Protein 5AGV (pdb70)

Nearest PDB structures (foldseek):
  5agv-assembly2_A  TM=1.003E+00  e=6.263E-77  Mycobacterium tuberculosis H37Rv
  3rb9-assembly1_A  TM=9.785E-01  e=2.902E-67  Mycobacterium tuberculosis H37Rv
  3p16-assembly2_C  TM=9.861E-01  e=4.029E-63  Mycobacterium tuberculosis H37Rv
  8dkd-assembly1_A  TM=9.731E-01  e=2.651E-61  Mycolicibacterium thermoresistibile ATCC 19527
  3p16-assembly3_E  TM=9.765E-01  e=1.300E-60  Mycobacterium tuberculosis H37Rv

Structure (mmCIF, N/CA/C/O backbone):
data_5AGV
#
_entry.id   5AGV
#
_cell.length_a   72.869
_cell.length_b   89.764
_cell.length_c   81.928
_cell.angle_alpha   90.00
_cell.angle_beta   95.14
_cell.angle_gamma   90.00
#
_symmetry.space_group_name_H-M   'P 1 21 1'
#
loop_
_entity.id
_entity.type
_entity.pdbx_description
1 polymer 'DNA POLYMERASE III SUBUNIT BETA'
2 polymer 'CYCLOHEXYL GRISELIMYCIN'
3 non-polymer 'CALCIUM ION'
4 non-polymer 'SODIUM ION'
5 non-polymer (R,R)-2,3-BUTANEDIOL
6 water water
#
loop_
_atom_site.group_PDB
_atom_site.id
_atom_site.type_symbol
_atom_site.label_atom_id
_atom_site.label_alt_id
_atom_site.label_comp_id
_atom_site.label_asym_id
_atom_site.label_entity_id
_atom_site.label_seq_id
_atom_site.pdbx_PDB_ins_code
_atom_site.Cartn_x
_atom_site.Cartn_y
_atom_site.Cartn_z
_atom_site.occupancy
_atom_site.B_iso_or_equiv
_atom_site.auth_seq_id
_atom_site.auth_comp_id
_atom_site.auth_asym_id
_atom_site.auth_atom_id
_atom_site.pdbx_PDB_model_num
ATOM 1 N N . LEU A 1 14 ? 15.456 37.253 69.144 1.00 81.61 10 LEU A N 1
ATOM 2 C CA . LEU A 1 14 ? 15.086 37.529 70.528 1.00 82.77 10 LEU A CA 1
ATOM 3 C C . LEU A 1 14 ? 14.178 36.437 71.096 1.00 81.27 10 LEU A C 1
ATOM 4 O O . LEU A 1 14 ? 14.032 36.308 72.314 1.00 80.89 10 LEU A O 1
ATOM 6 N N . THR A 1 15 ? 13.563 35.658 70.206 1.00 79.07 11 THR A N 1
ATOM 7 C CA . THR A 1 15 ? 12.679 34.566 70.611 1.00 74.55 11 THR A CA 1
ATOM 8 C C . THR A 1 15 ? 12.934 33.304 69.790 1.00 66.26 11 THR A C 1
ATOM 9 O O . THR A 1 15 ? 13.458 33.369 68.675 1.00 65.40 11 THR A O 1
ATOM 13 N N . ASP A 1 16 ? 12.553 32.157 70.348 1.00 57.40 12 ASP A N 1
ATOM 14 C CA . ASP A 1 16 ? 12.759 30.868 69.693 1.00 50.34 12 ASP A CA 1
ATOM 15 C C . ASP A 1 16 ? 11.531 30.428 68.894 1.00 39.99 12 ASP A C 1
ATOM 16 O O . ASP A 1 16 ? 10.395 30.632 69.316 1.00 40.04 12 ASP A O 1
ATOM 21 N N . LEU A 1 17 ? 11.774 29.814 67.742 1.00 32.97 13 LEU A N 1
ATOM 22 C CA . LEU A 1 17 ? 10.701 29.407 66.846 1.00 28.76 13 LEU A CA 1
ATOM 23 C C . LEU A 1 17 ? 9.910 28.219 67.375 1.00 30.51 13 LEU A C 1
ATOM 24 O O . LEU A 1 17 ? 10.476 27.208 67.789 1.00 28.64 13 LEU A O 1
ATOM 29 N N . THR A 1 18 ? 8.590 28.351 67.327 1.00 28.91 14 THR A N 1
ATOM 30 C CA . THR A 1 18 ? 7.688 27.280 67.697 1.00 25.37 14 THR A CA 1
ATOM 31 C C . THR A 1 18 ? 6.508 27.331 66.746 1.00 26.79 14 THR A C 1
ATOM 32 O O . THR A 1 18 ? 5.815 28.350 66.656 1.00 25.18 14 THR A O 1
ATOM 36 N N . PHE A 1 19 ? 6.285 26.251 66.013 1.00 25.00 15 PHE A N 1
ATOM 37 C CA . PHE A 1 19 ? 5.153 26.247 65.110 1.00 24.61 15 PHE A CA 1
ATOM 38 C C . PHE A 1 19 ? 4.509 24.882 65.025 1.00 24.63 15 PHE A C 1
ATOM 39 O O . PHE A 1 19 ? 5.041 23.883 65.522 1.00 22.56 15 PHE A O 1
ATOM 47 N N . ARG A 1 20 ? 3.343 24.860 64.397 1.00 21.19 16 ARG A N 1
ATOM 48 C CA . ARG A 1 20 ? 2.542 23.664 64.268 1.00 21.18 16 ARG A CA 1
ATOM 49 C C . ARG A 1 20 ? 1.916 23.652 62.887 1.00 23.20 16 ARG A C 1
ATOM 50 O O . ARG A 1 20 ? 1.426 24.671 62.438 1.00 24.23 16 ARG A O 1
ATOM 58 N N . LEU A 1 21 ? 1.942 22.516 62.202 1.00 26.50 17 LEU A N 1
ATOM 59 C CA . LEU A 1 21 ? 1.192 22.395 60.951 1.00 29.88 17 LEU A CA 1
ATOM 60 C C . LEU A 1 21 ? 1.029 20.931 60.557 1.00 28.82 17 LEU A C 1
ATOM 61 O O . LEU A 1 21 ? 1.724 20.058 61.072 1.00 23.97 17 LEU A O 1
ATOM 66 N N . LEU A 1 22 ? 0.112 20.674 59.632 1.00 26.75 18 LEU A N 1
ATOM 67 C CA . LEU A 1 22 ? -0.164 19.310 59.205 1.00 25.36 18 LEU A CA 1
ATOM 68 C C . LEU A 1 22 ? 1.040 18.734 58.483 1.00 22.42 18 LEU A C 1
ATOM 69 O O . LEU A 1 22 ? 1.738 19.446 57.762 1.00 23.43 18 LEU A O 1
ATOM 74 N N . ARG A 1 23 ? 1.280 17.441 58.679 1.00 22.63 19 ARG A N 1
ATOM 75 C CA . ARG A 1 23 ? 2.458 16.788 58.114 1.00 24.32 19 ARG A CA 1
ATOM 76 C C . ARG A 1 23 ? 2.566 16.957 56.597 1.00 26.35 19 ARG A C 1
ATOM 77 O O . ARG A 1 23 ? 3.640 17.265 56.086 1.00 24.65 19 ARG A O 1
ATOM 85 N N . GLU A 1 24 ? 1.456 16.759 55.886 1.00 26.16 20 GLU A N 1
ATOM 86 C CA . GLU A 1 24 ? 1.490 16.755 54.419 1.00 29.42 20 GLU A CA 1
ATOM 87 C C . GLU A 1 24 ? 1.956 18.087 53.842 1.00 28.37 20 GLU A C 1
ATOM 88 O O . GLU A 1 24 ? 2.809 18.123 52.946 1.00 28.92 20 GLU A O 1
ATOM 94 N N . SER A 1 25 ? 1.396 19.178 54.357 1.00 25.49 21 SER A N 1
ATOM 95 C CA . SER A 1 25 ? 1.813 20.515 53.955 1.00 28.34 21 SER A CA 1
ATOM 96 C C . SER A 1 25 ? 3.308 20.731 54.237 1.00 26.83 21 SER A C 1
ATOM 97 O O . SER A 1 25 ? 4.061 21.243 53.392 1.00 26.22 21 SER A O 1
ATOM 100 N N . PHE A 1 26 ? 3.734 20.323 55.426 1.00 24.30 22 PHE A N 1
ATOM 101 C CA . PHE A 1 26 ? 5.128 20.455 55.847 1.00 23.73 22 PHE A CA 1
ATOM 102 C C . PHE A 1 26 ? 6.049 19.615 54.936 1.00 28.74 22 PHE A C 1
ATOM 103 O O . PHE A 1 26 ? 7.049 20.113 54.401 1.00 26.63 22 PHE A O 1
ATOM 111 N N . ALA A 1 27 ? 5.697 18.346 54.748 1.00 23.63 23 ALA A N 1
ATOM 112 C CA . ALA A 1 27 ? 6.524 17.425 53.963 1.00 28.47 23 ALA A CA 1
ATOM 113 C C . ALA A 1 27 ? 6.707 17.892 52.519 1.00 29.64 23 ALA A C 1
ATOM 114 O O . ALA A 1 27 ? 7.813 17.852 51.998 1.00 32.30 23 ALA A O 1
ATOM 116 N N . ASP A 1 28 ? 5.630 18.349 51.888 1.00 32.23 24 ASP A N 1
ATOM 117 C CA . ASP A 1 28 ? 5.686 18.773 50.488 1.00 31.78 24 ASP A CA 1
ATOM 118 C C . ASP A 1 28 ? 6.582 19.986 50.290 1.00 29.59 24 ASP A C 1
ATOM 119 O O . ASP A 1 28 ? 7.335 20.061 49.318 1.00 30.20 24 ASP A O 1
ATOM 124 N N . ALA A 1 29 ? 6.502 20.941 51.209 1.00 26.42 25 ALA A N 1
ATOM 125 C CA . ALA A 1 29 ? 7.330 22.135 51.122 1.00 23.68 25 ALA A CA 1
ATOM 126 C C . ALA A 1 29 ? 8.793 21.782 51.370 1.00 28.58 25 ALA A C 1
ATOM 127 O O . ALA A 1 29 ? 9.679 22.189 50.614 1.00 26.82 25 ALA A O 1
ATOM 129 N N . VAL A 1 30 ? 9.037 20.999 52.419 1.00 29.67 26 VAL A N 1
ATOM 130 C CA . VAL A 1 30 ? 10.398 20.659 52.820 1.00 32.55 26 VAL A CA 1
ATOM 131 C C . VAL A 1 30 ? 11.123 19.888 51.731 1.00 36.13 26 VAL A C 1
ATOM 132 O O . VAL A 1 30 ? 12.305 20.152 51.446 1.00 34.60 26 VAL A O 1
ATOM 136 N N A SER A 1 31 ? 10.407 18.948 51.123 0.60 37.36 27 SER A N 1
ATOM 137 N N B SER A 1 31 ? 10.422 18.941 51.114 0.40 37.64 27 SER A N 1
ATOM 138 C CA A SER A 1 31 ? 10.964 18.096 50.080 0.60 39.90 27 SER A CA 1
ATOM 139 C CA B SER A 1 31 ? 11.020 18.094 50.085 0.40 39.80 27 SER A CA 1
ATOM 140 C C A SER A 1 31 ? 11.424 18.929 48.895 0.60 41.13 27 SER A C 1
ATOM 141 C C B SER A 1 31 ? 11.407 18.889 48.846 0.40 40.95 27 SER A C 1
ATOM 142 O O A SER A 1 31 ? 12.554 18.786 48.410 0.60 41.42 27 SER A O 1
ATOM 143 O O B SER A 1 31 ? 12.480 18.679 48.271 0.40 41.59 27 SER A O 1
ATOM 148 N N . TRP A 1 32 ? 10.533 19.800 48.436 1.00 39.28 28 TRP A N 1
ATOM 149 C CA . TRP A 1 32 ? 10.815 20.651 47.297 1.00 37.77 28 TRP A CA 1
ATOM 150 C C . TRP A 1 32 ? 12.035 21.552 47.550 1.00 32.03 28 TRP A C 1
ATOM 151 O O . TRP A 1 32 ? 12.855 21.742 46.668 1.00 35.46 28 TRP A O 1
ATOM 162 N N . VAL A 1 33 ? 12.174 22.055 48.770 1.00 30.92 29 VAL A N 1
ATOM 163 C CA . VAL A 1 33 ? 13.261 22.969 49.104 1.00 31.50 29 VAL A CA 1
ATOM 164 C C . VAL A 1 33 ? 14.593 22.258 49.334 1.00 36.18 29 VAL A C 1
ATOM 165 O O . VAL A 1 33 ? 15.658 22.787 48.982 1.00 37.30 29 VAL A O 1
ATOM 169 N N . ALA A 1 34 ? 14.548 21.053 49.898 1.00 32.99 30 ALA A N 1
ATOM 170 C CA . ALA A 1 34 ? 15.783 20.361 50.268 1.00 37.08 30 ALA A CA 1
ATOM 171 C C . ALA A 1 34 ? 16.479 19.676 49.087 1.00 43.04 30 ALA A C 1
ATOM 172 O O . ALA A 1 34 ? 17.670 19.351 49.174 1.00 40.86 30 ALA A O 1
ATOM 174 N N . LYS A 1 35 ? 15.748 19.456 47.994 1.00 46.55 31 LYS A N 1
ATOM 175 C CA . LYS A 1 35 ? 16.250 18.608 46.914 1.00 47.78 31 LYS A CA 1
ATOM 176 C C . LYS A 1 35 ? 17.430 19.233 46.147 1.00 49.08 31 LYS A C 1
ATOM 177 O O . LYS A 1 35 ? 18.267 18.515 45.592 1.00 51.09 31 LYS A O 1
ATOM 183 N N . ASN A 1 36 ? 17.512 20.560 46.126 1.00 43.77 32 ASN A N 1
ATOM 184 C CA . ASN A 1 36 ? 18.596 21.210 45.405 1.00 49.40 32 ASN A CA 1
ATOM 185 C C . ASN A 1 36 ? 19.775 21.607 46.293 1.00 49.66 32 ASN A C 1
ATOM 186 O O . ASN A 1 36 ? 20.606 22.433 45.901 1.00 51.46 32 ASN A O 1
ATOM 191 N N . LEU A 1 37 ? 19.847 21.017 47.482 1.00 46.00 33 LEU A N 1
ATOM 192 C CA . LEU A 1 37 ? 20.995 21.203 48.364 1.00 49.80 33 LEU A CA 1
ATOM 193 C C . LEU A 1 37 ? 22.202 20.398 47.859 1.00 56.17 33 LEU A C 1
ATOM 194 O O . LEU A 1 37 ? 22.029 19.318 47.292 1.00 56.80 33 LEU A O 1
ATOM 199 N N . PRO A 1 38 ? 23.426 20.921 48.076 1.00 64.45 34 PRO A N 1
ATOM 200 C CA . PRO A 1 38 ? 24.686 20.344 47.570 1.00 70.09 34 PRO A CA 1
ATOM 201 C C . PRO A 1 38 ? 24.930 18.884 47.965 1.00 71.64 34 PRO A C 1
ATOM 202 O O . PRO A 1 38 ? 24.558 18.465 49.060 1.00 69.20 34 PRO A O 1
ATOM 206 N N . ALA A 1 39 ? 25.569 18.130 47.074 1.00 76.19 35 ALA A N 1
ATOM 207 C CA . ALA A 1 39 ? 25.919 16.739 47.344 1.00 77.69 35 ALA A CA 1
ATOM 208 C C . ALA A 1 39 ? 27.036 16.657 48.377 1.00 79.69 35 ALA A C 1
ATOM 209 O O . ALA A 1 39 ? 26.977 15.857 49.313 1.00 79.04 35 ALA A O 1
ATOM 211 N N . ARG A 1 40 ? 28.056 17.489 48.195 1.00 82.10 36 ARG A N 1
ATOM 212 C CA . ARG A 1 40 ? 29.158 17.573 49.145 1.00 84.19 36 ARG A CA 1
ATOM 213 C C . ARG A 1 40 ? 29.287 18.999 49.678 1.00 80.60 36 ARG A C 1
ATOM 214 O O . ARG A 1 40 ? 30.101 19.783 49.182 1.00 81.89 36 ARG A O 1
ATOM 216 N N . PRO A 1 41 ? 28.474 19.339 50.695 1.00 74.26 37 PRO A N 1
ATOM 217 C CA . PRO A 1 41 ? 28.461 20.676 51.305 1.00 69.32 37 PRO A CA 1
ATOM 218 C C . PRO A 1 41 ? 29.816 21.073 51.891 1.00 63.13 37 PRO A C 1
ATOM 219 O O . PRO A 1 41 ? 30.381 20.319 52.687 1.00 60.52 37 PRO A O 1
ATOM 223 N N . ALA A 1 42 ? 30.313 22.244 51.496 1.00 57.50 38 ALA A N 1
ATOM 224 C CA . ALA A 1 42 ? 31.623 22.732 51.923 1.00 60.77 38 ALA A CA 1
ATOM 225 C C . ALA A 1 42 ? 31.757 22.779 53.447 1.00 62.38 38 ALA A C 1
ATOM 226 O O . ALA A 1 42 ? 32.820 22.479 54.005 1.00 64.77 38 ALA A O 1
ATOM 228 N N . VAL A 1 43 ? 30.668 23.163 54.105 1.00 58.80 39 VAL A N 1
ATOM 229 C CA . VAL A 1 43 ? 30.595 23.214 55.559 1.00 56.93 39 VAL A CA 1
ATOM 230 C C . VAL A 1 43 ? 29.214 22.715 55.975 1.00 51.51 39 VAL A C 1
ATOM 231 O O . VAL A 1 43 ? 28.254 22.858 55.212 1.00 46.28 39 VAL A O 1
ATOM 235 N N . PRO A 1 44 ? 29.114 22.102 57.169 1.00 52.59 40 PRO A N 1
ATOM 236 C CA . PRO A 1 44 ? 27.845 21.567 57.684 1.00 50.58 40 PRO A CA 1
ATOM 237 C C . PRO A 1 44 ? 26.651 22.503 57.462 1.00 48.60 40 PRO A C 1
ATOM 238 O O . PRO A 1 44 ? 25.555 22.030 57.165 1.00 45.68 40 PRO A O 1
ATOM 242 N N . VAL A 1 45 ? 26.874 23.809 57.584 1.00 47.94 41 VAL A N 1
ATOM 243 C CA . VAL A 1 45 ? 25.813 24.796 57.402 1.00 45.38 41 VAL A CA 1
ATOM 244 C C . VAL A 1 45 ? 25.141 24.662 56.032 1.00 42.45 41 VAL A C 1
ATOM 245 O O . VAL A 1 45 ? 23.921 24.832 55.909 1.00 38.20 41 VAL A O 1
ATOM 249 N N . LEU A 1 46 ? 25.920 24.316 55.012 1.00 40.37 42 LEU A N 1
ATOM 250 C CA . LEU A 1 46 ? 25.386 24.259 53.650 1.00 42.51 42 LEU A CA 1
ATOM 251 C C . LEU A 1 46 ? 24.493 23.037 53.367 1.00 41.74 42 LEU A C 1
ATOM 252 O O . LEU A 1 46 ? 23.866 22.948 52.312 1.00 41.59 42 LEU A O 1
ATOM 257 N N . SER A 1 47 ? 24.424 22.107 54.315 1.00 43.46 43 SER A N 1
ATOM 258 C CA . SER A 1 47 ? 23.526 20.955 54.198 1.00 40.47 43 SER A CA 1
ATOM 259 C C . SER A 1 47 ? 22.157 21.259 54.804 1.00 38.05 43 SER A C 1
ATOM 260 O O . SER A 1 47 ? 21.236 20.420 54.785 1.00 33.84 43 SER A O 1
ATOM 263 N N . GLY A 1 48 ? 22.027 22.462 55.354 1.00 31.65 44 GLY A N 1
ATOM 264 C CA . GLY A 1 48 ? 20.842 22.808 56.107 1.00 28.15 44 GLY A CA 1
ATOM 265 C C . GLY A 1 48 ? 19.741 23.453 55.305 1.00 28.05 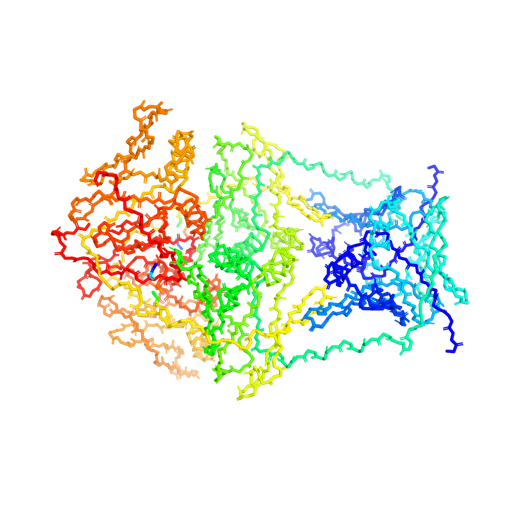44 GLY A C 1
ATOM 266 O O . GLY A 1 48 ? 19.986 24.021 54.238 1.00 29.10 44 GLY A O 1
ATOM 267 N N A VAL A 1 49 ? 18.530 23.382 55.847 0.25 25.98 45 VAL A N 1
ATOM 268 N N B VAL A 1 49 ? 18.504 23.324 55.783 0.75 24.62 45 VAL A N 1
ATOM 269 C CA A VAL A 1 49 ? 17.382 24.106 55.320 0.25 26.59 45 VAL A CA 1
ATOM 270 C CA B VAL A 1 49 ? 17.423 24.171 55.286 0.75 25.64 45 VAL A CA 1
ATOM 271 C C A VAL A 1 49 ? 16.891 25.087 56.388 0.25 26.97 45 VAL A C 1
ATOM 272 C C B VAL A 1 49 ? 17.040 25.133 56.393 0.75 27.90 45 VAL A C 1
ATOM 273 O O A VAL A 1 49 ? 16.731 24.714 57.553 0.25 27.40 45 VAL A O 1
ATOM 274 O O B VAL A 1 49 ? 17.092 24.791 57.584 0.75 28.22 45 VAL A O 1
ATOM 281 N N . LEU A 1 50 ? 16.675 26.341 55.997 1.00 24.90 46 LEU A N 1
ATOM 282 C CA . LEU A 1 50 ? 16.332 27.380 56.944 1.00 28.82 46 LEU A CA 1
ATOM 283 C C . LEU A 1 50 ? 14.821 27.491 57.074 1.00 28.13 46 LEU A C 1
ATOM 284 O O . LEU A 1 50 ? 14.123 27.708 56.087 1.00 30.54 46 LEU A O 1
ATOM 289 N N A LEU A 1 51 ? 14.336 27.316 58.300 0.69 25.56 47 LEU A N 1
ATOM 290 N N B LEU A 1 51 ? 14.317 27.336 58.296 0.31 25.77 47 LEU A N 1
ATOM 291 C CA A LEU A 1 51 ? 12.921 27.480 58.615 0.69 24.04 47 LEU A CA 1
ATOM 292 C CA B LEU A 1 51 ? 12.883 27.465 58.555 0.31 24.14 47 LEU A CA 1
ATOM 293 C C A LEU A 1 51 ? 12.753 28.838 59.253 0.69 25.21 47 LEU A C 1
ATOM 294 C C B LEU A 1 51 ? 12.602 28.736 59.341 0.31 25.53 47 LEU A C 1
ATOM 295 O O A LEU A 1 51 ? 13.476 29.173 60.187 0.69 27.67 47 LEU A O 1
ATOM 296 O O B LEU A 1 51 ? 13.082 28.898 60.463 0.31 26.69 47 LEU A O 1
ATOM 305 N N . THR A 1 52 ? 11.816 29.629 58.747 1.00 26.68 48 THR A N 1
ATOM 306 C CA . THR A 1 52 ? 11.525 30.929 59.343 1.00 26.25 48 THR A CA 1
ATOM 307 C C . THR A 1 52 ? 10.026 31.078 59.555 1.00 26.99 48 THR A C 1
ATOM 308 O O . THR A 1 52 ? 9.252 30.992 58.611 1.00 26.50 48 THR A O 1
ATOM 312 N N . GLY A 1 53 ? 9.617 31.278 60.802 1.00 25.67 49 GLY A N 1
ATOM 313 C CA . GLY A 1 53 ? 8.200 31.449 61.083 1.00 24.37 49 GLY A CA 1
ATOM 314 C C . GLY A 1 53 ? 7.903 32.874 61.492 1.00 29.17 49 GLY A C 1
ATOM 315 O O . GLY A 1 53 ? 8.592 33.450 62.338 1.00 29.03 49 GLY A O 1
ATOM 316 N N A SER A 1 54 ? 6.871 33.447 60.886 0.49 33.43 50 SER A N 1
ATOM 317 N N B SER A 1 54 ? 6.874 33.453 60.886 0.51 33.46 50 SER A N 1
ATOM 318 C CA A SER A 1 54 ? 6.453 34.798 61.224 0.49 37.34 50 SER A CA 1
ATOM 319 C CA B SER A 1 54 ? 6.457 34.805 61.237 0.51 37.31 50 SER A CA 1
ATOM 320 C C A SER A 1 54 ? 4.968 34.987 60.948 0.49 38.74 50 SER A C 1
ATOM 321 C C B SER A 1 54 ? 4.976 35.000 60.945 0.51 38.78 50 SER A C 1
ATOM 322 O O A SER A 1 54 ? 4.462 34.538 59.919 0.49 37.50 50 SER A O 1
ATOM 323 O O B SER A 1 54 ? 4.479 34.565 59.905 0.51 37.56 50 SER A O 1
ATOM 328 N N . ASP A 1 55 ? 4.287 35.655 61.878 1.00 45.44 51 ASP A N 1
ATOM 329 C CA . ASP A 1 55 ? 2.850 35.918 61.777 1.00 52.96 51 ASP A CA 1
ATOM 330 C C . ASP A 1 55 ? 2.025 34.635 61.601 1.00 51.68 51 ASP A C 1
ATOM 331 O O . ASP A 1 55 ? 1.753 33.928 62.574 1.00 52.51 51 ASP A O 1
ATOM 336 N N . ASN A 1 56 ? 1.629 34.344 60.365 1.00 41.92 52 ASN A N 1
ATOM 337 C CA . ASN A 1 56 ? 0.764 33.201 60.084 1.00 39.83 52 ASN A CA 1
ATOM 338 C C . ASN A 1 56 ? 1.391 32.270 59.045 1.00 35.70 52 ASN A C 1
ATOM 339 O O . ASN A 1 56 ? 0.697 31.485 58.390 1.00 32.27 52 ASN A O 1
ATOM 344 N N . GLY A 1 57 ? 2.710 32.357 58.902 1.00 30.92 53 GLY A N 1
ATOM 345 C CA . GLY A 1 57 ? 3.376 31.709 57.793 1.00 30.35 53 GLY A CA 1
ATOM 346 C C . GLY A 1 57 ? 4.728 31.118 58.130 1.00 26.25 53 GLY A C 1
ATOM 347 O O . GLY A 1 57 ? 5.434 31.588 59.029 1.00 23.98 53 GLY A O 1
ATOM 348 N N . LEU A 1 58 ? 5.053 30.058 57.404 1.00 25.46 54 LEU A N 1
ATOM 349 C CA . LEU A 1 58 ? 6.327 29.375 57.525 1.00 28.45 54 LEU A CA 1
ATOM 350 C C . LEU A 1 58 ? 7.077 29.463 56.205 1.00 29.25 54 LEU A C 1
ATOM 351 O O . LEU A 1 58 ? 6.543 29.088 55.166 1.00 27.02 54 LEU A O 1
ATOM 356 N N . THR A 1 59 ? 8.302 29.973 56.245 1.00 28.11 55 THR A N 1
ATOM 357 C CA . THR A 1 59 ? 9.139 29.978 55.052 1.00 29.75 55 THR A CA 1
ATOM 358 C C . THR A 1 59 ? 10.211 28.904 55.189 1.00 27.40 55 THR A C 1
ATOM 359 O O . THR A 1 59 ? 10.818 28.761 56.251 1.00 27.91 55 THR A O 1
ATOM 363 N N . ILE A 1 60 ? 10.407 28.127 54.132 1.00 25.89 56 ILE A N 1
ATOM 364 C CA . ILE A 1 60 ? 11.438 27.098 54.109 1.00 27.54 56 ILE A CA 1
ATOM 365 C C . ILE A 1 60 ? 12.418 27.431 52.977 1.00 29.49 56 ILE A C 1
ATOM 366 O O . ILE A 1 60 ? 12.004 27.499 51.827 1.00 25.84 56 ILE A O 1
ATOM 371 N N . SER A 1 61 ? 13.693 27.645 53.314 1.00 28.69 57 SER A N 1
ATOM 372 C CA . SER A 1 61 ? 14.703 28.144 52.357 1.00 30.78 57 SER A CA 1
ATOM 373 C C . SER A 1 61 ? 15.894 27.175 52.199 1.00 33.67 57 SER A C 1
ATOM 374 O O . SER A 1 61 ? 16.423 26.666 53.184 1.00 30.48 57 SER A O 1
ATOM 377 N N . GLY A 1 62 ? 16.308 26.933 50.956 1.00 32.53 58 GLY A N 1
ATOM 378 C CA . GLY A 1 62 ? 17.448 26.085 50.659 1.00 26.94 58 GLY A CA 1
ATOM 379 C C . GLY A 1 62 ? 18.402 26.823 49.741 1.00 29.71 58 GLY A C 1
ATOM 380 O O . GLY A 1 62 ? 18.039 27.163 48.616 1.00 25.40 58 GLY A O 1
ATOM 381 N N . PHE A 1 63 ? 19.611 27.100 50.224 1.00 29.62 59 PHE A N 1
ATOM 382 C CA . PHE A 1 63 ? 20.607 27.784 49.409 1.00 32.29 59 PHE A CA 1
ATOM 383 C C . PHE A 1 63 ? 21.565 26.808 48.760 1.00 31.10 59 PHE A C 1
ATOM 384 O O . PHE A 1 63 ? 22.069 25.883 49.389 1.00 29.00 59 PHE A O 1
ATOM 392 N N . ASP A 1 64 ? 21.849 27.060 47.498 1.00 32.34 60 ASP A N 1
ATOM 393 C CA . ASP A 1 64 ? 22.932 26.396 46.819 1.00 36.08 60 ASP A CA 1
ATOM 394 C C . ASP A 1 64 ? 23.436 27.393 45.784 1.00 39.46 60 ASP A C 1
ATOM 395 O O . ASP A 1 64 ? 22.656 28.187 45.257 1.00 43.68 60 ASP A O 1
ATOM 400 N N A TYR A 1 65 ? 24.743 27.372 45.539 0.53 39.71 61 TYR A N 1
ATOM 401 N N B TYR A 1 65 ? 24.723 27.366 45.474 0.47 39.78 61 TYR A N 1
ATOM 402 C CA A TYR A 1 65 ? 25.389 28.262 44.573 0.53 41.57 61 TYR A CA 1
ATOM 403 C CA B TYR A 1 65 ? 25.281 28.402 44.611 0.47 41.26 61 TYR A CA 1
ATOM 404 C C A TYR A 1 65 ? 24.623 28.302 43.260 0.53 39.31 61 TYR A C 1
ATOM 405 C C B TYR A 1 65 ? 24.810 28.274 43.151 0.47 39.66 61 TYR A C 1
ATOM 406 O O A TYR A 1 65 ? 24.359 29.367 42.704 0.53 38.98 61 TYR A O 1
ATOM 407 O O B TYR A 1 65 ? 24.932 29.219 42.374 0.47 40.71 61 TYR A O 1
ATOM 424 N N . GLU A 1 66 ? 24.248 27.123 42.789 1.00 37.35 62 GLU A N 1
ATOM 425 C CA . GLU A 1 66 ? 23.573 26.979 41.507 1.00 39.17 62 GLU A CA 1
ATOM 426 C C . GLU A 1 66 ? 22.083 27.313 41.609 1.00 33.67 62 GLU A C 1
ATOM 427 O O . GLU A 1 66 ? 21.592 28.227 40.949 1.00 33.23 62 GLU A O 1
ATOM 433 N N . VAL A 1 67 ? 21.369 26.547 42.427 1.00 28.77 63 VAL A N 1
ATOM 434 C CA . VAL A 1 67 ? 19.921 26.642 42.511 1.00 27.21 63 VAL A CA 1
ATOM 435 C C . VAL A 1 67 ? 19.461 26.879 43.939 1.00 29.61 63 VAL A C 1
ATOM 436 O O . VAL A 1 67 ? 19.718 26.066 44.823 1.00 32.97 63 VAL A O 1
ATOM 440 N N A SER A 1 68 ? 18.755 27.981 44.173 0.63 25.70 64 SER A N 1
ATOM 441 N N B SER A 1 68 ? 18.795 28.005 44.154 0.37 29.73 64 SER A N 1
ATOM 442 C CA A SER A 1 68 ? 18.223 28.270 45.510 0.63 28.83 64 SER A CA 1
ATOM 443 C CA B SER A 1 68 ? 18.160 28.270 45.432 0.37 28.47 64 SER A CA 1
ATOM 444 C C A SER A 1 68 ? 16.704 28.247 45.450 0.63 27.49 64 SER A C 1
ATOM 445 C C B SER A 1 68 ? 16.719 27.850 45.310 0.37 27.30 64 SER A C 1
ATOM 446 O O A SER A 1 68 ? 16.121 28.770 44.507 0.63 24.99 64 SER A O 1
ATOM 447 O O B SER A 1 68 ? 16.193 27.728 44.199 0.37 25.08 64 SER A O 1
ATOM 452 N N . ALA A 1 69 ? 16.074 27.626 46.446 1.00 26.81 65 ALA A N 1
ATOM 453 C CA . ALA A 1 69 ? 14.647 27.351 46.428 1.00 29.24 65 ALA A CA 1
ATOM 454 C C . ALA A 1 69 ? 14.007 27.776 47.747 1.00 31.76 65 ALA A C 1
ATOM 455 O O . ALA A 1 69 ? 14.617 27.644 48.804 1.00 29.21 65 ALA A O 1
ATOM 457 N N . GLU A 1 70 ? 12.787 28.306 47.682 1.00 32.30 66 GLU A N 1
ATOM 458 C CA . GLU A 1 70 ? 12.132 28.838 48.876 1.00 34.03 66 GLU A CA 1
ATOM 459 C C . GLU A 1 70 ? 10.614 28.631 48.828 1.00 37.28 66 GLU A C 1
ATOM 460 O O . GLU A 1 70 ? 9.941 29.163 47.949 1.00 38.29 66 GLU A O 1
ATOM 466 N N . ALA A 1 71 ? 10.088 27.841 49.764 1.00 32.03 67 ALA A N 1
ATOM 467 C CA . ALA A 1 71 ? 8.652 27.565 49.838 1.00 29.94 67 ALA A CA 1
ATOM 468 C C . ALA A 1 71 ? 8.001 28.304 51.009 1.00 33.33 67 ALA A C 1
ATOM 469 O O . ALA A 1 71 ? 8.610 28.501 52.066 1.00 34.35 67 ALA A O 1
ATOM 471 N N . GLN A 1 72 ? 6.762 28.732 50.810 1.00 29.80 68 GLN A N 1
ATOM 472 C CA . GLN A 1 72 ? 6.016 29.430 51.849 1.00 32.39 68 GLN A CA 1
ATOM 473 C C . GLN A 1 72 ? 4.696 28.707 52.075 1.00 31.56 68 GLN A C 1
ATOM 474 O O . GLN A 1 72 ? 3.959 28.462 51.122 1.00 30.52 68 GLN A O 1
ATOM 480 N N . VAL A 1 73 ? 4.405 28.350 53.321 1.00 29.86 69 VAL A N 1
ATOM 481 C CA . VAL A 1 73 ? 3.142 27.684 53.621 1.00 32.18 69 VAL A CA 1
ATOM 482 C C . VAL A 1 73 ? 2.487 28.293 54.855 1.00 28.59 69 VAL A C 1
ATOM 483 O O . VAL A 1 73 ? 3.161 28.855 55.730 1.00 25.95 69 VAL A O 1
ATOM 487 N N . GLY A 1 74 ? 1.167 28.182 54.915 1.00 25.72 70 GLY A N 1
ATOM 488 C CA . GLY A 1 74 ? 0.432 28.592 56.098 1.00 27.89 70 GLY A CA 1
ATOM 489 C C . GLY A 1 74 ? 0.866 27.728 57.262 1.00 25.11 70 GLY A C 1
ATOM 490 O O . GLY A 1 74 ? 1.134 26.533 57.093 1.00 28.30 70 GLY A O 1
ATOM 491 N N . ALA A 1 75 ? 0.953 28.322 58.445 1.00 25.93 71 ALA A N 1
ATOM 492 C CA . ALA A 1 75 ? 1.284 27.561 59.639 1.00 22.01 71 ALA A CA 1
ATOM 493 C C . ALA A 1 75 ? 0.823 28.270 60.893 1.00 22.98 71 ALA A C 1
ATOM 494 O O . ALA A 1 75 ? 0.703 29.502 60.933 1.00 23.62 71 ALA A O 1
ATOM 496 N N . GLU A 1 76 ? 0.580 27.489 61.936 1.00 22.97 72 GLU A N 1
ATOM 497 C CA . GLU A 1 76 ? 0.333 28.066 63.249 1.00 27.17 72 GLU A CA 1
ATOM 498 C C . GLU A 1 76 ? 1.680 28.441 63.860 1.00 29.10 72 GLU A C 1
ATOM 499 O O . GLU A 1 76 ? 2.472 27.564 64.210 1.00 22.65 72 GLU A O 1
ATOM 505 N N . ILE A 1 77 ? 1.943 29.741 63.964 1.00 27.23 73 ILE A N 1
ATOM 506 C CA . ILE A 1 77 ? 3.173 30.231 64.576 1.00 29.13 73 ILE A CA 1
ATOM 507 C C . ILE A 1 77 ? 2.922 30.569 66.043 1.00 29.15 73 ILE A C 1
ATOM 508 O O . ILE A 1 77 ? 2.304 31.578 66.349 1.00 30.68 73 ILE A O 1
ATOM 513 N N . VAL A 1 78 ? 3.388 29.710 66.942 1.00 27.71 74 VAL A N 1
ATOM 514 C CA . VAL A 1 78 ? 3.237 29.922 68.378 1.00 31.39 74 VAL A CA 1
ATOM 515 C C . VAL A 1 78 ? 4.213 30.999 68.850 1.00 36.61 74 VAL A C 1
ATOM 516 O O . VAL A 1 78 ? 3.891 31.846 69.688 1.00 38.53 74 VAL A O 1
ATOM 520 N N . SER A 1 79 ? 5.411 30.964 68.280 1.00 33.81 75 SER A N 1
ATOM 521 C CA . SER A 1 79 ? 6.471 31.908 68.601 1.00 33.95 75 SER A CA 1
ATOM 522 C C . SER A 1 79 ? 7.350 32.059 67.365 1.00 31.29 75 SER A C 1
ATOM 523 O O . SER A 1 79 ? 7.750 31.064 66.763 1.00 27.83 75 SER A O 1
ATOM 526 N N . PRO A 1 80 ? 7.626 33.305 66.957 1.00 32.02 76 PRO A N 1
ATOM 527 C CA . PRO A 1 80 ? 8.386 33.524 65.725 1.00 30.70 76 PRO A CA 1
ATOM 528 C C . PRO A 1 80 ? 9.883 33.300 65.923 1.00 30.80 76 PRO A C 1
ATOM 529 O O . PRO A 1 80 ? 10.364 33.321 67.059 1.00 33.12 76 PRO A O 1
ATOM 533 N N . GLY A 1 81 ? 10.604 33.103 64.825 1.00 27.97 77 GLY A N 1
ATOM 534 C CA . GLY A 1 81 ? 12.031 32.863 64.879 1.00 32.87 77 GLY A CA 1
ATOM 535 C C . GLY A 1 81 ? 12.522 32.093 63.666 1.00 33.21 77 GLY A C 1
ATOM 536 O O . GLY A 1 81 ? 11.784 31.891 62.705 1.00 27.30 77 GLY A O 1
ATOM 537 N N . SER A 1 82 ? 13.779 31.664 63.704 1.00 34.95 78 SER A N 1
ATOM 538 C CA . SER A 1 82 ? 14.313 30.870 62.609 1.00 32.95 78 SER A CA 1
ATOM 539 C C . SER A 1 82 ? 15.281 29.816 63.120 1.00 28.80 78 SER A C 1
ATOM 540 O O . SER A 1 82 ? 15.850 29.936 64.205 1.00 32.80 78 SER A O 1
ATOM 543 N N . VAL A 1 83 ? 15.458 28.772 62.327 1.00 28.41 79 VAL A N 1
ATOM 544 C CA . VAL A 1 83 ? 16.302 27.662 62.725 1.00 26.45 79 VAL A CA 1
ATOM 545 C C . VAL A 1 83 ? 16.844 26.986 61.475 1.00 25.71 79 VAL A C 1
ATOM 546 O O . VAL A 1 83 ? 16.185 26.950 60.433 1.00 26.99 79 VAL A O 1
ATOM 550 N N . LEU A 1 84 ? 18.064 26.477 61.584 1.00 24.77 80 LEU A N 1
ATOM 551 C CA . LEU A 1 84 ? 18.738 25.809 60.485 1.00 24.22 80 LEU A CA 1
ATOM 552 C C . LEU A 1 84 ? 18.930 24.338 60.851 1.00 25.36 80 LEU A C 1
ATOM 553 O O . LEU A 1 84 ? 19.641 24.024 61.802 1.00 26.06 80 LEU A O 1
ATOM 558 N N A VAL A 1 85 ? 18.294 23.443 60.107 0.69 25.56 81 VAL A N 1
ATOM 559 N N B VAL A 1 85 ? 18.276 23.458 60.092 0.31 25.83 81 VAL A N 1
ATOM 560 C CA A VAL A 1 85 ? 18.422 22.017 60.383 0.69 26.37 81 VAL A CA 1
ATOM 561 C CA B VAL A 1 85 ? 18.276 22.013 60.339 0.31 26.26 81 VAL A CA 1
ATOM 562 C C A VAL A 1 85 ? 18.757 21.249 59.117 0.69 25.26 81 VAL A C 1
ATOM 563 C C B VAL A 1 85 ? 18.769 21.258 59.102 0.31 25.55 81 VAL A C 1
ATOM 564 O O A VAL A 1 85 ? 18.518 21.727 58.012 0.69 24.83 81 VAL A O 1
ATOM 565 O O B VAL A 1 85 ? 18.638 21.758 57.988 0.31 25.01 81 VAL A O 1
ATOM 572 N N . SER A 1 86 ? 19.326 20.063 59.296 1.00 23.62 82 SER A N 1
ATOM 573 C CA . SER A 1 86 ? 19.696 19.194 58.187 1.00 33.15 82 SER A CA 1
ATOM 574 C C . SER A 1 86 ? 18.541 18.980 57.205 1.00 30.23 82 SER A C 1
ATOM 575 O O . SER A 1 86 ? 17.471 18.511 57.583 1.00 27.19 82 SER A O 1
ATOM 578 N N . GLY A 1 87 ? 18.767 19.322 55.939 1.00 29.41 83 GLY A N 1
ATOM 579 C CA . GLY A 1 87 ? 17.703 19.275 54.952 1.00 31.04 83 GLY A CA 1
ATOM 580 C C . GLY A 1 87 ? 17.237 17.867 54.640 1.00 29.72 83 GLY A C 1
ATOM 581 O O . GLY A 1 87 ? 16.035 17.584 54.624 1.00 28.54 83 GLY A O 1
ATOM 582 N N . ARG A 1 88 ? 18.194 16.981 54.402 1.00 31.51 84 ARG A N 1
ATOM 583 C CA . ARG A 1 88 ? 17.900 15.607 54.009 1.00 35.15 84 ARG A CA 1
ATOM 584 C C . ARG A 1 88 ? 17.188 14.850 55.135 1.00 36.06 84 ARG A C 1
ATOM 585 O O . ARG A 1 88 ? 16.234 14.113 54.899 1.00 32.00 84 ARG A O 1
ATOM 593 N N . LEU A 1 89 ? 17.634 15.058 56.363 1.00 33.67 85 LEU A N 1
ATOM 594 C CA . LEU A 1 89 ? 17.028 14.392 57.498 1.00 30.75 85 LEU A CA 1
ATOM 595 C C . LEU A 1 89 ? 15.609 14.902 57.750 1.00 27.29 85 LEU A C 1
ATOM 596 O O . LEU A 1 89 ? 14.688 14.121 58.001 1.00 27.19 85 LEU A O 1
ATOM 601 N N . LEU A 1 90 ? 15.417 16.214 57.662 1.00 25.71 86 LEU A N 1
ATOM 602 C CA . LEU A 1 90 ? 14.090 16.778 57.834 1.00 26.95 86 LEU A CA 1
ATOM 603 C C . LEU A 1 90 ? 13.135 16.241 56.778 1.00 26.41 86 LEU A C 1
ATOM 604 O O . LEU A 1 90 ? 11.982 15.933 57.067 1.00 26.87 86 LEU A O 1
ATOM 609 N N . SER A 1 91 ? 13.622 16.154 55.549 1.00 22.92 87 SER A N 1
ATOM 610 C CA . SER A 1 91 ? 12.837 15.630 54.447 1.00 28.60 87 SER A CA 1
ATOM 611 C C . SER A 1 91 ? 12.432 14.181 54.689 1.00 28.21 87 SER A C 1
ATOM 612 O O . SER A 1 91 ? 11.267 13.820 54.527 1.00 30.84 87 SER A O 1
ATOM 615 N N . ASP A 1 92 ? 13.392 13.353 55.084 1.00 22.15 88 ASP A N 1
ATOM 616 C CA . ASP A 1 92 ? 13.117 11.943 55.327 1.00 22.88 88 ASP A CA 1
ATOM 617 C C . ASP A 1 92 ? 12.104 11.760 56.448 1.00 22.41 88 ASP A C 1
ATOM 618 O O . ASP A 1 92 ? 11.176 10.956 56.340 1.00 29.90 88 ASP A O 1
ATOM 623 N N . ILE A 1 93 ? 12.308 12.485 57.539 1.00 21.80 89 ILE A N 1
ATOM 624 C CA . ILE A 1 93 ? 11.427 12.376 58.690 1.00 22.97 89 ILE A CA 1
ATOM 625 C C . ILE A 1 93 ? 10.002 12.800 58.312 1.00 24.68 89 ILE A C 1
ATOM 626 O O . ILE A 1 93 ? 9.059 12.038 58.532 1.00 24.62 89 ILE A O 1
ATOM 631 N N . THR A 1 94 ? 9.843 13.982 57.711 1.00 24.81 90 THR A N 1
ATOM 632 C CA . THR A 1 94 ? 8.496 14.489 57.417 1.00 27.92 90 THR A CA 1
ATOM 633 C C . THR A 1 94 ? 7.776 13.633 56.387 1.00 32.62 90 THR A C 1
ATOM 634 O O . THR A 1 94 ? 6.546 13.524 56.407 1.00 33.45 90 THR A O 1
ATOM 638 N N . ARG A 1 95 ? 8.537 13.021 55.489 1.00 33.31 91 ARG A N 1
ATOM 639 C CA . ARG A 1 95 ? 7.960 12.088 54.531 1.00 39.13 91 ARG A CA 1
ATOM 640 C C . ARG A 1 95 ? 7.380 10.847 55.224 1.00 40.17 91 ARG A C 1
ATOM 641 O O . ARG A 1 95 ? 6.382 10.287 54.765 1.00 41.54 91 ARG A O 1
ATOM 649 N N . ALA A 1 96 ? 7.985 10.436 56.338 1.00 33.75 92 ALA A N 1
ATOM 650 C CA . ALA A 1 96 ? 7.648 9.149 56.961 1.00 32.86 92 ALA A CA 1
ATOM 651 C C . ALA A 1 96 ? 6.644 9.257 58.105 1.00 37.11 92 ALA A C 1
ATOM 652 O O . ALA A 1 96 ? 6.162 8.241 58.595 1.00 40.33 92 ALA A O 1
ATOM 654 N N . LEU A 1 97 ? 6.352 10.472 58.554 1.00 31.80 93 LEU A N 1
ATOM 655 C CA . LEU A 1 97 ? 5.469 10.644 59.710 1.00 35.76 93 LEU A CA 1
ATOM 656 C C . LEU A 1 97 ? 4.019 10.268 59.390 1.00 38.31 93 LEU A C 1
ATOM 657 O O . LEU A 1 97 ? 3.641 10.182 58.225 1.00 41.84 93 LEU A O 1
ATOM 662 N N . PRO A 1 98 ? 3.202 10.032 60.430 1.00 42.07 94 PRO A N 1
ATOM 663 C CA . PRO A 1 98 ? 1.760 9.891 60.195 1.00 45.92 94 PRO A CA 1
ATOM 664 C C . PRO A 1 98 ? 1.124 11.222 59.765 1.00 44.90 94 PRO A C 1
ATOM 665 O O . PRO A 1 98 ? 1.734 12.274 59.955 1.00 34.06 94 PRO A O 1
ATOM 669 N N . ASN A 1 99 ? -0.082 11.174 59.200 1.00 50.60 95 ASN A N 1
ATOM 670 C CA . ASN A 1 99 ? -0.759 12.387 58.735 1.00 53.18 95 ASN A CA 1
ATOM 671 C C . ASN A 1 99 ? -1.382 13.207 59.873 1.00 49.61 95 ASN A C 1
ATOM 672 O O . ASN A 1 99 ? -2.552 13.587 59.808 1.00 55.01 95 ASN A O 1
ATOM 677 N N . LYS A 1 100 ? -0.583 13.492 60.897 1.00 36.34 96 LYS A N 1
ATOM 678 C CA . LYS A 1 100 ? -1.031 14.217 62.082 1.00 33.18 96 LYS A CA 1
ATOM 679 C C . LYS A 1 100 ? -0.355 15.592 62.171 1.00 32.61 96 LYS A C 1
ATOM 680 O O . LYS A 1 100 ? 0.567 15.877 61.404 1.00 30.74 96 LYS A O 1
ATOM 686 N N . PRO A 1 101 ? -0.818 16.462 63.086 1.00 27.89 97 PRO A N 1
ATOM 687 C CA . PRO A 1 101 ? -0.078 17.721 63.189 1.00 23.70 97 PRO A CA 1
ATOM 688 C C . PRO A 1 101 ? 1.361 17.479 63.620 1.00 21.52 97 PRO A C 1
ATOM 689 O O . PRO A 1 101 ? 1.616 16.550 64.397 1.00 29.46 97 PRO A O 1
ATOM 693 N N . VAL A 1 102 ? 2.279 18.287 63.105 1.00 21.56 98 VAL A N 1
ATOM 694 C CA . VAL A 1 102 ? 3.679 18.229 63.495 1.00 20.18 98 VAL A CA 1
ATOM 695 C C . VAL A 1 102 ? 4.008 19.461 64.332 1.00 24.54 98 VAL A C 1
ATOM 696 O O . VAL A 1 102 ? 3.806 20.599 63.889 1.00 24.09 98 VAL A O 1
ATOM 700 N N . ASP A 1 103 ? 4.479 19.228 65.556 1.00 25.32 99 ASP A N 1
ATOM 701 C CA . ASP A 1 103 ? 4.963 20.301 66.428 1.00 26.56 99 ASP A CA 1
ATOM 702 C C . ASP A 1 103 ? 6.465 20.456 66.306 1.00 25.27 99 ASP A C 1
ATOM 703 O O . ASP A 1 103 ? 7.200 19.481 66.448 1.00 24.96 99 ASP A O 1
ATOM 708 N N . VAL A 1 104 ? 6.917 21.685 66.064 1.00 23.50 100 VAL A N 1
ATOM 709 C CA . VAL A 1 104 ? 8.338 21.987 65.974 1.00 22.20 100 VAL A CA 1
ATOM 710 C C . VAL A 1 104 ? 8.686 23.056 67.008 1.00 26.20 100 VAL A C 1
ATOM 711 O O . VAL A 1 104 ? 8.070 24.129 67.040 1.00 25.37 100 VAL A O 1
ATOM 715 N N . HIS A 1 105 ? 9.665 22.763 67.858 1.00 24.94 101 HIS A N 1
ATOM 716 C CA . HIS A 1 105 ? 10.026 23.682 68.931 1.00 27.43 101 HIS A CA 1
ATOM 717 C C . HIS A 1 105 ? 11.533 23.741 69.101 1.00 27.14 101 HIS A C 1
ATOM 718 O O . HIS A 1 105 ? 12.178 22.730 69.392 1.00 24.84 101 HIS A O 1
ATOM 725 N N . VAL A 1 106 ? 12.087 24.932 68.898 1.00 25.79 102 VAL A N 1
ATOM 726 C CA . VAL A 1 106 ? 13.516 25.154 69.056 1.00 30.44 102 VAL A CA 1
ATOM 727 C C . VAL A 1 106 ? 13.847 25.514 70.501 1.00 36.95 102 VAL A C 1
ATOM 728 O O . VAL A 1 106 ? 13.298 26.470 71.054 1.00 39.79 102 VAL A O 1
ATOM 732 N N . GLU A 1 107 ? 14.728 24.726 71.108 1.00 39.41 103 GLU A N 1
ATOM 733 C CA . GLU A 1 107 ? 15.287 25.031 72.420 1.00 46.08 103 GLU A CA 1
ATOM 734 C C . GLU A 1 107 ? 16.801 25.005 72.341 1.00 46.19 103 GLU A C 1
ATOM 735 O O . GLU A 1 107 ? 17.396 23.946 72.166 1.00 45.88 103 GLU A O 1
ATOM 741 N N . GLY A 1 108 ? 17.412 26.176 72.467 1.00 47.12 104 GLY A N 1
ATOM 742 C CA . GLY A 1 108 ? 18.856 26.297 72.445 1.00 47.05 104 GLY A CA 1
ATOM 743 C C . GLY A 1 108 ? 19.480 25.801 71.158 1.00 42.53 104 GLY A C 1
ATOM 744 O O . GLY A 1 108 ? 19.290 26.381 70.091 1.00 38.72 104 GLY A O 1
ATOM 745 N N . ASN A 1 109 ? 20.234 24.716 71.262 1.00 43.83 105 ASN A N 1
ATOM 746 C CA . ASN A 1 109 ? 20.986 24.206 70.126 1.00 41.62 105 ASN A CA 1
ATOM 747 C C . ASN A 1 109 ? 20.306 23.010 69.476 1.00 36.44 105 ASN A C 1
ATOM 748 O O . ASN A 1 109 ? 20.918 22.324 68.659 1.00 37.02 105 ASN A O 1
ATOM 750 N N . ARG A 1 110 ? 19.050 22.758 69.852 1.00 34.33 106 ARG A N 1
ATOM 751 C CA . ARG A 1 110 ? 18.296 21.629 69.311 1.00 30.97 106 ARG A CA 1
ATOM 752 C C . ARG A 1 110 ? 16.883 22.026 68.907 1.00 33.19 106 ARG A C 1
ATOM 753 O O . ARG A 1 110 ? 16.367 23.065 69.321 1.00 29.67 106 ARG A O 1
ATOM 761 N N . VAL A 1 111 ? 16.274 21.198 68.072 1.00 23.08 107 VAL A N 1
ATOM 762 C CA . VAL A 1 111 ? 14.901 21.410 67.668 1.00 27.31 107 VAL A CA 1
ATOM 763 C C . VAL A 1 111 ? 14.151 20.103 67.902 1.00 25.84 107 VAL A C 1
ATOM 764 O O . VAL A 1 111 ? 14.608 19.016 67.504 1.00 26.37 107 VAL A O 1
ATOM 768 N N . ALA A 1 112 ? 13.040 20.204 68.622 1.00 24.10 108 ALA A N 1
ATOM 769 C CA . ALA A 1 112 ? 12.216 19.043 68.898 1.00 23.98 108 ALA A CA 1
ATOM 770 C C . ALA A 1 112 ? 11.122 19.004 67.854 1.00 24.58 108 ALA A C 1
ATOM 771 O O . ALA A 1 112 ? 10.479 20.010 67.584 1.00 25.04 108 ALA A O 1
ATOM 773 N N . LEU A 1 113 ? 10.938 17.850 67.237 1.00 22.74 109 LEU A N 1
ATOM 774 C CA . LEU A 1 113 ? 9.857 17.680 66.287 1.00 21.32 109 LEU A CA 1
ATOM 775 C C . LEU A 1 113 ? 8.984 16.565 66.837 1.00 23.01 109 LEU A C 1
ATOM 776 O O . LEU A 1 113 ? 9.456 15.455 67.042 1.00 21.62 109 LEU A O 1
ATOM 781 N N . THR A 1 114 ? 7.720 16.874 67.109 1.00 21.37 110 THR A N 1
ATOM 782 C CA . THR A 1 114 ? 6.807 15.898 67.708 1.00 25.55 110 THR A CA 1
ATOM 783 C C . THR A 1 114 ? 5.624 15.664 66.792 1.00 26.85 110 THR A C 1
ATOM 784 O O . THR A 1 114 ? 5.083 16.600 66.214 1.00 27.39 110 THR A O 1
ATOM 788 N N . CYS A 1 115 ? 5.244 14.403 66.646 1.00 29.71 111 CYS A N 1
ATOM 789 C CA . CYS A 1 115 ? 4.115 14.036 65.819 1.00 26.72 111 CYS A CA 1
ATOM 790 C C . CYS A 1 115 ? 3.479 12.791 66.421 1.00 27.91 111 CYS A C 1
ATOM 791 O O . CYS A 1 115 ? 4.093 11.728 66.438 1.00 24.24 111 CYS A O 1
ATOM 794 N N . GLY A 1 116 ? 2.269 12.935 66.951 1.00 27.82 112 GLY A N 1
ATOM 795 C CA . GLY A 1 116 ? 1.638 11.855 67.694 1.00 30.93 112 GLY A CA 1
ATOM 796 C C . GLY A 1 116 ? 2.540 11.350 68.807 1.00 31.17 112 GLY A C 1
ATOM 797 O O . GLY A 1 116 ? 3.024 12.128 69.634 1.00 27.82 112 GLY A O 1
ATOM 798 N N . ASN A 1 117 ? 2.797 10.046 68.793 1.00 29.53 113 ASN A N 1
ATOM 799 C CA . ASN A 1 117 ? 3.628 9.391 69.802 1.00 29.97 113 ASN A CA 1
ATOM 800 C C . ASN A 1 117 ? 5.116 9.362 69.458 1.00 23.80 113 ASN A C 1
ATOM 801 O O . ASN A 1 117 ? 5.908 8.762 70.179 1.00 28.94 113 ASN A O 1
ATOM 806 N N . ALA A 1 118 ? 5.484 9.984 68.347 1.00 23.15 114 ALA A N 1
ATOM 807 C CA . ALA A 1 118 ? 6.876 10.011 67.903 1.00 25.38 114 ALA A CA 1
ATOM 808 C C . ALA A 1 118 ? 7.541 11.339 68.262 1.00 23.92 114 ALA A C 1
ATOM 809 O O . ALA A 1 118 ? 6.947 12.417 68.093 1.00 21.57 114 ALA A O 1
ATOM 811 N N . ARG A 1 119 ? 8.768 11.264 68.766 1.00 23.07 115 ARG A N 1
ATOM 812 C CA . ARG A 1 119 ? 9.510 12.462 69.155 1.00 23.06 115 ARG A CA 1
ATOM 813 C C . ARG A 1 119 ? 10.922 12.431 68.593 1.00 25.69 115 ARG A C 1
ATOM 814 O O . ARG A 1 119 ? 11.643 11.455 68.762 1.00 22.30 115 ARG A O 1
ATOM 822 N N . PHE A 1 120 ? 11.308 13.518 67.939 1.00 23.20 116 PHE A N 1
ATOM 823 C CA . PHE A 1 120 ? 12.652 13.662 67.387 1.00 26.46 116 PHE A CA 1
ATOM 824 C C . PHE A 1 120 ? 13.332 14.826 68.070 1.00 28.10 116 PHE A C 1
ATOM 825 O O . PHE A 1 120 ? 12.672 15.803 68.440 1.00 21.21 116 PHE A O 1
ATOM 833 N N . SER A 1 121 ? 14.640 14.720 68.235 1.00 28.36 117 SER A N 1
ATOM 834 C CA . SER A 1 121 ? 15.445 15.818 68.746 1.00 27.62 117 SER A CA 1
ATOM 835 C C . SER A 1 121 ? 16.669 15.940 67.864 1.00 27.96 117 SER A C 1
ATOM 836 O O . SER A 1 121 ? 17.551 15.065 67.885 1.00 26.97 117 SER A O 1
ATOM 839 N N . LEU A 1 122 ? 16.707 17.009 67.072 1.00 29.60 118 LEU A N 1
ATOM 840 C CA . LEU A 1 122 ? 17.765 17.216 66.080 1.00 28.67 118 LEU A CA 1
ATOM 841 C C . LEU A 1 122 ? 18.673 18.380 66.436 1.00 30.51 118 LEU A C 1
ATOM 842 O O . LEU A 1 122 ? 18.208 19.387 66.977 1.00 28.56 118 LEU A O 1
ATOM 847 N N . PRO A 1 123 ? 19.971 18.257 66.115 1.00 32.90 119 PRO A N 1
ATOM 848 C CA . PRO A 1 123 ? 20.896 19.375 66.327 1.00 34.58 119 PRO A CA 1
ATOM 849 C C . PRO A 1 123 ? 20.634 20.496 65.331 1.00 33.26 119 PRO A C 1
ATOM 850 O O . PRO A 1 123 ? 20.291 20.227 64.178 1.00 27.46 119 PRO A O 1
ATOM 854 N N . THR A 1 124 ? 20.778 21.740 65.776 1.00 29.55 120 THR A N 1
ATOM 855 C CA . THR A 1 124 ? 20.617 22.879 64.884 1.00 28.76 120 THR A CA 1
ATOM 856 C C . THR A 1 124 ? 21.975 23.472 64.539 1.00 33.64 120 THR A C 1
ATOM 857 O O . THR A 1 124 ? 22.992 23.155 65.163 1.00 32.45 120 THR A O 1
ATOM 861 N N . MET A 1 125 ? 21.986 24.345 63.543 1.00 36.25 121 MET A N 1
ATOM 862 C CA . MET A 1 125 ? 23.208 25.000 63.120 1.00 37.28 121 MET A CA 1
ATOM 863 C C . MET A 1 125 ? 23.029 26.511 63.191 1.00 37.68 121 MET A C 1
ATOM 864 O O . MET A 1 125 ? 21.895 26.989 63.185 1.00 36.56 121 MET A O 1
ATOM 869 N N . PRO A 1 126 ? 24.143 27.267 63.294 1.00 40.24 122 PRO A N 1
ATOM 870 C CA . PRO A 1 126 ? 24.033 28.726 63.461 1.00 41.27 122 PRO A CA 1
ATOM 871 C C . PRO A 1 126 ? 23.414 29.397 62.239 1.00 40.05 122 PRO A C 1
ATOM 872 O O . PRO A 1 126 ? 24.016 29.365 61.162 1.00 40.99 122 PRO A O 1
ATOM 876 N N . VAL A 1 127 ? 22.237 29.998 62.403 1.00 37.72 123 VAL A N 1
ATOM 877 C CA . VAL A 1 127 ? 21.549 30.620 61.276 1.00 37.43 123 VAL A CA 1
ATOM 878 C C . VAL A 1 127 ? 22.349 31.798 60.705 1.00 41.56 123 VAL A C 1
ATOM 879 O O . VAL A 1 127 ? 22.217 32.121 59.529 1.00 40.13 123 VAL A O 1
ATOM 883 N N . GLU A 1 128 ? 23.200 32.414 61.525 1.00 45.08 124 GLU A N 1
ATOM 884 C CA . GLU A 1 128 ? 23.996 33.562 61.085 1.00 51.20 124 GLU A CA 1
ATOM 885 C C . GLU A 1 128 ? 24.997 33.193 59.986 1.00 54.00 124 GLU A C 1
ATOM 886 O O . GLU A 1 128 ? 25.484 34.068 59.263 1.00 55.20 124 GLU A O 1
ATOM 888 N N . ASP A 1 129 ? 25.296 31.900 59.859 1.00 51.97 125 ASP A N 1
ATOM 889 C CA . ASP A 1 129 ? 26.303 31.427 58.904 1.00 50.43 125 ASP A CA 1
ATOM 890 C C . ASP A 1 129 ? 25.695 30.984 57.568 1.00 43.60 125 ASP A C 1
ATOM 891 O O . ASP A 1 129 ? 26.407 30.629 56.630 1.00 42.70 125 ASP A O 1
ATOM 896 N N . TYR A 1 130 ? 24.375 31.002 57.487 1.00 37.92 126 TYR A N 1
ATOM 897 C CA . TYR A 1 130 ? 23.708 30.566 56.269 1.00 39.30 126 TYR A CA 1
ATOM 898 C C . TYR A 1 130 ? 23.703 31.677 55.222 1.00 39.50 126 TYR A C 1
ATOM 899 O O . TYR A 1 130 ? 23.273 32.788 55.507 1.00 41.71 126 TYR A O 1
ATOM 908 N N . PRO A 1 131 ? 24.173 31.370 54.004 1.00 37.62 127 PRO A N 1
ATOM 909 C CA . PRO A 1 131 ? 24.194 32.353 52.916 1.00 38.45 127 PRO A CA 1
ATOM 910 C C . PRO A 1 131 ? 22.811 32.902 52.592 1.00 35.69 127 PRO A C 1
ATOM 911 O O . PRO A 1 131 ? 21.804 32.198 52.697 1.00 34.81 127 PRO A O 1
ATOM 915 N N . THR A 1 132 ? 22.767 34.164 52.193 1.00 36.82 128 THR A N 1
ATOM 916 C CA . THR A 1 132 ? 21.516 34.784 51.776 1.00 37.40 128 THR A CA 1
ATOM 917 C C . THR A 1 132 ? 21.093 34.236 50.417 1.00 30.16 128 THR A C 1
ATOM 918 O O . THR A 1 132 ? 21.917 34.100 49.508 1.00 32.76 128 THR A O 1
ATOM 922 N N . LEU A 1 133 ? 19.820 33.905 50.279 1.00 29.63 129 LEU A N 1
ATOM 923 C CA . LEU A 1 133 ? 19.306 33.465 48.990 1.00 31.80 129 LEU A CA 1
ATOM 924 C C . LEU A 1 133 ? 19.239 34.640 48.042 1.00 35.42 129 LEU A C 1
ATOM 925 O O . LEU A 1 133 ? 18.840 35.732 48.444 1.00 31.36 129 LEU A O 1
ATOM 930 N N . PRO A 1 134 ? 19.617 34.420 46.775 1.00 38.25 130 PRO A N 1
ATOM 931 C CA . PRO A 1 134 ? 19.590 35.509 45.796 1.00 35.41 130 PRO A CA 1
ATOM 932 C C . PRO A 1 134 ? 18.175 36.046 45.617 1.00 32.82 130 PRO A C 1
ATOM 933 O O . PRO A 1 134 ? 17.203 35.297 45.728 1.00 31.00 130 PRO A O 1
ATOM 937 N N . THR A 1 135 ? 18.067 37.345 45.370 1.00 33.79 131 THR A N 1
ATOM 938 C CA . THR A 1 135 ? 16.784 37.968 45.079 1.00 32.85 131 THR A CA 1
ATOM 939 C C . THR A 1 135 ? 16.333 37.598 43.669 1.00 29.48 131 THR A C 1
ATOM 940 O O . THR A 1 135 ? 17.133 37.594 42.739 1.00 31.24 131 THR A O 1
ATOM 944 N N . LEU A 1 136 ? 15.055 37.298 43.498 1.00 29.54 132 LEU A N 1
ATOM 945 C CA . LEU A 1 136 ? 14.559 37.024 42.159 1.00 30.46 132 LEU A CA 1
ATOM 946 C C . LEU A 1 136 ? 14.617 38.266 41.269 1.00 32.89 132 LEU A C 1
ATOM 947 O O . LEU A 1 136 ? 14.342 39.381 41.717 1.00 33.63 132 LEU A O 1
ATOM 952 N N . PRO A 1 137 ? 14.999 38.080 40.002 1.00 29.35 133 PRO A N 1
ATOM 953 C CA . PRO A 1 137 ? 14.937 39.192 39.055 1.00 32.91 133 PRO A CA 1
ATOM 954 C C . PRO A 1 137 ? 13.500 39.676 38.867 1.00 35.28 133 PRO A C 1
ATOM 955 O O . PRO A 1 137 ? 12.566 39.018 39.320 1.00 30.85 133 PRO A O 1
ATOM 959 N N . GLU A 1 138 ? 13.330 40.827 38.231 1.00 33.66 134 GLU A N 1
ATOM 960 C CA . GLU A 1 138 ? 11.998 41.323 37.906 1.00 38.35 134 GLU A CA 1
ATOM 961 C C . GLU A 1 138 ? 11.302 40.339 36.972 1.00 33.27 134 GLU A C 1
ATOM 962 O O . GLU A 1 138 ? 11.960 39.708 36.137 1.00 32.25 134 GLU A O 1
ATOM 968 N N . GLU A 1 139 ? 9.985 40.217 37.119 1.00 34.07 135 GLU A N 1
ATOM 969 C CA . GLU A 1 139 ? 9.190 39.327 36.281 1.00 36.44 135 GLU A CA 1
ATOM 970 C C . GLU A 1 139 ? 9.301 39.693 34.801 1.00 36.77 135 GLU A C 1
ATOM 971 O O . GLU A 1 139 ? 9.199 40.858 34.430 1.00 36.38 135 GLU A O 1
ATOM 977 N N . THR A 1 140 ? 9.504 38.684 33.963 1.00 29.22 136 THR A N 1
ATOM 978 C CA . THR A 1 140 ? 9.646 38.881 32.526 1.00 30.03 136 THR A CA 1
ATOM 979 C C . THR A 1 140 ? 8.357 38.511 31.788 1.00 34.58 136 THR A C 1
ATOM 980 O O . THR A 1 140 ? 7.972 39.168 30.813 1.00 32.13 136 THR A O 1
ATOM 984 N N . GLY A 1 141 ? 7.687 37.466 32.266 1.00 32.78 137 GLY A N 1
ATOM 985 C CA . GLY A 1 141 ? 6.434 37.024 31.678 1.00 29.34 137 GLY A CA 1
ATOM 986 C C . GLY A 1 141 ? 5.862 35.832 32.424 1.00 28.46 137 GLY A C 1
ATOM 987 O O . GLY A 1 141 ? 6.477 35.331 33.367 1.00 27.76 137 GLY A O 1
ATOM 988 N N . LEU A 1 142 ? 4.687 35.366 32.011 1.00 28.77 138 LEU A N 1
ATOM 989 C CA . LEU A 1 142 ? 4.126 34.159 32.617 1.00 34.69 138 LEU A CA 1
ATOM 990 C C . LEU A 1 142 ? 3.343 33.334 31.597 1.00 28.84 138 LEU A C 1
ATOM 991 O O . LEU A 1 142 ? 3.007 33.812 30.510 1.00 29.80 138 LEU A O 1
ATOM 996 N N . LEU A 1 143 ? 3.065 32.089 31.960 1.00 28.48 139 LEU A N 1
ATOM 997 C CA . LEU A 1 143 ? 2.385 31.170 31.060 1.00 31.74 139 LEU A CA 1
ATOM 998 C C . LEU A 1 143 ? 1.712 30.082 31.891 1.00 29.01 139 LEU A C 1
ATOM 999 O O . LEU A 1 143 ? 2.092 29.862 33.040 1.00 28.03 139 LEU A O 1
ATOM 1004 N N . PRO A 1 144 ? 0.692 29.415 31.323 1.00 30.03 140 PRO A N 1
ATOM 1005 C CA . PRO A 1 144 ? -0.029 28.375 32.064 1.00 30.05 140 PRO A CA 1
ATOM 1006 C C . PRO A 1 144 ? 0.895 27.231 32.450 1.00 33.25 140 PRO A C 1
ATOM 1007 O O . PRO A 1 144 ? 1.780 26.895 31.676 1.00 29.40 140 PRO A O 1
ATOM 1011 N N . ALA A 1 145 ? 0.673 26.641 33.618 1.00 26.18 141 ALA A N 1
ATOM 1012 C CA . ALA A 1 145 ? 1.510 25.550 34.108 1.00 25.33 141 ALA A CA 1
ATOM 1013 C C . ALA A 1 145 ? 1.543 24.379 33.132 1.00 26.90 141 ALA A C 1
ATOM 1014 O O . ALA A 1 145 ? 2.579 23.748 32.960 1.00 21.36 141 ALA A O 1
ATOM 1016 N N . GLU A 1 146 ? 0.417 24.087 32.487 1.00 23.67 142 GLU A N 1
ATOM 1017 C CA . GLU A 1 146 ? 0.370 22.934 31.596 1.00 26.46 142 GLU A CA 1
ATOM 1018 C C . GLU A 1 146 ? 1.205 23.190 30.339 1.00 24.92 142 GLU A C 1
ATOM 1019 O O . GLU A 1 146 ? 1.799 22.262 29.793 1.00 25.28 142 GLU A O 1
ATOM 1025 N N . LEU A 1 147 ? 1.274 24.447 29.901 1.00 25.00 143 LEU A N 1
ATOM 1026 C CA . LEU A 1 147 ? 2.068 24.793 28.715 1.00 20.94 143 LEU A CA 1
ATOM 1027 C C . LEU A 1 147 ? 3.555 24.733 29.042 1.00 25.11 143 LEU A C 1
ATOM 1028 O O . LEU A 1 147 ? 4.357 24.170 28.287 1.00 25.98 143 LEU A O 1
ATOM 1033 N N . PHE A 1 148 ? 3.922 25.323 30.174 1.00 22.70 144 PHE A N 1
ATOM 1034 C CA . PHE A 1 148 ? 5.282 25.222 30.689 1.00 20.25 144 PHE A CA 1
ATOM 1035 C C . PHE A 1 148 ? 5.724 23.748 30.808 1.00 19.32 144 PHE A C 1
ATOM 1036 O O . PHE A 1 148 ? 6.806 23.398 30.361 1.00 18.73 144 PHE A O 1
ATOM 1044 N N . ALA A 1 149 ? 4.884 22.891 31.384 1.00 19.37 145 ALA A N 1
ATOM 1045 C CA . ALA A 1 149 ? 5.231 21.473 31.551 1.00 18.95 145 ALA A CA 1
ATOM 1046 C C . ALA A 1 149 ? 5.439 20.772 30.211 1.00 19.98 145 ALA A C 1
ATOM 1047 O O . ALA A 1 149 ? 6.389 20.024 30.045 1.00 21.31 145 ALA A O 1
ATOM 1049 N N . GLU A 1 150 ? 4.547 21.011 29.260 1.00 19.32 146 GLU A N 1
ATOM 1050 C CA . GLU A 1 150 ? 4.645 20.363 27.957 1.00 22.32 146 GLU A CA 1
ATOM 1051 C C . GLU A 1 150 ? 5.870 20.832 27.201 1.00 22.50 146 GLU A C 1
ATOM 1052 O O . GLU A 1 150 ? 6.664 20.023 26.747 1.00 19.82 146 GLU A O 1
ATOM 1058 N N . ALA A 1 151 ? 6.017 22.147 27.057 1.00 18.56 147 ALA A N 1
ATOM 1059 C CA . ALA A 1 151 ? 7.109 22.705 26.272 1.00 19.68 147 ALA A CA 1
ATOM 1060 C C . ALA A 1 151 ? 8.473 22.292 26.811 1.00 21.80 147 ALA A C 1
ATOM 1061 O O . ALA A 1 151 ? 9.372 21.925 26.037 1.00 20.88 147 ALA A O 1
ATOM 1063 N N . ILE A 1 152 ? 8.640 22.340 28.129 1.00 17.07 148 ILE A N 1
ATOM 1064 C CA . ILE A 1 152 ? 9.936 21.985 28.695 1.00 16.63 148 ILE A CA 1
ATOM 1065 C C . ILE A 1 152 ? 10.175 20.488 28.534 1.00 20.79 148 ILE A C 1
ATOM 1066 O O . ILE A 1 152 ? 11.280 20.078 28.182 1.00 19.84 148 ILE A O 1
ATOM 1071 N N . SER A 1 153 ? 9.148 19.670 28.761 1.00 18.85 149 SER A N 1
ATOM 1072 C CA A SER A 1 153 ? 9.287 18.218 28.615 0.51 22.34 149 SER A CA 1
ATOM 1073 C CA B SER A 1 153 ? 9.341 18.225 28.637 0.49 22.27 149 SER A CA 1
ATOM 1074 C C . SER A 1 153 ? 9.668 17.832 27.188 1.00 26.33 149 SER A C 1
ATOM 1075 O O . SER A 1 153 ? 10.452 16.895 26.960 1.00 21.75 149 SER A O 1
ATOM 1080 N N . GLN A 1 154 ? 9.094 18.545 26.218 1.00 20.73 150 GLN A N 1
ATOM 1081 C CA . GLN A 1 154 ? 9.353 18.263 24.797 1.00 23.42 150 GLN A CA 1
ATOM 1082 C C . GLN A 1 154 ? 10.770 18.594 24.363 1.00 25.46 150 GLN A C 1
ATOM 1083 O O . GLN A 1 154 ? 11.312 17.965 23.449 1.00 31.15 150 GLN A O 1
ATOM 1089 N N A VAL A 1 155 ? 11.373 19.603 24.982 0.31 22.32 151 VAL A N 1
ATOM 1090 N N B VAL A 1 155 ? 11.354 19.603 24.994 0.69 22.07 151 VAL A N 1
ATOM 1091 C CA A VAL A 1 155 ? 12.699 20.033 24.545 0.31 21.78 151 VAL A CA 1
ATOM 1092 C CA B VAL A 1 155 ? 12.666 20.086 24.580 0.69 22.04 151 VAL A CA 1
ATOM 1093 C C A VAL A 1 155 ? 13.823 19.481 25.424 0.31 21.03 151 VAL A C 1
ATOM 1094 C C B VAL A 1 155 ? 13.792 19.453 25.414 0.69 21.37 151 VAL A C 1
ATOM 1095 O O A VAL A 1 155 ? 14.931 19.251 24.940 0.31 20.37 151 VAL A O 1
ATOM 1096 O O B VAL A 1 155 ? 14.852 19.110 24.887 0.69 20.02 151 VAL A O 1
ATOM 1103 N N . ALA A 1 156 ? 13.544 19.253 26.703 1.00 20.18 152 ALA A N 1
ATOM 1104 C CA . ALA A 1 156 ? 14.590 18.778 27.614 1.00 21.17 152 ALA A CA 1
ATOM 1105 C C . ALA A 1 156 ? 15.120 17.404 27.236 1.00 21.26 152 ALA A C 1
ATOM 1106 O O . ALA A 1 156 ? 16.273 17.101 27.506 1.00 20.28 152 ALA A O 1
ATOM 1108 N N . ILE A 1 157 ? 14.277 16.583 26.620 1.00 18.30 153 ILE A N 1
ATOM 1109 C CA . ILE A 1 157 ? 14.666 15.227 26.232 1.00 18.68 153 ILE A CA 1
ATOM 1110 C C . ILE A 1 157 ? 15.858 15.220 25.257 1.00 18.92 153 ILE A C 1
ATOM 1111 O O . ILE A 1 157 ? 16.574 14.236 25.153 1.00 19.94 153 ILE A O 1
ATOM 1116 N N . ALA A 1 158 ? 16.075 16.332 24.566 1.00 18.04 154 ALA A N 1
ATOM 1117 C CA . ALA A 1 158 ? 17.152 16.437 23.586 1.00 23.67 154 ALA A CA 1
ATOM 1118 C C . ALA A 1 158 ? 18.448 17.038 24.160 1.00 24.32 154 ALA A C 1
ATOM 1119 O O . ALA A 1 158 ? 19.482 17.039 23.492 1.00 23.64 154 ALA A O 1
ATOM 1121 N N . ALA A 1 159 ? 18.396 17.549 25.387 1.00 20.61 155 ALA A N 1
ATOM 1122 C CA . ALA A 1 159 ? 19.566 18.212 25.967 1.00 20.98 155 ALA A CA 1
ATOM 1123 C C . ALA A 1 159 ? 20.692 17.222 26.276 1.00 18.85 155 ALA A C 1
ATOM 1124 O O . ALA A 1 159 ? 20.446 16.079 26.647 1.00 19.77 155 ALA A O 1
ATOM 1126 N N . GLY A 1 160 ? 21.931 17.666 26.091 1.00 17.65 156 GLY A N 1
ATOM 1127 C CA . GLY A 1 160 ? 23.078 16.873 26.482 1.00 18.09 156 GLY A CA 1
ATOM 1128 C C . GLY A 1 160 ? 23.128 16.664 27.986 1.00 21.57 156 GLY A C 1
ATOM 1129 O O . GLY A 1 160 ? 22.605 17.486 28.755 1.00 20.58 156 GLY A O 1
ATOM 1130 N N . ARG A 1 161 ? 23.763 15.571 28.397 1.00 23.54 157 ARG A N 1
ATOM 1131 C CA . ARG A 1 161 ? 23.931 15.242 29.812 1.00 33.76 157 ARG A CA 1
ATOM 1132 C C . ARG A 1 161 ? 25.411 15.107 30.173 1.00 35.31 157 ARG A C 1
ATOM 1133 O O . ARG A 1 161 ? 25.764 14.522 31.193 1.00 35.87 157 ARG A O 1
ATOM 1141 N N . ASP A 1 162 ? 26.270 15.671 29.333 1.00 32.00 158 ASP A N 1
ATOM 1142 C CA . ASP A 1 162 ? 27.713 15.539 29.502 1.00 33.74 158 ASP A CA 1
ATOM 1143 C C . ASP A 1 162 ? 28.307 16.889 29.890 1.00 34.82 158 ASP A C 1
ATOM 1144 O O . ASP A 1 162 ? 28.373 17.795 29.056 1.00 33.03 158 ASP A O 1
ATOM 1149 N N . ASP A 1 163 ? 28.770 17.014 31.135 1.00 34.70 159 ASP A N 1
ATOM 1150 C CA A ASP A 1 163 ? 29.268 18.298 31.624 0.53 36.57 159 ASP A CA 1
ATOM 1151 C CA B ASP A 1 163 ? 29.286 18.280 31.648 0.47 37.10 159 ASP A CA 1
ATOM 1152 C C . ASP A 1 163 ? 30.610 18.713 31.010 1.00 34.88 159 ASP A C 1
ATOM 1153 O O . ASP A 1 163 ? 31.102 19.799 31.286 1.00 36.63 159 ASP A O 1
ATOM 1162 N N . THR A 1 164 ? 31.196 17.865 30.169 1.00 32.55 160 THR A N 1
ATOM 1163 C CA . THR A 1 164 ? 32.408 18.270 29.450 1.00 35.14 160 THR A CA 1
ATOM 1164 C C . THR A 1 164 ? 32.042 19.177 28.287 1.00 32.46 160 THR A C 1
ATOM 1165 O O . THR A 1 164 ? 32.906 19.786 27.680 1.00 30.23 160 THR A O 1
ATOM 1169 N N . LEU A 1 165 ? 30.752 19.239 27.967 1.00 27.75 161 LEU A N 1
ATOM 1170 C CA . LEU A 1 165 ? 30.248 20.163 26.959 1.00 27.29 161 LEU A CA 1
ATOM 1171 C C . LEU A 1 165 ? 29.094 20.959 27.564 1.00 25.32 161 LEU A C 1
ATOM 1172 O O . LEU A 1 165 ? 27.921 20.699 27.259 1.00 24.81 161 LEU A O 1
ATOM 1177 N N . PRO A 1 166 ? 29.429 21.922 28.439 1.00 24.37 162 PRO A N 1
ATOM 1178 C CA . PRO A 1 166 ? 28.424 22.618 29.246 1.00 25.78 162 PRO A CA 1
ATOM 1179 C C . PRO A 1 166 ? 27.343 23.260 28.393 1.00 25.44 162 PRO A C 1
ATOM 1180 O O . PRO A 1 166 ? 26.202 23.206 28.814 1.00 24.27 162 PRO A O 1
ATOM 1184 N N . MET A 1 167 ? 27.676 23.783 27.212 1.00 24.23 163 MET A N 1
ATOM 1185 C CA . MET A 1 167 ? 26.676 24.486 26.409 1.00 26.96 163 MET A CA 1
ATOM 1186 C C . MET A 1 167 ? 25.507 23.561 26.066 1.00 26.53 163 MET A C 1
ATOM 1187 O O . MET A 1 167 ? 24.349 23.985 26.093 1.00 29.97 163 MET A O 1
ATOM 1192 N N . LEU A 1 168 ? 25.788 22.289 25.799 1.00 22.56 164 LEU A N 1
ATOM 1193 C CA . LEU A 1 168 ? 24.727 21.352 25.429 1.00 20.09 164 LEU A CA 1
ATOM 1194 C C . LEU A 1 168 ? 23.826 20.938 26.598 1.00 20.66 164 LEU A C 1
ATOM 1195 O O . LEU A 1 168 ? 22.771 20.345 26.371 1.00 21.25 164 LEU A O 1
ATOM 1200 N N . THR A 1 169 ? 24.237 21.217 27.835 1.00 20.66 165 THR A N 1
ATOM 1201 C CA . THR A 1 169 ? 23.428 20.823 29.000 1.00 19.10 165 THR A CA 1
ATOM 1202 C C . THR A 1 169 ? 22.339 21.849 29.284 1.00 22.15 165 THR A C 1
ATOM 1203 O O . THR A 1 169 ? 21.568 21.714 30.242 1.00 18.93 165 THR A O 1
ATOM 1207 N N . GLY A 1 170 ? 22.267 22.874 28.443 1.00 21.39 166 GLY A N 1
ATOM 1208 C CA . GLY A 1 170 ? 21.322 23.944 28.656 1.00 24.01 166 GLY A CA 1
ATOM 1209 C C . GLY A 1 170 ? 20.104 23.837 27.767 1.00 25.86 166 GLY A C 1
ATOM 1210 O O . GLY A 1 170 ? 20.116 23.138 26.750 1.00 26.33 166 GLY A O 1
ATOM 1211 N N . ILE A 1 171 ? 19.034 24.514 28.169 1.00 18.20 167 ILE A N 1
ATOM 1212 C CA . ILE A 1 171 ? 17.953 24.803 27.251 1.00 18.58 167 ILE A CA 1
ATOM 1213 C C . ILE A 1 171 ? 18.071 26.262 26.852 1.00 21.83 167 ILE A C 1
ATOM 1214 O O . ILE A 1 171 ? 18.109 27.153 27.708 1.00 21.66 167 ILE A O 1
ATOM 1219 N N . ARG A 1 172 ? 18.196 26.509 25.551 1.00 23.61 168 ARG A N 1
ATOM 1220 C CA . ARG A 1 172 ? 18.267 27.882 25.052 1.00 22.21 168 ARG A CA 1
ATOM 1221 C C . ARG A 1 172 ? 16.881 28.495 25.096 1.00 22.43 168 ARG A C 1
ATOM 1222 O O . ARG A 1 172 ? 15.927 27.875 24.639 1.00 26.29 168 ARG A O 1
ATOM 1230 N N . VAL A 1 173 ? 16.777 29.703 25.652 1.00 25.82 169 VAL A N 1
ATOM 1231 C CA . VAL A 1 173 ? 15.495 30.386 25.806 1.00 22.89 169 VAL A CA 1
ATOM 1232 C C . VAL A 1 173 ? 15.576 31.727 25.100 1.00 29.36 169 VAL A C 1
ATOM 1233 O O . VAL A 1 173 ? 16.334 32.596 25.519 1.00 27.68 169 VAL A O 1
ATOM 1237 N N . GLU A 1 174 ? 14.828 31.877 24.006 1.00 29.54 170 GLU A N 1
ATOM 1238 C CA . GLU A 1 174 ? 14.818 33.112 23.251 1.00 29.92 170 GLU A CA 1
ATOM 1239 C C . GLU A 1 174 ? 13.471 33.786 23.412 1.00 33.39 170 GLU A C 1
ATOM 1240 O O . GLU A 1 174 ? 12.431 33.202 23.101 1.00 34.69 170 GLU A O 1
ATOM 1246 N N . ILE A 1 175 ? 13.494 35.024 23.887 1.00 29.89 171 ILE A N 1
ATOM 1247 C CA . ILE A 1 175 ? 12.270 35.770 24.120 1.00 28.95 171 ILE A CA 1
ATOM 1248 C C . ILE A 1 175 ? 12.206 36.962 23.186 1.00 31.74 171 ILE A C 1
ATOM 1249 O O . ILE A 1 175 ? 13.180 37.688 23.047 1.00 31.93 171 ILE A O 1
ATOM 1254 N N . LEU A 1 176 ? 11.065 37.143 22.531 1.00 32.41 172 LEU A N 1
ATOM 1255 C CA . LEU A 1 176 ? 10.808 38.347 21.752 1.00 38.00 172 LEU A CA 1
ATOM 1256 C C . LEU A 1 176 ? 9.331 38.695 21.896 1.00 35.82 172 LEU A C 1
ATOM 1257 O O . LEU A 1 176 ? 8.477 38.117 21.222 1.00 34.86 172 LEU A O 1
ATOM 1262 N N . GLY A 1 177 ? 9.041 39.620 22.802 1.00 33.92 173 GLY A N 1
ATOM 1263 C CA . GLY A 1 177 ? 7.677 39.983 23.120 1.00 34.81 173 GLY A CA 1
ATOM 1264 C C . GLY A 1 177 ? 6.870 38.798 23.607 1.00 37.22 173 GLY A C 1
ATOM 1265 O O . GLY A 1 177 ? 7.252 38.112 24.559 1.00 39.08 173 GLY A O 1
ATOM 1266 N N . GLU A 1 178 ? 5.772 38.544 22.906 1.00 36.67 174 GLU A N 1
ATOM 1267 C CA A GLU A 1 178 ? 4.793 37.513 23.231 0.50 37.73 174 GLU A CA 1
ATOM 1268 C CA B GLU A 1 178 ? 4.838 37.501 23.316 0.50 36.81 174 GLU A CA 1
ATOM 1269 C C . GLU A 1 178 ? 5.281 36.108 22.878 1.00 34.31 174 GLU A C 1
ATOM 1270 O O . GLU A 1 178 ? 4.635 35.117 23.204 1.00 36.85 174 GLU A O 1
ATOM 1281 N N . THR A 1 179 ? 6.407 36.029 22.177 1.00 28.94 175 THR A N 1
ATOM 1282 C CA . THR A 1 179 ? 6.888 34.757 21.646 1.00 32.45 175 THR A CA 1
ATOM 1283 C C . THR A 1 179 ? 8.118 34.244 22.376 1.00 30.23 175 THR A C 1
ATOM 1284 O O . THR A 1 179 ? 9.054 35.000 22.630 1.00 31.16 175 THR A O 1
ATOM 1288 N N . VAL A 1 180 ? 8.106 32.952 22.695 1.00 23.36 176 VAL A N 1
ATOM 1289 C CA . VAL A 1 180 ? 9.219 32.289 23.349 1.00 23.18 176 VAL A CA 1
ATOM 1290 C C . VAL A 1 180 ? 9.662 31.095 22.498 1.00 26.37 176 VAL A C 1
ATOM 1291 O O . VAL A 1 180 ? 8.835 30.309 22.038 1.00 26.15 176 VAL A O 1
ATOM 1295 N N . VAL A 1 181 ? 10.962 30.979 22.257 1.00 25.30 177 VAL A N 1
ATOM 1296 C CA . VAL A 1 181 ? 11.471 29.828 21.535 1.00 23.84 177 VAL A CA 1
ATOM 1297 C C . VAL A 1 181 ? 12.410 29.071 22.456 1.00 25.97 177 VAL A C 1
ATOM 1298 O O . VAL A 1 181 ? 13.318 29.656 23.063 1.00 24.09 177 VAL A O 1
ATOM 1302 N N A LEU A 1 182 ? 12.196 27.761 22.544 0.74 22.29 178 LEU A N 1
ATOM 1303 N N B LEU A 1 182 ? 12.147 27.777 22.589 0.26 22.93 178 LEU A N 1
ATOM 1304 C CA A LEU A 1 182 ? 12.975 26.887 23.412 0.74 21.36 178 LEU A CA 1
ATOM 1305 C CA B LEU A 1 182 ? 12.985 26.874 23.359 0.26 21.72 178 LEU A CA 1
ATOM 1306 C C A LEU A 1 182 ? 13.715 25.842 22.576 0.74 22.09 178 LEU A C 1
ATOM 1307 C C B LEU A 1 182 ? 13.831 26.071 22.393 0.26 21.88 178 LEU A C 1
ATOM 1308 O O A LEU A 1 182 ? 13.106 25.201 21.720 0.74 20.92 178 LEU A O 1
ATOM 1309 O O B LEU A 1 182 ? 13.424 25.831 21.257 0.26 21.50 178 LEU A O 1
ATOM 1318 N N . ALA A 1 183 ? 15.008 25.652 22.837 1.00 22.99 179 ALA A N 1
ATOM 1319 C CA . ALA A 1 183 ? 15.829 24.756 22.024 1.00 19.90 179 ALA A CA 1
ATOM 1320 C C . ALA A 1 183 ? 16.824 23.975 22.864 1.00 20.17 179 ALA A C 1
ATOM 1321 O O . ALA A 1 183 ? 17.400 24.497 23.818 1.00 21.60 179 ALA A O 1
ATOM 1323 N N . ALA A 1 184 ? 17.044 22.723 22.484 1.00 18.54 180 ALA A N 1
ATOM 1324 C CA . ALA A 1 184 ? 18.087 21.935 23.095 1.00 19.30 180 ALA A CA 1
ATOM 1325 C C . ALA A 1 184 ? 18.641 20.894 22.115 1.00 18.05 180 ALA A C 1
ATOM 1326 O O . ALA A 1 184 ? 17.930 20.403 21.237 1.00 17.07 180 ALA A O 1
ATOM 1328 N N . THR A 1 185 ? 19.902 20.528 22.293 1.00 19.96 181 THR A N 1
ATOM 1329 C CA . THR A 1 185 ? 20.493 19.506 21.445 1.00 19.45 181 THR A CA 1
ATOM 1330 C C . THR A 1 185 ? 21.610 18.787 22.180 1.00 22.40 181 THR A C 1
ATOM 1331 O O . THR A 1 185 ? 22.201 19.347 23.102 1.00 19.99 181 THR A O 1
ATOM 1335 N N . ASP A 1 186 ? 21.878 17.536 21.797 1.00 18.95 182 ASP A N 1
ATOM 1336 C CA . ASP A 1 186 ? 23.013 16.796 22.347 1.00 20.99 182 ASP A CA 1
ATOM 1337 C C . ASP A 1 186 ? 23.962 16.370 21.222 1.00 22.59 182 ASP A C 1
ATOM 1338 O O . ASP A 1 186 ? 24.768 15.459 21.414 1.00 25.46 182 ASP A O 1
ATOM 1343 N N . ARG A 1 187 ? 23.809 17.031 20.066 1.00 22.08 183 ARG A N 1
ATOM 1344 C CA . ARG A 1 187 ? 24.545 16.806 18.801 1.00 22.81 183 ARG A CA 1
ATOM 1345 C C . ARG A 1 187 ? 23.901 15.743 17.916 1.00 25.87 183 ARG A C 1
ATOM 1346 O O . ARG A 1 187 ? 24.269 15.614 16.747 1.00 26.33 183 ARG A O 1
ATOM 1354 N N . PHE A 1 188 ? 22.946 14.982 18.454 1.00 22.25 184 PHE A N 1
ATOM 1355 C CA . PHE A 1 188 ? 22.336 13.918 17.669 1.00 21.13 184 PHE A CA 1
ATOM 1356 C C . PHE A 1 188 ? 20.864 14.208 17.398 1.00 22.15 184 PHE A C 1
ATOM 1357 O O . PHE A 1 188 ? 20.343 13.831 16.344 1.00 20.74 184 PHE A O 1
ATOM 1365 N N . ARG A 1 189 ? 20.198 14.899 18.332 1.00 20.64 185 ARG A N 1
ATOM 1366 C CA . ARG A 1 189 ? 18.858 15.424 18.078 1.00 18.93 185 ARG A CA 1
ATOM 1367 C C . ARG A 1 189 ? 18.793 16.883 18.513 1.00 20.71 185 ARG A C 1
ATOM 1368 O O . ARG A 1 189 ? 19.546 17.315 19.396 1.00 18.62 185 ARG A O 1
ATOM 1376 N N . LEU A 1 190 ? 17.904 17.632 17.864 1.00 15.26 186 LEU A N 1
ATOM 1377 C CA . LEU A 1 190 ? 17.646 19.031 18.185 1.00 18.34 186 LEU A CA 1
ATOM 1378 C C . LEU A 1 190 ? 16.139 19.196 18.324 1.00 19.93 186 LEU A C 1
ATOM 1379 O O . LEU A 1 190 ? 15.393 18.874 17.398 1.00 18.11 186 LEU A O 1
ATOM 1384 N N . ALA A 1 191 ? 15.697 19.675 19.482 1.00 17.97 187 ALA A N 1
ATOM 1385 C CA . ALA A 1 191 ? 14.276 19.907 19.721 1.00 18.40 187 ALA A CA 1
ATOM 1386 C C . ALA A 1 191 ? 14.052 21.395 19.825 1.00 20.30 187 ALA A C 1
ATOM 1387 O O . ALA A 1 191 ? 14.805 22.080 20.501 1.00 20.29 187 ALA A O 1
ATOM 1389 N N . VAL A 1 192 ? 13.031 21.894 19.141 1.00 17.93 188 VAL A N 1
ATOM 1390 C CA . VAL A 1 192 ? 12.725 23.304 19.165 1.00 20.34 188 VAL A CA 1
ATOM 1391 C C . VAL A 1 192 ? 11.219 23.481 19.347 1.00 20.99 188 VAL A C 1
ATOM 1392 O O . VAL A 1 192 ? 10.429 22.960 18.561 1.00 21.62 188 VAL A O 1
ATOM 1396 N N . ARG A 1 193 ? 10.837 24.225 20.380 1.00 22.12 189 ARG A N 1
ATOM 1397 C CA . ARG A 1 193 ? 9.432 24.549 20.642 1.00 20.57 189 ARG A CA 1
ATOM 1398 C C . ARG A 1 193 ? 9.224 26.064 20.653 1.00 22.43 189 ARG A C 1
ATOM 1399 O O . ARG A 1 193 ? 9.929 26.786 21.354 1.00 19.96 189 ARG A O 1
ATOM 1407 N N . GLU A 1 194 ? 8.256 26.543 19.881 1.00 21.11 190 GLU A N 1
ATOM 1408 C CA . GLU A 1 194 ? 7.875 27.945 19.940 1.00 21.83 190 GLU A CA 1
ATOM 1409 C C . GLU A 1 194 ? 6.508 28.053 20.610 1.00 26.30 190 GLU A C 1
ATOM 1410 O O . GLU A 1 194 ? 5.621 27.242 20.352 1.00 23.01 190 GLU A O 1
ATOM 1416 N N . LEU A 1 195 ? 6.331 29.048 21.469 1.00 27.23 191 LEU A N 1
ATOM 1417 C CA . LEU A 1 195 ? 5.058 29.205 22.159 1.00 26.91 191 LEU A CA 1
ATOM 1418 C C . LEU A 1 195 ? 4.749 30.675 22.400 1.00 27.86 191 LEU A C 1
ATOM 1419 O O . LEU A 1 195 ? 5.623 31.537 22.236 1.00 31.03 191 LEU A O 1
ATOM 1424 N N . LYS A 1 196 ? 3.501 30.955 22.765 1.00 25.77 192 LYS A N 1
ATOM 1425 C CA . LYS A 1 196 ? 3.092 32.302 23.158 1.00 27.60 192 LYS A CA 1
ATOM 1426 C C . LYS A 1 196 ? 2.929 32.394 24.676 1.00 30.53 192 LYS A C 1
ATOM 1427 O O . LYS A 1 196 ? 2.482 31.441 25.321 1.00 30.43 192 LYS A O 1
ATOM 1433 N N . TRP A 1 197 ? 3.274 33.541 25.250 1.00 27.81 193 TRP A N 1
ATOM 1434 C CA . TRP A 1 197 ? 3.088 33.720 26.682 1.00 29.23 193 TRP A CA 1
ATOM 1435 C C . TRP A 1 197 ? 2.647 35.153 26.967 1.00 33.44 193 TRP A C 1
ATOM 1436 O O . TRP A 1 197 ? 2.521 35.966 26.050 1.00 34.23 193 TRP A O 1
ATOM 1447 N N . SER A 1 198 ? 2.393 35.451 28.235 1.00 33.36 194 SER A N 1
ATOM 1448 C CA . SER A 1 198 ? 1.998 36.793 28.628 1.00 36.28 194 SER A CA 1
ATOM 1449 C C . SER A 1 198 ? 3.224 37.556 29.093 1.00 38.01 194 SER A C 1
ATOM 1450 O O . SER A 1 198 ? 3.717 37.336 30.202 1.00 33.95 194 SER A O 1
ATOM 1453 N N . ALA A 1 199 ? 3.717 38.439 28.228 1.00 37.18 195 ALA A N 1
ATOM 1454 C CA . ALA A 1 199 ? 4.968 39.142 28.470 1.00 39.64 195 ALA A CA 1
ATOM 1455 C C . ALA A 1 199 ? 4.741 40.351 29.355 1.00 40.13 195 ALA A C 1
ATOM 1456 O O . ALA A 1 199 ? 3.708 41.000 29.256 1.00 39.22 195 ALA A O 1
ATOM 1458 N N . SER A 1 200 ? 5.701 40.653 30.224 1.00 41.50 196 SER A N 1
ATOM 1459 C CA . SER A 1 200 ? 5.601 41.841 31.069 1.00 50.33 196 SER A CA 1
ATOM 1460 C C . SER A 1 200 ? 5.629 43.111 30.221 1.00 54.32 196 SER A C 1
ATOM 1461 O O . SER A 1 200 ? 4.821 44.013 30.417 1.00 57.09 196 SER A O 1
ATOM 1464 N N . SER A 1 201 ? 6.559 43.165 29.274 1.00 57.89 197 SER A N 1
ATOM 1465 C CA . SER A 1 201 ? 6.656 44.282 28.339 1.00 64.21 197 SER A CA 1
ATOM 1466 C C . SER A 1 201 ? 6.621 43.783 26.897 1.00 63.06 197 SER A C 1
ATOM 1467 O O . SER A 1 201 ? 7.222 42.758 26.577 1.00 60.11 197 SER A O 1
ATOM 1470 N N . PRO A 1 202 ? 5.915 44.511 26.018 1.00 65.51 198 PRO A N 1
ATOM 1471 C CA . PRO A 1 202 ? 5.759 44.108 24.614 1.00 62.76 198 PRO A CA 1
ATOM 1472 C C . PRO A 1 202 ? 7.074 44.089 23.835 1.00 57.83 198 PRO A C 1
ATOM 1473 O O . PRO A 1 202 ? 7.195 43.351 22.853 1.00 53.91 198 PRO A O 1
ATOM 1477 N N . ASP A 1 203 ? 8.044 44.885 24.268 1.00 58.31 199 ASP A N 1
ATOM 1478 C CA . ASP A 1 203 ? 9.276 45.043 23.505 1.00 63.69 199 ASP A CA 1
ATOM 1479 C C . ASP A 1 203 ? 10.455 44.340 24.170 1.00 63.85 199 ASP A C 1
ATOM 1480 O O . ASP A 1 203 ? 11.614 44.654 23.901 1.00 66.93 199 ASP A O 1
ATOM 1485 N N . ILE A 1 204 ? 10.150 43.373 25.026 1.00 57.92 200 ILE A N 1
ATOM 1486 C CA . ILE A 1 204 ? 11.185 42.625 25.722 1.00 57.47 200 ILE A CA 1
ATOM 1487 C C . ILE A 1 204 ? 11.881 41.694 24.721 1.00 55.88 200 ILE A C 1
ATOM 1488 O O . ILE A 1 204 ? 11.255 41.188 23.790 1.00 54.62 200 ILE A O 1
ATOM 1493 N N . GLU A 1 205 ? 13.187 41.516 24.878 1.00 62.46 201 GLU A N 1
ATOM 1494 C CA . GLU A 1 205 ? 13.961 40.729 23.922 1.00 64.74 201 GLU A CA 1
ATOM 1495 C C . GLU A 1 205 ? 15.287 40.263 24.496 1.00 64.51 201 GLU A C 1
ATOM 1496 O O . GLU A 1 205 ? 16.181 41.073 24.750 1.00 69.58 201 GLU A O 1
ATOM 1502 N N . ALA A 1 206 ? 15.422 38.955 24.679 1.00 55.27 202 ALA A N 1
ATOM 1503 C CA . ALA A 1 206 ? 16.657 38.402 25.216 1.00 50.74 202 ALA A CA 1
ATOM 1504 C C . ALA A 1 206 ? 16.822 36.933 24.879 1.00 41.95 202 ALA A C 1
ATOM 1505 O O . ALA A 1 206 ? 15.877 36.273 24.451 1.00 36.76 202 ALA A O 1
ATOM 1507 N N . ALA A 1 207 ? 18.038 36.436 25.086 1.00 34.91 203 ALA A N 1
ATOM 1508 C CA . ALA A 1 207 ? 18.360 35.042 24.848 1.00 35.26 203 ALA A CA 1
ATOM 1509 C C . ALA A 1 207 ? 19.291 34.567 25.947 1.00 33.13 203 ALA A C 1
ATOM 1510 O O . ALA A 1 207 ? 20.345 35.158 26.172 1.00 33.75 203 ALA A O 1
ATOM 1512 N N . VAL A 1 208 ? 18.897 33.515 26.647 1.00 29.74 204 VAL A N 1
ATOM 1513 C CA . VAL A 1 208 ? 19.728 32.992 27.713 1.00 28.10 204 VAL A CA 1
ATOM 1514 C C . VAL A 1 208 ? 19.843 31.479 27.594 1.00 25.91 204 VAL A C 1
ATOM 1515 O O . VAL A 1 208 ? 19.219 30.860 26.737 1.00 26.36 204 VAL A O 1
ATOM 1519 N N . LEU A 1 209 ? 20.651 30.887 28.461 1.00 23.78 205 LEU A N 1
ATOM 1520 C CA . LEU A 1 209 ? 20.870 29.454 28.421 1.00 26.13 205 LEU A CA 1
ATOM 1521 C C . LEU A 1 209 ? 20.717 28.926 29.837 1.00 24.35 205 LEU A C 1
ATOM 1522 O O . LEU A 1 209 ? 21.468 29.313 30.731 1.00 22.90 205 LEU A O 1
ATOM 1527 N N . VAL A 1 210 ? 19.728 28.057 30.030 1.00 20.96 206 VAL A N 1
ATOM 1528 C CA . VAL A 1 210 ? 19.329 27.581 31.358 1.00 22.35 206 VAL A CA 1
ATOM 1529 C C . VAL A 1 210 ? 19.620 26.102 31.517 1.00 20.27 206 VAL A C 1
ATOM 1530 O O . VAL A 1 210 ? 19.196 25.324 30.675 1.00 23.53 206 VAL A O 1
ATOM 1534 N N . PRO A 1 211 ? 20.315 25.712 32.600 1.00 19.49 207 PRO A N 1
ATOM 1535 C CA . PRO A 1 211 ? 20.592 24.297 32.864 1.00 23.82 207 PRO A CA 1
ATOM 1536 C C . PRO A 1 211 ? 19.309 23.475 32.727 1.00 26.34 207 PRO A C 1
ATOM 1537 O O . PRO A 1 211 ? 18.288 23.795 33.347 1.00 25.36 207 PRO A O 1
ATOM 1541 N N . ALA A 1 212 ? 19.348 22.473 31.860 1.00 20.66 208 ALA A N 1
ATOM 1542 C CA . ALA A 1 212 ? 18.144 21.738 31.473 1.00 22.60 208 ALA A CA 1
ATOM 1543 C C . ALA A 1 212 ? 17.578 20.898 32.611 1.00 26.63 208 ALA A C 1
ATOM 1544 O O . ALA A 1 212 ? 16.368 20.875 32.836 1.00 26.48 208 ALA A O 1
ATOM 1546 N N . LYS A 1 213 ? 18.460 20.192 33.309 1.00 28.73 209 LYS A N 1
ATOM 1547 C CA . LYS A 1 213 ? 18.030 19.223 34.310 1.00 34.28 209 LYS A CA 1
ATOM 1548 C C . LYS A 1 213 ? 17.139 19.907 35.347 1.00 33.39 209 LYS A C 1
ATOM 1549 O O . LYS A 1 213 ? 16.036 19.437 35.647 1.00 30.41 209 LYS A O 1
ATOM 1555 N N . THR A 1 214 ? 17.599 21.054 35.834 1.00 34.24 210 THR A N 1
ATOM 1556 C CA A THR A 1 214 ? 16.892 21.857 36.831 0.50 37.97 210 THR A CA 1
ATOM 1557 C CA B THR A 1 214 ? 16.851 21.774 36.861 0.50 37.84 210 THR A CA 1
ATOM 1558 C C . THR A 1 214 ? 15.557 22.392 36.323 1.00 36.66 210 THR A C 1
ATOM 1559 O O . THR A 1 214 ? 14.541 22.369 37.019 1.00 36.84 210 THR A O 1
ATOM 1566 N N . LEU A 1 215 ? 15.578 22.908 35.097 1.00 31.34 211 LEU A N 1
ATOM 1567 C CA . LEU A 1 215 ? 14.396 23.499 34.486 1.00 24.45 211 LEU A CA 1
ATOM 1568 C C . LEU A 1 215 ? 13.287 22.458 34.295 1.00 21.62 211 LEU A C 1
ATOM 1569 O O . LEU A 1 215 ? 12.090 22.727 34.506 1.00 22.21 211 LEU A O 1
ATOM 1574 N N . ALA A 1 216 ? 13.712 21.273 33.873 1.00 22.07 212 ALA A N 1
ATOM 1575 C CA . ALA A 1 216 ? 12.821 20.139 33.676 1.00 23.66 212 ALA A CA 1
ATOM 1576 C C . ALA A 1 216 ? 12.128 19.750 34.969 1.00 23.33 212 ALA A C 1
ATOM 1577 O O . ALA A 1 216 ? 10.931 19.462 34.979 1.00 21.88 212 ALA A O 1
ATOM 1579 N N . GLU A 1 217 ? 12.891 19.716 36.060 1.00 26.23 213 GLU A N 1
ATOM 1580 C CA . GLU A 1 217 ? 12.332 19.424 37.377 1.00 28.58 213 GLU A CA 1
ATOM 1581 C C . GLU A 1 217 ? 11.283 20.440 37.796 1.00 27.19 213 GLU A C 1
ATOM 1582 O O . GLU A 1 217 ? 10.248 20.084 38.381 1.00 22.47 213 GLU A O 1
ATOM 1588 N N . ALA A 1 218 ? 11.556 21.712 37.514 1.00 26.09 214 ALA A N 1
ATOM 1589 C CA . ALA A 1 218 ? 10.621 22.776 37.858 1.00 27.73 214 ALA A CA 1
ATOM 1590 C C . ALA A 1 218 ? 9.333 22.675 37.046 1.00 25.03 214 ALA A C 1
ATOM 1591 O O . ALA A 1 218 ? 8.241 22.898 37.560 1.00 25.82 214 ALA A O 1
ATOM 1593 N N . ALA A 1 219 ? 9.466 22.347 35.768 1.00 24.05 215 ALA A N 1
ATOM 1594 C CA . ALA A 1 219 ? 8.305 22.236 34.888 1.00 22.58 215 ALA A CA 1
ATOM 1595 C C . ALA A 1 219 ? 7.397 21.089 35.312 1.00 25.13 215 ALA A C 1
ATOM 1596 O O . ALA A 1 219 ? 6.162 21.212 35.309 1.00 25.80 215 ALA A O 1
ATOM 1598 N N . LYS A 1 220 ? 8.011 19.972 35.690 1.00 23.00 216 LYS A N 1
ATOM 1599 C CA . LYS A 1 220 ? 7.249 18.837 36.201 1.00 25.85 216 LYS A CA 1
ATOM 1600 C C . LYS A 1 220 ? 6.539 19.161 37.501 1.00 28.20 216 LYS A C 1
ATOM 1601 O O . LYS A 1 220 ? 5.418 18.714 37.723 1.00 30.73 216 LYS A O 1
ATOM 1607 N N . ALA A 1 221 ? 7.192 19.932 38.362 1.00 29.50 217 ALA A N 1
ATOM 1608 C CA . ALA A 1 221 ? 6.649 20.232 39.684 1.00 30.57 217 ALA A CA 1
ATOM 1609 C C . ALA A 1 221 ? 5.509 21.244 39.608 1.00 34.62 217 ALA A C 1
ATOM 1610 O O . ALA A 1 221 ? 4.713 21.374 40.540 1.00 32.13 217 ALA A O 1
ATOM 1612 N N . GLY A 1 222 ? 5.435 21.971 38.498 1.00 35.52 218 GLY A N 1
ATOM 1613 C CA . GLY A 1 222 ? 4.356 22.919 38.302 1.00 36.86 218 GLY A CA 1
ATOM 1614 C C . GLY A 1 222 ? 3.050 22.249 37.919 1.00 39.59 218 GLY A C 1
ATOM 1615 O O . GLY A 1 222 ? 1.986 22.852 38.064 1.00 43.77 218 GLY A O 1
ATOM 1616 N N . ILE A 1 223 ? 3.130 21.007 37.440 1.00 41.62 219 ILE A N 1
ATOM 1617 C CA . ILE A 1 223 ? 1.957 20.290 36.916 1.00 43.70 219 ILE A CA 1
ATOM 1618 C C . ILE A 1 223 ? 0.773 20.353 37.878 1.00 47.26 219 ILE A C 1
ATOM 1619 O O . ILE A 1 223 ? 0.902 20.036 39.064 1.00 46.37 219 ILE A O 1
ATOM 1624 N N . GLY A 1 224 ? -0.371 20.791 37.354 1.00 45.44 220 GLY A N 1
ATOM 1625 C CA . GLY A 1 224 ? -1.577 20.944 38.145 1.00 45.91 220 GLY A CA 1
ATOM 1626 C C . GLY A 1 224 ? -1.667 22.310 38.800 1.00 44.74 220 GLY A C 1
ATOM 1627 O O . GLY A 1 224 ? -2.715 22.687 39.330 1.00 44.05 220 GLY A O 1
ATOM 1628 N N . GLY A 1 225 ? -0.573 23.064 38.756 1.00 41.89 221 GLY A N 1
ATOM 1629 C CA . GLY A 1 225 ? -0.480 24.283 39.540 1.00 49.01 221 GLY A CA 1
ATOM 1630 C C . GLY A 1 225 ? -0.998 25.565 38.912 1.00 49.05 221 GLY A C 1
ATOM 1631 O O . GLY A 1 225 ? -1.721 25.556 37.910 1.00 49.49 221 GLY A O 1
ATOM 1632 N N . SER A 1 226 ? -0.623 26.676 39.536 1.00 47.20 222 SER A N 1
ATOM 1633 C CA . SER A 1 226 ? -0.975 28.013 39.078 1.00 50.48 222 SER A CA 1
ATOM 1634 C C . SER A 1 226 ? -0.134 28.382 37.870 1.00 47.38 222 SER A C 1
ATOM 1635 O O . SER A 1 226 ? 0.789 27.637 37.519 1.00 45.62 222 SER A O 1
ATOM 1638 N N . ASP A 1 227 ? -0.445 29.516 37.236 1.00 41.18 223 ASP A N 1
ATOM 1639 C CA . ASP A 1 227 ? 0.422 30.076 36.192 1.00 35.39 223 ASP A CA 1
ATOM 1640 C C . ASP A 1 227 ? 1.849 30.154 36.704 1.00 27.61 223 ASP A C 1
ATOM 1641 O O . ASP A 1 227 ? 2.075 30.356 37.898 1.00 26.83 223 ASP A O 1
ATOM 1646 N N . VAL A 1 228 ? 2.807 30.000 35.799 1.00 26.91 224 VAL A N 1
ATOM 1647 C CA . VAL A 1 228 ? 4.213 30.008 36.176 1.00 24.88 224 VAL A CA 1
ATOM 1648 C C . VAL A 1 228 ? 4.845 31.327 35.740 1.00 28.41 224 VAL A C 1
ATOM 1649 O O . VAL A 1 228 ? 4.697 31.735 34.587 1.00 28.36 224 VAL A O 1
ATOM 1653 N N . ARG A 1 229 ? 5.533 31.994 36.663 1.00 26.83 225 ARG A N 1
ATOM 1654 C CA . ARG A 1 229 ? 6.185 33.264 36.357 1.00 24.95 225 ARG A CA 1
ATOM 1655 C C . ARG A 1 229 ? 7.678 33.057 36.147 1.00 30.15 225 ARG A C 1
ATOM 1656 O O . ARG A 1 229 ? 8.343 32.437 36.973 1.00 23.37 225 ARG A O 1
ATOM 1664 N N . LEU A 1 230 ? 8.187 33.553 35.021 1.00 23.61 226 LEU A N 1
ATOM 1665 C CA . LEU A 1 230 ? 9.613 33.497 34.721 1.00 22.86 226 LEU A CA 1
ATOM 1666 C C . LEU A 1 230 ? 10.212 34.891 34.884 1.00 27.37 226 LEU A C 1
ATOM 1667 O O . LEU A 1 230 ? 9.686 35.878 34.352 1.00 26.86 226 LEU A O 1
ATOM 1672 N N . SER A 1 231 ? 11.299 34.965 35.643 1.00 26.20 227 SER A N 1
ATOM 1673 C CA . SER A 1 231 ? 11.887 36.243 36.021 1.00 27.11 227 SER A CA 1
ATOM 1674 C C . SER A 1 231 ? 13.333 36.306 35.575 1.00 29.74 227 SER A C 1
ATOM 1675 O O . SER A 1 231 ? 14.194 35.630 36.139 1.00 27.56 227 SER A O 1
ATOM 1678 N N . LEU A 1 232 ? 13.579 37.112 34.548 1.00 30.56 228 LEU A N 1
ATOM 1679 C CA . LEU A 1 232 ? 14.912 37.330 34.009 1.00 31.83 228 LEU A CA 1
ATOM 1680 C C . LEU A 1 232 ? 15.244 38.819 34.017 1.00 36.94 228 LEU A C 1
ATOM 1681 O O . LEU A 1 232 ? 16.375 39.214 33.734 1.00 40.30 228 LEU A O 1
ATOM 1686 N N . GLY A 1 233 ? 14.250 39.636 34.356 1.00 34.76 229 GLY A N 1
ATOM 1687 C CA . GLY A 1 233 ? 14.388 41.083 34.304 1.00 39.14 229 GLY A CA 1
ATOM 1688 C C . GLY A 1 233 ? 13.438 41.686 33.282 1.00 39.97 229 GLY A C 1
ATOM 1689 O O . GLY A 1 233 ? 12.686 40.966 32.613 1.00 32.43 229 GLY A O 1
ATOM 1690 N N . THR A 1 234 ? 13.470 43.011 33.153 1.00 46.82 230 THR A N 1
ATOM 1691 C CA . THR A 1 234 ? 12.617 43.696 32.184 1.00 52.62 230 THR A CA 1
ATOM 1692 C C . THR A 1 234 ? 13.414 44.645 31.299 1.00 56.41 230 THR A C 1
ATOM 1693 O O . THR A 1 234 ? 14.486 45.116 31.683 1.00 53.86 230 THR A O 1
ATOM 1697 N N . GLY A 1 235 ? 12.873 44.934 30.120 1.00 62.93 231 GLY A N 1
ATOM 1698 C CA . GLY A 1 235 ? 13.501 45.866 29.205 1.00 71.38 231 GLY A CA 1
ATOM 1699 C C . GLY A 1 235 ? 14.824 45.349 28.677 1.00 76.24 231 GLY A C 1
ATOM 1700 O O . GLY A 1 235 ? 14.907 44.204 28.231 1.00 76.72 231 GLY A O 1
ATOM 1701 N N . PRO A 1 236 ? 15.864 46.196 28.721 1.00 79.41 232 PRO A N 1
ATOM 1702 C CA . PRO A 1 236 ? 17.207 45.873 28.227 1.00 80.64 232 PRO A CA 1
ATOM 1703 C C . PRO A 1 236 ? 18.030 45.043 29.214 1.00 79.13 232 PRO A C 1
ATOM 1704 O O . PRO A 1 236 ? 18.991 44.385 28.811 1.00 79.06 232 PRO A O 1
ATOM 1708 N N . GLY A 1 237 ? 17.654 45.075 30.488 1.00 77.85 233 GLY A N 1
ATOM 1709 C CA . GLY A 1 237 ? 18.421 44.408 31.526 1.00 75.70 233 GLY A CA 1
ATOM 1710 C C . GLY A 1 237 ? 18.020 42.966 31.780 1.00 71.31 233 GLY A C 1
ATOM 1711 O O . GLY A 1 237 ? 18.369 42.385 32.810 1.00 71.88 233 GLY A O 1
ATOM 1712 N N . VAL A 1 238 ? 17.285 42.381 30.845 1.00 66.60 234 VAL A N 1
ATOM 1713 C CA . VAL A 1 238 ? 16.855 40.997 30.997 1.00 62.83 234 VAL A CA 1
ATOM 1714 C C . VAL A 1 238 ? 18.019 40.044 30.718 1.00 57.83 234 VAL A C 1
ATOM 1715 O O . VAL A 1 238 ? 18.554 40.009 29.610 1.00 54.44 234 VAL A O 1
ATOM 1719 N N . GLY A 1 239 ? 18.414 39.288 31.744 1.00 58.12 235 GLY A N 1
ATOM 1720 C CA . GLY A 1 239 ? 19.520 38.347 31.650 1.00 55.49 235 GLY A CA 1
ATOM 1721 C C . GLY A 1 239 ? 20.781 38.826 32.352 1.00 57.34 235 GLY A C 1
ATOM 1722 O O . GLY A 1 239 ? 21.690 38.037 32.625 1.00 54.85 235 GLY A O 1
ATOM 1723 N N . LYS A 1 240 ? 20.825 40.123 32.657 1.00 60.78 236 LYS A N 1
ATOM 1724 C CA . LYS A 1 240 ? 22.021 40.775 33.192 1.00 60.27 236 LYS A CA 1
ATOM 1725 C C . LYS A 1 240 ? 22.412 40.291 34.588 1.00 59.81 236 LYS A C 1
ATOM 1726 O O . LYS A 1 240 ? 23.572 40.397 34.987 1.00 60.11 236 LYS A O 1
ATOM 1728 N N . ASP A 1 241 ? 21.444 39.766 35.329 1.00 59.49 237 ASP A N 1
ATOM 1729 C CA . ASP A 1 241 ? 21.701 39.274 36.680 1.00 58.31 237 ASP A CA 1
ATOM 1730 C C . ASP A 1 241 ? 22.295 37.868 36.677 1.00 45.66 237 ASP A C 1
ATOM 1731 O O . ASP A 1 241 ? 22.780 37.391 37.703 1.00 40.45 237 ASP A O 1
ATOM 1736 N N . GLY A 1 242 ? 22.249 37.206 35.523 1.00 38.85 238 GLY A N 1
ATOM 1737 C CA . GLY A 1 242 ? 22.778 35.861 35.407 1.00 34.08 238 GLY A CA 1
ATOM 1738 C C . GLY A 1 242 ? 21.912 34.835 36.113 1.00 30.02 238 GLY A C 1
ATOM 1739 O O . GLY A 1 242 ? 22.382 33.739 36.418 1.00 27.21 238 GLY A O 1
ATOM 1740 N N . LEU A 1 243 ? 20.647 35.192 36.352 1.00 27.11 239 LEU A N 1
ATOM 1741 C CA . LEU A 1 243 ? 19.710 34.345 37.089 1.00 30.66 239 LEU A CA 1
ATOM 1742 C C . LEU A 1 243 ? 18.369 34.177 36.385 1.00 30.92 239 LEU A C 1
ATOM 1743 O O . LEU A 1 243 ? 17.846 35.113 35.777 1.00 29.62 239 LEU A O 1
ATOM 1748 N N . LEU A 1 244 ? 17.809 32.978 36.494 1.00 26.64 240 LEU A N 1
ATOM 1749 C CA . LEU A 1 244 ? 16.413 32.756 36.134 1.00 21.87 240 LEU A CA 1
ATOM 1750 C C . LEU A 1 244 ? 15.589 32.477 37.375 1.00 25.64 240 LEU A C 1
ATOM 1751 O O . LEU A 1 244 ? 15.853 31.509 38.083 1.00 22.57 240 LEU A O 1
ATOM 1756 N N . GLY A 1 245 ? 14.575 33.302 37.614 1.00 22.84 241 GLY A N 1
ATOM 1757 C CA . GLY A 1 245 ? 13.612 33.054 38.669 1.00 23.21 241 GLY A CA 1
ATOM 1758 C C . GLY A 1 245 ? 12.410 32.306 38.118 1.00 27.59 241 GLY A C 1
ATOM 1759 O O . GLY A 1 245 ? 11.957 32.576 37.009 1.00 22.28 241 GLY A O 1
ATOM 1760 N N . ILE A 1 246 ? 11.913 31.340 38.886 1.00 22.37 242 ILE A N 1
ATOM 1761 C CA . ILE A 1 246 ? 10.699 30.604 38.546 1.00 22.03 242 ILE A CA 1
ATOM 1762 C C . ILE A 1 246 ? 9.815 30.634 39.783 1.00 27.28 242 ILE A C 1
ATOM 1763 O O . ILE A 1 246 ? 10.277 30.299 40.874 1.00 23.49 242 ILE A O 1
ATOM 1768 N N A SER A 1 247 ? 8.559 31.044 39.641 0.64 26.96 243 SER A N 1
ATOM 1769 N N B SER A 1 247 ? 8.556 31.030 39.613 0.36 27.11 243 SER A N 1
ATOM 1770 C CA A SER A 1 247 ? 7.692 31.125 40.812 0.64 28.05 243 SER A CA 1
ATOM 1771 C CA B SER A 1 247 ? 7.659 31.210 40.747 0.36 28.46 243 SER A CA 1
ATOM 1772 C C A SER A 1 247 ? 6.237 30.816 40.498 0.64 29.73 243 SER A C 1
ATOM 1773 C C B SER A 1 247 ? 6.259 30.678 40.459 0.36 29.50 243 SER A C 1
ATOM 1774 O O A SER A 1 247 ? 5.767 31.000 39.374 0.64 27.69 243 SER A O 1
ATOM 1775 O O B SER A 1 247 ? 5.847 30.566 39.302 0.36 27.76 243 SER A O 1
ATOM 1780 N N . GLY A 1 248 ? 5.537 30.350 41.526 1.00 32.51 244 GLY A N 1
ATOM 1781 C CA . GLY A 1 248 ? 4.148 29.944 41.428 1.00 34.19 244 GLY A CA 1
ATOM 1782 C C . GLY A 1 248 ? 3.839 29.099 42.652 1.00 37.47 244 GLY A C 1
ATOM 1783 O O . GLY A 1 248 ? 4.761 28.569 43.281 1.00 33.61 244 GLY A O 1
ATOM 1784 N N . ASN A 1 249 ? 2.562 28.993 43.012 1.00 40.75 245 ASN A N 1
ATOM 1785 C CA . ASN A 1 249 ? 2.141 28.070 44.070 1.00 45.04 245 ASN A CA 1
ATOM 1786 C C . ASN A 1 249 ? 2.760 28.313 45.447 1.00 45.37 245 ASN A C 1
ATOM 1787 O O . ASN A 1 249 ? 2.843 27.384 46.243 1.00 46.01 245 ASN A O 1
ATOM 1792 N N . GLY A 1 250 ? 3.212 29.528 45.733 1.00 31.57 246 GLY A N 1
ATOM 1793 C CA . GLY A 1 250 ? 3.914 29.774 46.986 1.00 38.40 246 GLY A CA 1
ATOM 1794 C C . GLY A 1 250 ? 5.330 29.190 47.023 1.00 36.31 246 GLY A C 1
ATOM 1795 O O . GLY A 1 250 ? 5.897 28.973 48.093 1.00 38.05 246 GLY A O 1
ATOM 1796 N N . LYS A 1 251 ? 5.899 28.941 45.850 1.00 36.58 247 LYS A N 1
ATOM 1797 C CA . LYS A 1 251 ? 7.260 28.428 45.736 1.00 36.69 247 LYS A CA 1
ATOM 1798 C C . LYS A 1 251 ? 8.059 29.296 44.769 1.00 41.01 247 LYS A C 1
ATOM 1799 O O . LYS A 1 251 ? 7.573 29.590 43.680 1.00 42.43 247 LYS A O 1
ATOM 1805 N N . ARG A 1 252 ? 9.267 29.714 45.156 1.00 37.09 248 ARG A N 1
ATOM 1806 C CA . ARG A 1 252 ? 10.117 30.502 44.251 1.00 33.82 248 ARG A CA 1
ATOM 1807 C C . ARG A 1 252 ? 11.572 30.028 44.275 1.00 35.65 248 ARG A C 1
ATOM 1808 O O . ARG A 1 252 ? 12.143 29.767 45.338 1.00 34.48 248 ARG A O 1
ATOM 1816 N N . SER A 1 253 ? 12.161 29.906 43.088 1.00 30.60 249 SER A N 1
ATOM 1817 C CA . SER A 1 253 ? 13.528 29.417 42.964 1.00 30.73 249 SER A CA 1
ATOM 1818 C C . SER A 1 253 ? 14.342 30.268 42.000 1.00 30.88 249 SER A C 1
ATOM 1819 O O . SER A 1 253 ? 13.784 30.933 41.133 1.00 29.95 249 SER A O 1
ATOM 1822 N N . THR A 1 254 ? 15.662 30.263 42.170 1.00 29.02 250 THR A N 1
ATOM 1823 C CA . THR A 1 254 ? 16.541 30.877 41.185 1.00 30.20 250 THR A CA 1
ATOM 1824 C C . THR A 1 254 ? 17.535 29.850 40.677 1.00 33.31 250 THR A C 1
ATOM 1825 O O . THR A 1 254 ? 18.005 28.982 41.422 1.00 29.82 250 THR A O 1
ATOM 1829 N N . THR A 1 255 ? 17.834 29.958 39.392 1.00 21.88 251 THR A N 1
ATOM 1830 C CA . THR A 1 255 ? 18.787 29.088 38.745 1.00 24.04 251 THR A CA 1
ATOM 1831 C C . THR A 1 255 ? 19.847 29.949 38.060 1.00 26.33 251 THR A C 1
ATOM 1832 O O . THR A 1 255 ? 19.508 30.828 37.278 1.00 23.59 251 THR A O 1
ATOM 1836 N N . ARG A 1 256 ? 21.116 29.707 38.374 1.00 28.08 252 ARG A N 1
ATOM 1837 C CA . ARG A 1 256 ? 22.219 30.421 37.744 1.00 29.11 252 ARG A CA 1
ATOM 1838 C C . ARG A 1 256 ? 22.263 30.041 36.268 1.00 25.64 252 ARG A C 1
ATOM 1839 O O . ARG A 1 256 ? 22.241 28.853 35.938 1.00 23.88 252 ARG A O 1
ATOM 1847 N N . LEU A 1 257 ? 22.299 31.040 35.387 1.00 26.84 253 LEU A N 1
ATOM 1848 C CA . LEU A 1 257 ? 22.307 30.797 33.941 1.00 26.68 253 LEU A CA 1
ATOM 1849 C C . LEU A 1 257 ? 23.667 30.262 33.493 1.00 28.12 253 LEU A C 1
ATOM 1850 O O . LEU A 1 257 ? 24.678 30.534 34.127 1.00 25.81 253 LEU A O 1
ATOM 1855 N N . LEU A 1 258 ? 23.696 29.497 32.409 1.00 27.43 254 LEU A N 1
ATOM 1856 C CA . LEU A 1 258 ? 24.974 29.088 31.829 1.00 26.99 254 LEU A CA 1
ATOM 1857 C C . LEU A 1 258 ? 25.550 30.238 31.023 1.00 31.56 254 LEU A C 1
ATOM 1858 O O . LEU A 1 258 ? 24.871 30.802 30.180 1.00 29.99 254 LEU A O 1
ATOM 1863 N N A ASP A 1 259 ? 26.796 30.605 31.294 0.40 36.59 255 ASP A N 1
ATOM 1864 N N B ASP A 1 259 ? 26.808 30.566 31.273 0.60 36.23 255 ASP A N 1
ATOM 1865 C CA A ASP A 1 259 ? 27.427 31.675 30.530 0.40 40.56 255 ASP A CA 1
ATOM 1866 C CA B ASP A 1 259 ? 27.456 31.649 30.548 0.60 40.71 255 ASP A CA 1
ATOM 1867 C C A ASP A 1 259 ? 28.253 31.066 29.408 0.40 40.91 255 ASP A C 1
ATOM 1868 C C B ASP A 1 259 ? 28.261 31.054 29.407 0.60 40.86 255 ASP A C 1
ATOM 1869 O O A ASP A 1 259 ? 29.477 31.166 29.391 0.40 42.90 255 ASP A O 1
ATOM 1870 O O B ASP A 1 259 ? 29.486 31.143 29.383 0.60 43.11 255 ASP A O 1
ATOM 1879 N N . ALA A 1 260 ? 27.559 30.429 28.472 1.00 39.73 256 ALA A N 1
ATOM 1880 C CA . ALA A 1 260 ? 28.203 29.723 27.380 1.00 42.22 256 ALA A CA 1
ATOM 1881 C C . ALA A 1 260 ? 27.466 29.956 26.067 1.00 42.72 256 ALA A C 1
ATOM 1882 O O . ALA A 1 260 ? 26.239 30.049 26.031 1.00 38.84 256 ALA A O 1
ATOM 1884 N N . GLU A 1 261 ? 28.238 30.052 24.991 1.00 44.92 257 GLU A N 1
ATOM 1885 C CA . GLU A 1 261 ? 27.705 30.256 23.654 1.00 43.70 257 GLU A CA 1
ATOM 1886 C C . GLU A 1 261 ? 26.975 28.994 23.155 1.00 42.87 257 GLU A C 1
ATOM 1887 O O . GLU A 1 261 ? 27.468 27.872 23.302 1.00 42.89 257 GLU A O 1
ATOM 1893 N N . PHE A 1 262 ? 25.800 29.183 22.567 1.00 35.35 258 PHE A N 1
ATOM 1894 C CA . PHE A 1 262 ? 25.017 28.068 22.053 1.00 30.93 258 PHE A CA 1
ATOM 1895 C C . PHE A 1 262 ? 25.206 27.996 20.534 1.00 30.22 258 PHE A C 1
ATOM 1896 O O . PHE A 1 262 ? 25.436 29.023 19.895 1.00 33.31 258 PHE A O 1
ATOM 1904 N N . PRO A 1 263 ? 25.146 26.783 19.952 1.00 29.57 259 PRO A N 1
ATOM 1905 C CA . PRO A 1 263 ? 25.296 26.685 18.494 1.00 32.53 259 PRO A CA 1
ATOM 1906 C C . PRO A 1 263 ? 24.145 27.361 17.766 1.00 33.40 259 PRO A C 1
ATOM 1907 O O . PRO A 1 263 ? 23.021 27.410 18.289 1.00 31.62 259 PRO A O 1
ATOM 1911 N N . LYS A 1 264 ? 24.426 27.871 16.573 1.00 33.25 260 LYS A N 1
ATOM 1912 C CA . LYS A 1 264 ? 23.403 28.458 15.715 1.00 35.94 260 LYS A CA 1
ATOM 1913 C C . LYS A 1 264 ? 22.577 27.355 15.058 1.00 35.22 260 LYS A C 1
ATOM 1914 O O . LYS A 1 264 ? 22.956 26.820 14.015 1.00 40.99 260 LYS A O 1
ATOM 1920 N N . PHE A 1 265 ? 21.440 27.031 15.662 1.00 33.70 261 PHE A N 1
ATOM 1921 C CA . PHE A 1 265 ? 20.679 25.841 15.281 1.00 33.06 261 PHE A CA 1
ATOM 1922 C C . PHE A 1 265 ? 19.693 26.067 14.132 1.00 35.08 261 PHE A C 1
ATOM 1923 O O . PHE A 1 265 ? 19.324 25.118 13.438 1.00 31.97 261 PHE A O 1
ATOM 1931 N N . ARG A 1 266 ? 19.249 27.306 13.935 1.00 31.61 262 ARG A N 1
ATOM 1932 C CA . ARG A 1 266 ? 18.175 27.557 12.975 1.00 36.93 262 ARG A CA 1
ATOM 1933 C C . ARG A 1 266 ? 18.545 27.191 11.538 1.00 39.73 262 ARG A C 1
ATOM 1934 O O . ARG A 1 266 ? 17.696 26.727 10.771 1.00 40.44 262 ARG A O 1
ATOM 1942 N N . GLN A 1 267 ? 19.810 27.377 11.179 1.00 37.85 263 GLN A N 1
ATOM 1943 C CA . GLN A 1 267 ? 20.262 27.071 9.822 1.00 44.46 263 GLN A CA 1
ATOM 1944 C C . GLN A 1 267 ? 20.178 25.572 9.500 1.00 41.59 263 GLN A C 1
ATOM 1945 O O . GLN A 1 267 ? 20.337 25.176 8.351 1.00 43.49 263 GLN A O 1
ATOM 1951 N N . LEU A 1 268 ? 19.924 24.749 10.514 1.00 39.06 264 LEU A N 1
ATOM 1952 C CA . LEU A 1 268 ? 19.827 23.306 10.329 1.00 36.98 264 LEU A CA 1
ATOM 1953 C C . LEU A 1 268 ? 18.437 22.850 9.910 1.00 35.86 264 LEU A C 1
ATOM 1954 O O . LEU A 1 268 ? 18.265 21.702 9.487 1.00 32.86 264 LEU A O 1
ATOM 1959 N N . LEU A 1 269 ? 17.446 23.725 10.059 1.00 34.15 265 LEU A N 1
ATOM 1960 C CA . LEU A 1 269 ? 16.062 23.335 9.812 1.00 35.93 265 LEU A CA 1
ATOM 1961 C C . LEU A 1 269 ? 15.783 23.388 8.323 1.00 33.63 265 LEU A C 1
ATOM 1962 O O . LEU A 1 269 ? 15.760 24.463 7.738 1.00 34.70 265 LEU A O 1
ATOM 1967 N N . PRO A 1 270 ? 15.609 22.218 7.690 1.00 32.58 266 PRO A N 1
ATOM 1968 C CA . PRO A 1 270 ? 15.431 22.249 6.233 1.00 32.45 266 PRO A CA 1
ATOM 1969 C C . PRO A 1 270 ? 14.103 22.890 5.858 1.00 36.67 266 PRO A C 1
ATOM 1970 O O . PRO A 1 270 ? 13.138 22.808 6.619 1.00 39.29 266 PRO A O 1
ATOM 1974 N N . THR A 1 271 ? 14.073 23.539 4.703 1.00 35.41 267 THR A N 1
ATOM 1975 C CA . THR A 1 271 ? 12.884 24.235 4.233 1.00 38.67 267 THR A CA 1
ATOM 1976 C C . THR A 1 271 ? 12.183 23.437 3.141 1.00 36.82 267 THR A C 1
ATOM 1977 O O . THR A 1 271 ? 11.066 23.769 2.732 1.00 38.75 267 THR A O 1
ATOM 1981 N N . GLU A 1 272 ? 12.849 22.401 2.645 1.00 36.24 268 GLU A N 1
ATOM 1982 C CA . GLU A 1 272 ? 12.212 21.509 1.685 1.00 37.82 268 GLU A CA 1
ATOM 1983 C C . GLU A 1 272 ? 12.772 20.092 1.803 1.00 35.85 268 GLU A C 1
ATOM 1984 O O . GLU A 1 272 ? 13.853 19.882 2.345 1.00 37.92 268 GLU A O 1
ATOM 1990 N N . HIS A 1 273 ? 12.012 19.125 1.305 1.00 32.44 269 HIS A N 1
ATOM 1991 C CA . HIS A 1 273 ? 12.335 17.716 1.480 1.00 31.09 269 HIS A CA 1
ATOM 1992 C C . HIS A 1 273 ? 12.234 16.973 0.161 1.00 34.53 269 HIS A C 1
ATO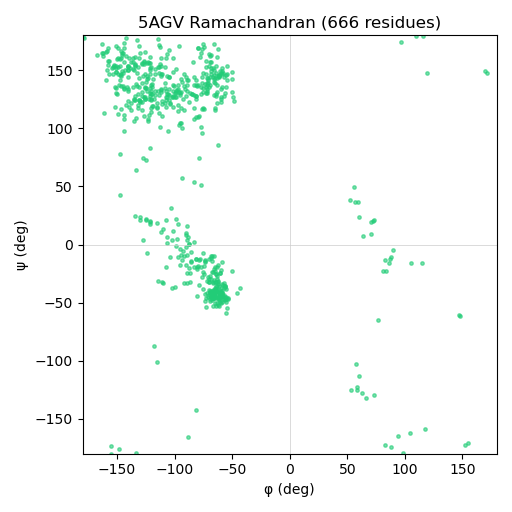M 1993 O O . HIS A 1 273 ? 11.398 17.321 -0.670 1.00 30.57 269 HIS A O 1
ATOM 2000 N N . THR A 1 274 ? 13.060 15.947 -0.027 1.00 28.93 270 THR A N 1
ATOM 2001 C CA . THR A 1 274 ? 12.924 15.077 -1.191 1.00 30.21 270 THR A CA 1
ATOM 2002 C C . THR A 1 274 ? 11.870 13.993 -0.961 1.00 29.76 270 THR A C 1
ATOM 2003 O O . THR A 1 274 ? 11.368 13.394 -1.908 1.00 31.01 270 THR A O 1
ATOM 2007 N N . ALA A 1 275 ? 11.544 13.728 0.303 1.00 26.52 271 ALA A N 1
ATOM 2008 C CA . ALA A 1 275 ? 10.468 12.796 0.621 1.00 25.20 271 ALA A CA 1
ATOM 2009 C C . ALA A 1 275 ? 9.794 13.209 1.915 1.00 24.75 271 ALA A C 1
ATOM 2010 O O . ALA A 1 275 ? 10.450 13.715 2.819 1.00 22.24 271 ALA A O 1
ATOM 2012 N N . VAL A 1 276 ? 8.492 12.962 2.003 1.00 25.53 272 VAL A N 1
ATOM 2013 C CA . VAL A 1 276 ? 7.728 13.258 3.212 1.00 23.33 272 VAL A CA 1
ATOM 2014 C C . VAL A 1 276 ? 6.866 12.043 3.533 1.00 27.23 272 VAL A C 1
ATOM 2015 O O . VAL A 1 276 ? 6.278 11.420 2.639 1.00 24.70 272 VAL A O 1
ATOM 2019 N N . ALA A 1 277 ? 6.797 11.704 4.809 1.00 26.40 273 ALA A N 1
ATOM 2020 C CA . ALA A 1 277 ? 6.080 10.514 5.248 1.00 28.02 273 ALA A CA 1
ATOM 2021 C C . ALA A 1 277 ? 5.259 10.825 6.485 1.00 25.44 273 ALA A C 1
ATOM 2022 O O . ALA A 1 277 ? 5.767 11.435 7.423 1.00 26.28 273 ALA A O 1
ATOM 2024 N N A THR A 1 278 ? 3.996 10.408 6.491 0.52 24.58 274 THR A N 1
ATOM 2025 N N B THR A 1 278 ? 3.987 10.433 6.486 0.48 24.56 274 THR A N 1
ATOM 2026 C CA A THR A 1 278 ? 3.171 10.557 7.684 0.52 23.11 274 THR A CA 1
ATOM 2027 C CA B THR A 1 278 ? 3.184 10.555 7.699 0.48 23.19 274 THR A CA 1
ATOM 2028 C C A THR A 1 278 ? 2.695 9.196 8.192 0.52 22.44 274 THR A C 1
ATOM 2029 C C B THR A 1 278 ? 2.747 9.181 8.189 0.48 22.48 274 THR A C 1
ATOM 2030 O O A THR A 1 278 ? 2.255 8.351 7.412 0.52 23.33 274 THR A O 1
ATOM 2031 O O B THR A 1 278 ? 2.381 8.312 7.394 0.48 22.77 274 THR A O 1
ATOM 2038 N N . MET A 1 279 ? 2.814 8.984 9.501 1.00 22.76 275 MET A N 1
ATOM 2039 C CA . MET A 1 279 ? 2.533 7.681 10.107 1.00 23.14 275 MET A CA 1
ATOM 2040 C C . MET A 1 279 ? 1.797 7.842 11.418 1.00 25.66 275 MET A C 1
ATOM 2041 O O . MET A 1 279 ? 1.743 8.945 11.965 1.00 20.70 275 MET A O 1
ATOM 2046 N N . ASP A 1 280 ? 1.257 6.736 11.935 1.00 21.74 276 ASP A N 1
ATOM 2047 C CA . ASP A 1 280 ? 0.628 6.743 13.253 1.00 20.12 276 ASP A CA 1
ATOM 2048 C C . ASP A 1 280 ? 1.701 6.631 14.330 1.00 21.48 276 ASP A C 1
ATOM 2049 O O . ASP A 1 280 ? 2.524 5.716 14.297 1.00 22.12 276 ASP A O 1
ATOM 2054 N N . VAL A 1 281 ? 1.715 7.576 15.271 1.00 21.85 277 VAL A N 1
ATOM 2055 C CA . VAL A 1 281 ? 2.772 7.623 16.287 1.00 19.37 277 VAL A CA 1
ATOM 2056 C C . VAL A 1 281 ? 2.754 6.409 17.221 1.00 20.12 277 VAL A C 1
ATOM 2057 O O . VAL A 1 281 ? 3.794 5.781 17.439 1.00 19.75 277 VAL A O 1
ATOM 2061 N N . ALA A 1 282 ? 1.588 6.084 17.777 1.00 22.51 278 ALA A N 1
ATOM 2062 C CA . ALA A 1 282 ? 1.512 5.008 18.763 1.00 23.00 278 ALA A CA 1
ATOM 2063 C C . ALA A 1 282 ? 1.946 3.675 18.149 1.00 24.98 278 ALA A C 1
ATOM 2064 O O . ALA A 1 282 ? 2.659 2.896 18.783 1.00 23.69 278 ALA A O 1
ATOM 2066 N N . GLU A 1 283 ? 1.526 3.430 16.908 1.00 22.86 279 GLU A N 1
ATOM 2067 C CA . GLU A 1 283 ? 1.844 2.180 16.231 1.00 23.98 279 GLU A CA 1
ATOM 2068 C C . GLU A 1 283 ? 3.325 2.102 15.898 1.00 22.58 279 GLU A C 1
ATOM 2069 O O . GLU A 1 283 ? 3.945 1.051 16.059 1.00 19.15 279 GLU A O 1
ATOM 2075 N N . LEU A 1 284 ? 3.904 3.213 15.458 1.00 20.57 280 LEU A N 1
ATOM 2076 C CA . LEU A 1 284 ? 5.331 3.223 15.159 1.00 22.25 280 LEU A CA 1
ATOM 2077 C C . LEU A 1 284 ? 6.172 3.025 16.430 1.00 19.74 280 LEU A C 1
ATOM 2078 O O . LEU A 1 284 ? 7.159 2.279 16.432 1.00 19.71 280 LEU A O 1
ATOM 2083 N N . ILE A 1 285 ? 5.799 3.701 17.508 1.00 18.06 281 ILE A N 1
ATOM 2084 C CA . ILE A 1 285 ? 6.518 3.526 18.777 1.00 20.16 281 ILE A CA 1
ATOM 2085 C C . ILE A 1 285 ? 6.471 2.066 19.225 1.00 20.87 281 ILE A C 1
ATOM 2086 O O . ILE A 1 285 ? 7.480 1.520 19.659 1.00 18.48 281 ILE A O 1
ATOM 2091 N N . GLU A 1 286 ? 5.314 1.428 19.087 1.00 21.09 282 GLU A N 1
ATOM 2092 C CA . GLU A 1 286 ? 5.172 0.029 19.490 1.00 23.90 282 GLU A CA 1
ATOM 2093 C C . GLU A 1 286 ? 6.043 -0.868 18.621 1.00 21.28 282 GLU A C 1
ATOM 2094 O O . GLU A 1 286 ? 6.704 -1.778 19.117 1.00 22.07 282 GLU A O 1
ATOM 2100 N N . ALA A 1 287 ? 6.047 -0.605 17.322 1.00 18.08 283 ALA A N 1
ATOM 2101 C CA . ALA A 1 287 ? 6.811 -1.446 16.408 1.00 18.70 283 ALA A CA 1
ATOM 2102 C C . ALA A 1 287 ? 8.320 -1.304 16.641 1.00 19.10 283 ALA A C 1
ATOM 2103 O O . ALA A 1 287 ? 9.065 -2.291 16.565 1.00 19.22 283 ALA A O 1
ATOM 2105 N N . ILE A 1 288 ? 8.772 -0.080 16.902 1.00 16.68 284 ILE A N 1
ATOM 2106 C CA . ILE A 1 288 ? 10.182 0.157 17.209 1.00 18.00 284 ILE A CA 1
ATOM 2107 C C . ILE A 1 288 ? 10.621 -0.615 18.459 1.00 20.61 284 ILE A C 1
ATOM 2108 O O . ILE A 1 288 ? 11.683 -1.237 18.472 1.00 19.29 284 ILE A O 1
ATOM 2113 N N . LYS A 1 289 ? 9.799 -0.558 19.506 1.00 19.67 285 LYS A N 1
ATOM 2114 C CA A LYS A 1 289 ? 10.067 -1.296 20.742 0.57 25.23 285 LYS A CA 1
ATOM 2115 C CA C LYS A 1 289 ? 10.055 -1.295 20.738 0.43 25.31 285 LYS A CA 1
ATOM 2116 C C . LYS A 1 289 ? 10.284 -2.784 20.487 1.00 22.33 285 LYS A C 1
ATOM 2117 O O . LYS A 1 289 ? 11.110 -3.411 21.145 1.00 22.86 285 LYS A O 1
ATOM 2128 N N A LEU A 1 290 ? 9.531 -3.326 19.543 0.52 21.86 286 LEU A N 1
ATOM 2129 N N B LEU A 1 290 ? 9.395 -3.400 19.717 0.48 21.68 286 LEU A N 1
ATOM 2130 C CA A LEU A 1 290 ? 9.578 -4.746 19.233 0.52 22.30 286 LEU A CA 1
ATOM 2131 C CA B LEU A 1 290 ? 9.532 -4.825 19.418 0.48 22.58 286 LEU A CA 1
ATOM 2132 C C A LEU A 1 290 ? 10.804 -5.120 18.398 0.52 20.40 286 LEU A C 1
ATOM 2133 C C B LEU A 1 290 ? 10.767 -5.113 18.570 0.48 20.74 286 LEU A C 1
ATOM 2134 O O A LEU A 1 290 ? 11.564 -6.018 18.761 0.52 20.10 286 LEU A O 1
ATOM 2135 O O B LEU A 1 290 ? 11.585 -5.972 18.902 0.48 21.11 286 LEU A O 1
ATOM 2144 N N A VAL A 1 291 ? 10.998 -4.452 17.267 0.52 19.17 287 VAL A N 1
ATOM 2145 N N B VAL A 1 291 ? 10.881 -4.407 17.454 0.48 18.88 287 VAL A N 1
ATOM 2146 C CA A VAL A 1 291 ? 12.136 -4.813 16.435 0.52 18.83 287 VAL A CA 1
ATOM 2147 C CA B VAL A 1 291 ? 11.953 -4.667 16.503 0.48 19.04 287 VAL A CA 1
ATOM 2148 C C A VAL A 1 291 ? 13.446 -4.454 17.142 0.52 18.64 287 VAL A C 1
ATOM 2149 C C B VAL A 1 291 ? 13.337 -4.447 17.143 0.48 18.73 287 VAL A C 1
ATOM 2150 O O A VAL A 1 291 ? 14.452 -5.121 16.936 0.52 19.99 287 VAL A O 1
ATOM 2151 O O B VAL A 1 291 ? 14.267 -5.209 16.900 0.48 19.93 287 VAL A O 1
ATOM 2158 N N . ALA A 1 292 ? 13.446 -3.442 18.009 1.00 19.08 288 ALA A N 1
ATOM 2159 C CA . ALA A 1 292 ? 14.713 -3.094 18.679 1.00 20.20 288 ALA A CA 1
ATOM 2160 C C . ALA A 1 292 ? 15.183 -4.148 19.681 1.00 20.29 288 ALA A C 1
ATOM 2161 O O . ALA A 1 292 ? 16.299 -4.070 20.168 1.00 21.12 288 ALA A O 1
ATOM 2163 N N . LEU A 1 293 ? 14.343 -5.135 19.991 1.00 19.02 289 LEU A N 1
ATOM 2164 C CA . LEU A 1 293 ? 14.741 -6.195 20.912 1.00 21.63 289 LEU A CA 1
ATOM 2165 C C . LEU A 1 293 ? 15.956 -6.975 20.408 1.00 23.70 289 LEU A C 1
ATOM 2166 O O . LEU A 1 293 ? 16.680 -7.570 21.204 1.00 24.06 289 LEU A O 1
ATOM 2171 N N . VAL A 1 294 ? 16.183 -6.978 19.095 1.00 21.86 290 VAL A N 1
ATOM 2172 C CA . VAL A 1 294 ? 17.340 -7.688 18.549 1.00 23.28 290 VAL A CA 1
ATOM 2173 C C . VAL A 1 294 ? 18.482 -6.729 18.177 1.00 24.25 290 VAL A C 1
ATOM 2174 O O . VAL A 1 294 ? 19.506 -7.158 17.661 1.00 30.10 290 VAL A O 1
ATOM 2178 N N . ALA A 1 295 ? 18.314 -5.447 18.465 1.00 22.60 291 ALA A N 1
ATOM 2179 C CA . ALA A 1 295 ? 19.313 -4.432 18.104 1.00 30.54 291 ALA A CA 1
ATOM 2180 C C . ALA A 1 295 ? 20.208 -3.923 19.249 1.00 39.17 291 ALA A C 1
ATOM 2181 O O . ALA A 1 295 ? 20.624 -2.758 19.218 1.00 46.35 291 ALA A O 1
ATOM 2183 N N . ASP A 1 296 ? 20.510 -4.748 20.245 1.00 37.34 292 ASP A N 1
ATOM 2184 C CA . ASP A 1 296 ? 21.326 -4.261 21.371 1.00 47.79 292 ASP A CA 1
ATOM 2185 C C . ASP A 1 296 ? 22.747 -3.881 20.945 1.00 48.90 292 ASP A C 1
ATOM 2186 O O . ASP A 1 296 ? 23.313 -2.900 21.430 1.00 47.54 292 ASP A O 1
ATOM 2191 N N . ARG A 1 297 ? 23.311 -4.662 20.031 1.00 50.15 293 ARG A N 1
ATOM 2192 C CA . ARG A 1 297 ? 24.675 -4.434 19.575 1.00 55.71 293 ARG A CA 1
ATOM 2193 C C . ARG A 1 297 ? 24.740 -3.328 18.523 1.00 60.01 293 ARG A C 1
ATOM 2194 O O . ARG A 1 297 ? 25.612 -2.452 18.575 1.00 62.54 293 ARG A O 1
ATOM 2202 N N . GLY A 1 298 ? 23.812 -3.378 17.572 1.00 57.14 294 GLY A N 1
ATOM 2203 C CA . GLY A 1 298 ? 23.787 -2.433 16.469 1.00 54.83 294 GLY A CA 1
ATOM 2204 C C . GLY A 1 298 ? 23.368 -1.030 16.864 1.00 49.39 294 GLY A C 1
ATOM 2205 O O . GLY A 1 298 ? 23.833 -0.049 16.265 1.00 45.06 294 GLY A O 1
ATOM 2206 N N . ALA A 1 299 ? 22.498 -0.943 17.871 1.00 45.99 295 ALA A N 1
ATOM 2207 C CA . ALA A 1 299 ? 21.933 0.328 18.334 1.00 39.13 295 ALA A CA 1
ATOM 2208 C C . ALA A 1 299 ? 21.342 1.108 17.173 1.00 29.14 295 ALA A C 1
ATOM 2209 O O . ALA A 1 299 ? 21.458 2.342 17.098 1.00 25.00 295 ALA A O 1
ATOM 2211 N N . GLN A 1 300 ? 20.718 0.385 16.250 1.00 23.66 296 GLN A N 1
ATOM 2212 C CA . GLN A 1 300 ? 19.990 1.047 15.177 1.00 23.94 296 GLN A CA 1
ATOM 2213 C C . GLN A 1 300 ? 18.783 0.227 14.747 1.00 22.99 296 GLN A C 1
ATOM 2214 O O . GLN A 1 300 ? 18.751 -1.010 14.899 1.00 21.62 296 GLN A O 1
ATOM 2220 N N . VAL A 1 301 ? 17.785 0.925 14.217 1.00 19.54 297 VAL A N 1
ATOM 2221 C CA . VAL A 1 301 ? 16.712 0.282 13.473 1.00 15.85 297 VAL A CA 1
ATOM 2222 C C . VAL A 1 301 ? 16.734 0.899 12.092 1.00 20.97 297 VAL A C 1
ATOM 2223 O O . VAL A 1 301 ? 17.178 2.041 11.938 1.00 19.01 297 VAL A O 1
ATOM 2227 N N . ARG A 1 302 ? 16.287 0.152 11.085 1.00 19.05 298 ARG A N 1
ATOM 2228 C CA . ARG A 1 302 ? 16.357 0.627 9.698 1.00 18.41 298 ARG A CA 1
ATOM 2229 C C . ARG A 1 302 ? 14.952 0.769 9.139 1.00 18.64 298 ARG A C 1
ATOM 2230 O O . ARG A 1 302 ? 14.036 0.073 9.578 1.00 19.03 298 ARG A O 1
ATOM 2238 N N . MET A 1 303 ? 14.778 1.690 8.199 1.00 14.78 299 MET A N 1
ATOM 2239 C CA . MET A 1 303 ? 13.463 1.953 7.606 1.00 17.84 299 MET A CA 1
ATOM 2240 C C . MET A 1 303 ? 13.604 2.048 6.096 1.00 20.33 299 MET A C 1
ATOM 2241 O O . MET A 1 303 ? 14.395 2.846 5.602 1.00 19.92 299 MET A O 1
ATOM 2246 N N . GLU A 1 304 ? 12.847 1.231 5.372 1.00 19.49 300 GLU A N 1
ATOM 2247 C CA . GLU A 1 304 ? 12.867 1.253 3.917 1.00 20.20 300 GLU A CA 1
ATOM 2248 C C . GLU A 1 304 ? 11.517 1.752 3.462 1.00 21.00 300 GLU A C 1
ATOM 2249 O O . GLU A 1 304 ? 10.534 1.008 3.479 1.00 21.46 300 GLU A O 1
ATOM 2255 N N . PHE A 1 305 ? 11.486 3.033 3.092 1.00 21.05 301 PHE A N 1
ATOM 2256 C CA . PHE A 1 305 ? 10.280 3.727 2.656 1.00 22.03 301 PHE A CA 1
ATOM 2257 C C . PHE A 1 305 ? 10.056 3.612 1.159 1.00 23.62 301 PHE A C 1
ATOM 2258 O O . PHE A 1 305 ? 10.989 3.775 0.370 1.00 22.96 301 PHE A O 1
ATOM 2266 N N . ALA A 1 306 ? 8.810 3.368 0.771 1.00 21.57 302 ALA A N 1
ATOM 2267 C CA . ALA A 1 306 ? 8.367 3.551 -0.605 1.00 25.73 302 ALA A CA 1
ATOM 2268 C C . ALA A 1 306 ? 6.865 3.794 -0.534 1.00 29.76 302 ALA A C 1
ATOM 2269 O O . ALA A 1 306 ? 6.322 3.930 0.563 1.00 35.60 302 ALA A O 1
ATOM 2271 N N . ASP A 1 307 ? 6.199 3.863 -1.679 1.00 30.03 303 ASP A N 1
ATOM 2272 C CA . ASP A 1 307 ? 4.780 4.217 -1.695 1.00 33.51 303 ASP A CA 1
ATOM 2273 C C . ASP A 1 307 ? 3.966 3.261 -0.824 1.00 33.49 303 ASP A C 1
ATOM 2274 O O . ASP A 1 307 ? 4.085 2.046 -0.952 1.00 36.43 303 ASP A O 1
ATOM 2279 N N . GLY A 1 308 ? 3.177 3.821 0.090 1.00 30.16 304 GLY A N 1
ATOM 2280 C CA . GLY A 1 308 ? 2.217 3.044 0.864 1.00 30.40 304 GLY A CA 1
ATOM 2281 C C . GLY A 1 308 ? 2.719 2.321 2.109 1.00 29.34 304 GLY A C 1
ATOM 2282 O O . GLY A 1 308 ? 1.945 2.009 3.016 1.00 26.58 304 GLY A O 1
ATOM 2283 N N . SER A 1 309 ? 4.014 2.047 2.181 1.00 29.19 305 SER A N 1
ATOM 2284 C CA . SER A 1 309 ? 4.486 1.140 3.221 1.00 29.76 305 SER A CA 1
ATOM 2285 C C . SER A 1 309 ? 5.928 1.413 3.593 1.00 28.99 305 SER A C 1
ATOM 2286 O O . SER A 1 309 ? 6.695 1.930 2.778 1.00 31.02 305 SER A O 1
ATOM 2289 N N . VAL A 1 310 ? 6.289 1.080 4.832 1.00 21.37 306 VAL A N 1
ATOM 2290 C CA . VAL A 1 310 ? 7.682 1.110 5.243 1.00 17.28 306 VAL A CA 1
ATOM 2291 C C . VAL A 1 310 ? 8.064 -0.199 5.935 1.00 18.84 306 VAL A C 1
ATOM 2292 O O . VAL A 1 310 ? 7.312 -0.728 6.758 1.00 21.66 306 VAL A O 1
ATOM 2296 N N . ARG A 1 311 ? 9.229 -0.736 5.580 1.00 16.86 307 ARG A N 1
ATOM 2297 C CA . ARG A 1 311 ? 9.760 -1.898 6.284 1.00 16.52 307 ARG A CA 1
ATOM 2298 C C . ARG A 1 311 ? 10.647 -1.406 7.401 1.00 18.55 307 ARG A C 1
ATOM 2299 O O . ARG A 1 311 ? 11.689 -0.792 7.148 1.00 20.88 307 ARG A O 1
ATOM 2307 N N . LEU A 1 312 ? 10.236 -1.691 8.630 1.00 16.78 308 LEU A N 1
ATOM 2308 C CA . LEU A 1 312 ? 11.034 -1.378 9.812 1.00 16.61 308 LEU A CA 1
ATOM 2309 C C . LEU A 1 312 ? 11.756 -2.634 10.248 1.00 15.16 308 LEU A C 1
ATOM 2310 O O . LEU A 1 312 ? 11.123 -3.677 10.429 1.00 18.02 308 LEU A O 1
ATOM 2315 N N . SER A 1 313 ? 13.074 -2.568 10.408 1.00 16.59 309 SER A N 1
ATOM 2316 C CA . SER A 1 313 ? 13.797 -3.782 10.748 1.00 14.40 309 SER A CA 1
ATOM 2317 C C . SER A 1 313 ? 15.032 -3.507 11.604 1.00 16.97 309 SER A C 1
ATOM 2318 O O . SER A 1 313 ? 15.444 -2.352 11.785 1.00 20.56 309 SER A O 1
ATOM 2321 N N . ALA A 1 314 ? 15.612 -4.575 12.140 1.00 18.97 310 ALA A N 1
ATOM 2322 C CA . ALA A 1 314 ? 16.813 -4.480 12.963 1.00 18.88 310 ALA A CA 1
ATOM 2323 C C . ALA A 1 314 ? 17.484 -5.835 13.092 1.00 20.66 310 ALA A C 1
ATOM 2324 O O . ALA A 1 314 ? 16.946 -6.853 12.638 1.00 21.34 310 ALA A O 1
ATOM 2326 N N . GLY A 1 315 ? 18.671 -5.833 13.701 1.00 17.87 311 GLY A N 1
ATOM 2327 C CA . GLY A 1 315 ? 19.391 -7.047 14.012 1.00 17.23 311 GLY A CA 1
ATOM 2328 C C . GLY A 1 315 ? 20.391 -7.430 12.941 1.00 23.67 311 GLY A C 1
ATOM 2329 O O . GLY A 1 315 ? 20.727 -6.624 12.076 1.00 24.27 311 GLY A O 1
ATOM 2330 N N . ALA A 1 316 ? 20.852 -8.673 13.014 1.00 24.44 312 ALA A N 1
ATOM 2331 C CA . ALA A 1 316 ? 21.864 -9.210 12.107 1.00 27.07 312 ALA A CA 1
ATOM 2332 C C . ALA A 1 316 ? 21.765 -10.729 12.146 1.00 29.90 312 ALA A C 1
ATOM 2333 O O . ALA A 1 316 ? 21.125 -11.279 13.051 1.00 27.87 312 ALA A O 1
ATOM 2335 N N . ASP A 1 317 ? 22.383 -11.418 11.186 1.00 30.89 313 ASP A N 1
ATOM 2336 C CA . ASP A 1 317 ? 22.264 -12.875 11.120 1.00 32.06 313 ASP A CA 1
ATOM 2337 C C . ASP A 1 317 ? 22.702 -13.535 12.427 1.00 38.55 313 ASP A C 1
ATOM 2338 O O . ASP A 1 317 ? 22.005 -14.408 12.954 1.00 37.09 313 ASP A O 1
ATOM 2343 N N . ASP A 1 318 ? 23.830 -13.094 12.973 1.00 36.44 314 ASP A N 1
ATOM 2344 C CA . ASP A 1 318 ? 24.404 -13.791 14.118 1.00 39.17 314 ASP A CA 1
ATOM 2345 C C . ASP A 1 318 ? 23.648 -13.552 15.437 1.00 35.24 314 ASP A C 1
ATOM 2346 O O . ASP A 1 318 ? 23.699 -14.404 16.323 1.00 40.20 314 ASP A O 1
ATOM 2351 N N . VAL A 1 319 ? 22.940 -12.429 15.567 1.00 29.53 315 VAL A N 1
ATOM 2352 C CA . VAL A 1 319 ? 22.268 -12.113 16.829 1.00 34.03 315 VAL A CA 1
ATOM 2353 C C . VAL A 1 319 ? 20.744 -12.272 16.747 1.00 38.34 315 VAL A C 1
ATOM 2354 O O . VAL A 1 319 ? 20.073 -12.401 17.771 1.00 44.74 315 VAL A O 1
ATOM 2358 N N . GLY A 1 320 ? 20.198 -12.274 15.538 1.00 28.82 316 GLY A N 1
ATOM 2359 C CA . GLY A 1 320 ? 18.754 -12.362 15.380 1.00 26.54 316 GLY A CA 1
ATOM 2360 C C . GLY A 1 320 ? 18.204 -11.142 14.674 1.00 24.40 316 GLY A C 1
ATOM 2361 O O . GLY A 1 320 ? 18.745 -10.038 14.801 1.00 21.50 316 GLY A O 1
ATOM 2362 N N . ARG A 1 321 ? 17.133 -11.346 13.908 1.00 20.56 317 ARG A N 1
ATOM 2363 C CA . ARG A 1 321 ? 16.560 -10.285 13.106 1.00 17.71 317 ARG A CA 1
ATOM 2364 C C . ARG A 1 321 ? 15.095 -10.085 13.438 1.00 18.30 317 ARG A C 1
ATOM 2365 O O . ARG A 1 321 ? 14.431 -11.003 13.924 1.00 21.14 317 ARG A O 1
ATOM 2373 N N . ALA A 1 322 ? 14.601 -8.886 13.160 1.00 17.68 318 ALA A N 1
ATOM 2374 C CA . ALA A 1 322 ? 13.197 -8.567 13.366 1.00 19.52 318 ALA A CA 1
ATOM 2375 C C . ALA A 1 322 ? 12.755 -7.566 12.313 1.00 20.82 318 ALA A C 1
ATOM 2376 O O . ALA A 1 322 ? 13.547 -6.708 11.902 1.00 20.56 318 ALA A O 1
ATOM 2378 N N . GLU A 1 323 ? 11.498 -7.671 11.887 1.00 18.02 319 GLU A N 1
ATOM 2379 C CA . GLU A 1 323 ? 10.948 -6.758 10.891 1.00 20.06 319 GLU A CA 1
ATOM 2380 C C . GLU A 1 323 ? 9.446 -6.591 11.089 1.00 22.87 319 GLU A C 1
ATOM 2381 O O . GLU A 1 323 ? 8.762 -7.509 11.560 1.00 21.07 319 GLU A O 1
ATOM 2387 N N . GLU A 1 324 ? 8.947 -5.403 10.753 1.00 22.99 320 GLU A N 1
ATOM 2388 C CA . GLU A 1 324 ? 7.514 -5.162 10.661 1.00 21.41 320 GLU A CA 1
ATOM 2389 C C . GLU A 1 324 ? 7.251 -4.180 9.527 1.00 22.53 320 GLU A C 1
ATOM 2390 O O . GLU A 1 324 ? 7.967 -3.194 9.388 1.00 21.45 320 GLU A O 1
ATOM 2396 N N . ASP A 1 325 ? 6.241 -4.450 8.707 1.00 23.95 321 ASP A N 1
ATOM 2397 C CA . ASP A 1 325 ? 5.804 -3.478 7.703 1.00 21.92 321 ASP A CA 1
ATOM 2398 C C . ASP A 1 325 ? 4.715 -2.595 8.293 1.00 25.65 321 ASP A C 1
ATOM 2399 O O . ASP A 1 325 ? 3.795 -3.091 8.945 1.00 22.83 321 ASP A O 1
ATOM 2404 N N . LEU A 1 326 ? 4.828 -1.289 8.090 1.00 23.30 322 LEU A N 1
ATOM 2405 C CA . LEU A 1 326 ? 3.817 -0.356 8.595 1.00 23.26 322 LEU A CA 1
ATOM 2406 C C . LEU A 1 326 ? 3.264 0.506 7.465 1.00 24.45 322 LEU A C 1
ATOM 2407 O O . LEU A 1 326 ? 3.987 0.831 6.511 1.00 21.81 322 LEU A O 1
ATOM 2412 N N A VAL A 1 327 ? 1.987 0.873 7.576 0.66 20.44 323 VAL A N 1
ATOM 2413 N N B VAL A 1 327 ? 1.984 0.858 7.552 0.34 21.45 323 VAL A N 1
ATOM 2414 C CA A VAL A 1 327 ? 1.355 1.782 6.630 0.66 22.44 323 VAL A CA 1
ATOM 2415 C CA B VAL A 1 327 ? 1.370 1.707 6.540 0.34 22.61 323 VAL A CA 1
ATOM 2416 C C A VAL A 1 327 ? 2.006 3.165 6.733 0.66 25.13 323 VAL A C 1
ATOM 2417 C C B VAL A 1 327 ? 1.867 3.142 6.682 0.34 24.45 323 VAL A C 1
ATOM 2418 O O A VAL A 1 327 ? 2.320 3.642 7.832 0.66 24.29 323 VAL A O 1
ATOM 2419 O O B VAL A 1 327 ? 1.988 3.668 7.793 0.34 24.93 323 VAL A O 1
ATOM 2426 N N A VAL A 1 328 ? 2.237 3.781 5.575 0.66 23.67 324 VAL A N 1
ATOM 2427 N N B VAL A 1 328 ? 2.181 3.762 5.550 0.34 24.32 324 VAL A N 1
ATOM 2428 C CA A VAL A 1 328 ? 2.754 5.146 5.478 0.66 25.03 324 VAL A CA 1
ATOM 2429 C CA B VAL A 1 328 ? 2.619 5.152 5.527 0.34 24.37 324 VAL A CA 1
ATOM 2430 C C A VAL A 1 328 ? 2.044 5.896 4.372 0.66 25.61 324 VAL A C 1
ATOM 2431 C C B VAL A 1 328 ? 1.923 5.909 4.410 0.34 26.06 324 VAL A C 1
ATOM 2432 O O A VAL A 1 328 ? 1.808 5.346 3.292 0.66 26.68 324 VAL A O 1
ATOM 2433 O O B VAL A 1 328 ? 1.524 5.327 3.397 0.34 27.35 324 VAL A O 1
ATOM 2440 N N A ASP A 1 329 ? 1.707 7.148 4.643 0.66 26.64 325 ASP A N 1
ATOM 2441 N N B ASP A 1 329 ? 1.763 7.209 4.612 0.34 26.78 325 ASP A N 1
ATOM 2442 C CA A ASP A 1 329 ? 1.346 8.089 3.598 0.66 29.11 325 ASP A CA 1
ATOM 2443 C CA B ASP A 1 329 ? 1.339 8.098 3.547 0.34 29.17 325 ASP A CA 1
ATOM 2444 C C A ASP A 1 329 ? 2.658 8.713 3.120 0.66 28.63 325 ASP A C 1
ATOM 2445 C C B ASP A 1 329 ? 2.581 8.814 3.041 0.34 28.42 325 ASP A C 1
ATOM 2446 O O A ASP A 1 329 ? 3.259 9.537 3.821 0.66 25.22 325 ASP A O 1
ATOM 2447 O O B ASP A 1 329 ? 3.055 9.786 3.638 0.34 26.15 325 ASP A O 1
ATOM 2456 N N . TYR A 1 330 ? 3.111 8.302 1.939 1.00 27.76 326 TYR A N 1
ATOM 2457 C CA . TYR A 1 330 ? 4.427 8.684 1.456 1.00 28.69 326 TYR A CA 1
ATOM 2458 C C . TYR A 1 330 ? 4.359 9.504 0.182 1.00 29.47 326 TYR A C 1
ATOM 2459 O O . TYR A 1 330 ? 3.466 9.316 -0.636 1.00 32.80 326 TYR A O 1
ATOM 2468 N N . ALA A 1 331 ? 5.312 10.413 0.020 1.00 26.56 327 ALA A N 1
ATOM 2469 C CA . ALA A 1 331 ? 5.460 11.148 -1.228 1.00 27.10 327 ALA A CA 1
ATOM 2470 C C . ALA A 1 331 ? 6.937 11.449 -1.464 1.00 27.00 327 ALA A C 1
ATOM 2471 O O . ALA A 1 331 ? 7.660 11.754 -0.523 1.00 26.27 327 ALA A O 1
ATOM 2473 N N . GLY A 1 332 ? 7.386 11.365 -2.711 1.00 30.16 328 GLY A N 1
ATOM 2474 C CA . GLY A 1 332 ? 8.771 11.671 -3.025 1.00 32.93 328 GLY A CA 1
ATOM 2475 C C . GLY A 1 332 ? 9.605 10.430 -3.291 1.00 32.26 328 GLY A C 1
ATOM 2476 O O . GLY A 1 332 ? 9.069 9.355 -3.544 1.00 30.59 328 GLY A O 1
ATOM 2477 N N . GLU A 1 333 ? 10.922 10.581 -3.230 1.00 30.51 329 GLU A N 1
ATOM 2478 C CA . GLU A 1 333 ? 11.840 9.483 -3.520 1.00 30.32 329 GLU A CA 1
ATOM 2479 C C . GLU A 1 333 ? 11.865 8.422 -2.430 1.00 28.26 329 GLU A C 1
ATOM 2480 O O . GLU A 1 333 ? 11.985 8.754 -1.247 1.00 28.63 329 GLU A O 1
ATOM 2486 N N . PRO A 1 334 ? 11.793 7.137 -2.821 1.00 27.29 330 PRO A N 1
ATOM 2487 C CA . PRO A 1 334 ? 12.003 6.086 -1.819 1.00 21.68 330 PRO A CA 1
ATOM 2488 C C . PRO A 1 334 ? 13.332 6.287 -1.114 1.00 22.33 330 PRO A C 1
ATOM 2489 O O . PRO A 1 334 ? 14.268 6.860 -1.684 1.00 23.08 330 PRO A O 1
ATOM 2493 N N . LEU A 1 335 ? 13.417 5.799 0.108 1.00 22.43 331 LEU A N 1
ATOM 2494 C CA . LEU A 1 335 ? 14.565 6.069 0.942 1.00 26.30 331 LEU A CA 1
ATOM 2495 C C . LEU A 1 335 ? 14.808 4.933 1.920 1.00 22.34 331 LEU A C 1
ATOM 2496 O O . LEU A 1 335 ? 13.877 4.451 2.556 1.00 23.21 331 LEU A O 1
ATOM 2501 N N . THR A 1 336 ? 16.061 4.516 2.038 1.00 20.86 332 THR A N 1
ATOM 2502 C CA . THR A 1 336 ? 16.472 3.623 3.124 1.00 20.90 332 THR A CA 1
ATOM 2503 C C . THR A 1 336 ? 17.292 4.441 4.112 1.00 21.88 332 THR A C 1
ATOM 2504 O O . THR A 1 336 ? 18.284 5.053 3.723 1.00 22.49 332 THR A O 1
ATOM 2508 N N . ILE A 1 337 ? 16.886 4.456 5.380 1.00 17.93 333 ILE A N 1
ATOM 2509 C CA . ILE A 1 337 ? 17.547 5.294 6.369 1.00 21.55 333 ILE A CA 1
ATOM 2510 C C . ILE A 1 337 ? 17.536 4.581 7.728 1.00 22.19 333 ILE A C 1
ATOM 2511 O O . ILE A 1 337 ? 16.648 3.772 8.004 1.00 21.41 333 ILE A O 1
ATOM 2516 N N . ALA A 1 338 ? 18.549 4.830 8.555 1.00 21.39 334 ALA A N 1
ATOM 2517 C CA . ALA A 1 338 ? 18.652 4.149 9.853 1.00 19.66 334 ALA A CA 1
ATOM 2518 C C . ALA A 1 338 ? 18.684 5.154 10.995 1.00 20.84 334 ALA A C 1
ATOM 2519 O O . ALA A 1 338 ? 19.191 6.268 10.832 1.00 19.26 334 ALA A O 1
ATOM 2521 N N . PHE A 1 339 ? 18.168 4.746 12.153 1.00 16.09 335 PHE A N 1
ATOM 2522 C CA . PHE A 1 339 ? 18.147 5.622 13.331 1.00 20.37 335 PHE A CA 1
ATOM 2523 C C . PHE A 1 339 ? 18.497 4.858 14.591 1.00 20.15 335 PHE A C 1
ATOM 2524 O O . PHE A 1 339 ? 18.238 3.659 14.694 1.00 18.85 335 PHE A O 1
ATOM 2532 N N . ASN A 1 340 ? 19.056 5.574 15.557 1.00 18.77 336 ASN A N 1
ATOM 2533 C CA . ASN A 1 340 ? 19.098 5.104 16.935 1.00 18.86 336 ASN A CA 1
ATOM 2534 C C . ASN A 1 340 ? 17.652 4.986 17.436 1.00 16.57 336 ASN A C 1
ATOM 2535 O O . ASN A 1 340 ? 16.929 5.978 17.437 1.00 15.25 336 ASN A O 1
ATOM 2540 N N . PRO A 1 341 ? 17.223 3.776 17.876 1.00 16.74 337 PRO A N 1
ATOM 2541 C CA . PRO A 1 341 ? 15.805 3.588 18.214 1.00 13.56 337 PRO A CA 1
ATOM 2542 C C . PRO A 1 341 ? 15.351 4.387 19.436 1.00 16.22 337 PRO A C 1
ATOM 2543 O O . PRO A 1 341 ? 14.202 4.810 19.474 1.00 19.05 337 PRO A O 1
ATOM 2547 N N . THR A 1 342 ? 16.230 4.580 20.411 1.00 18.03 338 THR A N 1
ATOM 2548 C CA . THR A 1 342 ? 15.907 5.400 21.576 1.00 17.94 338 THR A CA 1
ATOM 2549 C C . THR A 1 342 ? 15.728 6.870 21.160 1.00 18.04 338 THR A C 1
ATOM 2550 O O . THR A 1 342 ? 14.771 7.509 21.573 1.00 18.30 338 THR A O 1
ATOM 2554 N N . TYR A 1 343 ? 16.641 7.404 20.345 1.00 19.22 339 TYR A N 1
ATOM 2555 C CA . TYR A 1 343 ? 16.500 8.796 19.900 1.00 19.12 339 TYR A CA 1
ATOM 2556 C C . TYR A 1 343 ? 15.221 8.954 19.069 1.00 17.60 339 TYR A C 1
ATOM 2557 O O . TYR A 1 343 ? 14.542 9.983 19.142 1.00 16.02 339 TYR A O 1
ATOM 2566 N N . LEU A 1 344 ? 14.884 7.931 18.285 1.00 16.32 340 LEU A N 1
ATOM 2567 C CA . LEU A 1 344 ? 13.677 7.994 17.473 1.00 15.97 340 LEU A CA 1
ATOM 2568 C C . LEU A 1 344 ? 12.405 7.958 18.337 1.00 18.59 340 LEU A C 1
ATOM 2569 O O . LEU A 1 344 ? 11.491 8.749 18.128 1.00 16.69 340 LEU A O 1
ATOM 2574 N N A THR A 1 345 ? 12.320 7.052 19.305 0.56 19.41 341 THR A N 1
ATOM 2575 N N B THR A 1 345 ? 12.363 7.030 19.285 0.44 19.20 341 THR A N 1
ATOM 2576 C CA A THR A 1 345 ? 11.102 7.017 20.125 0.56 19.84 341 THR A CA 1
ATOM 2577 C CA B THR A 1 345 ? 11.226 6.924 20.189 0.44 19.87 341 THR A CA 1
ATOM 2578 C C A THR A 1 345 ? 11.046 8.187 21.117 0.56 20.26 341 THR A C 1
ATOM 2579 C C B THR A 1 345 ? 11.073 8.215 21.000 0.44 19.94 341 THR A C 1
ATOM 2580 O O A THR A 1 345 ? 9.962 8.562 21.573 0.56 20.66 341 THR A O 1
ATOM 2581 O O B THR A 1 345 ? 9.960 8.709 21.195 0.44 20.41 341 THR A O 1
ATOM 2588 N N . ASP A 1 346 ? 12.198 8.763 21.458 1.00 17.94 342 ASP A N 1
ATOM 2589 C CA . ASP A 1 346 ? 12.201 10.010 22.234 1.00 16.18 342 ASP A CA 1
ATOM 2590 C C . ASP A 1 346 ? 11.508 11.131 21.450 1.00 18.43 342 ASP A C 1
ATOM 2591 O O . ASP A 1 346 ? 10.700 11.882 21.998 1.00 19.39 342 ASP A O 1
ATOM 2596 N N . GLY A 1 347 ? 11.844 11.251 20.167 1.00 18.23 343 GLY A N 1
ATOM 2597 C CA . GLY A 1 347 ? 11.247 12.272 19.330 1.00 16.15 343 GLY A CA 1
ATOM 2598 C C . GLY A 1 347 ? 9.767 12.023 19.107 1.00 17.90 343 GLY A C 1
ATOM 2599 O O . GLY A 1 347 ? 8.951 12.936 19.241 1.00 18.15 343 GLY A O 1
ATOM 2600 N N . LEU A 1 348 ? 9.411 10.783 18.783 1.00 16.66 344 LEU A N 1
ATOM 2601 C CA . LEU A 1 348 ? 7.995 10.434 18.597 1.00 17.93 344 LEU A CA 1
ATOM 2602 C C . LEU A 1 348 ? 7.170 10.706 19.854 1.00 20.70 344 LEU A C 1
ATOM 2603 O O . LEU A 1 348 ? 6.025 11.171 19.782 1.00 19.28 344 LEU A O 1
ATOM 2608 N N . SER A 1 349 ? 7.748 10.407 21.012 1.00 16.28 345 SER A N 1
ATOM 2609 C CA . SER A 1 349 ? 7.086 10.657 22.295 1.00 18.81 345 SER A CA 1
ATOM 2610 C C . SER A 1 349 ? 6.957 12.140 22.632 1.00 22.82 345 SER A C 1
ATOM 2611 O O . SER A 1 349 ? 6.185 12.510 23.505 1.00 23.11 345 SER A O 1
ATOM 2614 N N A SER A 1 350 ? 7.727 12.973 21.944 0.61 19.49 346 SER A N 1
ATOM 2615 N N B SER A 1 350 ? 7.718 12.981 21.943 0.39 19.84 346 SER A N 1
ATOM 2616 C CA A SER A 1 350 ? 7.743 14.403 22.224 0.61 21.30 346 SER A CA 1
ATOM 2617 C CA B SER A 1 350 ? 7.728 14.410 22.238 0.39 21.05 346 SER A CA 1
ATOM 2618 C C A SER A 1 350 ? 6.700 15.170 21.424 0.61 22.09 346 SER A C 1
ATOM 2619 C C B SER A 1 350 ? 6.723 15.187 21.400 0.39 21.83 346 SER A C 1
ATOM 2620 O O A SER A 1 350 ? 6.403 16.327 21.738 0.61 22.58 346 SER A O 1
ATOM 2621 O O B SER A 1 350 ? 6.472 16.366 21.661 0.39 22.51 346 SER A O 1
ATOM 2626 N N . LEU A 1 351 ? 6.156 14.529 20.394 1.00 17.62 347 LEU A N 1
ATOM 2627 C CA . LEU A 1 351 ? 5.251 15.204 19.459 1.00 20.57 347 LEU A CA 1
ATOM 2628 C C . LEU A 1 351 ? 3.913 15.550 20.083 1.00 23.19 347 LEU A C 1
ATOM 2629 O O . LEU A 1 351 ? 3.338 16.589 19.759 1.00 22.15 347 LEU A O 1
ATOM 2634 N N . ARG A 1 352 ? 3.417 14.667 20.953 1.00 22.50 348 ARG A N 1
ATOM 2635 C CA . ARG A 1 352 ? 2.136 14.857 21.630 1.00 25.83 348 ARG A CA 1
ATOM 2636 C C . ARG A 1 352 ? 1.000 14.985 20.613 1.00 27.74 348 ARG A C 1
ATOM 2637 O O . ARG A 1 352 ? 0.065 15.750 20.819 1.00 28.96 348 ARG A O 1
ATOM 2645 N N . SER A 1 353 ? 1.093 14.229 19.522 1.00 28.16 349 SER A N 1
ATOM 2646 C CA . SER A 1 353 ? 0.069 14.223 18.472 1.00 26.67 349 SER A CA 1
ATOM 2647 C C . SER A 1 353 ? -0.224 12.782 18.044 1.00 25.74 349 SER A C 1
ATOM 2648 O O . SER A 1 353 ? 0.600 11.892 18.271 1.00 25.24 349 SER A O 1
ATOM 2651 N N . GLU A 1 354 ? -1.378 12.554 17.414 1.00 26.07 350 GLU A N 1
ATOM 2652 C CA . GLU A 1 354 ? -1.738 11.212 16.945 1.00 27.22 350 GLU A CA 1
ATOM 2653 C C . GLU A 1 354 ? -0.780 10.730 15.855 1.00 23.16 350 GLU A C 1
ATOM 2654 O O . GLU A 1 354 ? -0.424 9.553 15.796 1.00 23.39 350 GLU A O 1
ATOM 2660 N N . ARG A 1 355 ? -0.361 11.650 14.994 1.00 23.10 351 ARG A N 1
ATOM 2661 C CA . ARG A 1 355 ? 0.445 11.287 13.828 1.00 20.78 351 ARG A CA 1
ATOM 2662 C C . ARG A 1 355 ? 1.746 12.084 13.785 1.00 22.98 351 ARG A C 1
ATOM 2663 O O . ARG A 1 355 ? 1.909 13.079 14.495 1.00 24.43 351 ARG A O 1
ATOM 2671 N N . VAL A 1 356 ? 2.666 11.630 12.949 1.00 21.99 352 VAL A N 1
ATOM 2672 C CA . VAL A 1 356 ? 3.976 12.252 12.795 1.00 21.27 352 VAL A CA 1
ATOM 2673 C C . VAL A 1 356 ? 4.225 12.513 11.318 1.00 24.23 352 VAL A C 1
ATOM 2674 O O . VAL A 1 356 ? 3.884 11.690 10.485 1.00 23.72 352 VAL A O 1
ATOM 2678 N N . SER A 1 357 ? 4.792 13.666 10.986 1.00 23.73 353 SER A N 1
ATOM 2679 C CA . SER A 1 357 ? 5.348 13.858 9.649 1.00 20.25 353 SER A CA 1
ATOM 2680 C C . SER A 1 357 ? 6.872 13.801 9.725 1.00 22.97 353 SER A C 1
ATOM 2681 O O . SER A 1 357 ? 7.486 14.464 10.572 1.00 19.77 353 SER A O 1
ATOM 2684 N N . PHE A 1 358 ? 7.464 12.967 8.867 1.00 21.69 354 PHE A N 1
ATOM 2685 C CA . PHE A 1 358 ? 8.908 12.898 8.653 1.00 20.98 354 PHE A CA 1
ATOM 2686 C C . PHE A 1 358 ? 9.260 13.685 7.385 1.00 23.62 354 PHE A C 1
ATOM 2687 O O . PHE A 1 358 ? 8.646 13.471 6.343 1.00 27.31 354 PHE A O 1
ATOM 2695 N N . GLY A 1 359 ? 10.250 14.566 7.463 1.00 21.80 355 GLY A N 1
ATOM 2696 C CA . GLY A 1 359 ? 10.740 15.248 6.278 1.00 22.80 355 GLY A CA 1
ATOM 2697 C C . GLY A 1 359 ? 12.181 14.841 6.011 1.00 22.78 355 GLY A C 1
ATOM 2698 O O . GLY A 1 359 ? 13.061 15.105 6.829 1.00 24.07 355 GLY A O 1
ATOM 2699 N N . PHE A 1 360 ? 12.421 14.205 4.867 1.00 20.51 356 PHE A N 1
ATOM 2700 C CA . PHE A 1 360 ? 13.727 13.627 4.554 1.00 22.08 356 PHE A CA 1
ATOM 2701 C C . PHE A 1 360 ? 14.435 14.351 3.411 1.00 22.08 356 PHE A C 1
ATOM 2702 O O . PHE A 1 360 ? 13.783 14.949 2.552 1.00 23.44 356 PHE A O 1
ATOM 2710 N N . THR A 1 361 ? 15.769 14.287 3.400 1.00 21.17 357 THR A N 1
ATOM 2711 C CA . THR A 1 361 ? 16.520 14.487 2.161 1.00 23.80 357 THR A CA 1
ATOM 2712 C C . THR A 1 361 ? 17.287 13.198 1.848 1.00 30.31 357 THR A C 1
ATOM 2713 O O . THR A 1 361 ? 16.770 12.343 1.140 1.00 36.09 357 THR A O 1
ATOM 2717 N N . THR A 1 362 ? 18.492 13.032 2.386 1.00 28.09 358 THR A N 1
ATOM 2718 C CA . THR A 1 362 ? 19.251 11.808 2.109 1.00 28.96 358 THR A CA 1
ATOM 2719 C C . THR A 1 362 ? 19.412 10.960 3.364 1.00 26.86 358 THR A C 1
ATOM 2720 O O . THR A 1 362 ? 19.083 11.400 4.466 1.00 27.25 358 THR A O 1
ATOM 2724 N N . ALA A 1 363 ? 19.930 9.746 3.194 1.00 25.10 359 ALA A N 1
ATOM 2725 C CA . ALA A 1 363 ? 20.108 8.808 4.306 1.00 25.10 359 ALA A CA 1
ATOM 2726 C C . ALA A 1 363 ? 21.204 9.256 5.270 1.00 24.28 359 ALA A C 1
ATOM 2727 O O . ALA A 1 363 ? 21.351 8.699 6.349 1.00 23.15 359 ALA A O 1
ATOM 2729 N N . GLY A 1 364 ? 21.990 10.245 4.868 1.00 23.65 360 GLY A N 1
ATOM 2730 C CA . GLY A 1 364 ? 23.045 10.755 5.725 1.00 23.56 360 GLY A CA 1
ATOM 2731 C C . GLY A 1 364 ? 22.799 12.152 6.263 1.00 26.53 360 GLY A C 1
ATOM 2732 O O . GLY A 1 364 ? 23.709 12.784 6.807 1.00 27.55 360 GLY A O 1
ATOM 2733 N N . LYS A 1 365 ? 21.567 12.635 6.124 1.00 25.45 361 LYS A N 1
ATOM 2734 C CA . LYS A 1 365 ? 21.225 13.982 6.554 1.00 22.81 361 LYS A CA 1
ATOM 2735 C C . LYS A 1 365 ? 20.016 13.934 7.494 1.00 24.64 361 LYS A C 1
ATOM 2736 O O . LYS A 1 365 ? 19.255 12.959 7.481 1.00 23.30 361 LYS A O 1
ATOM 2742 N N . PRO A 1 366 ? 19.856 14.968 8.343 1.00 23.27 362 PRO A N 1
ATOM 2743 C CA . PRO A 1 366 ? 18.821 14.950 9.388 1.00 20.40 362 PRO A CA 1
ATOM 2744 C C . PRO A 1 366 ? 17.397 14.693 8.875 1.00 22.83 362 PRO A C 1
ATOM 2745 O O . PRO A 1 366 ? 17.047 15.107 7.762 1.00 21.43 362 PRO A O 1
ATOM 2749 N N . ALA A 1 367 ? 16.593 14.014 9.693 1.00 20.49 363 ALA A N 1
ATOM 2750 C CA . ALA A 1 367 ? 15.162 13.870 9.449 1.00 18.71 363 ALA A CA 1
ATOM 2751 C C . ALA A 1 367 ? 14.366 14.838 10.336 1.00 18.95 363 ALA A C 1
ATOM 2752 O O . ALA A 1 367 ? 14.610 14.924 11.539 1.00 20.76 363 ALA A O 1
ATOM 2754 N N . LEU A 1 368 ? 13.418 15.557 9.747 1.00 19.57 364 LEU A N 1
ATOM 2755 C CA . LEU A 1 368 ? 12.613 16.518 10.497 1.00 18.89 364 LEU A CA 1
ATOM 2756 C C . LEU A 1 368 ? 11.297 15.844 10.880 1.00 22.81 364 LEU A C 1
ATOM 2757 O O . LEU A 1 368 ? 10.506 15.480 10.007 1.00 26.18 364 LEU A O 1
ATOM 2762 N N . LEU A 1 369 ? 11.095 15.658 12.185 1.00 21.71 365 LEU A N 1
ATOM 2763 C CA . LEU A 1 369 ? 9.857 15.126 12.740 1.00 19.54 365 LEU A CA 1
ATOM 2764 C C . LEU A 1 369 ? 9.017 16.287 13.239 1.00 17.30 365 LEU A C 1
ATOM 2765 O O . LEU A 1 369 ? 9.521 17.157 13.943 1.00 20.94 365 LEU A O 1
ATOM 2770 N N . ARG A 1 370 ? 7.750 16.328 12.848 1.00 18.80 366 ARG A N 1
ATOM 2771 C CA . ARG A 1 370 ? 6.846 17.323 13.392 1.00 19.68 366 ARG A CA 1
ATOM 2772 C C . ARG A 1 370 ? 5.496 16.681 13.695 1.00 21.08 366 ARG A C 1
ATOM 2773 O O . ARG A 1 370 ? 5.148 15.636 13.110 1.00 22.23 366 ARG A O 1
ATOM 2781 N N . PRO A 1 371 ? 4.725 17.296 14.605 1.00 20.69 367 PRO A N 1
ATOM 2782 C CA . PRO A 1 371 ? 3.405 16.750 14.957 1.00 21.19 367 PRO A CA 1
ATOM 2783 C C . PRO A 1 371 ? 2.352 16.964 13.867 1.00 25.31 367 PRO A C 1
ATOM 2784 O O . PRO A 1 371 ? 2.320 18.017 13.246 1.00 23.37 367 PRO A O 1
ATOM 2788 N N A VAL A 1 372 ? 1.507 15.969 13.630 0.12 25.67 368 VAL A N 1
ATOM 2789 N N B VAL A 1 372 ? 1.510 15.950 13.668 0.88 25.60 368 VAL A N 1
ATOM 2790 C CA A VAL A 1 372 ? 0.351 16.168 12.766 0.12 27.28 368 VAL A CA 1
ATOM 2791 C CA B VAL A 1 372 ? 0.375 15.990 12.757 0.88 26.87 368 VAL A CA 1
ATOM 2792 C C A VAL A 1 372 ? -0.866 15.496 13.390 0.12 29.99 368 VAL A C 1
ATOM 2793 C C B VAL A 1 372 ? -0.870 15.499 13.507 0.88 30.45 368 VAL A C 1
ATOM 2794 O O A VAL A 1 372 ? -0.792 14.367 13.874 0.12 29.35 368 VAL A O 1
ATOM 2795 O O B VAL A 1 372 ? -0.829 14.468 14.180 0.88 28.86 368 VAL A O 1
ATOM 2802 N N . SER A 1 373 ? -1.981 16.215 13.396 1.00 35.16 369 SER A N 1
ATOM 2803 C CA A SER A 1 373 ? -3.212 15.725 14.007 0.37 40.70 369 SER A CA 1
ATOM 2804 C CA B SER A 1 373 ? -3.216 15.737 14.010 0.63 40.71 369 SER A CA 1
ATOM 2805 C C . SER A 1 373 ? -3.835 14.593 13.198 1.00 44.60 369 SER A C 1
ATOM 2806 O O . SER A 1 373 ? -3.475 14.368 12.039 1.00 44.71 369 SER A O 1
ATOM 2811 N N . GLY A 1 374 ? -4.769 13.877 13.811 1.00 48.83 370 GLY A N 1
ATOM 2812 C CA . GLY A 1 374 ? -5.465 12.807 13.123 1.00 57.58 370 GLY A CA 1
ATOM 2813 C C . GLY A 1 374 ? -6.477 13.321 12.109 1.00 69.71 370 GLY A C 1
ATOM 2814 O O . GLY A 1 374 ? -6.970 12.554 11.279 1.00 72.69 370 GLY A O 1
ATOM 2815 N N . ASP A 1 375 ? -6.789 14.615 12.170 1.00 76.07 371 ASP A N 1
ATOM 2816 C CA . ASP A 1 375 ? -7.757 15.218 11.251 1.00 86.35 371 ASP A CA 1
ATOM 2817 C C . ASP A 1 375 ? -7.077 15.917 10.072 1.00 94.16 371 ASP A C 1
ATOM 2818 O O . ASP A 1 375 ? -7.744 16.559 9.258 1.00 97.13 371 ASP A O 1
ATOM 2823 N N . ASP A 1 376 ? -5.752 15.797 9.989 1.00 98.36 372 ASP A N 1
ATOM 2824 C CA . ASP A 1 376 ? -4.981 16.425 8.915 1.00 103.42 372 ASP A CA 1
ATOM 2825 C C . ASP A 1 376 ? -4.371 15.390 7.975 1.00 104.40 372 ASP A C 1
ATOM 2826 O O . ASP A 1 376 ? -4.146 14.243 8.362 1.00 103.98 372 ASP A O 1
ATOM 2831 N N . ARG A 1 377 ? -4.102 15.804 6.740 1.00 105.39 373 ARG A N 1
ATOM 2832 C CA . ARG A 1 377 ? -3.506 14.917 5.743 1.00 104.95 373 ARG A CA 1
ATOM 2833 C C . ARG A 1 377 ? -2.592 15.677 4.780 1.00 105.24 373 ARG A C 1
ATOM 2834 O O . ARG A 1 377 ? -2.984 15.964 3.648 1.00 105.14 373 ARG A O 1
ATOM 2836 N N . PRO A 1 378 ? -1.365 16.000 5.230 1.00 105.91 374 PRO A N 1
ATOM 2837 C CA . PRO A 1 378 ? -0.392 16.747 4.422 1.00 106.37 374 PRO A CA 1
ATOM 2838 C C . PRO A 1 378 ? 0.017 15.993 3.159 1.00 107.23 374 PRO A C 1
ATOM 2839 O O . PRO A 1 378 ? -0.643 16.149 2.132 1.00 109.57 374 PRO A O 1
ATOM 2843 N N . LEU A 1 382 ? -0.638 14.688 -1.587 1.00 77.14 378 LEU A N 1
ATOM 2844 C CA . LEU A 1 382 ? 0.373 15.520 -2.235 1.00 75.18 378 LEU A CA 1
ATOM 2845 C C . LEU A 1 382 ? 0.572 15.132 -3.697 1.00 77.26 378 LEU A C 1
ATOM 2846 O O . LEU A 1 382 ? 0.402 13.971 -4.070 1.00 76.36 378 LEU A O 1
ATOM 2851 N N . ASN A 1 383 ? 0.935 16.115 -4.517 1.00 80.40 379 ASN A N 1
ATOM 2852 C CA . ASN A 1 383 ? 1.102 15.909 -5.954 1.00 83.62 379 ASN A CA 1
ATOM 2853 C C . ASN A 1 383 ? 2.555 15.992 -6.414 1.00 81.42 379 ASN A C 1
ATOM 2854 O O . ASN A 1 383 ? 3.349 16.754 -5.866 1.00 83.53 379 ASN A O 1
ATOM 2859 N N . GLY A 1 384 ? 2.893 15.204 -7.429 1.00 78.05 380 GLY A N 1
ATOM 2860 C CA . GLY A 1 384 ? 4.192 15.304 -8.066 1.00 74.65 380 GLY A CA 1
ATOM 2861 C C . GLY A 1 384 ? 5.285 14.458 -7.444 1.00 67.20 380 GLY A C 1
ATOM 2862 O O . GLY A 1 384 ? 5.041 13.660 -6.536 1.00 61.06 380 GLY A O 1
ATOM 2863 N N . ASN A 1 385 ? 6.502 14.645 -7.948 1.00 66.40 381 ASN A N 1
ATOM 2864 C CA . ASN A 1 385 ? 7.660 13.872 -7.511 1.00 63.07 381 ASN A CA 1
ATOM 2865 C C . ASN A 1 385 ? 8.453 14.564 -6.395 1.00 61.07 381 ASN A C 1
ATOM 2866 O O . ASN A 1 385 ? 9.288 13.935 -5.741 1.00 57.35 381 ASN A O 1
ATOM 2871 N N . GLY A 1 386 ? 8.179 15.849 -6.171 1.00 60.70 382 GLY A N 1
ATOM 2872 C CA . GLY A 1 386 ? 8.909 16.631 -5.186 1.00 55.98 382 GLY A CA 1
ATOM 2873 C C . GLY A 1 386 ? 9.810 17.650 -5.856 1.00 56.96 382 GLY A C 1
ATOM 2874 O O . GLY A 1 386 ? 9.860 17.711 -7.087 1.00 61.31 382 GLY A O 1
ATOM 2875 N N . PRO A 1 387 ? 10.536 18.457 -5.063 1.00 52.51 383 PRO A N 1
ATOM 2876 C CA . PRO A 1 387 ? 10.610 18.448 -3.598 1.00 47.81 383 PRO A CA 1
ATOM 2877 C C . PRO A 1 387 ? 9.390 19.092 -2.949 1.00 44.01 383 PRO A C 1
ATOM 2878 O O . PRO A 1 387 ? 8.626 19.790 -3.608 1.00 42.52 383 PRO A O 1
ATOM 2882 N N . PHE A 1 388 ? 9.219 18.863 -1.658 1.00 37.72 384 PHE A N 1
ATOM 2883 C CA . PHE A 1 388 ? 8.061 19.373 -0.948 1.00 38.21 384 PHE A CA 1
ATOM 2884 C C . PHE A 1 388 ? 8.484 20.350 0.123 1.00 36.61 384 PHE A C 1
ATOM 2885 O O . PHE A 1 388 ? 9.393 20.066 0.896 1.00 38.09 384 PHE A O 1
ATOM 2893 N N . PRO A 1 389 ? 7.822 21.510 0.175 1.00 34.68 385 PRO A N 1
ATOM 2894 C CA . PRO A 1 389 ? 8.193 22.517 1.171 1.00 33.93 385 PRO A CA 1
ATOM 2895 C C . PRO A 1 389 ? 7.898 22.036 2.581 1.00 34.74 385 PRO A C 1
ATOM 2896 O O . PRO A 1 389 ? 7.007 21.205 2.774 1.00 37.97 385 PRO A O 1
ATOM 2900 N N . ALA A 1 390 ? 8.661 22.530 3.547 1.00 34.88 386 ALA A N 1
ATOM 2901 C CA . ALA A 1 390 ? 8.433 22.179 4.943 1.00 35.36 386 ALA A CA 1
ATOM 2902 C C . ALA A 1 390 ? 7.204 22.929 5.447 1.00 35.53 386 ALA A C 1
ATOM 2903 O O . ALA A 1 390 ? 7.042 24.115 5.183 1.00 37.85 386 ALA A O 1
ATOM 2905 N N . VAL A 1 391 ? 6.330 22.223 6.153 1.00 36.71 387 VAL A N 1
ATOM 2906 C CA . VAL A 1 391 ? 5.104 22.815 6.669 1.00 37.36 387 VAL A CA 1
ATOM 2907 C C . VAL A 1 391 ? 5.386 23.490 8.003 1.00 36.41 387 VAL A C 1
ATOM 2908 O O . VAL A 1 391 ? 5.974 22.880 8.897 1.00 33.12 387 VAL A O 1
ATOM 2912 N N . SER A 1 392 ? 4.964 24.745 8.132 1.00 33.87 388 SER A N 1
ATOM 2913 C CA . SER A 1 392 ? 5.173 25.496 9.366 1.00 36.59 388 SER A CA 1
ATOM 2914 C C . SER A 1 392 ? 4.619 24.737 10.576 1.00 34.95 388 SER A C 1
ATOM 2915 O O . SER A 1 392 ? 3.565 24.104 10.503 1.00 35.17 388 SER A O 1
ATOM 2918 N N . THR A 1 393 ? 5.338 24.813 11.686 1.00 34.24 389 THR A N 1
ATOM 2919 C CA . THR A 1 393 ? 5.037 24.014 12.868 1.00 31.17 389 THR A CA 1
ATOM 2920 C C . THR A 1 393 ? 5.559 24.738 14.114 1.00 32.47 389 THR A C 1
ATOM 2921 O O . THR A 1 393 ? 6.508 25.521 14.020 1.00 31.85 389 THR A O 1
ATOM 2925 N N . ASP A 1 394 ? 4.935 24.515 15.268 1.00 26.90 390 ASP A N 1
ATOM 2926 C CA . ASP A 1 394 ? 5.423 25.116 16.512 1.00 26.74 390 ASP A CA 1
ATOM 2927 C C . ASP A 1 394 ? 6.378 24.180 17.254 1.00 25.67 390 ASP A C 1
ATOM 2928 O O . ASP A 1 394 ? 6.941 24.539 18.281 1.00 27.78 390 ASP A O 1
ATOM 2933 N N . TYR A 1 395 ? 6.534 22.972 16.748 1.00 22.01 391 TYR A N 1
ATOM 2934 C CA . TYR A 1 395 ? 7.493 22.058 17.343 1.00 20.32 391 TYR A CA 1
ATOM 2935 C C . TYR A 1 395 ? 8.186 21.236 16.269 1.00 21.24 391 TYR A C 1
ATOM 2936 O O . TYR A 1 395 ? 7.548 20.764 15.325 1.00 22.09 391 TYR A O 1
ATOM 2945 N N A VAL A 1 396 ? 9.501 21.094 16.393 0.56 21.44 392 VAL A N 1
ATOM 2946 N N B VAL A 1 396 ? 9.501 21.075 16.433 0.44 21.46 392 VAL A N 1
ATOM 2947 C CA A VAL A 1 396 ? 10.247 20.162 15.559 0.56 20.56 392 VAL A CA 1
ATOM 2948 C CA B VAL A 1 396 ? 10.348 20.271 15.547 0.44 20.95 392 VAL A CA 1
ATOM 2949 C C A VAL A 1 396 ? 11.194 19.352 16.415 0.56 19.85 392 VAL A C 1
ATOM 2950 C C B VAL A 1 396 ? 11.315 19.401 16.346 0.44 19.97 392 VAL A C 1
ATOM 2951 O O A VAL A 1 396 ? 11.668 19.816 17.451 0.56 18.85 392 VAL A O 1
ATOM 2952 O O B VAL A 1 396 ? 11.943 19.884 17.285 0.44 19.43 392 VAL A O 1
ATOM 2959 N N . TYR A 1 397 ? 11.459 18.134 15.962 1.00 18.45 393 TYR A N 1
ATOM 2960 C CA . TYR A 1 397 ? 12.494 17.286 16.531 1.00 17.10 393 TYR A CA 1
ATOM 2961 C C . TYR A 1 397 ? 13.307 16.834 15.325 1.00 21.63 393 TYR A C 1
ATOM 2962 O O . TYR A 1 397 ? 12.815 16.101 14.476 1.00 20.76 393 TYR A O 1
ATOM 2971 N N . LEU A 1 398 ? 14.532 17.339 15.237 1.00 18.21 394 LEU A N 1
ATOM 2972 C CA . LEU A 1 398 ? 15.414 17.101 14.104 1.00 15.77 394 LEU A CA 1
ATOM 2973 C C . LEU A 1 398 ? 16.405 16.026 14.534 1.00 19.18 394 LEU A C 1
ATOM 2974 O O . LEU A 1 398 ? 17.135 16.212 15.505 1.00 18.80 394 LEU A O 1
ATOM 2979 N N . LEU A 1 399 ? 16.388 14.892 13.843 1.00 18.91 395 LEU A N 1
ATOM 2980 C CA . LEU A 1 399 ? 17.150 13.722 14.267 1.00 18.66 395 LEU A CA 1
ATOM 2981 C C . LEU A 1 399 ? 18.160 13.285 13.208 1.00 15.54 395 LEU A C 1
ATOM 2982 O O . LEU A 1 399 ? 17.776 13.017 12.062 1.00 17.70 395 LEU A O 1
ATOM 2987 N N . MET A 1 400 ? 19.438 13.192 13.588 1.00 15.35 396 MET A N 1
ATOM 2988 C CA . MET A 1 400 ? 20.459 12.674 12.668 1.00 16.57 396 MET A CA 1
ATOM 2989 C C . MET A 1 400 ? 20.279 11.175 12.503 1.00 19.71 396 MET A C 1
ATOM 2990 O O . MET A 1 400 ? 20.036 10.471 13.490 1.00 15.72 396 MET A O 1
ATOM 2995 N N . PRO A 1 401 ? 20.387 10.679 11.254 1.00 15.47 397 PRO A N 1
ATOM 2996 C CA . PRO A 1 401 ? 20.410 9.233 11.017 1.00 19.73 397 PRO A CA 1
ATOM 2997 C C . PRO A 1 401 ? 21.757 8.622 11.413 1.00 22.12 397 PRO A C 1
ATOM 2998 O O . PRO A 1 401 ? 22.706 9.360 11.676 1.00 21.65 397 PRO A O 1
ATOM 3002 N N . VAL A 1 402 ? 21.849 7.294 11.448 1.00 20.72 398 VAL A N 1
ATOM 3003 C CA . VAL A 1 402 ? 23.158 6.649 11.568 1.00 18.48 398 VAL A CA 1
ATOM 3004 C C . VAL A 1 402 ? 23.481 5.926 10.261 1.00 25.46 398 VAL A C 1
ATOM 3005 O O . VAL A 1 402 ? 22.576 5.636 9.467 1.00 24.20 398 VAL A O 1
ATOM 3009 N N . ARG A 1 403 ? 24.759 5.631 10.042 1.00 26.75 399 ARG A N 1
ATOM 3010 C CA . ARG A 1 403 ? 25.179 4.906 8.841 1.00 33.89 399 ARG A CA 1
ATOM 3011 C C . ARG A 1 403 ? 24.592 3.505 8.781 1.00 34.62 399 ARG A C 1
ATOM 3012 O O . ARG A 1 403 ? 24.581 2.782 9.778 1.00 31.21 399 ARG A O 1
ATOM 3020 N N . LEU A 1 404 ? 24.132 3.120 7.596 1.00 37.64 400 LEU A N 1
ATOM 3021 C CA . LEU A 1 404 ? 23.642 1.765 7.363 1.00 39.64 400 LEU A CA 1
ATOM 3022 C C . LEU A 1 404 ? 24.801 0.765 7.314 1.00 42.55 400 LEU A C 1
ATOM 3023 O O . LEU A 1 404 ? 25.948 1.155 7.080 1.00 40.85 400 LEU A O 1
ATOM 3028 N N . PRO A 1 405 ? 24.515 -0.527 7.560 1.00 48.12 401 PRO A N 1
ATOM 3029 C CA . PRO A 1 405 ? 25.603 -1.514 7.499 1.00 53.77 401 PRO A CA 1
ATOM 3030 C C . PRO A 1 405 ? 26.111 -1.750 6.077 1.00 59.22 401 PRO A C 1
ATOM 3031 O O . PRO A 1 405 ? 25.440 -1.389 5.108 1.00 56.88 401 PRO A O 1
ATOM 3035 N N . GLY A 1 406 ? 27.291 -2.353 5.962 1.00 71.14 402 GLY A N 1
ATOM 3036 C CA . GLY A 1 406 ? 27.886 -2.629 4.669 1.00 75.37 402 GLY A CA 1
ATOM 3037 C C . GLY A 1 406 ? 28.603 -1.413 4.122 1.00 81.74 402 GLY A C 1
ATOM 3038 O O . GLY A 1 406 ? 28.391 -0.297 4.599 1.00 84.21 402 GLY A O 1
ATOM 3039 N N . LEU B 1 14 ? -22.243 9.441 68.981 1.00 81.46 10 LEU B N 1
ATOM 3040 C CA . LEU B 1 14 ? -21.529 8.862 70.117 1.00 82.33 10 LEU B CA 1
ATOM 3041 C C . LEU B 1 14 ? -20.599 9.888 70.764 1.00 78.89 10 LEU B C 1
ATOM 3042 O O . LEU B 1 14 ? -20.639 10.100 71.979 1.00 79.98 10 LEU B O 1
ATOM 3044 N N . THR B 1 15 ? -19.759 10.519 69.948 1.00 71.92 11 THR B N 1
ATOM 3045 C CA . THR B 1 15 ? -18.877 11.574 70.430 1.00 63.57 11 THR B CA 1
ATOM 3046 C C . THR B 1 15 ? -19.124 12.872 69.664 1.00 57.14 11 THR B C 1
ATOM 3047 O O . THR B 1 15 ? -19.623 12.851 68.538 1.00 57.49 11 THR B O 1
ATOM 3051 N N . ASP B 1 16 ? -18.772 13.994 70.283 1.00 49.16 12 ASP B N 1
ATOM 3052 C CA . ASP B 1 16 ? -18.944 15.305 69.665 1.00 43.89 12 ASP B CA 1
ATOM 3053 C C . ASP B 1 16 ? -17.722 15.713 68.850 1.00 35.83 12 ASP B C 1
ATOM 3054 O O . ASP B 1 16 ? -16.586 15.457 69.250 1.00 38.75 12 ASP B O 1
ATOM 3059 N N . LEU B 1 17 ? -17.960 16.346 67.709 1.00 30.86 13 LEU B N 1
ATOM 3060 C CA . LEU B 1 17 ? -16.877 16.758 66.828 1.00 27.28 13 LEU B CA 1
ATOM 3061 C C . LEU B 1 17 ? -16.094 17.932 67.416 1.00 25.36 13 LEU B C 1
ATOM 3062 O O . LEU B 1 17 ? -16.675 18.922 67.866 1.00 27.11 13 LEU B O 1
ATOM 3067 N N . THR B 1 18 ? -14.774 17.794 67.433 1.00 25.42 14 THR B N 1
ATOM 3068 C CA . THR B 1 18 ? -13.867 18.884 67.768 1.00 25.50 14 THR B CA 1
ATOM 3069 C C . THR B 1 18 ? -12.702 18.832 66.805 1.00 22.23 14 THR B C 1
ATOM 3070 O O . THR B 1 18 ? -12.028 17.806 66.694 1.00 26.07 14 THR B O 1
ATOM 3074 N N . PHE B 1 19 ? -12.478 19.916 66.073 1.00 19.15 15 PHE B N 1
ATOM 3075 C CA . PHE B 1 19 ? -11.348 19.928 65.159 1.00 20.65 15 PHE B CA 1
ATOM 3076 C C . PHE B 1 19 ? -10.699 21.297 65.071 1.00 20.25 15 PHE B C 1
ATOM 3077 O O . PHE B 1 19 ? -11.194 22.285 65.605 1.00 21.31 15 PHE B O 1
ATOM 3085 N N . ARG B 1 20 ? -9.582 21.332 64.367 1.00 22.87 16 ARG B N 1
ATOM 3086 C CA . ARG B 1 20 ? -8.746 22.503 64.330 1.00 25.39 16 ARG B CA 1
ATOM 3087 C C . ARG B 1 20 ? -8.046 22.550 62.983 1.00 22.81 16 ARG B C 1
ATOM 3088 O O . ARG B 1 20 ? -7.468 21.554 62.563 1.00 23.60 16 ARG B O 1
ATOM 3096 N N . LEU B 1 21 ? -8.108 23.676 62.283 1.00 21.79 17 LEU B N 1
ATOM 3097 C CA . LEU B 1 21 ? -7.342 23.797 61.036 1.00 23.00 17 LEU B CA 1
ATOM 3098 C C . LEU B 1 21 ? -7.197 25.255 60.640 1.00 25.44 17 LEU B C 1
ATOM 3099 O O . LEU B 1 21 ? -7.916 26.116 61.142 1.00 24.72 17 LEU B O 1
ATOM 3104 N N . LEU B 1 22 ? -6.270 25.518 59.727 1.00 21.33 18 LEU B N 1
ATOM 3105 C CA . LEU B 1 22 ? -6.013 26.875 59.268 1.00 22.44 18 LEU B CA 1
ATOM 3106 C C . LEU B 1 22 ? -7.207 27.431 58.511 1.00 22.97 18 LEU B C 1
ATOM 3107 O O . LEU B 1 22 ? -7.910 26.699 57.804 1.00 20.95 18 LEU B O 1
ATOM 3112 N N . ARG B 1 23 ? -7.428 28.734 58.641 1.00 23.51 19 ARG B N 1
ATOM 3113 C CA . ARG B 1 23 ? -8.613 29.341 58.043 1.00 21.80 19 ARG B CA 1
ATOM 3114 C C . ARG B 1 23 ? -8.679 29.179 56.520 1.00 21.24 19 ARG B C 1
ATOM 3115 O O . ARG B 1 23 ? -9.744 28.889 55.992 1.00 21.88 19 ARG B O 1
ATOM 3123 N N . GLU B 1 24 ? -7.561 29.369 55.817 1.00 22.16 20 GLU B N 1
ATOM 3124 C CA . GLU B 1 24 ? -7.616 29.375 54.347 1.00 26.33 20 GLU B CA 1
ATOM 3125 C C . GLU B 1 24 ? -8.157 28.052 53.804 1.00 25.70 20 GLU B C 1
ATOM 3126 O O . GLU B 1 24 ? -8.998 28.032 52.906 1.00 23.65 20 GLU B O 1
ATOM 3132 N N . SER B 1 25 ? -7.676 26.952 54.375 1.00 20.54 21 SER B N 1
ATOM 3133 C CA . SER B 1 25 ? -8.125 25.625 53.980 1.00 23.19 21 SER B CA 1
ATOM 3134 C C . SER B 1 25 ? -9.617 25.417 54.267 1.00 20.35 21 SER B C 1
ATOM 3135 O O . SER B 1 25 ? -10.367 24.917 53.421 1.00 20.92 21 SER B O 1
ATOM 3138 N N . PHE B 1 26 ? -10.033 25.810 55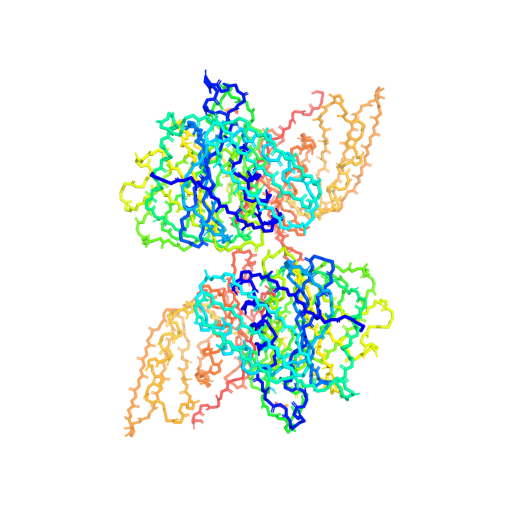.469 1.00 19.70 22 PHE B N 1
ATOM 3139 C CA . PHE B 1 26 ? -11.416 25.722 55.914 1.00 18.24 22 PHE B CA 1
ATOM 3140 C C . PHE B 1 26 ? -12.305 26.534 54.964 1.00 21.13 22 PHE B C 1
ATOM 3141 O O . PHE B 1 26 ? -13.327 26.050 54.458 1.00 20.92 22 PHE B O 1
ATOM 3149 N N . ALA B 1 27 ? -11.885 27.766 54.706 1.00 20.57 23 ALA B N 1
ATOM 3150 C CA . ALA B 1 27 ? -12.630 28.677 53.847 1.00 19.81 23 ALA B CA 1
ATOM 3151 C C . ALA B 1 27 ? -12.746 28.174 52.404 1.00 19.28 23 ALA B C 1
ATOM 3152 O O . ALA B 1 27 ? -13.796 28.312 51.774 1.00 24.06 23 ALA B O 1
ATOM 3154 N N A ASP B 1 28 ? -11.669 27.597 51.886 0.53 22.15 24 ASP B N 1
ATOM 3155 N N B ASP B 1 28 ? -11.665 27.606 51.877 0.47 22.20 24 ASP B N 1
ATOM 3156 C CA A ASP B 1 28 ? -11.671 27.100 50.512 0.53 24.39 24 ASP B CA 1
ATOM 3157 C CA B ASP B 1 28 ? -11.693 27.081 50.514 0.47 24.05 24 ASP B CA 1
ATOM 3158 C C A ASP B 1 28 ? -12.613 25.895 50.352 0.53 22.60 24 ASP B C 1
ATOM 3159 C C B ASP B 1 28 ? -12.703 25.948 50.400 0.47 22.28 24 ASP B C 1
ATOM 3160 O O A ASP B 1 28 ? -13.297 25.760 49.336 0.53 21.18 24 ASP B O 1
ATOM 3161 O O B ASP B 1 28 ? -13.505 25.906 49.462 0.47 20.96 24 ASP B O 1
ATOM 3170 N N . ALA B 1 29 ? -12.665 25.037 51.365 1.00 22.54 25 ALA B N 1
ATOM 3171 C CA . ALA B 1 29 ? -13.566 23.889 51.358 1.00 23.22 25 ALA B CA 1
ATOM 3172 C C . ALA B 1 29 ? -15.029 24.335 51.414 1.00 24.79 25 ALA B C 1
ATOM 3173 O O . ALA B 1 29 ? -15.876 23.835 50.672 1.00 20.29 25 ALA B O 1
ATOM 3175 N N . VAL B 1 30 ? -15.329 25.281 52.297 1.00 24.70 26 VAL B N 1
ATOM 3176 C CA . VAL B 1 30 ? -16.681 25.815 52.375 1.00 22.83 26 VAL B CA 1
ATOM 3177 C C . VAL B 1 30 ? -17.044 26.536 51.068 1.00 23.56 26 VAL B C 1
ATOM 3178 O O . VAL B 1 30 ? -18.159 26.421 50.566 1.00 22.91 26 VAL B O 1
ATOM 3182 N N . SER B 1 31 ? -16.080 27.249 50.500 1.00 25.89 27 SER B N 1
ATOM 3183 C CA . SER B 1 31 ? -16.306 27.957 49.243 1.00 25.38 27 SER B CA 1
ATOM 3184 C C . SER B 1 31 ? -16.687 26.991 48.108 1.00 27.02 27 SER B C 1
ATOM 3185 O O . SER B 1 31 ? -17.535 27.316 47.274 1.00 25.09 27 SER B O 1
ATOM 3188 N N . TRP B 1 32 ? -16.050 25.817 48.068 1.00 22.95 28 TRP B N 1
ATOM 3189 C CA . TRP B 1 32 ? -16.367 24.825 47.028 1.00 24.67 28 TRP B CA 1
ATOM 3190 C C . TRP B 1 32 ? -17.848 24.487 47.074 1.00 27.81 28 TRP B C 1
ATOM 3191 O O . TRP B 1 32 ? -18.526 24.471 46.044 1.00 26.94 28 TRP B O 1
ATOM 3202 N N . VAL B 1 33 ? -18.362 24.233 48.275 1.00 22.85 29 VAL B N 1
ATOM 3203 C CA . VAL B 1 33 ? -19.769 23.914 48.413 1.00 19.30 29 VAL B CA 1
ATOM 3204 C C . VAL B 1 33 ? -20.657 25.116 48.043 1.00 25.14 29 VAL B C 1
ATOM 3205 O O . VAL B 1 33 ? -21.637 24.969 47.312 1.00 22.63 29 VAL B O 1
ATOM 3209 N N . ALA B 1 34 ? -20.320 26.303 48.542 1.00 28.36 30 ALA B N 1
ATOM 3210 C CA . ALA B 1 34 ? -21.144 27.491 48.288 1.00 27.96 30 ALA B CA 1
ATOM 3211 C C . ALA B 1 34 ? -21.253 27.824 46.790 1.00 27.43 30 ALA B C 1
ATOM 3212 O O . ALA B 1 34 ? -22.331 28.167 46.307 1.00 32.73 30 ALA B O 1
ATOM 3214 N N . LYS B 1 35 ? -20.138 27.723 46.066 1.00 26.87 31 LYS B N 1
ATOM 3215 C CA . LYS B 1 35 ? -20.114 28.030 44.630 1.00 25.89 31 LYS B CA 1
ATOM 3216 C C . LYS B 1 35 ? -20.930 27.036 43.809 1.00 24.26 31 LYS B C 1
ATOM 3217 O O . LYS B 1 35 ? -21.500 27.400 42.779 1.00 25.13 31 LYS B O 1
ATOM 3223 N N . ASN B 1 36 ? -20.973 25.783 44.260 1.00 22.36 32 ASN B N 1
ATOM 3224 C CA . ASN B 1 36 ? -21.740 24.749 43.564 1.00 23.94 32 ASN B CA 1
ATOM 3225 C C . ASN B 1 36 ? -23.208 24.702 43.966 1.00 25.69 32 ASN B C 1
ATOM 3226 O O . ASN B 1 36 ? -24.029 24.068 43.289 1.00 27.09 32 ASN B O 1
ATOM 3231 N N . LEU B 1 37 ? -23.537 25.378 45.063 1.00 26.69 33 LEU B N 1
ATOM 3232 C CA . LEU B 1 37 ? -24.925 25.479 45.512 1.00 27.52 33 LEU B CA 1
ATOM 3233 C C . LEU B 1 37 ? -25.241 26.933 45.876 1.00 29.16 33 LEU B C 1
ATOM 3234 O O . LEU B 1 37 ? -25.524 27.249 47.026 1.00 25.82 33 LEU B O 1
ATOM 3239 N N . PRO B 1 38 ? -25.186 27.833 44.884 1.00 30.02 34 PRO B N 1
ATOM 3240 C CA . PRO B 1 38 ? -25.305 29.253 45.227 1.00 30.79 34 PRO B CA 1
ATOM 3241 C C . PRO B 1 38 ? -26.704 29.667 45.698 1.00 35.70 34 PRO B C 1
ATOM 3242 O O . PRO B 1 38 ? -26.799 30.597 46.499 1.00 37.09 34 PRO B O 1
ATOM 3246 N N . ALA B 1 39 ? -27.754 28.997 45.226 1.00 35.44 35 ALA B N 1
ATOM 3247 C CA . ALA B 1 39 ? -29.125 29.406 45.547 1.00 40.04 35 ALA B CA 1
ATOM 3248 C C . ALA B 1 39 ? -29.549 28.930 46.936 1.00 43.00 35 ALA B C 1
ATOM 3249 O O . ALA B 1 39 ? -28.877 28.108 47.548 1.00 39.39 35 ALA B O 1
ATOM 3251 N N . ARG B 1 40 ? -30.677 29.433 47.428 1.00 45.14 36 ARG B N 1
ATOM 3252 C CA . ARG B 1 40 ? -31.199 28.978 48.713 1.00 46.32 36 ARG B CA 1
ATOM 3253 C C . ARG B 1 40 ? -32.517 28.224 48.542 1.00 44.87 36 ARG B C 1
ATOM 3254 O O . ARG B 1 40 ? -33.526 28.816 48.160 1.00 44.03 36 ARG B O 1
ATOM 3262 N N . PRO B 1 41 ? -32.507 26.908 48.824 1.00 43.11 37 PRO B N 1
ATOM 3263 C CA . PRO B 1 41 ? -33.689 26.043 48.685 1.00 44.05 37 PRO B CA 1
ATOM 3264 C C . PRO B 1 41 ? -34.832 26.443 49.619 1.00 45.17 37 PRO B C 1
ATOM 3265 O O . PRO B 1 41 ? -34.609 27.151 50.601 1.00 47.15 37 PRO B O 1
ATOM 3269 N N . ALA B 1 42 ? -36.042 25.989 49.316 1.00 50.13 38 ALA B N 1
ATOM 3270 C CA . ALA B 1 42 ? -37.201 26.284 50.156 1.00 51.91 38 ALA B CA 1
ATOM 3271 C C . ALA B 1 42 ? -37.115 25.540 51.488 1.00 54.24 38 ALA B C 1
ATOM 3272 O O . ALA B 1 42 ? -37.473 26.081 52.539 1.00 57.01 38 ALA B O 1
ATOM 3274 N N . VAL B 1 43 ? -36.638 24.299 51.437 1.00 49.61 39 VAL B N 1
ATOM 3275 C CA . VAL B 1 43 ? -36.486 23.485 52.636 1.00 50.13 39 VAL B CA 1
ATOM 3276 C C . VAL B 1 43 ? -35.280 23.962 53.444 1.00 47.43 39 VAL B C 1
ATOM 3277 O O . VAL B 1 43 ? -34.145 23.896 52.965 1.00 43.20 39 VAL B O 1
ATOM 3281 N N . PRO B 1 44 ? -35.530 24.454 54.672 1.00 47.80 40 PRO B N 1
ATOM 3282 C CA . PRO B 1 44 ? -34.522 25.033 55.572 1.00 45.59 40 PRO B CA 1
ATOM 3283 C C . PRO B 1 44 ? -33.304 24.143 55.842 1.00 42.85 40 PRO B C 1
ATOM 3284 O O . PRO B 1 44 ? -32.175 24.639 55.777 1.00 43.15 40 PRO B O 1
ATOM 3288 N N . VAL B 1 45 ? -33.524 22.861 56.136 1.00 42.57 41 VAL B N 1
ATOM 3289 C CA . VAL B 1 45 ? -32.424 21.976 56.526 1.00 40.17 41 VAL B CA 1
ATOM 3290 C C . VAL B 1 45 ? -31.414 21.809 55.384 1.00 38.01 41 VAL B C 1
ATOM 3291 O O . VAL B 1 45 ? -30.226 21.577 55.623 1.00 33.06 41 VAL B O 1
ATOM 3295 N N . LEU B 1 46 ? -31.898 21.966 54.152 1.00 36.90 42 LEU B N 1
ATOM 3296 C CA . LEU B 1 46 ? -31.081 21.860 52.947 1.00 37.81 42 LEU B CA 1
ATOM 3297 C C . LEU B 1 46 ? -30.077 23.005 52.804 1.00 36.12 42 LEU B C 1
ATOM 3298 O O . LEU B 1 46 ? -29.202 22.965 51.938 1.00 36.15 42 LEU B O 1
ATOM 3303 N N . SER B 1 47 ? -30.210 24.027 53.643 1.00 35.80 43 SER B N 1
ATOM 3304 C CA A SER B 1 47 ? -29.236 25.115 53.623 0.49 36.91 43 SER B CA 1
ATOM 3305 C CA B SER B 1 47 ? -29.278 25.149 53.684 0.51 37.13 43 SER B CA 1
ATOM 3306 C C . SER B 1 47 ? -28.105 24.845 54.611 1.00 37.44 43 SER B C 1
ATOM 3307 O O . SER B 1 47 ? -27.146 25.620 54.703 1.00 38.57 43 SER B O 1
ATOM 3312 N N . GLY B 1 48 ? -28.199 23.726 55.321 1.00 33.57 44 GLY B N 1
ATOM 3313 C CA . GLY B 1 48 ? -27.135 23.326 56.219 1.00 30.20 44 GLY B CA 1
ATOM 3314 C C . GLY B 1 48 ? -25.916 22.829 55.463 1.00 28.34 44 GLY B C 1
ATOM 3315 O O . GLY B 1 48 ? -26.016 22.395 54.309 1.00 27.38 44 GLY B O 1
ATOM 3316 N N A VAL B 1 49 ? -24.761 22.882 56.119 0.43 24.26 45 VAL B N 1
ATOM 3317 N N B VAL B 1 49 ? -24.745 22.948 56.081 0.57 23.92 45 VAL B N 1
ATOM 3318 C CA A 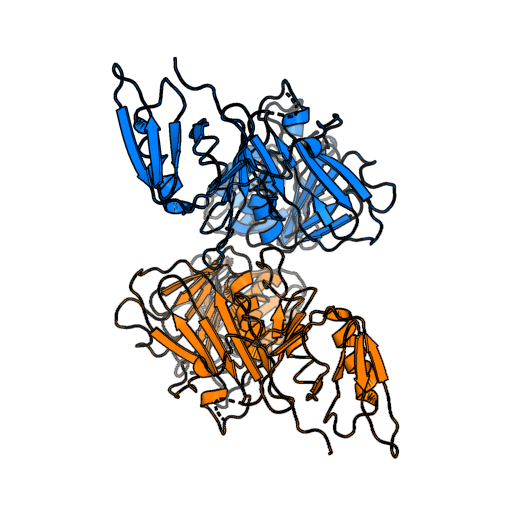VAL B 1 49 ? -23.550 22.283 55.577 0.43 22.71 45 VAL B CA 1
ATOM 3319 C CA B VAL B 1 49 ? -23.570 22.243 55.586 0.57 21.85 45 VAL B CA 1
ATOM 3320 C C A VAL B 1 49 ? -23.019 21.269 56.583 0.43 22.24 45 VAL B C 1
ATOM 3321 C C B VAL B 1 49 ? -23.227 21.194 56.606 0.57 22.60 45 VAL B C 1
ATOM 3322 O O A VAL B 1 49 ? -22.828 21.586 57.762 0.43 20.30 45 VAL B O 1
ATOM 3323 O O B VAL B 1 49 ? -23.362 21.409 57.814 0.57 20.77 45 VAL B O 1
ATOM 3330 N N . LEU B 1 50 ? -22.804 20.039 56.123 1.00 23.80 46 LEU B N 1
ATOM 3331 C CA . LEU B 1 50 ? -22.464 18.955 57.012 1.00 21.93 46 LEU B CA 1
ATOM 3332 C C . LEU B 1 50 ? -20.951 18.862 57.202 1.00 24.44 46 LEU B C 1
ATOM 3333 O O . LEU B 1 50 ? -20.210 18.725 56.233 1.00 29.19 46 LEU B O 1
ATOM 3338 N N . LEU B 1 51 ? -20.505 18.954 58.450 1.00 24.11 47 LEU B N 1
ATOM 3339 C CA . LEU B 1 51 ? -19.090 18.811 58.786 1.00 23.24 47 LEU B CA 1
ATOM 3340 C C . LEU B 1 51 ? -18.839 17.453 59.423 1.00 23.58 47 LEU B C 1
ATOM 3341 O O . LEU B 1 51 ? -19.465 17.120 60.426 1.00 24.74 47 LEU B O 1
ATOM 3346 N N . THR B 1 52 ? -17.921 16.669 58.862 1.00 23.48 48 THR B N 1
ATOM 3347 C CA . THR B 1 52 ? -17.618 15.356 59.421 1.00 27.28 48 THR B CA 1
ATOM 3348 C C . THR B 1 52 ? -16.126 15.177 59.607 1.00 24.98 48 THR B C 1
ATOM 3349 O O . THR B 1 52 ? -15.362 15.302 58.642 1.00 25.67 48 THR B O 1
ATOM 3353 N N . GLY B 1 53 ? -15.723 14.878 60.843 1.00 22.69 49 GLY B N 1
ATOM 3354 C CA . GLY B 1 53 ? -14.318 14.762 61.187 1.00 22.18 49 GLY B CA 1
ATOM 3355 C C . GLY B 1 53 ? -13.967 13.356 61.638 1.00 24.50 49 GLY B C 1
ATOM 3356 O O . GLY B 1 53 ? -14.640 12.784 62.486 1.00 26.64 49 GLY B O 1
ATOM 3357 N N . SER B 1 54 ? -12.938 12.778 61.037 1.00 29.42 50 SER B N 1
ATOM 3358 C CA . SER B 1 54 ? -12.471 11.469 61.479 1.00 40.39 50 SER B CA 1
ATOM 3359 C C . SER B 1 54 ? -11.025 11.276 61.081 1.00 43.28 50 SER B C 1
ATOM 3360 O O . SER B 1 54 ? -10.588 11.768 60.032 1.00 37.47 50 SER B O 1
ATOM 3363 N N . ASP B 1 55 ? -10.297 10.558 61.934 1.00 50.10 51 ASP B N 1
ATOM 3364 C CA . ASP B 1 55 ? -8.882 10.296 61.731 1.00 55.42 51 ASP B CA 1
ATOM 3365 C C . ASP B 1 55 ? -8.120 11.608 61.607 1.00 52.82 51 ASP B C 1
ATOM 3366 O O . ASP B 1 55 ? -7.866 12.289 62.607 1.00 55.23 51 ASP B O 1
ATOM 3371 N N . ASN B 1 56 ? -7.774 11.962 60.375 1.00 48.17 52 ASN B N 1
ATOM 3372 C CA . ASN B 1 56 ? -6.970 13.144 60.110 1.00 45.83 52 ASN B CA 1
ATOM 3373 C C . ASN B 1 56 ? -7.595 14.019 59.031 1.00 36.34 52 ASN B C 1
ATOM 3374 O O . ASN B 1 56 ? -6.900 14.787 58.357 1.00 31.11 52 ASN B O 1
ATOM 3379 N N . GLY B 1 57 ? -8.907 13.892 58.858 1.00 29.31 53 GLY B N 1
ATOM 3380 C CA . GLY B 1 57 ? -9.573 14.556 57.757 1.00 29.21 53 GLY B CA 1
ATOM 3381 C C . GLY B 1 57 ? -10.923 15.127 58.116 1.00 26.80 53 GLY B C 1
ATOM 3382 O O . GLY B 1 57 ? -11.617 14.618 58.999 1.00 27.27 53 GLY B O 1
ATOM 3383 N N . LEU B 1 58 ? -11.270 16.211 57.425 1.00 22.18 54 LEU B N 1
ATOM 3384 C CA . LEU B 1 58 ? -12.543 16.887 57.573 1.00 20.67 54 LEU B CA 1
ATOM 3385 C C . LEU B 1 58 ? -13.245 16.867 56.222 1.00 25.06 54 LEU B C 1
ATOM 3386 O O . LEU B 1 58 ? -12.637 17.214 55.196 1.00 26.79 54 LEU B O 1
ATOM 3391 N N A THR B 1 59 ? -14.517 16.481 56.231 0.48 25.41 55 THR B N 1
ATOM 3392 N N B THR B 1 59 ? -14.500 16.424 56.187 0.52 25.39 55 THR B N 1
ATOM 3393 C CA A THR B 1 59 ? -15.341 16.519 55.036 0.48 25.33 55 THR B CA 1
ATOM 3394 C CA B THR B 1 59 ? -15.282 16.566 54.964 0.52 25.09 55 THR B CA 1
ATOM 3395 C C A THR B 1 59 ? -16.397 17.620 55.172 0.48 25.47 55 THR B C 1
ATOM 3396 C C B THR B 1 59 ? -16.347 17.633 55.168 0.52 25.46 55 THR B C 1
ATOM 3397 O O A THR B 1 59 ? -17.052 17.734 56.211 0.48 26.77 55 THR B O 1
ATOM 3398 O O B THR B 1 59 ? -16.959 17.733 56.236 0.52 26.73 55 THR B O 1
ATOM 3405 N N . ILE B 1 60 ? -16.537 18.449 54.139 1.00 22.44 56 ILE B N 1
ATOM 3406 C CA . ILE B 1 60 ? -17.514 19.521 54.165 1.00 26.14 56 ILE B CA 1
ATOM 3407 C C . ILE B 1 60 ? -18.460 19.348 52.986 1.00 26.28 56 ILE B C 1
ATOM 3408 O O . ILE B 1 60 ? -18.019 19.365 51.842 1.00 26.54 56 ILE B O 1
ATOM 3413 N N . SER B 1 61 ? -19.752 19.168 53.253 1.00 25.44 57 SER B N 1
ATOM 3414 C CA . SER B 1 61 ? -20.678 18.911 52.155 1.00 29.25 57 SER B CA 1
ATOM 3415 C C . SER B 1 61 ? -22.043 19.604 52.247 1.00 29.02 57 SER B C 1
ATOM 3416 O O . SER B 1 61 ? -22.490 20.038 53.317 1.00 28.21 57 SER B O 1
ATOM 3419 N N . GLY B 1 62 ? -22.693 19.691 51.092 1.00 22.51 58 GLY B N 1
ATOM 3420 C CA . GLY B 1 62 ? -24.044 20.216 50.980 1.00 24.48 58 GLY B CA 1
ATOM 3421 C C . GLY B 1 62 ? -24.775 19.478 49.872 1.00 24.71 58 GLY B C 1
ATOM 3422 O O . GLY B 1 62 ? -24.154 18.868 48.998 1.00 23.50 58 GLY B O 1
ATOM 3423 N N . PHE B 1 63 ? -26.096 19.544 49.895 1.00 28.87 59 PHE B N 1
ATOM 3424 C CA . PHE B 1 63 ? -26.917 18.761 48.977 1.00 31.59 59 PHE B CA 1
ATOM 3425 C C . PHE B 1 63 ? -28.275 19.427 48.911 1.00 32.67 59 PHE B C 1
ATOM 3426 O O . PHE B 1 63 ? -28.747 19.933 49.924 1.00 34.21 59 PHE B O 1
ATOM 3434 N N . ASP B 1 64 ? -28.888 19.468 47.732 1.00 27.98 60 ASP B N 1
ATOM 3435 C CA . ASP B 1 64 ? -30.235 20.026 47.621 1.00 34.61 60 ASP B CA 1
ATOM 3436 C C . ASP B 1 64 ? -31.159 19.160 46.772 1.00 37.94 60 ASP B C 1
ATOM 3437 O O . ASP B 1 64 ? -32.118 19.672 46.199 1.00 38.29 60 ASP B O 1
ATOM 3442 N N . TYR B 1 65 ? -30.838 17.869 46.687 1.00 36.11 61 TYR B N 1
ATOM 3443 C CA . TYR B 1 65 ? -31.588 16.872 45.904 1.00 38.59 61 TYR B CA 1
ATOM 3444 C C . TYR B 1 65 ? -31.225 16.895 44.422 1.00 34.14 61 TYR B C 1
ATOM 3445 O O . TYR B 1 65 ? -31.412 15.899 43.726 1.00 31.98 61 TYR B O 1
ATOM 3454 N N . GLU B 1 66 ? -30.695 18.015 43.938 1.00 29.25 62 GLU B N 1
ATOM 3455 C CA A GLU B 1 66 ? -30.295 18.121 42.536 0.53 32.23 62 GLU B CA 1
ATOM 3456 C CA B GLU B 1 66 ? -30.299 18.115 42.541 0.47 32.25 62 GLU B CA 1
ATOM 3457 C C . GLU B 1 66 ? -28.773 18.102 42.394 1.00 30.04 62 GLU B C 1
ATOM 3458 O O . GLU B 1 66 ? -28.219 17.322 41.616 1.00 27.77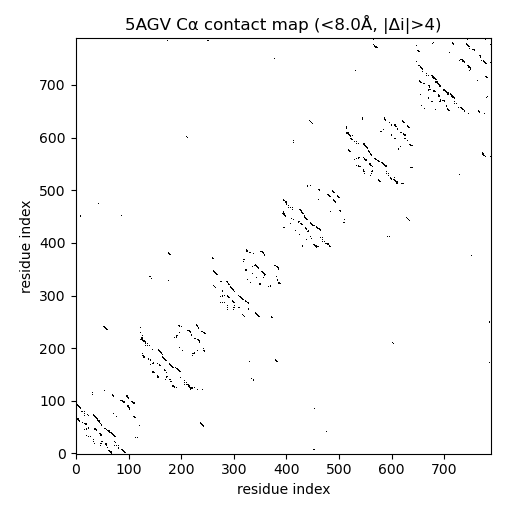 62 GLU B O 1
ATOM 3469 N N . VAL B 1 67 ? -28.099 18.943 43.170 1.00 23.69 63 VAL B N 1
ATOM 3470 C CA . VAL B 1 67 ? -26.634 18.974 43.191 1.00 23.54 63 VAL B CA 1
ATOM 3471 C C . VAL B 1 67 ? -26.136 18.664 44.610 1.00 24.32 63 VAL B C 1
ATOM 3472 O O . VAL B 1 67 ? -26.693 19.153 45.591 1.00 27.24 63 VAL B O 1
ATOM 3476 N N . SER B 1 68 ? -25.122 17.812 44.710 1.00 22.27 64 SER B N 1
ATOM 3477 C CA . SER B 1 68 ? -24.374 17.635 45.945 1.00 23.03 64 SER B CA 1
ATOM 3478 C C . SER B 1 68 ? -22.964 18.126 45.689 1.00 24.83 64 SER B C 1
ATOM 3479 O O . SER B 1 68 ? -22.490 18.103 44.561 1.00 22.97 64 SER B O 1
ATOM 3482 N N . ALA B 1 69 ? -22.294 18.583 46.733 1.00 26.43 65 ALA B N 1
ATOM 3483 C CA . ALA B 1 69 ? -20.922 19.041 46.586 1.00 22.41 65 ALA B CA 1
ATOM 3484 C C . ALA B 1 69 ? -20.211 18.754 47.889 1.00 29.04 65 ALA B C 1
ATOM 3485 O O . ALA B 1 69 ? -20.761 18.953 48.970 1.00 25.45 65 ALA B O 1
ATOM 3487 N N . GLU B 1 70 ? -18.987 18.259 47.782 1.00 25.66 66 GLU B N 1
ATOM 3488 C CA . GLU B 1 70 ? -18.265 17.843 48.962 1.00 27.04 66 GLU B CA 1
ATOM 3489 C C . GLU B 1 70 ? -16.786 18.166 48.781 1.00 28.22 66 GLU B C 1
ATOM 3490 O O . GLU B 1 70 ? -16.223 17.954 47.698 1.00 24.20 66 GLU B O 1
ATOM 3496 N N . ALA B 1 71 ? -16.171 18.731 49.817 1.00 24.40 67 ALA B N 1
ATOM 3497 C CA . ALA B 1 71 ? -14.721 18.891 49.810 1.00 24.37 67 ALA B CA 1
ATOM 3498 C C . ALA B 1 71 ? -14.103 18.173 51.007 1.00 24.45 67 ALA B C 1
ATOM 3499 O O . ALA B 1 71 ? -14.704 18.098 52.075 1.00 27.71 67 ALA B O 1
ATOM 3501 N N . GLN B 1 72 ? -12.903 17.636 50.817 1.00 24.24 68 GLN B N 1
ATOM 3502 C CA . GLN B 1 72 ? -12.196 16.941 51.881 1.00 22.72 68 GLN B CA 1
ATOM 3503 C C . GLN B 1 72 ? -10.861 17.643 52.105 1.00 26.17 68 GLN B C 1
ATOM 3504 O O . GLN B 1 72 ? -10.142 17.913 51.141 1.00 25.22 68 GLN B O 1
ATOM 3510 N N . VAL B 1 73 ? -10.542 17.957 53.360 1.00 23.73 69 VAL B N 1
ATOM 3511 C CA . VAL B 1 73 ? -9.266 18.607 53.682 1.00 26.83 69 VAL B CA 1
ATOM 3512 C C . VAL B 1 73 ? -8.640 17.966 54.908 1.00 25.70 69 VAL B C 1
ATOM 3513 O O . VAL B 1 73 ? -9.347 17.433 55.763 1.00 27.77 69 VAL B O 1
ATOM 3517 N N . GLY B 1 74 ? -7.313 17.997 54.992 1.00 26.11 70 GLY B N 1
ATOM 3518 C CA . GLY B 1 74 ? -6.646 17.519 56.191 1.00 27.50 70 GLY B CA 1
ATOM 3519 C C . GLY B 1 74 ? -7.048 18.414 57.349 1.00 26.67 70 GLY B C 1
ATOM 3520 O O . GLY B 1 74 ? -7.289 19.610 57.177 1.00 24.97 70 GLY B O 1
ATOM 3521 N N . ALA B 1 75 ? -7.134 17.847 58.541 1.00 26.08 71 ALA B N 1
ATOM 3522 C CA . ALA B 1 75 ? -7.468 18.651 59.705 1.00 25.37 71 ALA B CA 1
ATOM 3523 C C . ALA B 1 75 ? -6.991 17.954 60.955 1.00 25.33 71 ALA B C 1
ATOM 3524 O O . ALA B 1 75 ? -6.800 16.743 60.959 1.00 23.47 71 ALA B O 1
ATOM 3526 N N . GLU B 1 76 ? -6.798 18.724 62.018 1.00 24.59 72 GLU B N 1
ATOM 3527 C CA . GLU B 1 76 ? -6.493 18.130 63.301 1.00 23.29 72 GLU B CA 1
ATOM 3528 C C . GLU B 1 76 ? -7.811 17.715 63.943 1.00 24.75 72 GLU B C 1
ATOM 3529 O O . GLU B 1 76 ? -8.606 18.560 64.354 1.00 24.60 72 GLU B O 1
ATOM 3535 N N . ILE B 1 77 ? -8.061 16.413 63.995 1.00 26.57 73 ILE B N 1
ATOM 3536 C CA . ILE B 1 77 ? -9.298 15.917 64.585 1.00 26.27 73 ILE B CA 1
ATOM 3537 C C . ILE B 1 77 ? -9.042 15.563 66.046 1.00 32.01 73 ILE B C 1
ATOM 3538 O O . ILE B 1 77 ? -8.399 14.567 66.348 1.00 31.19 73 ILE B O 1
ATOM 3543 N N . VAL B 1 78 ? -9.518 16.421 66.939 1.00 29.90 74 VAL B N 1
ATOM 3544 C CA . VAL B 1 78 ? -9.358 16.245 68.376 1.00 29.31 74 VAL B CA 1
ATOM 3545 C C . VAL B 1 78 ? -10.339 15.197 68.878 1.00 30.76 74 VAL B C 1
ATOM 3546 O O . VAL B 1 78 ? -10.021 14.381 69.747 1.00 32.47 74 VAL B O 1
ATOM 3550 N N A SER B 1 79 ? -11.537 15.229 68.306 0.72 26.97 75 SER B N 1
ATOM 3551 N N B SER B 1 79 ? -11.547 15.225 68.330 0.28 28.17 75 SER B N 1
ATOM 3552 C CA A SER B 1 79 ? -12.577 14.269 68.608 0.72 29.81 75 SER B CA 1
ATOM 3553 C CA B SER B 1 79 ? -12.542 14.205 68.621 0.28 29.59 75 SER B CA 1
ATOM 3554 C C A SER B 1 79 ? -13.455 14.087 67.372 0.72 29.77 75 SER B C 1
ATOM 3555 C C B SER B 1 79 ? -13.480 14.068 67.429 0.28 29.97 75 SER B C 1
ATOM 3556 O O A SER B 1 79 ? -13.925 15.064 66.802 0.72 30.07 75 SER B O 1
ATOM 3557 O O B SER B 1 79 ? -14.027 15.059 66.951 0.28 29.85 75 SER B O 1
ATOM 3562 N N . PRO B 1 80 ? -13.664 12.831 66.942 1.00 30.44 76 PRO B N 1
ATOM 3563 C CA . PRO B 1 80 ? -14.422 12.572 65.716 1.00 30.62 76 PRO B CA 1
ATOM 3564 C C . PRO B 1 80 ? -15.906 12.835 65.888 1.00 33.39 76 PRO B C 1
ATOM 3565 O O . PRO B 1 80 ? -16.397 12.871 67.013 1.00 33.80 76 PRO B O 1
ATOM 3569 N N . GLY B 1 81 ? -16.607 13.014 64.774 1.00 33.97 77 GLY B N 1
ATOM 3570 C CA . GLY B 1 81 ? -18.042 13.208 64.800 1.00 30.80 77 GLY B CA 1
ATOM 3571 C C . GLY B 1 81 ? -18.542 14.018 63.617 1.00 29.13 77 GLY B C 1
ATOM 3572 O O . GLY B 1 81 ? -17.791 14.324 62.686 1.00 28.72 77 GLY B O 1
ATOM 3573 N N . SER B 1 82 ? -19.824 14.368 63.657 1.00 25.89 78 SER B N 1
ATOM 3574 C CA . SER B 1 82 ? -20.423 15.167 62.603 1.00 28.38 78 SER B CA 1
ATOM 3575 C C . SER B 1 82 ? -21.386 16.196 63.186 1.00 31.09 78 SER B C 1
ATOM 3576 O O . SER B 1 82 ? -21.926 16.012 64.273 1.00 31.49 78 SER B O 1
ATOM 3579 N N . VAL B 1 83 ? -21.578 17.288 62.459 1.00 26.25 79 VAL B N 1
ATOM 3580 C CA . VAL B 1 83 ? -22.511 18.320 62.877 1.00 26.40 79 VAL B CA 1
ATOM 3581 C C . VAL B 1 83 ? -23.067 19.025 61.633 1.00 25.94 79 VAL B C 1
ATOM 3582 O O . VAL B 1 83 ? -22.393 19.118 60.606 1.00 24.12 79 VAL B O 1
ATOM 3586 N N . LEU B 1 84 ? -24.313 19.480 61.718 1.00 26.31 80 LEU B N 1
ATOM 3587 C CA . LEU B 1 84 ? -24.951 20.222 60.641 1.00 25.03 80 LEU B CA 1
ATOM 3588 C C . LEU B 1 84 ? -25.116 21.690 61.071 1.00 24.84 80 LEU B C 1
ATOM 3589 O O . LEU B 1 84 ? -25.708 21.965 62.114 1.00 22.63 80 LEU B O 1
ATOM 3594 N N A VAL B 1 85 ? -24.595 22.629 60.282 0.82 22.37 81 VAL B N 1
ATOM 3595 N N B VAL B 1 85 ? -24.574 22.617 60.283 0.18 22.90 81 VAL B N 1
ATOM 3596 C CA A VAL B 1 85 ? -24.702 24.043 60.648 0.82 22.19 81 VAL B CA 1
ATOM 3597 C CA B VAL B 1 85 ? -24.620 24.039 60.625 0.18 23.18 81 VAL B CA 1
ATOM 3598 C C A VAL B 1 85 ? -25.068 24.895 59.451 0.82 21.80 81 VAL B C 1
ATOM 3599 C C B VAL B 1 85 ? -25.118 24.871 59.447 0.18 23.30 81 VAL B C 1
ATOM 3600 O O A VAL B 1 85 ? -24.871 24.488 58.311 0.82 27.06 81 VAL B O 1
ATOM 3601 O O B VAL B 1 85 ? -25.081 24.414 58.308 0.18 25.09 81 VAL B O 1
ATOM 3608 N N . SER B 1 86 ? -25.578 26.089 59.722 1.00 22.25 82 SER B N 1
ATOM 3609 C CA . SER B 1 86 ? -25.990 27.016 58.666 1.00 23.71 82 SER B CA 1
ATOM 3610 C C . SER B 1 86 ? -24.892 27.215 57.624 1.00 21.52 82 SER B C 1
ATOM 3611 O O . SER B 1 86 ? -23.766 27.585 57.962 1.00 21.19 82 SER B O 1
ATOM 3614 N N . GLY B 1 87 ? -25.204 26.926 56.367 1.00 23.74 83 GLY B N 1
ATOM 3615 C CA . GLY B 1 87 ? -24.227 27.083 55.301 1.00 23.43 83 GLY B CA 1
ATOM 3616 C C . GLY B 1 87 ? -23.923 28.549 55.045 1.00 24.99 83 GLY B C 1
ATOM 3617 O O . GLY B 1 87 ? -22.778 28.923 54.806 1.00 24.54 83 GLY B O 1
ATOM 3618 N N . ARG B 1 88 ? -24.963 29.371 55.093 1.00 26.77 84 ARG B N 1
ATOM 3619 C CA . ARG B 1 88 ? -24.834 30.809 54.875 1.00 31.82 84 ARG B CA 1
ATOM 3620 C C . ARG B 1 88 ? -23.896 31.448 55.893 1.00 28.83 84 ARG B C 1
ATOM 3621 O O . ARG B 1 88 ? -22.982 32.186 55.531 1.00 23.90 84 ARG B O 1
ATOM 3629 N N . LEU B 1 89 ? -24.136 31.169 57.170 1.00 28.30 85 LEU B N 1
ATOM 3630 C CA . LEU B 1 89 ? -23.313 31.740 58.233 1.00 26.37 85 LEU B CA 1
ATOM 3631 C C . LEU B 1 89 ? -21.885 31.219 58.182 1.00 24.93 85 LEU B C 1
ATOM 3632 O O . LEU B 1 89 ? -20.933 31.981 58.346 1.00 23.75 85 LEU B O 1
ATOM 3637 N N . LEU B 1 90 ? -21.722 29.916 57.973 1.00 22.09 86 LEU B N 1
ATOM 3638 C CA . LEU B 1 90 ? -20.378 29.352 57.949 1.00 20.41 86 LEU B CA 1
ATOM 3639 C C . LEU B 1 90 ? -19.568 29.933 56.782 1.00 19.71 86 LEU B C 1
ATOM 3640 O O . LEU B 1 90 ? -18.376 30.202 56.928 1.00 22.43 86 LEU B O 1
ATOM 3645 N N . SER B 1 91 ? -20.224 30.132 55.637 1.00 19.20 87 SER B N 1
ATOM 3646 C CA . SER B 1 91 ? -19.593 30.794 54.484 1.00 22.29 87 SER B CA 1
ATOM 3647 C C . SER B 1 91 ? -19.165 32.251 54.790 1.00 19.41 87 SER B C 1
ATOM 3648 O O . SER B 1 91 ? -18.002 32.625 54.588 1.00 24.71 87 SER B O 1
ATOM 3651 N N . ASP B 1 92 ? -20.099 33.052 55.287 1.00 23.84 88 ASP B N 1
ATOM 3652 C CA . ASP B 1 92 ? -19.804 34.436 55.672 1.00 25.65 88 ASP B CA 1
ATOM 3653 C C . ASP B 1 92 ? -18.658 34.505 56.666 1.00 23.73 88 ASP B C 1
ATOM 3654 O O . ASP B 1 92 ? -17.727 35.282 56.500 1.00 23.59 88 ASP B O 1
ATOM 3659 N N . ILE B 1 93 ? -18.737 33.696 57.716 1.00 21.37 89 ILE B N 1
ATOM 3660 C CA . ILE B 1 93 ? -17.716 33.723 58.753 1.00 22.81 89 ILE B CA 1
ATOM 3661 C C . ILE B 1 93 ? -16.330 33.294 58.228 1.00 24.15 89 ILE B C 1
ATOM 3662 O O . ILE B 1 93 ? -15.356 34.037 58.395 1.00 22.02 89 ILE B O 1
ATOM 3667 N N . THR B 1 94 ? -16.229 32.126 57.580 1.00 21.35 90 THR B N 1
ATOM 3668 C CA . THR B 1 94 ? -14.919 31.674 57.093 1.00 20.90 90 THR B CA 1
ATOM 3669 C C . THR B 1 94 ? -14.327 32.629 56.051 1.00 22.33 90 THR B C 1
ATOM 3670 O O . THR B 1 94 ? -13.105 32.792 55.992 1.00 26.52 90 THR B O 1
ATOM 3674 N N . ARG B 1 95 ? -15.163 33.285 55.251 1.00 24.13 91 ARG B N 1
ATOM 3675 C CA A ARG B 1 95 ? -14.671 34.279 54.298 0.48 29.55 91 ARG B CA 1
ATOM 3676 C CA B ARG B 1 95 ? -14.647 34.266 54.302 0.52 28.85 91 ARG B CA 1
ATOM 3677 C C . ARG B 1 95 ? -14.060 35.495 55.003 1.00 32.13 91 ARG B C 1
ATOM 3678 O O . ARG B 1 95 ? -13.078 36.066 54.534 1.00 31.91 91 ARG B O 1
ATOM 3693 N N . ALA B 1 96 ? -14.645 35.887 56.134 1.00 29.59 92 ALA B N 1
ATOM 3694 C CA . ALA B 1 96 ? -14.256 37.117 56.821 1.00 24.86 92 ALA B CA 1
ATOM 3695 C C . ALA B 1 96 ? -13.102 36.965 57.802 1.00 25.79 92 ALA B C 1
ATOM 3696 O O . ALA B 1 96 ? -12.463 37.959 58.149 1.00 22.98 92 ALA B O 1
ATOM 3698 N N . LEU B 1 97 ? -12.836 35.745 58.260 1.00 18.79 93 LEU B N 1
ATOM 3699 C CA . LEU B 1 97 ? -11.874 35.544 59.332 1.00 25.34 93 LEU B CA 1
ATOM 3700 C C . LEU B 1 97 ? -10.447 35.845 58.874 1.00 28.78 93 LEU B C 1
ATOM 3701 O O . LEU B 1 97 ? -10.151 35.802 57.677 1.00 28.24 93 LEU B O 1
ATOM 3706 N N . PRO B 1 98 ? -9.561 36.166 59.824 1.00 26.83 94 PRO B N 1
ATOM 3707 C CA . PRO B 1 98 ? -8.156 36.360 59.457 1.00 31.31 94 PRO B CA 1
ATOM 3708 C C . PRO B 1 98 ? -7.441 35.018 59.300 1.00 30.02 94 PRO B C 1
ATOM 3709 O O . PRO B 1 98 ? -8.001 33.990 59.678 1.00 27.55 94 PRO B O 1
ATOM 3713 N N . ASN B 1 99 ? -6.229 35.028 58.753 1.00 32.83 95 ASN B N 1
ATOM 3714 C CA . ASN B 1 99 ? -5.516 33.784 58.499 1.00 35.50 95 ASN B CA 1
ATOM 3715 C C . ASN B 1 99 ? -4.883 33.217 59.760 1.00 37.86 95 ASN B C 1
ATOM 3716 O O . ASN B 1 99 ? -3.674 33.281 59.954 1.00 41.41 95 ASN B O 1
ATOM 3721 N N . LYS B 1 100 ? -5.727 32.657 60.616 1.00 29.79 96 LYS B N 1
ATOM 3722 C CA . LYS B 1 100 ? -5.317 32.087 61.891 1.00 30.05 96 LYS B CA 1
ATOM 3723 C C . LYS B 1 100 ? -5.920 30.701 61.986 1.00 30.08 96 LYS B C 1
ATOM 3724 O O . LYS B 1 100 ? -6.837 30.390 61.230 1.00 30.45 96 LYS B O 1
ATOM 3730 N N . PRO B 1 101 ? -5.424 29.870 62.919 1.00 29.39 97 PRO B N 1
ATOM 3731 C CA . PRO B 1 101 ? -6.097 28.595 63.179 1.00 24.49 97 PRO B CA 1
ATOM 3732 C C . PRO B 1 101 ? -7.565 28.794 63.567 1.00 27.57 97 PRO B C 1
ATOM 3733 O O . PRO B 1 101 ? -7.891 29.764 64.260 1.00 24.44 97 PRO B O 1
ATOM 3737 N N . VAL B 1 102 ? -8.430 27.882 63.137 1.00 22.36 98 VAL B N 1
ATOM 3738 C CA . VAL B 1 102 ? -9.840 27.943 63.499 1.00 22.98 98 VAL B CA 1
ATOM 3739 C C . VAL B 1 102 ? -10.167 26.733 64.347 1.00 26.99 98 VAL B C 1
ATOM 3740 O O . VAL B 1 102 ? -9.962 25.590 63.916 1.00 23.73 98 VAL B O 1
ATOM 3744 N N . ASP B 1 103 ? -10.652 26.985 65.558 1.00 24.77 99 ASP B N 1
ATOM 3745 C CA . ASP B 1 103 ? -11.105 25.914 66.444 1.00 26.35 99 ASP B CA 1
ATOM 3746 C C . ASP B 1 103 ? -12.608 25.725 66.337 1.00 25.54 99 ASP B C 1
ATOM 3747 O O . ASP B 1 103 ? -13.373 26.688 66.436 1.00 22.30 99 ASP B O 1
ATOM 3752 N N . VAL B 1 104 ? -13.034 24.482 66.160 1.00 20.24 100 VAL B N 1
ATOM 3753 C CA . VAL B 1 104 ? -14.452 24.170 66.121 1.00 19.81 100 VAL B CA 1
ATOM 3754 C C . VAL B 1 104 ? -14.760 23.066 67.135 1.00 23.98 100 VAL B C 1
ATOM 3755 O O . VAL B 1 104 ? -14.129 22.003 67.126 1.00 24.92 100 VAL B O 1
ATOM 3759 N N . HIS B 1 105 ? -15.731 23.329 68.003 1.00 22.78 101 HIS B N 1
ATOM 3760 C CA . HIS B 1 105 ? -16.076 22.410 69.087 1.00 21.24 101 HIS B CA 1
ATOM 3761 C C . HIS B 1 105 ? -17.586 22.295 69.239 1.00 21.65 101 HIS B C 1
ATOM 3762 O O . HIS B 1 105 ? -18.270 23.262 69.568 1.00 21.34 101 HIS B O 1
ATOM 3769 N N . VAL B 1 106 ? -18.115 21.107 68.995 1.00 22.35 102 VAL B N 1
ATOM 3770 C CA . VAL B 1 106 ? -19.540 20.903 69.147 1.00 22.76 102 VAL B CA 1
ATOM 3771 C C . VAL B 1 106 ? -19.831 20.535 70.593 1.00 29.58 102 VAL B C 1
ATOM 3772 O O . VAL B 1 106 ? -19.176 19.657 71.157 1.00 26.26 102 VAL B O 1
ATOM 3776 N N . GLU B 1 107 ? -20.804 21.223 71.186 1.00 30.83 103 GLU B N 1
ATOM 3777 C CA . GLU B 1 107 ? -21.207 20.986 72.562 1.00 38.07 103 GLU B CA 1
ATOM 3778 C C . GLU B 1 107 ? -22.723 21.161 72.672 1.00 35.28 103 GLU B C 1
ATOM 3779 O O . GLU B 1 107 ? -23.242 22.267 72.575 1.00 33.11 103 GLU B O 1
ATOM 3785 N N . GLY B 1 108 ? -23.426 20.053 72.844 1.00 38.44 104 GLY B N 1
ATOM 3786 C CA . GLY B 1 108 ? -24.866 20.097 72.977 1.00 39.60 104 GLY B CA 1
ATOM 3787 C C . GLY B 1 108 ? -25.482 20.396 71.631 1.00 39.24 104 GLY B C 1
ATOM 3788 O O . GLY B 1 108 ? -25.160 19.752 70.633 1.00 43.05 104 GLY B O 1
ATOM 3789 N N . ASN B 1 109 ? -26.372 21.376 71.587 1.00 36.30 105 ASN B N 1
ATOM 3790 C CA . ASN B 1 109 ? -26.936 21.761 70.308 1.00 37.42 105 ASN B CA 1
ATOM 3791 C C . ASN B 1 109 ? -26.339 23.082 69.837 1.00 28.32 105 ASN B C 1
ATOM 3792 O O . ASN B 1 109 ? -27.004 23.847 69.140 1.00 27.47 105 ASN B O 1
ATOM 3797 N N A ARG B 1 110 ? -25.083 23.306 70.220 0.18 25.41 106 ARG B N 1
ATOM 3798 N N B ARG B 1 110 ? -25.104 23.373 70.242 0.82 24.58 106 ARG B N 1
ATOM 3799 C CA A ARG B 1 110 ? -24.310 24.480 69.828 0.18 24.87 106 ARG B CA 1
ATOM 3800 C CA B ARG B 1 110 ? -24.376 24.515 69.668 0.82 25.60 106 ARG B CA 1
ATOM 3801 C C A ARG B 1 110 ? -23.016 24.086 69.121 0.18 24.08 106 ARG B C 1
ATOM 3802 C C B ARG B 1 110 ? -22.946 24.154 69.289 0.82 23.79 106 ARG B C 1
ATOM 3803 O O A ARG B 1 110 ? -22.553 22.950 69.232 0.18 25.20 106 ARG B O 1
ATOM 3804 O O B ARG B 1 110 ? -22.321 23.264 69.882 0.82 26.75 106 ARG B O 1
ATOM 3819 N N A VAL B 1 111 ? -22.438 25.037 68.397 0.18 22.02 107 VAL B N 1
ATOM 3820 N N B VAL B 1 111 ? -22.426 24.863 68.296 0.82 20.89 107 VAL B N 1
ATOM 3821 C CA A VAL B 1 111 ? -21.115 24.867 67.809 0.18 21.88 107 VAL B CA 1
ATOM 3822 C CA B VAL B 1 111 ? -21.037 24.676 67.909 0.82 20.76 107 VAL B CA 1
ATOM 3823 C C A VAL B 1 111 ? -20.255 26.073 68.142 0.18 22.33 107 VAL B C 1
ATOM 3824 C C B VAL B 1 111 ? -20.263 25.971 68.129 0.82 21.59 107 VAL B C 1
ATOM 3825 O O A VAL B 1 111 ? -20.584 27.194 67.757 0.18 22.78 107 VAL B O 1
ATOM 3826 O O B VAL B 1 111 ? -20.662 27.038 67.670 0.82 23.37 107 VAL B O 1
ATOM 3833 N N . ALA B 1 112 ? -19.158 25.860 68.862 1.00 22.73 108 ALA B N 1
ATOM 3834 C CA . ALA B 1 112 ? -18.269 26.979 69.149 1.00 23.25 108 ALA B CA 1
ATOM 3835 C C . ALA B 1 112 ? -17.239 27.076 68.037 1.00 23.52 108 ALA B C 1
ATOM 3836 O O . ALA B 1 112 ? -16.546 26.104 67.765 1.00 23.89 108 ALA B O 1
ATOM 3838 N N . LEU B 1 113 ? -17.148 28.233 67.383 1.00 21.04 109 LEU B N 1
ATOM 3839 C CA . LEU B 1 113 ? -16.112 28.435 66.371 1.00 19.55 109 LEU B CA 1
ATOM 3840 C C . LEU B 1 113 ? -15.269 29.620 66.814 1.00 21.27 109 LEU B C 1
ATOM 3841 O O . LEU B 1 113 ? -15.770 30.756 66.925 1.00 19.72 109 LEU B O 1
ATOM 3846 N N . THR B 1 114 ? -13.989 29.350 67.060 1.00 20.52 110 THR B N 1
ATOM 3847 C CA . THR B 1 114 ? -13.081 30.337 67.618 1.00 23.27 110 THR B CA 1
ATOM 3848 C C . THR B 1 114 ? -11.921 30.575 66.660 1.00 25.49 110 THR B C 1
ATOM 3849 O O . THR B 1 114 ? -11.319 29.628 66.137 1.00 23.82 110 THR B O 1
ATOM 3853 N N . CYS B 1 115 ? -11.627 31.842 66.415 1.00 23.24 111 CYS B N 1
ATOM 3854 C CA . CYS B 1 115 ? -10.500 32.206 65.578 1.00 21.21 111 CYS B CA 1
ATOM 3855 C C . CYS B 1 115 ? -9.857 33.461 66.133 1.00 25.20 111 CYS B C 1
ATOM 3856 O O . CYS B 1 115 ? -10.457 34.541 66.109 1.00 24.72 111 CYS B O 1
ATOM 3859 N N . GLY B 1 116 ? -8.642 33.315 66.652 1.00 27.16 112 GLY B N 1
ATOM 3860 C CA . GLY B 1 116 ? -7.974 34.413 67.323 1.00 27.77 112 GLY B CA 1
ATOM 3861 C C . GLY B 1 116 ? -8.815 34.911 68.489 1.00 25.19 112 GLY B C 1
ATOM 3862 O O . GLY B 1 116 ? -9.216 34.138 69.349 1.00 27.28 112 GLY B O 1
ATOM 3863 N N . ASN B 1 117 ? -9.108 36.206 68.496 1.00 24.03 113 ASN B N 1
ATOM 3864 C CA . ASN B 1 117 ? -9.850 36.808 69.594 1.00 23.83 113 ASN B CA 1
ATOM 3865 C C . ASN B 1 117 ? -11.373 36.746 69.417 1.00 24.27 113 ASN B C 1
ATOM 3866 O O . ASN B 1 117 ? -12.119 37.230 70.273 1.00 22.49 113 ASN B O 1
ATOM 3871 N N . ALA B 1 118 ? -11.830 36.161 68.315 1.00 19.01 114 ALA B N 1
ATOM 3872 C CA . ALA B 1 118 ? -13.257 36.140 68.027 1.00 22.52 114 ALA B CA 1
ATOM 3873 C C . ALA B 1 118 ? -13.861 34.791 68.370 1.00 23.49 114 ALA B C 1
ATOM 3874 O O . ALA B 1 118 ? -13.264 33.749 68.099 1.00 21.11 114 ALA B O 1
ATOM 3876 N N . ARG B 1 119 ? -15.040 34.818 68.993 1.00 20.10 115 ARG B N 1
ATOM 3877 C CA . ARG B 1 119 ? -15.749 33.595 69.367 1.00 21.54 115 ARG B CA 1
ATOM 3878 C C . ARG B 1 119 ? -17.161 33.604 68.799 1.00 19.81 115 ARG B C 1
ATOM 3879 O O . ARG B 1 119 ? -17.905 34.555 69.008 1.00 18.37 115 ARG B O 1
ATOM 3887 N N . PHE B 1 120 ? -17.511 32.563 68.054 1.00 17.57 116 PHE B N 1
ATOM 3888 C CA . PHE B 1 120 ? -18.858 32.406 67.514 1.00 19.93 116 PHE B CA 1
ATOM 3889 C C . PHE B 1 120 ? -19.505 31.205 68.176 1.00 21.44 116 PHE B C 1
ATOM 3890 O O . PHE B 1 120 ? -18.824 30.255 68.535 1.00 22.55 116 PHE B O 1
ATOM 3898 N N . SER B 1 121 ? -20.818 31.261 68.351 1.00 21.93 117 SER B N 1
ATOM 3899 C CA . SER B 1 121 ? -21.566 30.126 68.896 1.00 23.96 117 SER B CA 1
ATOM 3900 C C . SER B 1 121 ? -22.808 29.975 68.044 1.00 24.01 117 SER B C 1
ATOM 3901 O O . SER B 1 121 ? -23.727 30.801 68.123 1.00 24.64 117 SER B O 1
ATOM 3904 N N . LEU B 1 122 ? -22.809 28.943 67.207 1.00 18.17 118 LEU B N 1
ATOM 3905 C CA . LEU B 1 122 ? -23.886 28.710 66.256 1.00 20.45 118 LEU B CA 1
ATOM 3906 C C . LEU B 1 122 ? -24.795 27.563 66.696 1.00 22.34 118 LEU B C 1
ATOM 3907 O O . LEU B 1 122 ? -24.322 26.581 67.259 1.00 22.79 118 LEU B O 1
ATOM 3912 N N . PRO B 1 123 ? -26.100 27.685 66.430 1.00 23.40 119 PRO B N 1
ATOM 3913 C CA . PRO B 1 123 ? -27.012 26.570 66.687 1.00 24.96 119 PRO B CA 1
ATOM 3914 C C . PRO B 1 123 ? -26.788 25.430 65.696 1.00 24.71 119 PRO B C 1
ATOM 3915 O O . PRO B 1 123 ? -26.489 25.662 64.520 1.00 27.91 119 PRO B O 1
ATOM 3919 N N . THR B 1 124 ? -26.884 24.197 66.180 1.00 23.01 120 THR B N 1
ATOM 3920 C CA . THR B 1 124 ? -26.775 23.058 65.283 1.00 27.12 120 THR B CA 1
ATOM 3921 C C . THR B 1 124 ? -28.144 22.805 64.663 1.00 30.96 120 THR B C 1
ATOM 3922 O O . THR B 1 124 ? -29.165 23.218 65.216 1.00 28.42 120 THR B O 1
ATOM 3926 N N . MET B 1 125 ? -28.161 22.154 63.502 1.00 32.29 121 MET B N 1
ATOM 3927 C CA . MET B 1 125 ? -29.405 21.816 62.822 1.00 34.76 121 MET B CA 1
ATOM 3928 C C . MET B 1 125 ? -29.607 20.299 62.952 1.00 38.42 121 MET B C 1
ATOM 3929 O O . MET B 1 125 ? -28.638 19.551 63.101 1.00 37.17 121 MET B O 1
ATOM 3934 N N . PRO B 1 126 ? -30.864 19.830 62.930 1.00 43.48 122 PRO B N 1
ATOM 3935 C CA . PRO B 1 126 ? -31.056 18.387 63.136 1.00 44.06 122 PRO B CA 1
ATOM 3936 C C . PRO B 1 126 ? -30.783 17.561 61.870 1.00 44.72 122 PRO B C 1
ATOM 3937 O O . PRO B 1 126 ? -31.198 17.961 60.773 1.00 42.23 122 PRO B O 1
ATOM 3941 N N . VAL B 1 127 ? -30.098 16.429 62.021 1.00 48.13 123 VAL B N 1
ATOM 3942 C CA . VAL B 1 127 ? -29.806 15.549 60.884 1.00 59.31 123 VAL B CA 1
ATOM 3943 C C . VAL B 1 127 ? -30.911 14.515 60.621 1.00 67.69 123 VAL B C 1
ATOM 3944 O O . VAL B 1 127 ? -30.756 13.631 59.776 1.00 70.76 123 VAL B O 1
ATOM 3948 N N . GLU B 1 128 ? -32.023 14.633 61.339 1.00 70.77 124 GLU B N 1
ATOM 3949 C CA . GLU B 1 128 ? -33.094 13.646 61.252 1.00 75.83 124 GLU B CA 1
ATOM 3950 C C . GLU B 1 128 ? -33.657 13.545 59.838 1.00 72.75 124 GLU B C 1
ATOM 3951 O O . GLU B 1 128 ? -33.882 12.445 59.327 1.00 73.87 124 GLU B O 1
ATOM 3957 N N . ASP B 1 129 ? -33.869 14.691 59.201 1.00 67.35 125 ASP B N 1
ATOM 3958 C CA . ASP B 1 129 ? -34.432 14.708 57.857 1.00 66.21 125 ASP B CA 1
ATOM 3959 C C . ASP B 1 129 ? -33.439 15.271 56.846 1.00 58.02 125 ASP B C 1
ATOM 3960 O O . ASP B 1 129 ? -33.831 15.681 55.751 1.00 58.28 125 ASP B O 1
ATOM 3965 N N . TYR B 1 130 ? -32.158 15.290 57.217 1.00 50.22 126 TYR B N 1
ATOM 3966 C CA . TYR B 1 130 ? -31.103 15.726 56.294 1.00 41.91 126 TYR B CA 1
ATOM 3967 C C . TYR B 1 130 ? -30.682 14.580 55.379 1.00 40.02 126 TYR B C 1
ATOM 3968 O O . TYR B 1 130 ? -30.165 13.565 55.846 1.00 37.89 126 TYR B O 1
ATOM 3977 N N . PRO B 1 131 ? -30.880 14.755 54.067 1.00 41.63 127 PRO B N 1
ATOM 3978 C CA . PRO B 1 131 ? -30.710 13.672 53.087 1.00 41.63 127 PRO B CA 1
ATOM 3979 C C . PRO B 1 131 ? -29.284 13.122 53.040 1.00 38.42 127 PRO B C 1
ATOM 3980 O O . PRO B 1 131 ? -28.321 13.869 53.201 1.00 35.53 127 PRO B O 1
ATOM 3984 N N . THR B 1 132 ? -29.151 11.821 52.822 1.00 39.28 128 THR B N 1
ATOM 3985 C CA . THR B 1 132 ? -27.837 11.233 52.611 1.00 38.70 128 THR B CA 1
ATOM 3986 C C . THR B 1 132 ? -27.297 11.693 51.262 1.00 35.56 128 THR B C 1
ATOM 3987 O O . THR B 1 132 ? -28.030 11.737 50.274 1.00 33.46 128 THR B O 1
ATOM 3991 N N . LEU B 1 133 ? -26.018 12.041 51.221 1.00 34.24 129 LEU B N 1
ATOM 3992 C CA . LEU B 1 133 ? -25.401 12.427 49.962 1.00 36.83 129 LEU B CA 1
ATOM 3993 C C . LEU B 1 133 ? -25.346 11.275 48.961 1.00 35.38 129 LEU B C 1
ATOM 3994 O O . LEU B 1 133 ? -25.065 10.134 49.329 1.00 33.21 129 LEU B O 1
ATOM 3999 N N . PRO B 1 134 ? -25.621 11.581 47.685 1.00 37.35 130 PRO B N 1
ATOM 4000 C CA . PRO B 1 134 ? -25.550 10.566 46.630 1.00 39.31 130 PRO B CA 1
ATOM 4001 C C . PRO B 1 134 ? -24.163 9.948 46.543 1.00 34.71 130 PRO B C 1
ATOM 4002 O O . PRO B 1 134 ? -23.159 10.597 46.842 1.00 31.62 130 PRO B O 1
ATOM 4006 N N . THR B 1 135 ? -24.127 8.687 46.147 1.00 36.25 131 THR B N 1
ATOM 4007 C CA . THR B 1 135 ? -22.887 7.990 45.854 1.00 37.47 131 THR B CA 1
ATOM 4008 C C . THR B 1 135 ? -22.401 8.357 44.458 1.00 34.17 131 THR B C 1
ATOM 4009 O O . THR B 1 135 ? -23.193 8.424 43.527 1.00 34.14 131 THR B O 1
ATOM 4013 N N . LEU B 1 136 ? -21.104 8.606 44.325 1.00 33.89 132 LEU B N 1
ATOM 4014 C CA . LEU B 1 136 ? -20.494 8.844 43.019 1.00 38.62 132 LEU B CA 1
ATOM 4015 C C . LEU B 1 136 ? -20.635 7.585 42.166 1.00 40.42 132 LEU B C 1
ATOM 4016 O O . LEU B 1 136 ? -20.331 6.488 42.631 1.00 40.93 132 LEU B O 1
ATOM 4021 N N . PRO B 1 137 ? -21.112 7.724 40.918 1.00 38.37 133 PRO B N 1
ATOM 4022 C CA . PRO B 1 137 ? -21.117 6.535 40.061 1.00 37.84 133 PRO B CA 1
ATOM 4023 C C . PRO B 1 137 ? -19.688 6.102 39.763 1.00 37.44 133 PRO B C 1
ATOM 4024 O O . PRO B 1 137 ? -18.752 6.835 40.115 1.00 34.05 133 PRO B O 1
ATOM 4028 N N . GLU B 1 138 ? -19.525 4.945 39.123 1.00 35.95 134 GLU B N 1
ATOM 4029 C CA . GLU B 1 138 ? -18.206 4.455 38.729 1.00 39.00 134 GLU B CA 1
ATOM 4030 C C . GLU B 1 138 ? -17.528 5.425 37.761 1.00 36.08 134 GLU B C 1
ATOM 4031 O O . GLU B 1 138 ? -18.195 6.037 36.939 1.00 29.62 134 GLU B O 1
ATOM 4033 N N . GLU B 1 139 ? -16.207 5.549 37.863 1.00 37.59 135 GLU B N 1
ATOM 4034 C CA . GLU B 1 139 ? -15.438 6.410 36.969 1.00 37.85 135 GLU B CA 1
ATOM 4035 C C . GLU B 1 139 ? -15.665 6.042 35.503 1.00 34.37 135 GLU B C 1
ATOM 4036 O O . GLU B 1 139 ? -15.585 4.872 35.115 1.00 32.86 135 GLU B O 1
ATOM 4042 N N . THR B 1 140 ? -15.958 7.044 34.685 1.00 28.66 136 THR B N 1
ATOM 4043 C CA . THR B 1 140 ? -16.190 6.800 33.272 1.00 26.56 136 THR B CA 1
ATOM 4044 C C . THR B 1 140 ? -14.928 7.137 32.478 1.00 31.78 136 THR B C 1
ATOM 4045 O O . THR B 1 140 ? -14.583 6.449 31.506 1.00 30.70 136 THR B O 1
ATOM 4049 N N . GLY B 1 141 ? -14.225 8.184 32.906 1.00 29.27 137 GLY B N 1
ATOM 4050 C CA . GLY B 1 141 ? -12.954 8.543 32.299 1.00 30.51 137 GLY B CA 1
ATOM 4051 C C . GLY B 1 141 ? -12.324 9.765 32.940 1.00 31.35 137 GLY B C 1
ATOM 4052 O O . GLY B 1 141 ? -12.901 10.357 33.853 1.00 28.38 137 GLY B O 1
ATOM 4053 N N . LEU B 1 142 ? -11.138 10.133 32.456 1.00 31.49 138 LEU B N 1
ATOM 4054 C CA . LEU B 1 142 ? -10.367 11.258 32.993 1.00 30.59 138 LEU B CA 1
ATOM 4055 C C . LEU B 1 142 ? -10.049 12.266 31.897 1.00 28.81 138 LEU B C 1
ATOM 4056 O O . LEU B 1 142 ? -9.761 11.866 30.773 1.00 27.49 138 LEU B O 1
ATOM 4061 N N . LEU B 1 143 ? -10.089 13.557 32.234 1.00 26.88 139 LEU B N 1
ATOM 4062 C CA . LEU B 1 143 ? -9.680 14.656 31.342 1.00 30.98 139 LEU B CA 1
ATOM 4063 C C . LEU B 1 143 ? -8.660 15.514 32.066 1.00 29.61 139 LEU B C 1
ATOM 4064 O O . LEU B 1 143 ? -8.695 15.595 33.292 1.00 26.39 139 LEU B O 1
ATOM 4069 N N . PRO B 1 144 ? -7.809 16.227 31.315 1.00 32.32 140 PRO B N 1
ATOM 4070 C CA . PRO B 1 144 ? -6.982 17.243 31.973 1.00 30.80 140 PRO B CA 1
ATOM 4071 C C . PRO B 1 144 ? -7.869 18.274 32.662 1.00 25.17 140 PRO B C 1
ATOM 4072 O O . PRO B 1 144 ? -8.869 18.728 32.090 1.00 26.78 140 PRO B O 1
ATOM 4076 N N . ALA B 1 145 ? -7.507 18.624 33.887 1.00 27.13 141 ALA B N 1
ATOM 4077 C CA . ALA B 1 145 ? -8.308 19.514 34.724 1.00 29.23 141 ALA B CA 1
ATOM 4078 C C . ALA B 1 145 ? -8.647 20.868 34.086 1.00 27.11 141 ALA B C 1
ATOM 4079 O O . ALA B 1 145 ? -9.821 21.236 34.016 1.00 23.88 141 ALA B O 1
ATOM 4081 N N . GLU B 1 146 ? -7.636 21.608 33.631 1.00 26.52 142 GLU B N 1
ATOM 4082 C CA . GLU B 1 146 ? -7.866 22.953 33.086 1.00 30.11 142 GLU B CA 1
ATOM 4083 C C . GLU B 1 146 ? -8.660 22.909 31.793 1.00 27.44 142 GLU B C 1
ATOM 4084 O O . GLU B 1 146 ? -9.547 23.733 31.578 1.00 22.01 142 GLU B O 1
ATOM 4090 N N . LEU B 1 147 ? -8.325 21.949 30.936 1.00 22.72 143 LEU B N 1
ATOM 4091 C CA . LEU B 1 147 ? -8.982 21.795 29.645 1.00 24.12 143 LEU B CA 1
ATOM 4092 C C . LEU B 1 147 ? -10.485 21.592 29.809 1.00 21.26 143 LEU B C 1
ATOM 4093 O O . LEU B 1 147 ? -11.312 22.228 29.127 1.00 22.25 143 LEU B O 1
ATOM 4098 N N . PHE B 1 148 ? -10.849 20.709 30.727 1.00 22.98 144 PHE B N 1
ATOM 4099 C CA . PHE B 1 148 ? -12.266 20.445 30.940 1.00 22.24 144 PHE B CA 1
ATOM 4100 C C . PHE B 1 148 ? -12.991 21.663 31.528 1.00 24.18 144 PHE B C 1
ATOM 4101 O O . PHE B 1 148 ? -14.088 22.018 31.072 1.00 19.36 144 PHE B O 1
ATOM 4109 N N . ALA B 1 149 ? -12.394 22.310 32.527 1.00 25.23 145 ALA B N 1
ATOM 4110 C CA . ALA B 1 149 ? -13.032 23.495 33.112 1.00 23.65 145 ALA B CA 1
ATOM 4111 C C . ALA B 1 149 ? -13.237 24.570 32.045 1.00 22.92 145 ALA B C 1
ATOM 4112 O O . ALA B 1 149 ? -14.296 25.210 31.980 1.00 28.82 145 ALA B O 1
ATOM 4114 N N . GLU B 1 150 ? -12.242 24.740 31.182 1.00 25.63 146 GLU B N 1
ATOM 4115 C CA . GLU B 1 150 ? -12.353 25.701 30.089 1.00 27.37 146 GLU B CA 1
ATOM 4116 C C . GLU B 1 150 ? -13.425 25.311 29.064 1.00 27.38 146 GLU B C 1
ATOM 4117 O O . GLU B 1 150 ? -14.206 26.162 28.614 1.00 26.24 146 GLU B O 1
ATOM 4123 N N . ALA B 1 151 ? -13.459 24.029 28.701 1.00 23.26 147 ALA B N 1
ATOM 4124 C CA . ALA B 1 151 ? -14.405 23.531 27.707 1.00 24.69 147 ALA B CA 1
ATOM 4125 C C . ALA B 1 151 ? -15.855 23.751 28.155 1.00 24.13 147 ALA B C 1
ATOM 4126 O O . ALA B 1 151 ? -16.707 24.157 27.359 1.00 22.16 147 ALA B O 1
ATOM 4128 N N . ILE B 1 152 ? -16.132 23.507 29.433 1.00 22.42 148 ILE B N 1
ATOM 4129 C CA . ILE B 1 152 ? -17.471 23.728 29.957 1.00 20.76 148 ILE B CA 1
ATOM 4130 C C . ILE B 1 152 ? -17.819 25.218 29.924 1.00 20.96 148 ILE B C 1
ATOM 4131 O O . ILE B 1 152 ? -18.907 25.598 29.489 1.00 19.72 148 ILE B O 1
ATOM 4136 N N . SER B 1 153 ? -16.884 26.058 30.355 1.00 22.75 149 SER B N 1
ATOM 4137 C CA . SER B 1 153 ? -17.087 27.512 30.346 1.00 25.35 149 SER B CA 1
ATOM 4138 C C . SER B 1 153 ? -17.415 28.027 28.946 1.00 26.40 149 SER B C 1
ATOM 4139 O O . SER B 1 153 ? -18.309 28.858 28.775 1.00 27.65 149 SER B O 1
ATOM 4142 N N . GLN B 1 154 ? -16.679 27.531 27.951 1.00 22.93 150 GLN B N 1
ATOM 4143 C CA . GLN B 1 154 ? -16.917 27.877 26.552 1.00 26.44 150 GLN B CA 1
ATOM 4144 C C . GLN B 1 154 ? -18.338 27.601 26.098 1.00 26.34 150 GLN B C 1
ATOM 4145 O O . GLN B 1 154 ? -19.023 28.509 25.641 1.00 28.27 150 GLN B O 1
ATOM 4151 N N . VAL B 1 155 ? -18.775 26.344 26.201 1.00 18.42 151 VAL B N 1
ATOM 4152 C CA . VAL B 1 155 ? -20.054 25.968 25.590 1.00 20.12 151 VAL B CA 1
ATOM 4153 C C . VAL B 1 155 ? -21.241 26.473 26.409 1.00 20.84 151 VAL B C 1
ATOM 4154 O O . VAL B 1 155 ? -22.340 26.666 25.880 1.00 21.46 151 VAL B O 1
ATOM 4158 N N . ALA B 1 156 ? -21.019 26.709 27.700 1.00 19.74 152 ALA B N 1
ATOM 4159 C CA . ALA B 1 156 ? -22.121 27.090 28.581 1.00 18.61 152 ALA B CA 1
ATOM 4160 C C . ALA B 1 156 ? -22.726 28.444 28.209 1.00 18.36 152 ALA B C 1
ATOM 4161 O O . ALA B 1 156 ? -23.873 28.719 28.544 1.00 17.65 152 ALA B O 1
ATOM 4163 N N . ILE B 1 157 ? -21.964 29.298 27.519 1.00 19.90 153 ILE B N 1
ATOM 4164 C CA . ILE B 1 157 ? -22.467 30.622 27.154 1.00 21.57 153 ILE B CA 1
ATOM 4165 C C . ILE B 1 157 ? -23.627 30.479 26.162 1.00 19.49 153 ILE B C 1
ATOM 4166 O O . ILE B 1 157 ? -24.451 31.372 26.038 1.00 19.41 153 ILE B O 1
ATOM 4171 N N . ALA B 1 158 ? -23.708 29.343 25.472 1.00 16.87 154 ALA B N 1
ATOM 4172 C CA . ALA B 1 158 ? -24.757 29.157 24.477 1.00 17.44 154 ALA B CA 1
ATOM 4173 C C . ALA B 1 158 ? -26.024 28.506 25.032 1.00 17.77 154 ALA B C 1
ATOM 4174 O O . ALA B 1 158 ? -27.030 28.444 24.335 1.00 19.07 154 ALA B O 1
ATOM 4176 N N . ALA B 1 159 ? -25.979 28.011 26.263 1.00 22.22 155 ALA B N 1
ATOM 4177 C CA . ALA B 1 159 ? -27.129 27.282 26.819 1.00 19.40 155 ALA B CA 1
ATOM 4178 C C . ALA B 1 159 ? -28.312 28.214 27.058 1.00 20.94 155 ALA B C 1
ATOM 4179 O O . ALA B 1 159 ? -28.130 29.377 27.390 1.00 20.95 155 ALA B O 1
ATOM 4181 N N . GLY B 1 160 ? -29.526 27.696 26.888 1.00 19.45 156 GLY B N 1
ATOM 4182 C CA . GLY B 1 160 ? -30.712 28.450 27.224 1.00 20.45 156 GLY B CA 1
ATOM 4183 C C . GLY B 1 160 ? -30.803 28.633 28.723 1.00 21.11 156 GLY B C 1
ATOM 4184 O O . GLY B 1 160 ? -30.230 27.853 29.489 1.00 19.46 156 GLY B O 1
ATOM 4185 N N . ARG B 1 161 ? -31.525 29.664 29.148 1.00 24.13 157 ARG B N 1
ATOM 4186 C CA . ARG B 1 161 ? -31.701 29.923 30.567 1.00 28.11 157 ARG B CA 1
ATOM 4187 C C . ARG B 1 161 ? -33.177 30.010 30.940 1.00 34.04 157 ARG B C 1
ATOM 4188 O O . ARG B 1 161 ? -33.535 30.596 31.954 1.00 35.63 157 ARG B O 1
ATOM 4196 N N . ASP B 1 162 ? -34.027 29.413 30.115 1.00 29.58 158 ASP B N 1
ATOM 4197 C CA . ASP B 1 162 ? -35.468 29.512 30.301 1.00 32.88 158 ASP B CA 1
ATOM 4198 C C . ASP B 1 162 ? -36.054 28.123 30.550 1.00 29.59 158 ASP B C 1
ATOM 4199 O O . ASP B 1 162 ? -36.012 27.258 29.677 1.00 27.39 158 ASP B O 1
ATOM 4204 N N A ASP B 1 163 ? -36.588 27.918 31.749 0.60 31.07 159 ASP B N 1
ATOM 4205 N N B ASP B 1 163 ? -36.604 27.921 31.742 0.40 31.23 159 ASP B N 1
ATOM 4206 C CA A ASP B 1 163 ? -37.124 26.618 32.145 0.60 32.59 159 ASP B CA 1
ATOM 4207 C CA B ASP B 1 163 ? -37.120 26.614 32.137 0.40 32.68 159 ASP B CA 1
ATOM 4208 C C A ASP B 1 163 ? -38.388 26.213 31.378 0.60 33.37 159 ASP B C 1
ATOM 4209 C C B ASP B 1 163 ? -38.420 26.231 31.420 0.40 33.17 159 ASP B C 1
ATOM 4210 O O A ASP B 1 163 ? -38.853 25.084 31.511 0.60 33.19 159 ASP B O 1
ATOM 4211 O O B ASP B 1 163 ? -38.942 25.138 31.629 0.40 33.47 159 ASP B O 1
ATOM 4220 N N . THR B 1 164 ? -38.943 27.115 30.576 1.00 31.35 160 THR B N 1
ATOM 4221 C CA . THR B 1 164 ? -40.104 26.757 29.771 1.00 34.25 160 THR B CA 1
ATOM 4222 C C . THR B 1 164 ? -39.654 25.899 28.592 1.00 30.00 160 THR B C 1
ATOM 4223 O O . THR B 1 164 ? -40.471 25.232 27.963 1.00 32.15 160 THR B O 1
ATOM 4227 N N . LEU B 1 165 ? -38.353 25.919 28.312 1.00 24.70 161 LEU B N 1
ATOM 4228 C CA . LEU B 1 165 ? -37.746 25.043 27.316 1.00 26.49 161 LEU B CA 1
ATOM 4229 C C . LEU B 1 165 ? -36.596 24.254 27.950 1.00 24.20 161 LEU B C 1
ATOM 4230 O O . LEU B 1 165 ? -35.414 24.534 27.690 1.00 26.61 161 LEU B O 1
ATOM 4235 N N . PRO B 1 166 ? -36.940 23.266 28.793 1.00 26.74 162 PRO B N 1
ATOM 4236 C CA . PRO B 1 166 ? -35.968 22.562 29.637 1.00 25.12 162 PRO B CA 1
ATOM 4237 C C . PRO B 1 166 ? -34.837 21.938 28.828 1.00 24.14 162 PRO B C 1
ATOM 4238 O O . PRO B 1 166 ? -33.690 21.944 29.270 1.00 25.74 162 PRO B O 1
ATOM 4242 N N . MET B 1 167 ? -35.147 21.433 27.638 1.00 25.19 163 MET B N 1
ATOM 4243 C CA . MET B 1 167 ? -34.133 20.758 26.826 1.00 28.37 163 MET B CA 1
ATOM 4244 C C . MET B 1 167 ? -32.961 21.684 26.477 1.00 29.97 163 MET B C 1
ATOM 4245 O O . MET B 1 167 ? -31.850 21.219 26.230 1.00 34.26 163 MET B O 1
ATOM 4250 N N . LEU B 1 168 ? -33.195 22.991 26.482 1.00 22.48 164 LEU B N 1
ATOM 4251 C CA . LEU B 1 168 ? -32.143 23.940 26.127 1.00 19.65 164 LEU B CA 1
ATOM 4252 C C . LEU B 1 168 ? -31.292 24.399 27.320 1.00 19.43 164 LEU B C 1
ATOM 4253 O O . LEU B 1 168 ? -30.279 25.068 27.123 1.00 18.62 164 LEU B O 1
ATOM 4258 N N . THR B 1 169 ? -31.702 24.047 28.538 1.00 20.30 165 THR B N 1
ATOM 4259 C CA . THR B 1 169 ? -30.997 24.511 29.736 1.00 19.45 165 THR B CA 1
ATOM 4260 C C . THR B 1 169 ? -29.842 23.575 30.107 1.00 23.63 165 THR B C 1
ATOM 4261 O O . THR B 1 169 ? -29.138 23.812 31.093 1.00 22.56 165 THR B O 1
ATOM 4265 N N . GLY B 1 170 ? -29.638 22.520 29.317 1.00 21.35 166 GLY B N 1
ATOM 4266 C CA . GLY B 1 170 ? -28.569 21.574 29.602 1.00 19.23 166 GLY B CA 1
ATOM 4267 C C . GLY B 1 170 ? -27.356 21.650 28.688 1.00 24.52 166 GLY B C 1
ATOM 4268 O O . GLY B 1 170 ? -27.390 22.265 27.620 1.00 28.84 166 GLY B O 1
ATOM 4269 N N . ILE B 1 171 ? -26.260 21.040 29.129 1.00 18.34 167 ILE B N 1
ATOM 4270 C CA . ILE B 1 171 ? -25.120 20.817 28.252 1.00 18.89 167 ILE B CA 1
ATOM 4271 C C . ILE B 1 171 ? -25.138 19.348 27.865 1.00 24.86 167 ILE B C 1
ATOM 4272 O O . ILE B 1 171 ? -25.132 18.459 28.728 1.00 24.65 167 ILE B O 1
ATOM 4277 N N . ARG B 1 172 ? -25.219 19.094 26.566 1.00 20.14 168 ARG B N 1
ATOM 4278 C CA . ARG B 1 172 ? -25.185 17.728 26.068 1.00 24.44 168 ARG B CA 1
ATOM 4279 C C . ARG B 1 172 ? -23.772 17.170 26.193 1.00 27.74 168 ARG B C 1
ATOM 4280 O O . ARG B 1 172 ? -22.807 17.814 25.790 1.00 27.17 168 ARG B O 1
ATOM 4288 N N . VAL B 1 173 ? -23.659 15.982 26.771 1.00 26.15 169 VAL B N 1
ATOM 4289 C CA . VAL B 1 173 ? -22.370 15.338 26.929 1.00 24.58 169 VAL B CA 1
ATOM 4290 C C . VAL B 1 173 ? -22.397 13.998 26.205 1.00 26.35 169 VAL B C 1
ATOM 4291 O O . VAL B 1 173 ? -23.130 13.097 26.608 1.00 27.33 169 VAL B O 1
ATOM 4295 N N . GLU B 1 174 ? -21.602 13.876 25.146 1.00 24.83 170 GLU B N 1
ATOM 4296 C CA . GLU B 1 174 ? -21.521 12.638 24.379 1.00 30.91 170 GLU B CA 1
ATOM 4297 C C . GLU B 1 174 ? -20.206 11.912 24.634 1.00 35.93 170 GLU B C 1
ATOM 4298 O O . GLU B 1 174 ? -19.130 12.441 24.345 1.00 33.51 170 GLU B O 1
ATOM 4304 N N . ILE B 1 175 ? -20.299 10.699 25.164 1.00 36.60 171 ILE B N 1
ATOM 4305 C CA . ILE B 1 175 ? -19.129 9.877 25.447 1.00 38.52 171 ILE B CA 1
ATOM 4306 C C . ILE B 1 175 ? -18.919 8.871 24.318 1.00 42.35 171 ILE B C 1
ATOM 4307 O O . ILE B 1 175 ? -19.870 8.210 23.908 1.00 39.08 171 ILE B O 1
ATOM 4312 N N . LEU B 1 176 ? -17.688 8.739 23.825 1.00 49.40 172 LEU B N 1
ATOM 4313 C CA . LEU B 1 176 ? -17.427 7.850 22.689 1.00 54.61 172 LEU B CA 1
ATOM 4314 C C . LEU B 1 176 ? -16.058 7.167 22.685 1.00 59.35 172 LEU B C 1
ATOM 4315 O O . LEU B 1 176 ? -15.417 7.082 21.642 1.00 63.95 172 LEU B O 1
ATOM 4320 N N . GLY B 1 177 ? -15.608 6.680 23.835 1.00 58.77 173 GLY B N 1
ATOM 4321 C CA . GLY B 1 177 ? -14.365 5.929 23.887 1.00 53.53 173 GLY B CA 1
ATOM 4322 C C . GLY B 1 177 ? -13.105 6.779 23.822 1.00 48.26 173 GLY B C 1
ATOM 4323 O O . GLY B 1 177 ? -12.335 6.828 24.775 1.00 51.05 173 GLY B O 1
ATOM 4324 N N . GLU B 1 178 ? -12.881 7.448 22.698 1.00 41.20 174 GLU B N 1
ATOM 4325 C CA A GLU B 1 178 ? -11.692 8.277 22.565 0.49 40.26 174 GLU B CA 1
ATOM 4326 C CA B GLU B 1 178 ? -11.697 8.285 22.523 0.51 40.63 174 GLU B CA 1
ATOM 4327 C C . GLU B 1 178 ? -11.995 9.752 22.815 1.00 35.60 174 GLU B C 1
ATOM 4328 O O . GLU B 1 178 ? -11.105 10.526 23.161 1.00 30.83 174 GLU B O 1
ATOM 4339 N N . THR B 1 179 ? -13.254 10.141 22.659 1.00 33.15 175 THR B N 1
ATOM 4340 C CA . THR B 1 179 ? -13.593 11.546 22.786 1.00 28.64 175 THR B CA 1
ATOM 4341 C C . THR B 1 179 ? -14.818 11.820 23.625 1.00 24.79 175 THR B C 1
ATOM 4342 O O . THR B 1 179 ? -15.661 10.940 23.836 1.00 25.40 175 THR B O 1
ATOM 4346 N N A VAL B 1 180 ? -14.909 13.054 24.111 0.27 22.89 176 VAL B N 1
ATOM 4347 N N B VAL B 1 180 ? -14.899 13.061 24.088 0.73 22.15 176 VAL B N 1
ATOM 4348 C CA A VAL B 1 180 ? -16.136 13.570 24.702 0.27 23.08 176 VAL B CA 1
ATOM 4349 C CA B VAL B 1 180 ? -16.094 13.611 24.698 0.73 22.18 176 VAL B CA 1
ATOM 4350 C C A VAL B 1 180 ? -16.544 14.840 23.963 0.27 24.59 176 VAL B C 1
ATOM 4351 C C B VAL B 1 180 ? -16.520 14.810 23.867 0.73 24.89 176 VAL B C 1
ATOM 4352 O O A VAL B 1 180 ? -15.727 15.735 23.738 0.27 25.50 176 VAL B O 1
ATOM 4353 O O B VAL B 1 180 ? -15.683 15.627 23.482 0.73 26.23 176 VAL B O 1
ATOM 4360 N N . VAL B 1 181 ? -17.807 14.906 23.562 1.00 25.08 177 VAL B N 1
ATOM 4361 C CA . VAL B 1 181 ? -18.315 16.081 22.873 1.00 24.02 177 VAL B CA 1
ATOM 4362 C C . VAL B 1 181 ? -19.298 16.796 23.798 1.00 19.80 177 VAL B C 1
ATOM 4363 O O . VAL B 1 181 ? -20.185 16.167 24.386 1.00 24.36 177 VAL B O 1
ATOM 4367 N N . LEU B 1 182 ? -19.103 18.100 23.942 1.00 19.40 178 LEU B N 1
ATOM 4368 C CA . LEU B 1 182 ? -19.975 18.967 24.724 1.00 19.11 178 LEU B CA 1
ATOM 4369 C C . LEU B 1 182 ? -20.717 19.934 23.791 1.00 24.03 178 LEU B C 1
ATOM 4370 O O . LEU B 1 182 ? -20.103 20.545 22.928 1.00 20.65 178 LEU B O 1
ATOM 4375 N N . ALA B 1 183 ? -22.031 20.056 23.946 1.00 22.91 179 ALA B N 1
ATOM 4376 C CA . ALA B 1 183 ? -22.822 20.943 23.089 1.00 20.21 179 ALA B CA 1
ATOM 4377 C C . ALA B 1 183 ? -23.901 21.661 23.885 1.00 20.37 179 ALA B C 1
ATOM 4378 O O . ALA B 1 183 ? -24.484 21.082 24.804 1.00 20.73 179 ALA B O 1
ATOM 4380 N N . ALA B 1 184 ? -24.170 22.914 23.528 1.00 20.43 180 ALA B N 1
ATOM 4381 C CA . ALA B 1 184 ? -25.262 23.674 24.147 1.00 20.03 180 ALA B CA 1
ATOM 4382 C C . ALA B 1 184 ? -25.869 24.602 23.105 1.00 20.58 180 ALA B C 1
ATOM 4383 O O . ALA B 1 184 ? -25.152 25.096 22.223 1.00 20.27 180 ALA B O 1
ATOM 4385 N N . THR B 1 185 ? -27.173 24.845 23.202 1.00 21.18 181 THR B N 1
ATOM 4386 C CA . THR B 1 185 ? -27.807 25.807 22.308 1.00 23.45 181 THR B CA 1
ATOM 4387 C C . THR B 1 185 ? -28.993 26.494 22.989 1.00 23.19 181 THR B C 1
ATOM 4388 O O . THR B 1 185 ? -29.609 25.924 23.889 1.00 18.07 181 THR B O 1
ATOM 4392 N N . ASP B 1 186 ? -29.297 27.722 22.569 1.00 19.75 182 ASP B N 1
ATOM 4393 C CA . ASP B 1 186 ? -30.499 28.422 23.031 1.00 18.71 182 ASP B CA 1
ATOM 4394 C C . ASP B 1 186 ? -31.415 28.805 21.859 1.00 19.19 182 ASP B C 1
ATOM 4395 O O . ASP B 1 186 ? -32.258 29.693 21.996 1.00 19.90 182 ASP B O 1
ATOM 4400 N N . ARG B 1 187 ? -31.232 28.106 20.729 1.00 18.89 183 ARG B N 1
ATOM 4401 C CA . ARG B 1 187 ? -31.916 28.311 19.445 1.00 20.05 183 ARG B CA 1
ATOM 4402 C C . ARG B 1 187 ? -31.273 29.417 18.614 1.00 25.12 183 ARG B C 1
ATOM 4403 O O . ARG B 1 187 ? -31.561 29.529 17.425 1.00 19.14 183 ARG B O 1
ATOM 4411 N N . PHE B 1 188 ? -30.400 30.222 19.221 1.00 18.82 184 PHE B N 1
ATOM 4412 C CA . PHE B 1 188 ? -29.792 31.330 18.478 1.00 18.83 184 PHE B CA 1
ATOM 4413 C C . PHE B 1 188 ? -28.307 31.116 18.217 1.00 20.03 184 PHE B C 1
ATOM 4414 O O . PHE B 1 188 ? -27.782 31.541 17.190 1.00 20.52 184 PHE B O 1
ATOM 4422 N N . ARG B 1 189 ? -27.638 30.446 19.142 1.00 18.09 185 ARG B N 1
ATOM 4423 C CA . ARG B 1 189 ? -26.261 30.026 18.919 1.00 17.15 185 ARG B CA 1
ATOM 4424 C C . ARG B 1 189 ? -26.147 28.594 19.373 1.00 17.98 185 ARG B C 1
ATOM 4425 O O . ARG B 1 189 ? -26.937 28.127 20.209 1.00 19.85 185 ARG B O 1
ATOM 4433 N N . LEU B 1 190 ? -25.177 27.900 18.790 1.00 19.67 186 LEU B N 1
ATOM 4434 C CA . LEU B 1 190 ? -24.867 26.515 19.112 1.00 19.47 186 LEU B CA 1
ATOM 4435 C C . LEU B 1 190 ? -23.368 26.413 19.319 1.00 22.29 186 LEU B C 1
ATOM 4436 O O . LEU B 1 190 ? -22.609 26.741 18.398 1.00 19.89 186 LEU B O 1
ATOM 4441 N N . ALA B 1 191 ? -22.937 25.989 20.514 1.00 18.73 187 ALA B N 1
ATOM 4442 C CA . ALA B 1 191 ? -21.505 25.832 20.792 1.00 16.66 187 ALA B CA 1
ATOM 4443 C C . ALA B 1 191 ? -21.181 24.356 20.948 1.00 19.62 187 ALA B C 1
ATOM 4444 O O . ALA B 1 191 ? -21.908 23.631 21.631 1.00 19.85 187 ALA B O 1
ATOM 4446 N N . VAL B 1 192 ? -20.113 23.905 20.284 1.00 19.24 188 VAL B N 1
ATOM 4447 C CA . VAL B 1 192 ? -19.764 22.481 20.293 1.00 19.46 188 VAL B CA 1
ATOM 4448 C C . VAL B 1 192 ? -18.269 22.336 20.511 1.00 22.60 188 VAL B C 1
ATOM 4449 O O . VAL B 1 192 ? -17.468 22.921 19.784 1.00 21.54 188 VAL B O 1
ATOM 4453 N N . ARG B 1 193 ? -17.901 21.567 21.530 1.00 22.49 189 ARG B N 1
ATOM 4454 C CA . ARG B 1 193 ? -16.491 21.350 21.858 1.00 20.27 189 ARG B CA 1
ATOM 4455 C C . ARG B 1 193 ? -16.174 19.864 21.885 1.00 21.25 189 ARG B C 1
ATOM 4456 O O . ARG B 1 193 ? -16.913 19.093 22.481 1.00 21.74 189 ARG B O 1
ATOM 4464 N N . GLU B 1 194 ? -15.066 19.461 21.267 1.00 20.07 190 GLU B N 1
ATOM 4465 C CA . GLU B 1 194 ? -14.682 18.053 21.288 1.00 21.62 190 GLU B CA 1
ATOM 4466 C C . GLU B 1 194 ? -13.315 17.896 21.939 1.00 25.40 190 GLU B C 1
ATOM 4467 O O . GLU B 1 194 ? -12.354 18.587 21.586 1.00 24.33 190 GLU B O 1
ATOM 4473 N N . LEU B 1 195 ? -13.240 16.991 22.906 1.00 23.86 191 LEU B N 1
ATOM 4474 C CA . LEU B 1 195 ? -12.039 16.786 23.703 1.00 22.76 191 LEU B CA 1
ATOM 4475 C C . LEU B 1 195 ? -11.644 15.318 23.636 1.00 25.00 191 LEU B C 1
ATOM 4476 O O . LEU B 1 195 ? -12.519 14.452 23.543 1.00 24.47 191 LEU B O 1
ATOM 4481 N N . LYS B 1 196 ? -10.340 15.045 23.680 1.00 25.37 192 LYS B N 1
ATOM 4482 C CA . LYS B 1 196 ? -9.836 13.678 23.780 1.00 26.51 192 LYS B CA 1
ATOM 4483 C C . LYS B 1 196 ? -9.660 13.325 25.252 1.00 28.71 192 LYS B C 1
ATOM 4484 O O . LYS B 1 196 ? -9.367 14.197 26.079 1.00 29.20 192 LYS B O 1
ATOM 4490 N N . TRP B 1 197 ? -9.878 12.062 25.602 1.00 35.69 193 TRP B N 1
ATOM 4491 C CA . TRP B 1 197 ? -9.705 11.684 26.999 1.00 42.73 193 TRP B CA 1
ATOM 4492 C C . TRP B 1 197 ? -9.291 10.248 27.238 1.00 48.57 193 TRP B C 1
ATOM 4493 O O . TRP B 1 197 ? -9.301 9.424 26.326 1.00 50.92 193 TRP B O 1
ATOM 4504 N N . SER B 1 198 ? -8.948 9.967 28.494 1.00 51.55 194 SER B N 1
ATOM 4505 C CA . SER B 1 198 ? -8.597 8.621 28.925 1.00 54.52 194 SER B CA 1
ATOM 4506 C C . SER B 1 198 ? -9.828 7.915 29.479 1.00 49.51 194 SER B C 1
ATOM 4507 O O . SER B 1 198 ? -10.221 8.147 30.623 1.00 42.10 194 SER B O 1
ATOM 4510 N N . ALA B 1 199 ? -10.441 7.066 28.655 1.00 49.16 195 ALA B N 1
ATOM 4511 C CA . ALA B 1 199 ? -11.657 6.366 29.054 1.00 47.62 195 ALA B CA 1
ATOM 4512 C C . ALA B 1 199 ? -11.310 5.068 29.759 1.00 50.84 195 ALA B C 1
ATOM 4513 O O . ALA B 1 199 ? -10.361 4.387 29.373 1.00 51.91 195 ALA B O 1
ATOM 4515 N N . SER B 1 200 ? -12.075 4.729 30.794 1.00 52.27 196 SER B N 1
ATOM 4516 C CA . SER B 1 200 ? -11.868 3.470 31.504 1.00 56.94 196 SER B CA 1
ATOM 4517 C C . SER B 1 200 ? -12.212 2.291 30.597 1.00 60.96 196 SER B C 1
ATOM 4518 O O . SER B 1 200 ? -11.499 1.285 30.564 1.00 64.20 196 SER B O 1
ATOM 4521 N N . SER B 1 201 ? -13.310 2.430 29.861 1.00 61.26 197 SER B N 1
ATOM 4522 C CA . SER B 1 201 ? -13.730 1.431 28.885 1.00 68.52 197 SER B CA 1
ATOM 4523 C C . SER B 1 201 ? -13.499 1.947 27.464 1.00 70.07 197 SER B C 1
ATOM 4524 O O . SER B 1 201 ? -13.866 3.079 27.145 1.00 67.80 197 SER B O 1
ATOM 4527 N N . PRO B 1 202 ? -12.877 1.121 26.608 1.00 72.37 198 PRO B N 1
ATOM 4528 C CA . PRO B 1 202 ? -12.614 1.531 25.223 1.00 71.86 198 PRO B CA 1
ATOM 4529 C C . PRO B 1 202 ? -13.860 1.488 24.338 1.00 72.20 198 PRO B C 1
ATOM 4530 O O . PRO B 1 202 ? -13.954 2.258 23.382 1.00 68.94 198 PRO B O 1
ATOM 4534 N N . ASP B 1 203 ? -14.807 0.612 24.662 1.00 80.74 199 ASP B N 1
ATOM 4535 C CA . ASP B 1 203 ? -15.974 0.398 23.809 1.00 83.81 199 ASP B CA 1
ATOM 4536 C C . ASP B 1 203 ? -17.221 1.161 24.275 1.00 83.15 199 ASP B C 1
ATOM 4537 O O . ASP B 1 203 ? -18.343 0.805 23.912 1.00 84.59 199 ASP B O 1
ATOM 4539 N N . ILE B 1 204 ? -17.024 2.219 25.056 1.00 77.75 200 ILE B N 1
ATOM 4540 C CA . ILE B 1 204 ? -18.146 2.931 25.666 1.00 73.55 200 ILE B CA 1
ATOM 4541 C C . ILE B 1 204 ? -18.820 3.934 24.719 1.00 68.83 200 ILE B C 1
ATOM 4542 O O . ILE B 1 204 ? -18.158 4.615 23.929 1.00 67.06 200 ILE B O 1
ATOM 4547 N N . GLU B 1 205 ? -20.146 4.010 24.797 1.00 63.90 201 GLU B N 1
ATOM 4548 C CA . GLU B 1 205 ? -20.906 4.935 23.968 1.00 61.01 201 GLU B CA 1
ATOM 4549 C C . GLU B 1 205 ? -22.199 5.351 24.664 1.00 57.20 201 GLU B C 1
ATOM 4550 O O . GLU B 1 205 ? -23.051 4.509 24.959 1.00 56.17 201 GLU B O 1
ATOM 4556 N N . ALA B 1 206 ? -22.334 6.651 24.931 1.00 48.76 202 ALA B N 1
ATOM 4557 C CA . ALA B 1 206 ? -23.529 7.182 25.577 1.00 43.19 202 ALA B CA 1
ATOM 4558 C C . ALA B 1 206 ? -23.598 8.700 25.494 1.00 39.33 202 ALA B C 1
ATOM 4559 O O . ALA B 1 206 ? -22.603 9.376 25.206 1.00 39.10 202 ALA B O 1
ATOM 4561 N N . ALA B 1 207 ? -24.789 9.230 25.735 1.00 33.44 203 ALA B N 1
ATOM 4562 C CA . ALA B 1 207 ? -25.002 10.670 25.712 1.00 32.18 203 ALA B CA 1
ATOM 4563 C C . ALA B 1 207 ? -26.010 11.041 26.781 1.00 26.09 203 ALA B C 1
ATOM 4564 O O . ALA B 1 207 ? -27.042 10.391 26.926 1.00 29.21 203 ALA B O 1
ATOM 4566 N N . VAL B 1 208 ? -25.690 12.074 27.545 1.00 25.74 204 VAL B N 1
ATOM 4567 C CA . VAL B 1 208 ? -26.559 12.534 28.605 1.00 24.50 204 VAL B CA 1
ATOM 4568 C C . VAL B 1 208 ? -26.742 14.036 28.482 1.00 23.72 204 VAL B C 1
ATOM 4569 O O . VAL B 1 208 ? -26.079 14.702 27.677 1.00 25.65 204 VAL B O 1
ATOM 4573 N N . LEU B 1 209 ? -27.657 14.569 29.274 1.00 23.25 205 LEU B N 1
ATOM 4574 C CA . LEU B 1 209 ? -27.911 16.002 29.259 1.00 22.40 205 LEU B CA 1
ATOM 4575 C C . LEU B 1 209 ? -27.830 16.513 30.689 1.00 21.53 205 LEU B C 1
ATOM 4576 O O . LEU B 1 209 ? -28.547 16.030 31.554 1.00 26.77 205 LEU B O 1
ATOM 4581 N N . VAL B 1 210 ? -26.952 17.488 30.929 1.00 19.66 206 VAL B N 1
ATOM 4582 C CA . VAL B 1 210 ? -26.623 17.932 32.273 1.00 19.67 206 VAL B CA 1
ATOM 4583 C C . VAL B 1 210 ? -26.972 19.413 32.462 1.00 20.35 206 VAL B C 1
ATOM 4584 O O . VAL B 1 210 ? -26.545 20.237 31.666 1.00 23.27 206 VAL B O 1
ATOM 4588 N N . PRO B 1 211 ? -27.703 19.754 33.534 1.00 23.21 207 PRO B N 1
ATOM 4589 C CA . PRO B 1 211 ? -28.031 21.159 33.783 1.00 21.63 207 PRO B CA 1
ATOM 4590 C C . PRO B 1 211 ? -26.797 22.057 33.722 1.00 21.33 207 PRO B C 1
ATOM 4591 O O . PRO B 1 211 ? -25.766 21.742 34.320 1.00 23.25 207 PRO B O 1
ATOM 4595 N N . ALA B 1 212 ? -26.893 23.157 32.981 1.00 22.70 208 ALA B N 1
ATOM 4596 C CA . ALA B 1 212 ? -25.706 23.949 32.675 1.00 25.93 208 ALA B CA 1
ATOM 4597 C C . ALA B 1 212 ? -25.431 25.010 33.723 1.00 24.11 208 ALA B C 1
ATOM 4598 O O . ALA B 1 212 ? -24.282 25.436 33.880 1.00 23.68 208 ALA B O 1
ATOM 4600 N N . LYS B 1 213 ? -26.481 25.421 34.430 1.00 26.63 209 LYS B N 1
ATOM 4601 C CA . LYS B 1 213 ? -26.461 26.611 35.291 1.00 30.64 209 LYS B CA 1
ATOM 4602 C C . LYS B 1 213 ? -25.233 26.743 36.200 1.00 31.00 209 LYS B C 1
ATOM 4603 O O . LYS B 1 213 ? -24.697 27.838 36.358 1.00 29.35 209 LYS B O 1
ATOM 4609 N N . THR B 1 214 ? -24.783 25.654 36.814 1.00 28.78 210 THR B N 1
ATOM 4610 C CA . THR B 1 214 ? -23.555 25.768 37.607 1.00 29.83 210 THR B CA 1
ATOM 4611 C C . THR B 1 214 ? -22.545 24.683 37.254 1.00 29.40 210 THR B C 1
ATOM 4612 O O . THR B 1 214 ? -21.630 24.391 38.032 1.00 26.79 210 THR B O 1
ATOM 4616 N N . LEU B 1 215 ? -22.692 24.103 36.066 1.00 29.83 211 LEU B N 1
ATOM 4617 C CA . LEU B 1 215 ? -21.758 23.079 35.618 1.00 24.88 211 LEU B CA 1
ATOM 4618 C C . LEU B 1 215 ? -20.335 23.638 35.454 1.00 20.27 211 LEU B C 1
ATOM 4619 O O . LEU B 1 215 ? -19.356 22.913 35.630 1.00 20.51 211 LEU B O 1
ATOM 4624 N N . ALA B 1 216 ? -20.211 24.928 35.133 1.00 22.36 212 ALA B N 1
ATOM 4625 C CA . ALA B 1 216 ? -18.874 25.532 35.030 1.00 25.89 212 ALA B CA 1
ATOM 4626 C C . ALA B 1 216 ? -18.149 25.537 36.371 1.00 27.49 212 ALA B C 1
ATOM 4627 O O . ALA B 1 216 ? -16.927 25.358 36.411 1.00 26.41 212 ALA B O 1
ATOM 4629 N N . GLU B 1 217 ? -18.885 25.740 37.471 1.00 26.01 213 GLU B N 1
ATOM 4630 C CA . GLU B 1 217 ? -18.273 25.650 38.795 1.00 23.34 213 GLU B CA 1
ATOM 4631 C C . GLU B 1 217 ? -17.919 24.207 39.129 1.00 25.69 213 GLU B C 1
ATOM 4632 O O . GLU B 1 217 ? -16.840 23.930 39.668 1.00 23.99 213 GLU B O 1
ATOM 4638 N N . ALA B 1 218 ? -18.824 23.283 38.823 1.00 22.83 214 ALA B N 1
ATOM 4639 C CA . ALA B 1 218 ? -18.560 21.876 39.091 1.00 22.48 214 ALA B CA 1
ATOM 4640 C C . ALA B 1 218 ? -17.351 21.407 38.287 1.00 21.11 214 ALA B C 1
ATOM 4641 O O . ALA B 1 218 ? -16.599 20.552 38.732 1.00 25.37 214 ALA B O 1
ATOM 4643 N N . ALA B 1 219 ? -17.157 21.992 37.110 1.00 27.26 215 ALA B N 1
ATOM 4644 C CA . ALA B 1 219 ? -16.083 21.572 36.208 1.00 25.08 215 ALA B CA 1
ATOM 4645 C C . ALA B 1 219 ? -14.690 21.900 36.728 1.00 27.80 215 ALA B C 1
ATOM 4646 O O . ALA B 1 219 ? -13.709 21.427 36.158 1.00 26.51 215 ALA B O 1
ATOM 4648 N N . LYS B 1 220 ? -14.597 22.718 37.781 1.00 24.86 216 LYS B N 1
ATOM 4649 C CA . LYS B 1 220 ? -13.291 23.124 38.301 1.00 27.36 216 LYS B CA 1
ATOM 4650 C C . LYS B 1 220 ? -12.745 22.192 39.382 1.00 28.36 216 LYS B C 1
ATOM 4651 O O . LYS B 1 220 ? -11.755 22.525 40.028 1.00 29.95 216 LYS B O 1
ATOM 4657 N N . ALA B 1 221 ? -13.384 21.041 39.582 1.00 24.58 217 ALA B N 1
ATOM 4658 C CA . ALA B 1 221 ? -13.023 20.135 40.678 1.00 24.67 217 ALA B CA 1
ATOM 4659 C C . ALA B 1 221 ? -11.563 19.670 40.629 1.00 29.27 217 ALA B C 1
ATOM 4660 O O . ALA B 1 221 ? -10.939 19.474 41.673 1.00 32.58 217 ALA B O 1
ATOM 4662 N N . GLY B 1 222 ? -11.030 19.477 39.425 1.00 29.54 218 GLY B N 1
ATOM 4663 C CA . GLY B 1 222 ? -9.692 18.918 39.271 1.00 29.60 218 GLY B CA 1
ATOM 4664 C C . GLY B 1 222 ? -8.589 19.966 39.334 1.00 30.72 218 GLY B C 1
ATOM 4665 O O . GLY B 1 222 ? -7.398 19.629 39.333 1.00 33.27 218 GLY B O 1
ATOM 4666 N N . ILE B 1 223 ? -8.983 21.238 39.379 1.00 28.83 219 ILE B N 1
ATOM 4667 C CA . ILE B 1 223 ? -8.013 22.337 39.396 1.00 36.00 219 ILE B CA 1
ATOM 4668 C C . ILE B 1 223 ? -7.109 22.214 40.620 1.00 34.63 219 ILE B C 1
ATOM 4669 O O . ILE B 1 223 ? -7.588 22.133 41.750 1.00 33.66 219 ILE B O 1
ATOM 4674 N N . GLY B 1 224 ? -5.800 22.188 40.391 1.00 37.93 220 GLY B N 1
ATOM 4675 C CA . GLY B 1 224 ? -4.863 21.910 41.462 1.00 37.56 220 GLY B CA 1
ATOM 4676 C C . GLY B 1 224 ? -4.160 20.599 41.175 1.00 41.55 220 GLY B C 1
ATOM 4677 O O . GLY B 1 224 ? -3.119 20.285 41.760 1.00 45.19 220 GLY B O 1
ATOM 4678 N N . GLY B 1 225 ? -4.728 19.835 40.250 1.00 39.20 221 GLY B N 1
ATOM 4679 C CA . GLY B 1 225 ? -4.159 18.561 39.872 1.00 39.57 221 GLY B CA 1
ATOM 4680 C C . GLY B 1 225 ? -4.107 18.412 38.370 1.00 40.61 221 GLY B C 1
ATOM 4681 O O . GLY B 1 225 ? -4.519 19.306 37.630 1.00 41.72 221 GLY B O 1
ATOM 4682 N N . SER B 1 226 ? -3.608 17.269 37.923 1.00 41.07 222 SER B N 1
ATOM 4683 C CA . SER B 1 226 ? -3.431 17.006 36.504 1.00 43.55 222 SER B CA 1
ATOM 4684 C C . SER B 1 226 ? -4.769 16.733 35.818 1.00 43.56 222 SER B C 1
ATOM 4685 O O . SER B 1 226 ? -5.029 17.238 34.722 1.00 42.30 222 SER B O 1
ATOM 4688 N N . ASP B 1 227 ? -5.622 15.946 36.468 1.00 42.69 223 ASP B N 1
ATOM 4689 C CA . ASP B 1 227 ? -6.836 15.483 35.807 1.00 42.19 223 ASP B CA 1
ATOM 4690 C C . ASP B 1 227 ? -8.115 15.678 36.617 1.00 36.21 223 ASP B C 1
ATOM 4691 O O . ASP B 1 227 ? -8.089 15.878 37.834 1.00 35.46 223 ASP B O 1
ATOM 4696 N N . VAL B 1 228 ? -9.239 15.646 35.908 1.00 31.38 224 VAL B N 1
ATOM 4697 C CA . VAL B 1 228 ? -10.549 15.629 36.537 1.00 25.36 224 VAL B CA 1
ATOM 4698 C C . VAL B 1 228 ? -11.255 14.335 36.117 1.00 26.81 224 VAL B C 1
ATOM 4699 O O . VAL B 1 228 ? -11.107 13.866 34.982 1.00 26.43 224 VAL B O 1
ATOM 4703 N N . ARG B 1 229 ? -12.003 13.751 37.049 1.00 27.98 225 ARG B N 1
ATOM 4704 C CA . ARG B 1 229 ? -12.670 12.475 36.825 1.00 27.34 225 ARG B CA 1
ATOM 4705 C C . ARG B 1 229 ? -14.166 12.673 36.545 1.00 26.88 225 ARG B C 1
ATOM 4706 O O . ARG B 1 229 ? -14.866 13.327 37.316 1.00 24.79 225 ARG B O 1
ATOM 4714 N N . LEU B 1 230 ? -14.648 12.114 35.439 1.00 26.08 226 LEU B N 1
ATOM 4715 C CA . LEU B 1 230 ? -16.078 12.151 35.123 1.00 25.33 226 LEU B CA 1
ATOM 4716 C C . LEU B 1 230 ? -16.685 10.799 35.464 1.00 27.02 226 LEU B C 1
ATOM 4717 O O . LEU B 1 230 ? -16.182 9.776 35.011 1.00 26.72 226 LEU B O 1
ATOM 4722 N N . SER B 1 231 ? -17.754 10.795 36.258 1.00 24.80 227 SER B N 1
ATOM 4723 C CA . SER B 1 231 ? -18.358 9.546 36.712 1.00 29.26 227 SER B CA 1
ATOM 4724 C C . SER B 1 231 ? -19.828 9.463 36.328 1.00 28.96 227 SER B C 1
ATOM 4725 O O . SER B 1 231 ? -20.681 10.137 36.914 1.00 27.20 227 SER B O 1
ATOM 4728 N N . LEU B 1 232 ? -20.091 8.621 35.334 1.00 27.21 228 LEU B N 1
ATOM 4729 C CA . LEU B 1 232 ? -21.419 8.391 34.772 1.00 33.01 228 LEU B CA 1
ATOM 4730 C C . LEU B 1 232 ? -21.738 6.901 34.767 1.00 36.82 228 LEU B C 1
ATOM 4731 O O . LEU B 1 232 ? -22.765 6.490 34.244 1.00 42.14 228 LEU B O 1
ATOM 4736 N N . GLY B 1 233 ? -20.843 6.097 35.323 1.00 36.74 229 GLY B N 1
ATOM 4737 C CA . GLY B 1 233 ? -20.966 4.651 35.234 1.00 42.18 229 GLY B CA 1
ATOM 4738 C C . GLY B 1 233 ? -20.130 4.073 34.102 1.00 43.27 229 GLY B C 1
ATOM 4739 O O . GLY B 1 233 ? -19.539 4.814 33.315 1.00 35.49 229 GLY B O 1
ATOM 4740 N N . THR B 1 234 ? -20.094 2.744 34.018 1.00 51.29 230 THR B N 1
ATOM 4741 C CA . THR B 1 234 ? -19.240 2.039 33.062 1.00 58.61 230 THR B CA 1
ATOM 4742 C C . THR B 1 234 ? -20.023 1.050 32.202 1.00 64.20 230 THR B C 1
ATOM 4743 O O . THR B 1 234 ? -21.102 0.598 32.586 1.00 64.13 230 THR B O 1
ATOM 4747 N N . GLY B 1 235 ? -19.463 0.709 31.044 1.00 69.40 231 GLY B N 1
ATOM 4748 C CA . GLY B 1 235 ? -20.039 -0.307 30.180 1.00 76.97 231 GLY B CA 1
ATOM 4749 C C . GLY B 1 235 ? -21.419 0.024 29.640 1.00 80.57 231 GLY B C 1
ATOM 4750 O O . GLY B 1 235 ? -21.624 1.091 29.061 1.00 80.69 231 GLY B O 1
ATOM 4751 N N . PRO B 1 236 ? -22.374 -0.904 29.814 1.00 81.91 232 PRO B N 1
ATOM 4752 C CA . PRO B 1 236 ? -23.756 -0.718 29.354 1.00 81.11 232 PRO B CA 1
ATOM 4753 C C . PRO B 1 236 ? -24.536 0.296 30.192 1.00 77.26 232 PRO B C 1
ATOM 4754 O O . PRO B 1 236 ? -25.271 1.111 29.635 1.00 76.09 232 PRO B O 1
ATOM 4758 N N . GLY B 1 237 ? -24.372 0.239 31.512 1.00 75.63 233 GLY B N 1
ATOM 4759 C CA . GLY B 1 237 ? -25.149 1.063 32.422 1.00 73.98 233 GLY B CA 1
ATOM 4760 C C . GLY B 1 237 ? -24.628 2.477 32.625 1.00 71.21 233 GLY B C 1
ATOM 4761 O O . GLY B 1 237 ? -24.421 2.913 33.757 1.00 71.93 233 GLY B O 1
ATOM 4762 N N . VAL B 1 238 ? -24.424 3.200 31.531 1.00 68.60 234 VAL B N 1
ATOM 4763 C CA . VAL B 1 238 ? -23.986 4.590 31.611 1.00 63.72 234 VAL B CA 1
ATOM 4764 C C . VAL B 1 238 ? -25.190 5.532 31.607 1.00 60.69 234 VAL B C 1
ATOM 4765 O O . VAL B 1 238 ? -26.026 5.476 30.705 1.00 62.17 234 VAL B O 1
ATOM 4769 N N . GLY B 1 239 ? -25.274 6.388 32.624 1.00 54.91 235 GLY B N 1
ATOM 4770 C CA . GLY B 1 239 ? -26.405 7.285 32.787 1.00 50.35 235 GLY B CA 1
ATOM 4771 C C . GLY B 1 239 ? -27.513 6.652 33.612 1.00 51.82 235 GLY B C 1
ATOM 4772 O O . GLY B 1 239 ? -28.514 7.303 33.930 1.00 54.28 235 GLY B O 1
ATOM 4773 N N . LYS B 1 240 ? -27.325 5.381 33.970 1.00 49.82 236 LYS B N 1
ATOM 4774 C CA . LYS B 1 240 ? -28.332 4.615 34.706 1.00 50.19 236 LYS B CA 1
ATOM 4775 C C . LYS B 1 240 ? -28.696 5.241 36.053 1.00 48.32 236 LYS B C 1
ATOM 4776 O O . LYS B 1 240 ? -29.867 5.278 36.431 1.00 49.07 236 LYS B O 1
ATOM 4778 N N . ASP B 1 241 ? -27.695 5.734 36.774 1.00 47.89 237 ASP B N 1
ATOM 4779 C CA . ASP B 1 241 ? -27.934 6.333 38.084 1.00 49.66 237 ASP B CA 1
ATOM 4780 C C . ASP B 1 241 ? -28.600 7.710 37.990 1.00 44.21 237 ASP B C 1
ATOM 4781 O O . ASP B 1 241 ? -29.122 8.221 38.983 1.00 44.14 237 ASP B O 1
ATOM 4786 N N . GLY B 1 242 ? -28.584 8.298 36.798 1.00 40.91 238 GLY B N 1
ATOM 4787 C CA . GLY B 1 242 ? -29.227 9.578 36.564 1.00 34.48 238 GLY B CA 1
ATOM 4788 C C . GLY B 1 242 ? -28.440 10.741 37.137 1.00 27.44 238 GLY B C 1
ATOM 4789 O O . GLY B 1 242 ? -29.003 11.791 37.440 1.00 24.01 238 GLY B O 1
ATOM 4790 N N A LEU B 1 243 ? -27.135 10.533 37.289 0.79 26.10 239 LEU B N 1
ATOM 4791 N N B LEU B 1 243 ? -27.130 10.583 37.274 0.21 26.23 239 LEU B N 1
ATOM 4792 C CA A LEU B 1 243 ? -26.241 11.531 37.869 0.79 25.83 239 LEU B CA 1
ATOM 4793 C CA B LEU B 1 243 ? -26.336 11.673 37.831 0.21 25.66 239 LEU B CA 1
ATOM 4794 C C A LEU B 1 243 ? -24.955 11.632 37.068 0.79 23.62 239 LEU B C 1
ATOM 4795 C C B LEU B 1 243 ? -24.886 11.655 37.357 0.21 23.89 239 LEU B C 1
ATOM 4796 O O A LEU B 1 243 ? -24.519 10.651 36.466 0.79 21.51 239 LEU B O 1
ATOM 4797 O O B LEU B 1 243 ? -24.266 10.597 37.249 0.21 23.97 239 LEU B O 1
ATOM 4806 N N A LEU B 1 244 ? -24.360 12.824 37.073 0.79 22.36 240 LEU B N 1
ATOM 4807 N N B LEU B 1 244 ? -24.363 12.843 37.068 0.21 22.91 240 LEU B N 1
ATOM 4808 C CA A LEU B 1 244 ? -22.986 13.026 36.621 0.79 22.91 240 LEU B CA 1
ATOM 4809 C CA B LEU B 1 244 ? -22.988 13.005 36.614 0.21 23.41 240 LEU B CA 1
ATOM 4810 C C A LEU B 1 244 ? -22.125 13.386 37.817 0.79 24.75 240 LEU B C 1
ATOM 4811 C C B LEU B 1 244 ? -22.094 13.409 37.779 0.21 24.66 240 LEU B C 1
ATOM 4812 O O A LEU B 1 244 ? -22.366 14.402 38.471 0.79 24.03 240 LEU B O 1
ATOM 4813 O O B LEU B 1 244 ? -22.277 14.475 38.369 0.21 24.28 240 LEU B O 1
ATOM 4822 N N . GLY B 1 245 ? -21.129 12.555 38.105 1.00 21.15 241 GLY B N 1
ATOM 4823 C CA . GLY B 1 245 ? -20.131 12.882 39.105 1.00 26.39 241 GLY B CA 1
ATOM 4824 C C . GLY B 1 245 ? -18.947 13.593 38.455 1.00 25.41 241 GLY B C 1
ATOM 4825 O O . GLY B 1 245 ? -18.506 13.219 37.364 1.00 21.38 241 GLY B O 1
ATOM 4826 N N . ILE B 1 246 ? -18.448 14.640 39.112 1.00 23.09 242 ILE B N 1
ATOM 4827 C CA . ILE B 1 246 ? -17.222 15.309 38.687 1.00 21.42 242 ILE B CA 1
ATOM 4828 C C . ILE B 1 246 ? -16.319 15.470 39.897 1.00 22.34 242 ILE B C 1
ATOM 4829 O O . ILE B 1 246 ? -16.731 16.048 40.913 1.00 24.75 242 ILE B O 1
ATOM 4834 N N . SER B 1 247 ? -15.091 14.962 39.816 1.00 23.23 243 SER B N 1
ATOM 4835 C CA . SER B 1 247 ? -14.223 15.027 40.986 1.00 24.32 243 SER B CA 1
ATOM 4836 C C . SER B 1 247 ? -12.752 15.141 40.662 1.00 25.21 243 SER B C 1
ATOM 4837 O O . SER B 1 247 ? -12.309 14.832 39.559 1.00 27.05 243 SER B O 1
ATOM 4840 N N . GLY B 1 248 ? -12.005 15.599 41.654 1.00 26.15 244 GLY B N 1
ATOM 4841 C CA . GLY B 1 248 ? -10.559 15.610 41.582 1.00 40.49 244 GLY B CA 1
ATOM 4842 C C . GLY B 1 248 ? -10.025 16.383 42.762 1.00 44.79 244 GLY B C 1
ATOM 4843 O O . GLY B 1 248 ? -10.689 17.302 43.242 1.00 48.56 244 GLY B O 1
ATOM 4844 N N . ASN B 1 249 ? -8.853 15.997 43.253 1.00 46.20 245 ASN B N 1
ATOM 4845 C CA . ASN B 1 249 ? -8.132 16.824 44.219 1.00 52.53 245 ASN B CA 1
ATOM 4846 C C . ASN B 1 249 ? -8.946 17.177 45.478 1.00 47.77 245 ASN B C 1
ATOM 4847 O O . ASN B 1 249 ? -9.034 18.345 45.853 1.00 49.35 245 ASN B O 1
ATOM 4852 N N . GLY B 1 250 ? -9.554 16.173 46.110 1.00 40.42 246 GLY B N 1
ATOM 4853 C CA . GLY B 1 250 ? -10.324 16.372 47.330 1.00 37.55 246 GLY B CA 1
ATOM 4854 C C . GLY B 1 250 ? -11.656 17.113 47.180 1.00 34.51 246 GLY B C 1
ATOM 4855 O O . GLY B 1 250 ? -12.285 17.470 48.177 1.00 37.12 246 GLY B O 1
ATOM 4856 N N . LYS B 1 251 ? -12.080 17.347 45.945 1.00 28.28 247 LYS B N 1
ATOM 4857 C CA . LYS B 1 251 ? -13.346 18.017 45.670 1.00 28.85 247 LYS B CA 1
ATOM 4858 C C . LYS B 1 251 ? -14.205 17.164 44.745 1.00 33.38 247 LYS B C 1
ATOM 4859 O O . LYS B 1 251 ? -13.709 16.634 43.744 1.00 30.87 247 LYS B O 1
ATOM 4865 N N . ARG B 1 252 ? -15.489 17.038 45.066 1.00 29.66 248 ARG B N 1
ATOM 4866 C CA . ARG B 1 252 ? -16.414 16.371 44.149 1.00 27.87 248 ARG B CA 1
ATOM 4867 C C . ARG B 1 252 ? -17.786 17.020 44.101 1.00 24.39 248 ARG B C 1
ATOM 4868 O O . ARG B 1 252 ? -18.163 17.791 44.998 1.00 24.93 248 ARG B O 1
ATOM 4876 N N . SER B 1 253 ? -18.528 16.706 43.050 1.00 23.05 249 SER B N 1
ATOM 4877 C CA . SER B 1 253 ? -19.939 17.050 42.995 1.00 29.10 249 SER B CA 1
ATOM 4878 C C . SER B 1 253 ? -20.711 15.988 42.208 1.00 28.24 249 SER B C 1
ATOM 4879 O O . SER B 1 253 ? -20.131 15.197 41.459 1.00 22.84 249 SER B O 1
ATOM 4882 N N . THR B 1 254 ? -22.016 15.946 42.430 1.00 23.90 250 THR B N 1
ATOM 4883 C CA . THR B 1 254 ? -22.895 15.200 41.553 1.00 26.28 250 THR B CA 1
ATOM 4884 C C . THR B 1 254 ? -24.009 16.133 41.102 1.00 23.16 250 THR B C 1
ATOM 4885 O O . THR B 1 254 ? -24.461 16.999 41.861 1.00 23.59 250 THR B O 1
ATOM 4889 N N . THR B 1 255 ? -24.442 15.939 39.865 1.00 19.84 251 THR B N 1
ATOM 4890 C CA . THR B 1 255 ? -25.493 16.745 39.274 1.00 22.29 251 THR B CA 1
ATOM 4891 C C . THR B 1 255 ? -26.534 15.813 38.649 1.00 23.94 251 THR B C 1
ATOM 4892 O O . THR B 1 255 ? -26.193 14.966 37.815 1.00 22.80 251 THR B O 1
ATOM 4896 N N . ARG B 1 256 ? -27.791 15.958 39.053 1.00 22.68 252 ARG B N 1
ATOM 4897 C CA . ARG B 1 256 ? -28.866 15.137 38.481 1.00 24.73 252 ARG B CA 1
ATOM 4898 C C . ARG B 1 256 ? -29.024 15.442 37.000 1.00 21.17 252 ARG B C 1
ATOM 4899 O O . ARG B 1 256 ? -29.111 16.599 36.622 1.00 24.21 252 ARG B O 1
ATOM 4907 N N . LEU B 1 257 ? -29.046 14.405 36.165 1.00 19.97 253 LEU B N 1
ATOM 4908 C CA . LEU B 1 257 ? -29.222 14.591 34.731 1.00 19.65 253 LEU B CA 1
ATOM 4909 C C . LEU B 1 257 ? -30.626 15.085 34.387 1.00 28.72 253 LEU B C 1
ATOM 4910 O O . LEU B 1 257 ? -31.578 14.826 35.112 1.00 26.72 253 LEU B O 1
ATOM 4915 N N . LEU B 1 258 ? -30.726 15.812 33.277 1.00 26.80 254 LEU B N 1
ATOM 4916 C CA . LEU B 1 258 ? -32.001 16.200 32.683 1.00 30.62 254 LEU B CA 1
ATOM 4917 C C . LEU B 1 258 ? -32.550 15.064 31.848 1.00 34.51 254 LEU B C 1
ATOM 4918 O O . LEU B 1 258 ? -31.856 14.544 30.976 1.00 33.37 254 LEU B O 1
ATOM 4923 N N . ASP B 1 259 ? -33.795 14.686 32.102 1.00 41.97 255 ASP B N 1
ATOM 4924 C CA . ASP B 1 259 ? -34.441 13.643 31.317 1.00 48.70 255 ASP B CA 1
ATOM 4925 C C . ASP B 1 259 ? -35.230 14.286 30.183 1.00 50.20 255 ASP B C 1
ATOM 4926 O O . ASP B 1 259 ? -36.438 14.091 30.072 1.00 53.91 255 ASP B O 1
ATOM 4931 N N . ALA B 1 260 ? -34.535 15.067 29.360 1.00 46.22 256 ALA B N 1
ATOM 4932 C CA . ALA B 1 260 ? -35.146 15.779 28.239 1.00 45.40 256 ALA B CA 1
ATOM 4933 C C . ALA B 1 260 ? -34.372 15.501 26.947 1.00 44.89 256 ALA B C 1
ATOM 4934 O O . ALA B 1 260 ? -33.195 15.170 26.986 1.00 40.98 256 ALA B O 1
ATOM 4936 N N . GLU B 1 261 ? -35.041 15.629 25.808 1.00 48.36 257 GLU B N 1
ATOM 4937 C CA . GLU B 1 261 ? -34.427 15.307 24.524 1.00 49.65 257 GLU B CA 1
ATOM 4938 C C . GLU B 1 261 ? -33.726 16.528 23.945 1.00 47.15 257 GLU B C 1
ATOM 4939 O O . GLU B 1 261 ? -34.287 17.621 23.906 1.00 46.88 257 GLU B O 1
ATOM 4945 N N . PHE B 1 262 ? -32.492 16.334 23.500 1.00 46.06 258 PHE B N 1
ATOM 4946 C CA . PHE B 1 262 ? -31.703 17.413 22.918 1.00 39.34 258 PHE B CA 1
ATOM 4947 C C . PHE B 1 262 ? -31.922 17.480 21.397 1.00 35.16 258 PHE B C 1
ATOM 4948 O O . PHE B 1 262 ? -32.110 16.455 20.744 1.00 33.62 258 PHE B O 1
ATOM 4956 N N . PRO B 1 263 ? -31.928 18.696 20.830 1.00 32.30 259 PRO B N 1
ATOM 4957 C CA . PRO B 1 263 ? -32.091 18.813 19.378 1.00 35.45 259 PRO B CA 1
ATOM 4958 C C . PRO B 1 263 ? -30.961 18.109 18.615 1.00 32.17 259 PRO B C 1
ATOM 4959 O O . PRO B 1 263 ? -29.843 18.032 19.142 1.00 25.49 259 PRO B O 1
ATOM 4963 N N . LYS B 1 264 ? -31.252 17.600 17.419 1.00 35.00 260 LYS B N 1
ATOM 4964 C CA . LYS B 1 264 ? -30.220 17.036 16.553 1.00 39.34 260 LYS B CA 1
ATOM 4965 C C . LYS B 1 264 ? -29.433 18.163 15.883 1.00 33.73 260 LYS B C 1
ATOM 4966 O O . LYS B 1 264 ? -29.882 18.748 14.904 1.00 33.36 260 LYS B O 1
ATOM 4972 N N . PHE B 1 265 ? -28.254 18.454 16.409 1.00 31.98 261 PHE B N 1
ATOM 4973 C CA . PHE B 1 265 ? -27.510 19.649 15.999 1.00 27.79 261 PHE B CA 1
ATOM 4974 C C . PHE B 1 265 ? -26.472 19.386 14.913 1.00 28.44 261 PHE B C 1
ATOM 4975 O O . PHE B 1 265 ? -25.991 20.314 14.273 1.00 24.54 261 PHE B O 1
ATOM 4983 N N . ARG B 1 266 ? -26.095 18.127 14.715 1.00 31.62 262 ARG B N 1
ATOM 4984 C CA . ARG B 1 266 ? -24.950 17.856 13.852 1.00 32.67 262 ARG B CA 1
ATOM 4985 C C . ARG B 1 266 ? -25.222 18.169 12.389 1.00 31.71 262 ARG B C 1
ATOM 4986 O O . ARG B 1 266 ? -24.310 18.533 11.654 1.00 32.88 262 ARG B O 1
ATOM 4994 N N . GLN B 1 267 ? -26.476 18.040 11.973 1.00 29.95 263 GLN B N 1
ATOM 4995 C CA . GLN B 1 267 ? -26.859 18.390 10.610 1.00 35.67 263 GLN B CA 1
ATOM 4996 C C . GLN B 1 267 ? -26.662 19.885 10.307 1.00 28.62 263 GLN B C 1
ATOM 4997 O O . GLN B 1 267 ? -26.588 20.279 9.144 1.00 30.31 263 GLN B O 1
ATOM 5003 N N . LEU B 1 268 ? -26.578 20.708 11.349 1.00 26.70 264 LEU B N 1
ATOM 5004 C CA . LEU B 1 268 ? -26.437 22.152 11.178 1.00 25.98 264 LEU B CA 1
ATOM 5005 C C . LEU B 1 268 ? -25.000 22.585 10.866 1.00 27.50 264 LEU B C 1
ATOM 5006 O O . LEU B 1 268 ? -24.777 23.685 10.382 1.00 24.10 264 LEU B O 1
ATOM 5011 N N . LEU B 1 269 ? -24.029 21.733 11.165 1.00 25.80 265 LEU B N 1
ATOM 5012 C CA . LEU B 1 269 ? -22.627 22.114 10.986 1.00 26.48 265 LEU B CA 1
ATOM 5013 C C . LEU B 1 269 ? -22.234 22.012 9.513 1.00 24.25 265 LEU B C 1
ATOM 5014 O O . LEU B 1 269 ? -22.177 20.916 8.964 1.00 24.48 265 LEU B O 1
ATOM 5019 N N . PRO B 1 270 ? -21.987 23.155 8.855 1.00 23.60 266 PRO B N 1
ATOM 5020 C CA . PRO B 1 270 ? -21.650 23.064 7.429 1.00 27.16 266 PRO B CA 1
ATOM 5021 C C . PRO B 1 270 ? -20.272 22.454 7.181 1.00 31.14 266 PRO B C 1
ATOM 5022 O O . PRO B 1 270 ? -19.386 22.510 8.035 1.00 31.15 266 PRO B O 1
ATOM 5026 N N . THR B 1 271 ? -20.119 21.843 6.015 1.00 27.54 267 THR B N 1
ATOM 5027 C CA . THR B 1 271 ? -18.855 21.247 5.612 1.00 26.49 267 THR B CA 1
ATOM 5028 C C . THR B 1 271 ? -18.181 22.091 4.533 1.00 25.56 267 THR B C 1
ATOM 5029 O O . THR B 1 271 ? -17.107 21.742 4.051 1.00 25.07 267 THR B O 1
ATOM 5033 N N . GLU B 1 272 ? -18.814 23.201 4.161 1.00 23.19 268 GLU B N 1
ATOM 5034 C CA . GLU B 1 272 ? -18.211 24.136 3.214 1.00 22.71 268 GLU B CA 1
ATOM 5035 C C . GLU B 1 272 ? -18.910 25.476 3.293 1.00 21.92 268 GLU B C 1
ATOM 5036 O O . GLU B 1 272 ? -20.031 25.569 3.807 1.00 22.35 268 GLU B O 1
ATOM 5042 N N . HIS B 1 273 ? -18.249 26.509 2.777 1.00 18.95 269 HIS B N 1
ATOM 5043 C CA . HIS B 1 273 ? -18.724 27.891 2.898 1.00 19.03 269 HIS B CA 1
ATOM 5044 C C . HIS B 1 273 ? -18.588 28.590 1.553 1.00 22.28 269 HIS B C 1
ATOM 5045 O O . HIS B 1 273 ? -17.679 28.277 0.791 1.00 22.37 269 HIS B O 1
ATOM 5052 N N . THR B 1 274 ? -19.449 29.557 1.268 1.00 21.77 270 THR B N 1
ATOM 5053 C CA . THR B 1 274 ? -19.285 30.323 0.038 1.00 22.96 270 THR B CA 1
ATOM 5054 C C . THR B 1 274 ? -18.397 31.547 0.274 1.00 21.07 270 THR B C 1
ATOM 5055 O O . THR B 1 274 ? -17.864 32.127 -0.676 1.00 18.11 270 THR B O 1
ATOM 5059 N N . ALA B 1 275 ? -18.21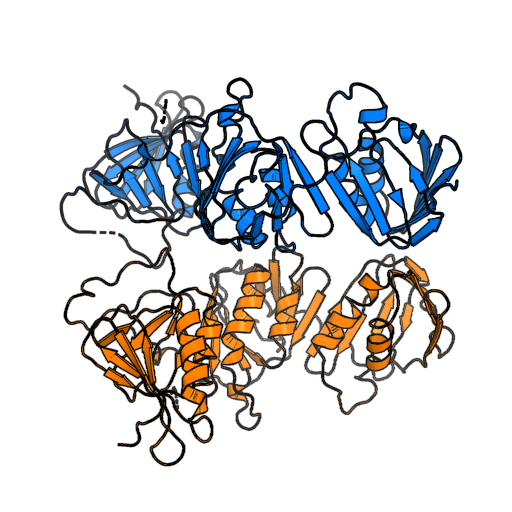9 31.932 1.538 1.00 17.45 271 ALA B N 1
ATOM 5060 C CA . ALA B 1 275 ? -17.221 32.956 1.881 1.00 20.28 271 ALA B CA 1
ATOM 5061 C C . ALA B 1 275 ? -16.585 32.648 3.232 1.00 20.91 271 ALA B C 1
ATOM 5062 O O . ALA B 1 275 ? -17.226 32.093 4.125 1.00 17.62 271 ALA B O 1
ATOM 5064 N N . VAL B 1 276 ? -15.318 33.016 3.367 1.00 18.02 272 VAL B N 1
ATOM 5065 C CA . VAL B 1 276 ? -14.566 32.806 4.595 1.00 20.62 272 VAL B CA 1
ATOM 5066 C C . VAL B 1 276 ? -13.830 34.093 4.976 1.00 20.23 272 VAL B C 1
ATOM 5067 O O . VAL B 1 276 ? -13.247 34.755 4.125 1.00 18.69 272 VAL B O 1
ATOM 5071 N N . ALA B 1 277 ? -13.869 34.455 6.252 1.00 21.11 273 ALA B N 1
ATOM 5072 C CA . ALA B 1 277 ? -13.217 35.670 6.725 1.00 21.56 273 ALA B CA 1
ATOM 5073 C C . ALA B 1 277 ? -12.445 35.380 7.997 1.00 22.84 273 ALA B C 1
ATOM 5074 O O . ALA B 1 277 ? -13.005 34.809 8.938 1.00 23.64 273 ALA B O 1
ATOM 5076 N N . THR B 1 278 ? -11.168 35.754 8.037 1.00 19.71 274 THR B N 1
ATOM 5077 C CA A THR B 1 278 ? -10.356 35.614 9.238 0.66 19.19 274 THR B CA 1
ATOM 5078 C CA B THR B 1 278 ? -10.409 35.637 9.280 0.34 19.18 274 THR B CA 1
ATOM 5079 C C . THR B 1 278 ? -9.929 37.002 9.736 1.00 20.22 274 THR B C 1
ATOM 5080 O O . THR B 1 278 ? -9.509 37.840 8.936 1.00 19.80 274 THR B O 1
ATOM 5087 N N . MET B 1 279 ? -10.040 37.249 11.036 1.00 21.43 275 MET B N 1
ATOM 5088 C CA . MET B 1 279 ? -9.631 38.539 11.572 1.00 23.78 275 MET B CA 1
ATOM 5089 C C . MET B 1 279 ? -9.259 38.437 13.059 1.00 23.44 275 MET B C 1
ATOM 5090 O O . MET B 1 279 ? -9.318 37.359 13.656 1.00 21.81 275 MET B O 1
ATOM 5095 N N . ASP B 1 280 ? -8.874 39.571 13.639 1.00 21.92 276 ASP B N 1
ATOM 5096 C CA . ASP B 1 280 ? -8.405 39.635 15.021 1.00 23.83 276 ASP B CA 1
ATOM 5097 C C . ASP B 1 280 ? -9.570 39.717 15.981 1.00 25.09 276 ASP B C 1
ATOM 5098 O O . ASP B 1 280 ? -10.453 40.562 15.816 1.00 23.95 276 ASP B O 1
ATOM 5103 N N . VAL B 1 281 ? -9.576 38.835 16.980 1.00 22.05 277 VAL B N 1
ATOM 5104 C CA . VAL B 1 281 ? -10.704 38.739 17.897 1.00 21.95 277 VAL B CA 1
ATOM 5105 C C . VAL B 1 281 ? -10.802 39.969 18.793 1.00 23.80 277 VAL B C 1
ATOM 5106 O O . VAL B 1 281 ? -11.874 40.562 18.911 1.00 21.90 277 VAL B O 1
ATOM 5110 N N . ALA B 1 282 ? -9.685 40.363 19.407 1.00 23.47 278 ALA B N 1
ATOM 5111 C CA . ALA B 1 282 ? -9.683 41.521 20.303 1.00 27.34 278 ALA B CA 1
ATOM 5112 C C . ALA B 1 282 ? -10.146 42.804 19.601 1.00 27.95 278 ALA B C 1
ATOM 5113 O O . ALA B 1 282 ? -10.932 43.567 20.165 1.00 26.59 278 ALA B O 1
ATOM 5115 N N . GLU B 1 283 ? -9.661 43.036 18.384 1.00 25.79 279 GLU B N 1
ATOM 5116 C CA . GLU B 1 283 ? -10.061 44.210 17.606 1.00 25.64 279 GLU B CA 1
ATOM 5117 C C . GLU B 1 283 ? -11.553 44.196 17.313 1.00 24.71 279 GLU B C 1
ATOM 5118 O O . GLU B 1 283 ? -12.229 45.228 17.402 1.00 21.05 279 GLU B O 1
ATOM 5124 N N . LEU B 1 284 ? -12.054 43.031 16.910 1.00 19.81 280 LEU B N 1
ATOM 5125 C CA . LEU B 1 284 ? -13.457 42.923 16.517 1.00 20.76 280 LEU B CA 1
ATOM 5126 C C . LEU B 1 284 ? -14.379 43.106 17.719 1.00 22.95 280 LEU B C 1
ATOM 5127 O O . LEU B 1 284 ? -15.382 43.832 17.638 1.00 19.96 280 LEU B O 1
ATOM 5132 N N . ILE B 1 285 ? -14.042 42.467 18.842 1.00 21.34 281 ILE B N 1
ATOM 5133 C CA . ILE B 1 285 ? -14.822 42.666 20.068 1.00 19.97 281 ILE B CA 1
ATOM 5134 C C . ILE B 1 285 ? -14.908 44.149 20.447 1.00 20.71 281 ILE B C 1
ATOM 5135 O O . ILE B 1 285 ? -16.004 44.654 20.720 1.00 21.82 281 ILE B O 1
ATOM 5140 N N . GLU B 1 286 ? -13.770 44.851 20.425 1.00 20.33 282 GLU B N 1
ATOM 5141 C CA . GLU B 1 286 ? -13.741 46.270 20.789 1.00 22.93 282 GLU B CA 1
ATOM 5142 C C . GLU B 1 286 ? -14.587 47.122 19.829 1.00 23.66 282 GLU B C 1
ATOM 5143 O O . GLU B 1 286 ? -15.328 48.001 20.268 1.00 24.15 282 GLU B O 1
ATOM 5149 N N . ALA B 1 287 ? -14.494 46.844 18.530 1.00 19.21 283 ALA B N 1
ATOM 5150 C CA . ALA B 1 287 ? -15.248 47.591 17.529 1.00 20.79 283 ALA B CA 1
ATOM 5151 C C . ALA B 1 287 ? -16.757 47.347 17.646 1.00 21.17 283 ALA B C 1
ATOM 5152 O O . ALA B 1 287 ? -17.557 48.269 17.474 1.00 21.56 283 ALA B O 1
ATOM 5154 N N . ILE B 1 288 ? -17.152 46.112 17.933 1.00 18.45 284 ILE B N 1
ATOM 5155 C CA . ILE B 1 288 ? -18.572 45.814 18.138 1.00 18.62 284 ILE B CA 1
ATOM 5156 C C . ILE B 1 288 ? -19.116 46.612 19.308 1.00 21.72 284 ILE B C 1
ATOM 5157 O O . ILE B 1 288 ? -20.153 47.265 19.194 1.00 23.93 284 ILE B O 1
ATOM 5162 N N . LYS B 1 289 ? -18.409 46.568 20.432 1.00 23.08 285 LYS B N 1
ATOM 5163 C CA . LYS B 1 289 ? -18.832 47.305 21.618 1.00 28.16 285 LYS B CA 1
ATOM 5164 C C . LYS B 1 289 ? -18.931 48.805 21.349 1.00 28.04 285 LYS B C 1
ATOM 5165 O O . LYS B 1 289 ? -19.783 49.493 21.909 1.00 21.22 285 LYS B O 1
ATOM 5171 N N . LEU B 1 290 ? -18.052 49.308 20.493 1.00 27.32 286 LEU B N 1
ATOM 5172 C CA . LEU B 1 290 ? -18.039 50.731 20.165 1.00 23.82 286 LEU B CA 1
ATOM 5173 C C . LEU B 1 290 ? -19.220 51.134 19.276 1.00 21.54 286 LEU B C 1
ATOM 5174 O O . LEU B 1 290 ? -19.949 52.076 19.598 1.00 23.05 286 LEU B O 1
ATOM 5179 N N . VAL B 1 291 ? -19.406 50.448 18.151 1.00 20.75 287 VAL B N 1
ATOM 5180 C CA . VAL B 1 291 ? -20.473 50.855 17.231 1.00 21.60 287 VAL B CA 1
ATOM 5181 C C . VAL B 1 291 ? -21.855 50.546 17.804 1.00 23.27 287 VAL B C 1
ATOM 5182 O O . VAL B 1 291 ? -22.810 51.259 17.499 1.00 27.88 287 VAL B O 1
ATOM 5186 N N . ALA B 1 292 ? -21.955 49.526 18.660 1.00 22.45 288 ALA B N 1
ATOM 5187 C CA . ALA B 1 292 ? -23.248 49.155 19.256 1.00 25.92 288 ALA B CA 1
ATOM 5188 C C . ALA B 1 292 ? -23.791 50.215 20.216 1.00 31.64 288 ALA B C 1
ATOM 5189 O O . ALA B 1 292 ? -24.949 50.151 20.638 1.00 35.34 288 ALA B O 1
ATOM 5191 N N . LEU B 1 293 ? -22.970 51.208 20.548 1.00 29.35 289 LEU B N 1
ATOM 5192 C CA . LEU B 1 293 ? -23.402 52.300 21.413 1.00 32.12 289 LEU B CA 1
ATOM 5193 C C . LEU B 1 293 ? -24.551 53.135 20.816 1.00 38.52 289 LEU B C 1
ATOM 5194 O O . LEU B 1 293 ? -25.219 53.872 21.539 1.00 38.73 289 LEU B O 1
ATOM 5199 N N . VAL B 1 294 ? -24.772 53.030 19.509 1.00 39.41 290 VAL B N 1
ATOM 5200 C CA . VAL B 1 294 ? -25.893 53.720 18.860 1.00 45.38 290 VAL B CA 1
ATOM 5201 C C . VAL B 1 294 ? -26.960 52.744 18.356 1.00 49.83 290 VAL B C 1
ATOM 5202 O O . VAL B 1 294 ? -27.855 53.125 17.599 1.00 52.49 290 VAL B O 1
ATOM 5206 N N . ALA B 1 295 ? -26.859 51.484 18.753 1.00 54.04 291 ALA B N 1
ATOM 5207 C CA . ALA B 1 295 ? -27.880 50.511 18.395 1.00 61.30 291 ALA B CA 1
ATOM 5208 C C . ALA B 1 295 ? -29.020 50.587 19.404 1.00 68.61 291 ALA B C 1
ATOM 5209 O O . ALA B 1 295 ? -28.783 50.566 20.614 1.00 72.95 291 ALA B O 1
ATOM 5211 N N . ASP B 1 296 ? -30.253 50.695 18.915 1.00 71.36 292 ASP B N 1
ATOM 5212 C CA . ASP B 1 296 ? -31.405 50.742 19.813 1.00 75.42 292 ASP B CA 1
ATOM 5213 C C . ASP B 1 296 ? -31.790 49.324 20.237 1.00 72.16 292 ASP B C 1
ATOM 5214 O O . ASP B 1 296 ? -31.771 48.393 19.424 1.00 70.26 292 ASP B O 1
ATOM 5219 N N . ARG B 1 297 ? -32.100 49.170 21.525 1.00 71.45 293 ARG B N 1
ATOM 5220 C CA . ARG B 1 297 ? -32.415 47.874 22.134 1.00 70.31 293 ARG B CA 1
ATOM 5221 C C . ARG B 1 297 ? -31.228 46.913 22.089 1.00 68.88 293 ARG B C 1
ATOM 5222 O O . ARG B 1 297 ? -31.356 45.745 22.455 1.00 66.65 293 ARG B O 1
ATOM 5224 N N . GLY B 1 298 ? -30.073 47.415 21.655 1.00 73.96 294 GLY B N 1
ATOM 5225 C CA . GLY B 1 298 ? -28.909 46.579 21.419 1.00 71.59 294 GLY B CA 1
ATOM 5226 C C . GLY B 1 298 ? -29.240 45.472 20.436 1.00 67.32 294 GLY B C 1
ATOM 5227 O O . GLY B 1 298 ? -28.753 44.349 20.556 1.00 68.02 294 GLY B O 1
ATOM 5228 N N . ALA B 1 299 ? -30.077 45.797 19.459 1.00 53.05 295 ALA B N 1
ATOM 5229 C CA . ALA B 1 299 ? -30.629 44.792 18.566 1.00 45.88 295 ALA B CA 1
ATOM 5230 C C . ALA B 1 299 ? -29.618 44.254 17.546 1.00 38.50 295 ALA B C 1
ATOM 5231 O O . ALA B 1 299 ? -29.505 43.034 17.395 1.00 37.46 295 ALA B O 1
ATOM 5233 N N . GLN B 1 300 ? -28.885 45.133 16.856 1.00 28.98 296 GLN B N 1
ATOM 5234 C CA . GLN B 1 300 ? -28.173 44.675 15.656 1.00 27.34 296 GLN B CA 1
ATOM 5235 C C . GLN B 1 300 ? -26.885 45.429 15.268 1.00 25.98 296 GLN B C 1
ATOM 5236 O O . GLN B 1 300 ? -26.849 46.667 15.285 1.00 23.70 296 GLN B O 1
ATOM 5242 N N . VAL B 1 301 ? -25.83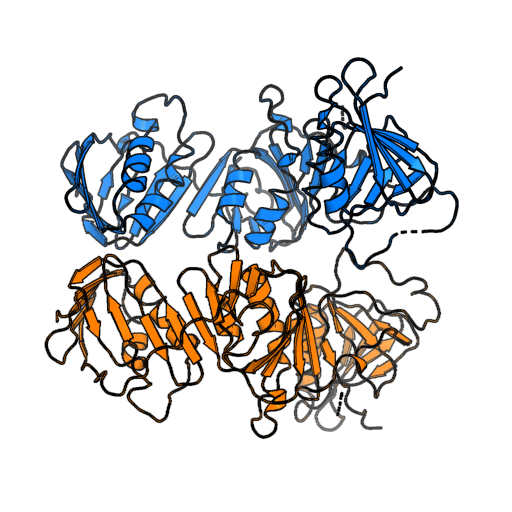7 44.677 14.905 1.00 20.89 297 VAL B N 1
ATOM 5243 C CA . VAL B 1 301 ? -24.700 45.270 14.195 1.00 20.37 297 VAL B CA 1
ATOM 5244 C C . VAL B 1 301 ? -24.565 44.643 12.810 1.00 21.26 297 VAL B C 1
ATOM 5245 O O . VAL B 1 301 ? -24.832 43.450 12.624 1.00 20.29 297 VAL B O 1
ATOM 5249 N N A ARG B 1 302 ? -24.136 45.449 11.847 0.58 19.84 298 ARG B N 1
ATOM 5250 N N B ARG B 1 302 ? -24.176 45.464 11.836 0.42 20.03 298 ARG B N 1
ATOM 5251 C CA A ARG B 1 302 ? -24.063 45.005 10.460 0.58 20.57 298 ARG B CA 1
ATOM 5252 C CA B ARG B 1 302 ? -24.078 45.038 10.439 0.42 20.48 298 ARG B CA 1
ATOM 5253 C C A ARG B 1 302 ? -22.625 44.912 9.984 0.58 19.87 298 ARG B C 1
ATOM 5254 C C B ARG B 1 302 ? -22.618 44.881 10.028 0.42 19.85 298 ARG B C 1
ATOM 5255 O O A ARG B 1 302 ? -21.802 45.761 10.311 0.58 21.37 298 ARG B O 1
ATOM 5256 O O B ARG B 1 302 ? -21.768 45.657 10.455 0.42 21.17 298 ARG B O 1
ATOM 5271 N N . MET B 1 303 ? -22.328 43.876 9.206 1.00 17.02 299 MET B N 1
ATOM 5272 C CA . MET B 1 303 ? -20.971 43.660 8.723 1.00 16.54 299 MET B CA 1
ATOM 5273 C C . MET B 1 303 ? -20.981 43.569 7.213 1.00 17.65 299 MET B C 1
ATOM 5274 O O . MET B 1 303 ? -21.650 42.704 6.662 1.00 20.19 299 MET B O 1
ATOM 5279 N N . GLU B 1 304 ? -20.252 44.471 6.557 1.00 16.50 300 GLU B N 1
ATOM 5280 C CA . GLU B 1 304 ? -20.060 44.433 5.106 1.00 15.96 300 GLU B CA 1
ATOM 5281 C C . GLU B 1 304 ? -18.654 43.964 4.795 1.00 16.76 300 GLU B C 1
ATOM 5282 O O . GLU B 1 304 ? -17.711 44.761 4.837 1.00 18.27 300 GLU B O 1
ATOM 5288 N N . PHE B 1 305 ? -18.524 42.675 4.504 1.00 20.14 301 PHE B N 1
ATOM 5289 C CA . PHE B 1 305 ? -17.241 42.063 4.173 1.00 17.90 301 PHE B CA 1
ATOM 5290 C C . PHE B 1 305 ? -16.922 42.279 2.702 1.00 18.55 301 PHE B C 1
ATOM 5291 O O . PHE B 1 305 ? -17.800 42.130 1.853 1.00 17.67 301 PHE B O 1
ATOM 5299 N N . ALA B 1 306 ? -15.670 42.616 2.400 1.00 19.88 302 ALA B N 1
ATOM 5300 C CA . ALA B 1 306 ? -15.181 42.641 1.026 1.00 21.81 302 ALA B CA 1
ATOM 5301 C C . ALA B 1 306 ? -13.702 42.279 1.052 1.00 21.22 302 ALA B C 1
ATOM 5302 O O . ALA B 1 306 ? -13.163 41.973 2.113 1.00 21.28 302 ALA B O 1
ATOM 5304 N N . ASP B 1 307 ? -13.036 42.318 -0.097 1.00 17.36 303 ASP B N 1
ATOM 5305 C CA . ASP B 1 307 ? -11.616 42.003 -0.099 1.00 17.89 303 ASP B CA 1
ATOM 5306 C C . ASP B 1 307 ? -10.842 42.966 0.793 1.00 19.34 303 ASP B C 1
ATOM 5307 O O . ASP B 1 307 ? -10.903 44.177 0.602 1.00 22.59 303 ASP B O 1
ATOM 5312 N N . GLY B 1 308 ? -10.130 42.425 1.774 1.00 22.21 304 GLY B N 1
ATOM 5313 C CA . GLY B 1 308 ? -9.210 43.219 2.579 1.00 23.72 304 GLY B CA 1
ATOM 5314 C C . GLY B 1 308 ? -9.800 43.940 3.788 1.00 19.25 304 GLY B C 1
ATOM 5315 O O . GLY B 1 308 ? -9.057 44.374 4.658 1.00 19.09 304 GLY B O 1
ATOM 5316 N N . SER B 1 309 ? -11.117 44.072 3.857 1.00 20.53 305 SER B N 1
ATOM 5317 C CA . SER B 1 309 ? -11.717 44.916 4.892 1.00 22.26 305 SER B CA 1
ATOM 5318 C C . SER B 1 309 ? -13.171 44.562 5.155 1.00 23.73 305 SER B C 1
ATOM 5319 O O . SER B 1 309 ? -13.884 44.123 4.252 1.00 25.29 305 SER B O 1
ATOM 5322 N N . VAL B 1 310 ? -13.617 44.782 6.392 1.00 21.65 306 VAL B N 1
ATOM 5323 C CA . VAL B 1 310 ? -15.041 44.696 6.702 1.00 15.91 306 VAL B CA 1
ATOM 5324 C C . VAL B 1 310 ? -15.491 45.992 7.371 1.00 19.90 306 VAL B C 1
ATOM 5325 O O . VAL B 1 310 ? -14.800 46.523 8.240 1.00 18.85 306 VAL B O 1
ATOM 5329 N N . ARG B 1 311 ? -16.634 46.511 6.936 1.00 20.72 307 ARG B N 1
ATOM 5330 C CA . ARG B 1 311 ? -17.242 47.675 7.570 1.00 19.52 307 ARG B CA 1
ATOM 5331 C C . ARG B 1 311 ? -18.255 47.194 8.596 1.00 20.21 307 ARG B C 1
ATOM 5332 O O . ARG B 1 311 ? -19.229 46.512 8.257 1.00 19.83 307 ARG B O 1
ATOM 5340 N N . LEU B 1 312 ? -18.003 47.526 9.854 1.00 19.37 308 LEU B N 1
ATOM 5341 C CA . LEU B 1 312 ? -18.940 47.218 10.921 1.00 18.79 308 LEU B CA 1
ATOM 5342 C C . LEU B 1 312 ? -19.747 48.476 11.197 1.00 21.44 308 LEU B C 1
ATOM 5343 O O . LEU B 1 312 ? -19.174 49.536 11.319 1.00 24.27 308 LEU B O 1
ATOM 5348 N N . SER B 1 313 ? -21.068 48.371 11.289 1.00 22.29 309 SER B N 1
ATOM 5349 C CA . SER B 1 313 ? -21.879 49.563 11.495 1.00 22.40 309 SER B CA 1
ATOM 5350 C C . SER B 1 313 ? -23.095 49.277 12.353 1.00 21.57 309 SER B C 1
ATOM 5351 O O . SER B 1 313 ? -23.483 48.114 12.552 1.00 21.98 309 SER B O 1
ATOM 5354 N N . ALA B 1 314 ? -23.677 50.345 12.879 1.00 22.85 310 ALA B N 1
ATOM 5355 C CA . ALA B 1 314 ? -24.909 50.246 13.641 1.00 23.69 310 ALA B CA 1
ATOM 5356 C C . ALA B 1 314 ? -25.623 51.586 13.647 1.00 26.70 310 ALA B C 1
ATOM 5357 O O . ALA B 1 314 ? -25.068 52.605 13.213 1.00 22.50 310 ALA B O 1
ATOM 5359 N N . GLY B 1 315 ? -26.868 51.571 14.117 1.00 28.27 311 GLY B N 1
ATOM 5360 C CA . GLY B 1 315 ? -27.622 52.790 14.337 1.00 36.31 311 GLY B CA 1
ATOM 5361 C C . GLY B 1 315 ? -28.595 53.160 13.237 1.00 45.92 311 GLY B C 1
ATOM 5362 O O . GLY B 1 315 ? -28.734 52.450 12.246 1.00 52.09 311 GLY B O 1
ATOM 5363 N N . ALA B 1 316 ? -29.277 54.282 13.428 1.00 50.72 312 ALA B N 1
ATOM 5364 C CA . ALA B 1 316 ? -30.162 54.840 12.412 1.00 58.51 312 ALA B CA 1
ATOM 5365 C C . ALA B 1 316 ? -30.112 56.369 12.467 1.00 58.57 312 ALA B C 1
ATOM 5366 O O . ALA B 1 316 ? -29.647 56.942 13.455 1.00 58.09 312 ALA B O 1
ATOM 5368 N N . ASP B 1 317 ? -30.603 57.021 11.417 1.00 64.63 313 ASP B N 1
ATOM 5369 C CA . ASP B 1 317 ? -30.514 58.479 11.287 1.00 72.01 313 ASP B CA 1
ATOM 5370 C C . ASP B 1 317 ? -31.185 59.277 12.421 1.00 74.38 313 ASP B C 1
ATOM 5371 O O . ASP B 1 317 ? -30.946 60.475 12.568 1.00 76.42 313 ASP B O 1
ATOM 5376 N N . ASP B 1 318 ? -32.015 58.618 13.221 1.00 72.98 314 ASP B N 1
ATOM 5377 C CA . ASP B 1 318 ? -32.787 59.306 14.251 1.00 73.76 314 ASP B CA 1
ATOM 5378 C C . ASP B 1 318 ? -32.066 59.421 15.602 1.00 69.45 314 ASP B C 1
ATOM 5379 O O . ASP B 1 318 ? -32.258 60.395 16.331 1.00 72.67 314 ASP B O 1
ATOM 5384 N N . VAL B 1 319 ? -31.250 58.425 15.938 1.00 59.15 315 VAL B N 1
ATOM 5385 C CA . VAL B 1 319 ? -30.505 58.423 17.199 1.00 52.86 315 VAL B CA 1
ATOM 5386 C C . VAL B 1 319 ? -29.002 58.630 16.946 1.00 46.61 315 VAL B C 1
ATOM 5387 O O . VAL B 1 319 ? -28.294 59.251 17.743 1.00 44.18 315 VAL B O 1
ATOM 5391 N N . GLY B 1 320 ? -28.527 58.119 15.819 1.00 41.64 316 GLY B N 1
ATOM 5392 C CA . GLY B 1 320 ? -27.142 58.293 15.431 1.00 35.72 316 GLY B CA 1
ATOM 5393 C C . GLY B 1 320 ? -26.641 57.052 14.728 1.00 30.37 316 GLY B C 1
ATOM 5394 O O . GLY B 1 320 ? -27.177 55.961 14.922 1.00 27.38 316 GLY B O 1
ATOM 5395 N N A ARG B 1 321 ? -25.620 57.216 13.893 0.49 27.27 317 ARG B N 1
ATOM 5396 N N B ARG B 1 321 ? -25.612 57.222 13.902 0.51 27.25 317 ARG B N 1
ATOM 5397 C CA A ARG B 1 321 ? -25.017 56.086 13.202 0.49 25.55 317 ARG B CA 1
ATOM 5398 C CA B ARG B 1 321 ? -25.009 56.107 13.187 0.51 25.56 317 ARG B CA 1
ATOM 5399 C C A ARG B 1 321 ? -23.536 55.974 13.540 0.49 25.92 317 ARG B C 1
ATOM 5400 C C B ARG B 1 321 ? -23.537 55.972 13.561 0.51 25.96 317 ARG B C 1
ATOM 5401 O O A ARG B 1 321 ? -22.884 56.973 13.857 0.49 26.83 317 ARG B O 1
ATOM 5402 O O B ARG B 1 321 ? -22.889 56.958 13.927 0.51 26.86 317 ARG B O 1
ATOM 5417 N N . ALA B 1 322 ? -23.013 54.755 13.460 1.00 23.32 318 ALA B N 1
ATOM 5418 C CA . ALA B 1 322 ? -21.617 54.489 13.775 1.00 22.77 318 ALA B CA 1
ATOM 5419 C C . ALA B 1 322 ? -21.071 53.451 12.821 1.00 26.48 318 ALA B C 1
ATOM 5420 O O . ALA B 1 322 ? -21.791 52.542 12.420 1.00 25.33 318 ALA B O 1
ATOM 5422 N N . GLU B 1 323 ? -19.798 53.585 12.459 1.00 22.66 319 GLU B N 1
ATOM 5423 C CA . GLU B 1 323 ? -19.142 52.556 11.671 1.00 23.41 319 GLU B CA 1
ATOM 5424 C C . GLU B 1 323 ? -17.636 52.530 11.926 1.00 23.72 319 GLU B C 1
ATOM 5425 O O . GLU B 1 323 ? -17.040 53.536 12.329 1.00 23.37 319 GLU B O 1
ATOM 5431 N N . GLU B 1 324 ? -17.039 51.366 11.702 1.00 23.93 320 GLU B N 1
ATOM 5432 C CA . GLU B 1 324 ? -15.593 51.212 11.799 1.00 23.55 320 GLU B CA 1
ATOM 5433 C C . GLU B 1 324 ? -15.129 50.181 10.786 1.00 21.00 320 GLU B C 1
ATOM 5434 O O . GLU B 1 324 ? -15.761 49.140 10.623 1.00 19.27 320 GLU B O 1
ATOM 5440 N N . ASP B 1 325 ? -14.035 50.480 10.099 1.00 20.21 321 ASP B N 1
ATOM 5441 C CA . ASP B 1 325 ? -13.425 49.547 9.155 1.00 20.41 321 ASP B CA 1
ATOM 5442 C C . ASP B 1 325 ? -12.328 48.743 9.842 1.00 23.85 321 ASP B C 1
ATOM 5443 O O . ASP B 1 325 ? -11.459 49.315 10.509 1.00 24.24 321 ASP B O 1
ATOM 5448 N N . LEU B 1 326 ? -12.365 47.429 9.654 1.00 21.77 322 LEU B N 1
ATOM 5449 C CA . LEU B 1 326 ? -11.373 46.521 10.220 1.00 22.35 322 LEU B CA 1
ATOM 5450 C C . LEU B 1 326 ? -10.728 45.695 9.107 1.00 22.34 322 LEU B C 1
ATOM 5451 O O . LEU B 1 326 ? -11.400 45.322 8.144 1.00 20.23 322 LEU B O 1
ATOM 5456 N N . VAL B 1 327 ? -9.444 45.398 9.249 1.00 19.22 323 VAL B N 1
ATOM 5457 C CA . VAL B 1 327 ? -8.740 44.556 8.275 1.00 19.34 323 VAL B CA 1
ATOM 5458 C C . VAL B 1 327 ? -9.269 43.120 8.382 1.00 24.51 323 VAL B C 1
ATOM 5459 O O . VAL B 1 327 ? -9.515 42.621 9.486 1.00 21.94 323 VAL B O 1
ATOM 5463 N N A VAL B 1 328 ? -9.475 42.476 7.240 0.56 21.90 324 VAL B N 1
ATOM 5464 N N B VAL B 1 328 ? -9.468 42.484 7.228 0.44 22.06 324 VAL B N 1
ATOM 5465 C CA A VAL B 1 328 ? -9.884 41.076 7.216 0.56 22.30 324 VAL B CA 1
ATOM 5466 C CA B VAL B 1 328 ? -9.923 41.096 7.139 0.44 22.28 324 VAL B CA 1
ATOM 5467 C C A VAL B 1 328 ? -9.143 40.333 6.107 0.56 22.91 324 VAL B C 1
ATOM 5468 C C B VAL B 1 328 ? -9.135 40.332 6.083 0.44 22.81 324 VAL B C 1
ATOM 5469 O O A VAL B 1 328 ? -8.825 40.904 5.066 0.56 23.10 324 VAL B O 1
ATOM 5470 O O B VAL B 1 328 ? -8.793 40.885 5.042 0.44 23.13 324 VAL B O 1
ATOM 5477 N N . ASP B 1 329 ? -8.851 39.064 6.351 1.00 20.86 325 ASP B N 1
ATOM 5478 C CA . ASP B 1 329 ? -8.319 38.185 5.321 1.00 22.53 325 ASP B CA 1
ATOM 5479 C C . ASP B 1 329 ? -9.537 37.453 4.743 1.00 19.07 325 ASP B C 1
ATOM 5480 O O . ASP B 1 329 ? -10.051 36.508 5.360 1.00 20.45 325 ASP B O 1
ATOM 5485 N N . TYR B 1 330 ? -10.025 37.930 3.600 1.00 19.60 326 TYR B N 1
ATOM 5486 C CA . TYR B 1 330 ? -11.357 37.552 3.096 1.00 18.52 326 TYR B CA 1
ATOM 5487 C C . TYR B 1 330 ? -11.271 36.702 1.834 1.00 22.90 326 TYR B C 1
ATOM 5488 O O . TYR B 1 330 ? -10.346 36.859 1.039 1.00 25.20 326 TYR B O 1
ATOM 5497 N N . ALA B 1 331 ? -12.217 35.783 1.670 1.00 19.75 327 ALA B N 1
ATOM 5498 C CA . ALA B 1 331 ? -12.297 34.958 0.458 1.00 19.48 327 ALA B CA 1
ATOM 5499 C C . ALA B 1 331 ? -13.749 34.783 0.052 1.00 20.81 327 ALA B C 1
ATOM 5500 O O . ALA B 1 331 ? -14.608 34.497 0.903 1.00 17.85 327 ALA B O 1
ATOM 5502 N N . GLY B 1 332 ? -14.029 34.959 -1.238 1.00 20.05 328 GLY B N 1
ATOM 5503 C CA . GLY B 1 332 ? -15.389 34.848 -1.742 1.00 18.66 328 GLY B CA 1
ATOM 5504 C C . GLY B 1 332 ? -15.888 36.160 -2.328 1.00 24.91 328 GLY B C 1
ATOM 5505 O O . GLY B 1 332 ? -15.094 37.026 -2.717 1.00 22.76 328 GLY B O 1
ATOM 5506 N N . GLU B 1 333 ? -17.208 36.305 -2.406 1.00 20.43 329 GLU B N 1
ATOM 5507 C CA . GLU B 1 333 ? -17.821 37.543 -2.881 1.00 17.15 329 GLU B CA 1
ATOM 5508 C C . GLU B 1 333 ? -18.242 38.365 -1.680 1.00 20.46 329 GLU B C 1
ATOM 5509 O O . GLU B 1 333 ? -18.545 37.785 -0.625 1.00 18.20 329 GLU B O 1
ATOM 5515 N N . PRO B 1 334 ? -18.266 39.709 -1.828 1.00 19.97 330 PRO B N 1
ATOM 5516 C CA . PRO B 1 334 ? -18.725 40.572 -0.736 1.00 18.34 330 PRO B CA 1
ATOM 5517 C C . PRO B 1 334 ? -20.069 40.126 -0.175 1.00 21.38 330 PRO B C 1
ATOM 5518 O O . PRO B 1 334 ? -20.947 39.684 -0.910 1.00 16.48 330 PRO B O 1
ATOM 5522 N N . LEU B 1 335 ? -20.207 40.240 1.137 1.00 17.98 331 LEU B N 1
ATOM 5523 C CA . LEU B 1 335 ? -21.397 39.773 1.825 1.00 19.06 331 LEU B CA 1
ATOM 5524 C C . LEU B 1 335 ? -21.760 40.762 2.918 1.00 16.34 331 LEU B C 1
ATOM 5525 O O . LEU B 1 335 ? -20.894 41.186 3.686 1.00 17.77 331 LEU B O 1
ATOM 5530 N N . THR B 1 336 ? -23.031 41.137 2.975 1.00 17.05 332 THR B N 1
ATOM 5531 C CA . THR B 1 336 ? -23.528 41.925 4.094 1.00 19.20 332 THR B CA 1
ATOM 5532 C C . THR B 1 336 ? -24.387 41.047 4.970 1.00 16.98 332 THR B C 1
ATOM 5533 O O . THR B 1 336 ? -25.306 40.397 4.497 1.00 17.10 332 THR B O 1
ATOM 5537 N N . ILE B 1 337 ? -24.076 41.019 6.257 1.00 18.22 333 ILE B N 1
ATOM 5538 C CA . ILE B 1 337 ? -24.755 40.123 7.181 1.00 16.47 333 ILE B CA 1
ATOM 5539 C C . ILE B 1 337 ? -24.835 40.839 8.531 1.00 15.58 333 ILE B C 1
ATOM 5540 O O . ILE B 1 337 ? -23.941 41.616 8.875 1.00 17.95 333 ILE B O 1
ATOM 5545 N N . ALA B 1 338 ? -25.923 40.621 9.269 1.00 17.36 334 ALA B N 1
ATOM 5546 C CA . ALA B 1 338 ? -26.115 41.304 10.548 1.00 17.04 334 ALA B CA 1
ATOM 5547 C C . ALA B 1 338 ? -26.245 40.306 11.687 1.00 19.58 334 ALA B C 1
ATOM 5548 O O . ALA B 1 338 ? -26.685 39.163 11.479 1.00 14.73 334 ALA B O 1
ATOM 5550 N N . PHE B 1 339 ? -25.862 40.744 12.888 1.00 18.93 335 PHE B N 1
ATOM 5551 C CA . PHE B 1 339 ? -25.874 39.898 14.072 1.00 18.86 335 PHE B CA 1
ATOM 5552 C C . PHE B 1 339 ? -26.343 40.670 15.283 1.00 20.24 335 PHE B C 1
ATOM 5553 O O . PHE B 1 339 ? -26.190 41.889 15.361 1.00 18.27 335 PHE B O 1
ATOM 5561 N N . ASN B 1 340 ? -26.911 39.930 16.227 1.00 20.19 336 ASN B N 1
ATOM 5562 C CA . ASN B 1 340 ? -27.072 40.384 17.600 1.00 18.39 336 ASN B CA 1
ATOM 5563 C C . ASN B 1 340 ? -25.666 40.549 18.191 1.00 18.93 336 ASN B C 1
ATOM 5564 O O . ASN B 1 340 ? -24.907 39.573 18.284 1.00 18.49 336 ASN B O 1
ATOM 5569 N N . PRO B 1 341 ? -25.303 41.786 18.569 1.00 19.96 337 PRO B N 1
ATOM 5570 C CA . PRO B 1 341 ? -23.930 42.079 18.996 1.00 20.68 337 PRO B CA 1
ATOM 5571 C C . PRO B 1 341 ? -23.548 41.343 20.268 1.00 23.21 337 PRO B C 1
ATOM 5572 O O . PRO B 1 341 ? -22.385 40.993 20.419 1.00 21.05 337 PRO B O 1
ATOM 5576 N N . THR B 1 342 ? -24.500 41.101 21.166 1.00 21.16 338 THR B N 1
ATOM 5577 C CA . THR B 1 342 ? -24.192 40.341 22.375 1.00 21.30 338 THR B CA 1
ATOM 5578 C C . THR B 1 342 ? -23.866 38.877 22.029 1.00 20.43 338 THR B C 1
ATOM 5579 O O . THR B 1 342 ? -22.875 38.306 22.532 1.00 22.06 338 THR B O 1
ATOM 5583 N N . TYR B 1 343 ? -24.696 38.268 21.179 1.00 16.02 339 TYR B N 1
ATOM 5584 C CA . TYR B 1 343 ? -24.457 36.890 20.739 1.00 17.37 339 TYR B CA 1
ATOM 5585 C C . TYR B 1 343 ? -23.142 36.771 19.990 1.00 19.50 339 TYR B C 1
ATOM 5586 O O . TYR B 1 343 ? -22.435 35.766 20.075 1.00 17.93 339 TYR B O 1
ATOM 5595 N N . LEU B 1 344 ? -22.821 37.814 19.234 1.00 18.58 340 LEU B N 1
ATOM 5596 C CA . LEU B 1 344 ? -21.598 37.800 18.453 1.00 18.02 340 LEU B CA 1
ATOM 5597 C C . LEU B 1 344 ? -20.370 37.917 19.370 1.00 14.74 340 LEU B C 1
ATOM 5598 O O . LEU B 1 344 ? -19.423 37.142 19.248 1.00 16.79 340 LEU B O 1
ATOM 5603 N N A THR B 1 345 ? -20.405 38.884 20.283 0.33 17.69 341 THR B N 1
ATOM 5604 N N B THR B 1 345 ? -20.363 38.877 20.288 0.67 17.96 341 THR B N 1
ATOM 5605 C CA A THR B 1 345 ? -19.330 39.064 21.253 0.33 18.69 341 THR B CA 1
ATOM 5606 C CA B THR B 1 345 ? -19.214 38.984 21.184 0.67 18.49 341 THR B CA 1
ATOM 5607 C C A THR B 1 345 ? -19.177 37.813 22.121 0.33 19.39 341 THR B C 1
ATOM 5608 C C B THR B 1 345 ? -19.155 37.793 22.154 0.67 19.46 341 THR B C 1
ATOM 5609 O O A THR B 1 345 ? -18.060 37.396 22.431 0.33 20.44 341 THR B O 1
ATOM 5610 O O B THR B 1 345 ? -18.069 37.403 22.577 0.67 20.83 341 THR B O 1
ATOM 5617 N N . ASP B 1 346 ? -20.305 37.225 22.512 1.00 19.70 342 ASP B N 1
ATOM 5618 C CA . ASP B 1 346 ? -20.302 35.983 23.300 1.00 21.86 342 ASP B CA 1
ATOM 5619 C C . ASP B 1 346 ? -19.510 34.903 22.569 1.00 21.21 342 ASP B C 1
ATOM 5620 O O . ASP B 1 346 ? -18.701 34.191 23.169 1.00 21.40 342 ASP B O 1
ATOM 5625 N N . GLY B 1 347 ? -19.742 34.787 21.264 1.00 19.38 343 GLY B N 1
ATOM 5626 C CA . GLY B 1 347 ? -19.059 33.777 20.476 1.00 17.09 343 GLY B CA 1
ATOM 5627 C C . GLY B 1 347 ? -17.577 34.054 20.359 1.00 17.18 343 GLY B C 1
ATOM 5628 O O . GLY B 1 347 ? -16.754 33.161 20.517 1.00 20.64 343 GLY B O 1
ATOM 5629 N N . LEU B 1 348 ? -17.237 35.300 20.057 1.00 14.52 344 LEU B N 1
ATOM 5630 C CA . LEU B 1 348 ? -15.836 35.688 19.932 1.00 17.03 344 LEU B CA 1
ATOM 5631 C C . LEU B 1 348 ? -15.082 35.421 21.234 1.00 18.12 344 LEU B C 1
ATOM 5632 O O . LEU B 1 348 ? -13.971 34.882 21.217 1.00 21.35 344 LEU B O 1
ATOM 5637 N N . SER B 1 349 ? -15.697 35.780 22.361 1.00 20.15 345 SER B N 1
ATOM 5638 C CA . SER B 1 349 ? -15.067 35.589 23.673 1.00 22.60 345 SER B CA 1
ATOM 5639 C C . SER B 1 349 ? -14.918 34.122 24.049 1.00 25.85 345 SER B C 1
ATOM 5640 O O . SER B 1 349 ? -14.064 33.772 24.868 1.00 28.56 345 SER B O 1
ATOM 5643 N N . SER B 1 350 ? -15.757 33.274 23.462 1.00 24.13 346 SER B N 1
ATOM 5644 C CA . SER B 1 350 ? -15.727 31.840 23.746 1.00 22.81 346 SER B CA 1
ATOM 5645 C C . SER B 1 350 ? -14.640 31.129 22.958 1.00 26.18 346 SER B C 1
ATOM 5646 O O . SER B 1 350 ? -14.316 29.976 23.247 1.00 28.54 346 SER B O 1
ATOM 5649 N N . LEU B 1 351 ? -14.058 31.812 21.974 1.00 25.37 347 LEU B N 1
ATOM 5650 C CA . LEU B 1 351 ? -13.069 31.169 21.113 1.00 25.42 347 LEU B CA 1
ATOM 5651 C C . LEU B 1 351 ? -11.763 30.890 21.848 1.00 30.47 347 LEU B C 1
ATOM 5652 O O . LEU B 1 351 ? -11.069 29.915 21.547 1.00 30.47 347 LEU B O 1
ATOM 5657 N N . ARG B 1 352 ? -11.434 31.767 22.791 1.00 30.49 348 ARG B N 1
ATOM 5658 C CA . ARG B 1 352 ? -10.194 31.694 23.548 1.00 34.96 348 ARG B CA 1
ATOM 5659 C C . ARG B 1 352 ? -8.976 31.610 22.626 1.00 34.82 348 ARG B C 1
ATOM 5660 O O . ARG B 1 352 ? -8.021 30.904 22.916 1.00 34.20 348 ARG B O 1
ATOM 5668 N N A SER B 1 353 ? -9.027 32.328 21.505 0.83 31.96 349 SER B N 1
ATOM 5669 N N B SER B 1 353 ? -9.023 32.351 21.523 0.17 31.58 349 SER B N 1
ATOM 5670 C CA A SER B 1 353 ? -7.929 32.368 20.547 0.83 30.63 349 SER B CA 1
ATOM 5671 C CA B SER B 1 353 ? -7.926 32.388 20.561 0.17 30.59 349 SER B CA 1
ATOM 5672 C C A SER B 1 353 ? -7.675 33.809 20.085 0.83 28.89 349 SER B C 1
ATOM 5673 C C B SER B 1 353 ? -7.674 33.820 20.092 0.17 29.19 349 SER B C 1
ATOM 5674 O O A SER B 1 353 ? -8.534 34.680 20.261 0.83 27.43 349 SER B O 1
ATOM 5675 O O B SER B 1 353 ? -8.528 34.692 20.256 0.17 28.21 349 SER B O 1
ATOM 5680 N N . GLU B 1 354 ? -6.500 34.059 19.515 1.00 28.86 350 GLU B N 1
ATOM 5681 C CA . GLU B 1 354 ? -6.147 35.395 19.019 1.00 30.51 350 GLU B CA 1
ATOM 5682 C C . GLU B 1 354 ? -6.976 35.787 17.790 1.00 30.04 350 GLU B C 1
ATOM 5683 O O . GLU B 1 354 ? -7.406 36.941 17.659 1.00 28.59 350 GLU B O 1
ATOM 5689 N N . ARG B 1 355 ? -7.197 34.828 16.892 1.00 24.73 351 ARG B N 1
ATOM 5690 C CA . ARG B 1 355 ? -7.925 35.103 15.658 1.00 24.94 351 ARG B CA 1
ATOM 5691 C C . ARG B 1 355 ? -9.176 34.236 15.500 1.00 22.05 351 ARG B C 1
ATOM 5692 O O . ARG B 1 355 ? -9.281 33.161 16.090 1.00 22.46 351 ARG B O 1
ATOM 5700 N N . VAL B 1 356 ? -10.122 34.730 14.706 1.00 21.01 352 VAL B N 1
ATOM 5701 C CA . VAL B 1 356 ? -11.371 34.033 14.410 1.00 16.70 352 VAL B CA 1
ATOM 5702 C C . VAL B 1 356 ? -11.494 33.783 12.918 1.00 21.37 35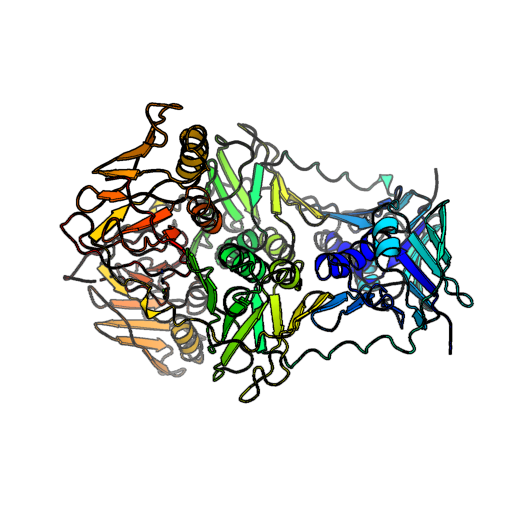2 VAL B C 1
ATOM 5703 O O . VAL B 1 356 ? -11.159 34.657 12.110 1.00 19.91 352 VAL B O 1
ATOM 5707 N N . SER B 1 357 ? -11.961 32.593 12.544 1.00 18.46 353 SER B N 1
ATOM 5708 C CA . SER B 1 357 ? -12.414 32.373 11.178 1.00 17.33 353 SER B CA 1
ATOM 5709 C C . SER B 1 357 ? -13.943 32.284 11.137 1.00 19.64 353 SER B C 1
ATOM 5710 O O . SER B 1 357 ? -14.537 31.521 11.900 1.00 18.58 353 SER B O 1
ATOM 5713 N N . PHE B 1 358 ? -14.563 33.097 10.274 1.00 17.11 354 PHE B N 1
ATOM 5714 C CA . PHE B 1 358 ? -15.998 33.026 9.964 1.00 19.86 354 PHE B CA 1
ATOM 5715 C C . PHE B 1 358 ? -16.203 32.211 8.684 1.00 19.78 354 PHE B C 1
ATOM 5716 O O . PHE B 1 358 ? -15.504 32.422 7.693 1.00 22.55 354 PHE B O 1
ATOM 5724 N N . GLY B 1 359 ? -17.152 31.285 8.705 1.00 17.55 355 GLY B N 1
ATOM 5725 C CA . GLY B 1 359 ? -17.569 30.586 7.507 1.00 18.80 355 GLY B CA 1
ATOM 5726 C C . GLY B 1 359 ? -19.022 30.933 7.208 1.00 19.01 355 GLY B C 1
ATOM 5727 O O . GLY B 1 359 ? -19.913 30.649 8.015 1.00 16.52 355 GLY B O 1
ATOM 5728 N N . PHE B 1 360 ? -19.261 31.555 6.054 1.00 17.09 356 PHE B N 1
ATOM 5729 C CA . PHE B 1 360 ? -20.584 32.051 5.688 1.00 17.50 356 PHE B CA 1
ATOM 5730 C C . PHE B 1 360 ? -21.219 31.328 4.505 1.00 22.13 356 PHE B C 1
ATOM 5731 O O . PHE B 1 360 ? -20.513 30.840 3.624 1.00 20.96 356 PHE B O 1
ATOM 5739 N N . THR B 1 361 ? -22.552 31.297 4.456 1.00 20.39 357 THR B N 1
ATOM 5740 C CA . THR B 1 361 ? -23.237 31.089 3.171 1.00 22.43 357 THR B CA 1
ATOM 5741 C C . THR B 1 361 ? -24.043 32.365 2.849 1.00 22.40 357 THR B C 1
ATOM 5742 O O . THR B 1 361 ? -23.453 33.344 2.409 1.00 21.56 357 THR B O 1
ATOM 5746 N N . THR B 1 362 ? -25.358 32.389 3.069 1.00 22.57 358 THR B N 1
ATOM 5747 C CA . THR B 1 362 ? -26.127 33.613 2.784 1.00 22.28 358 THR B CA 1
ATOM 5748 C C . THR B 1 362 ? -26.329 34.481 4.030 1.00 26.38 358 THR B C 1
ATOM 5749 O O . THR B 1 362 ? -26.045 34.052 5.151 1.00 23.67 358 THR B O 1
ATOM 5753 N N . ALA B 1 363 ? -26.853 35.691 3.828 1.00 20.19 359 ALA B N 1
ATOM 5754 C CA . ALA B 1 363 ? -27.067 36.632 4.928 1.00 20.45 359 ALA B CA 1
ATOM 5755 C C . ALA B 1 363 ? -28.141 36.139 5.889 1.00 22.15 359 ALA B C 1
ATOM 5756 O O . ALA B 1 363 ? -28.266 36.666 6.994 1.00 24.52 359 ALA B O 1
ATOM 5758 N N . GLY B 1 364 ? -28.904 35.129 5.464 1.00 19.61 360 GLY B N 1
ATOM 5759 C CA . GLY B 1 364 ? -29.987 34.578 6.261 1.00 21.52 360 GLY B CA 1
ATOM 5760 C C . GLY B 1 364 ? -29.716 33.211 6.881 1.00 25.21 360 GLY B C 1
ATOM 5761 O O . GLY B 1 364 ? -30.607 32.625 7.482 1.00 24.25 360 GLY B O 1
ATOM 5762 N N . LYS B 1 365 ? -28.487 32.712 6.749 1.00 18.57 361 LYS B N 1
ATOM 5763 C CA . LYS B 1 365 ? -28.134 31.361 7.206 1.00 20.31 361 LYS B CA 1
ATOM 5764 C C . LYS B 1 365 ? -27.006 31.412 8.245 1.00 16.90 361 LYS B C 1
ATOM 5765 O O . LYS B 1 365 ? -26.298 32.411 8.335 1.00 21.07 361 LYS B O 1
ATOM 5771 N N . PRO B 1 366 ? -26.830 30.333 9.034 1.00 17.79 362 PRO B N 1
ATOM 5772 C CA . PRO B 1 366 ? -25.882 30.403 10.155 1.00 18.86 362 PRO B CA 1
ATOM 5773 C C . PRO B 1 366 ? -24.454 30.747 9.752 1.00 20.29 362 PRO B C 1
ATOM 5774 O O . PRO B 1 366 ? -23.991 30.395 8.656 1.00 19.89 362 PRO B O 1
ATOM 5778 N N . ALA B 1 367 ? -23.767 31.446 10.648 1.00 15.94 363 ALA B N 1
ATOM 5779 C CA . ALA B 1 367 ? -22.349 31.725 10.495 1.00 13.44 363 ALA B CA 1
ATOM 5780 C C . ALA B 1 367 ? -21.558 30.836 11.441 1.00 15.43 363 ALA B C 1
ATOM 5781 O O . ALA B 1 367 ? -21.872 30.744 12.624 1.00 16.93 363 ALA B O 1
ATOM 5783 N N A LEU B 1 368 ? -20.560 30.159 10.894 0.44 16.42 364 LEU B N 1
ATOM 5784 N N B LEU B 1 368 ? -20.502 30.211 10.925 0.56 16.47 364 LEU B N 1
ATOM 5785 C CA A LEU B 1 368 ? -19.662 29.340 11.691 0.44 16.86 364 LEU B CA 1
ATOM 5786 C CA B LEU B 1 368 ? -19.679 29.285 11.712 0.56 16.75 364 LEU B CA 1
ATOM 5787 C C A LEU B 1 368 ? -18.549 30.240 12.200 0.44 17.16 364 LEU B C 1
ATOM 5788 C C B LEU B 1 368 ? -18.374 29.919 12.205 0.56 17.02 364 LEU B C 1
ATOM 5789 O O A LEU B 1 368 ? -17.949 30.989 11.424 0.44 17.83 364 LEU B O 1
ATOM 5790 O O B LEU B 1 368 ? -17.443 30.144 11.427 0.56 17.24 364 LEU B O 1
ATOM 5799 N N . LEU B 1 369 ? -18.298 30.190 13.505 1.00 16.20 365 LEU B N 1
ATOM 5800 C CA . LEU B 1 369 ? -17.108 30.816 14.082 1.00 17.93 365 LEU B CA 1
ATOM 5801 C C . LEU B 1 369 ? -16.192 29.715 14.616 1.00 19.53 365 LEU B C 1
ATOM 5802 O O . LEU B 1 369 ? -16.653 28.794 15.297 1.00 18.66 365 LEU B O 1
ATOM 5807 N N . ARG B 1 370 ? -14.910 29.786 14.286 1.00 18.20 366 ARG B N 1
ATOM 5808 C CA . ARG B 1 370 ? -13.966 28.832 14.845 1.00 24.75 366 ARG B CA 1
ATOM 5809 C C . ARG B 1 370 ? -12.656 29.511 15.197 1.00 22.08 366 ARG B C 1
ATOM 5810 O O . ARG B 1 370 ? -12.298 30.529 14.604 1.00 21.93 366 ARG B O 1
ATOM 5818 N N . PRO B 1 371 ? -11.929 28.951 16.172 1.00 23.13 367 PRO B N 1
ATOM 5819 C CA . PRO B 1 371 ? -10.646 29.564 16.529 1.00 25.14 367 PRO B CA 1
ATOM 5820 C C . PRO B 1 371 ? -9.580 29.235 15.492 1.00 28.51 367 PRO B C 1
ATOM 5821 O O . PRO B 1 371 ? -9.576 28.151 14.919 1.00 30.61 367 PRO B O 1
ATOM 5825 N N . VAL B 1 372 ? -8.698 30.186 15.228 1.00 30.48 368 VAL B N 1
ATOM 5826 C CA . VAL B 1 372 ? -7.614 29.950 14.297 1.00 32.91 368 VAL B CA 1
ATOM 5827 C C . VAL B 1 372 ? -6.430 29.399 15.070 1.00 44.14 368 VAL B C 1
ATOM 5828 O O . VAL B 1 372 ? -6.030 29.974 16.080 1.00 43.71 368 VAL B O 1
ATOM 5832 N N . SER B 1 373 ? -5.896 28.271 14.604 1.00 54.62 369 SER B N 1
ATOM 5833 C CA . SER B 1 373 ? -4.773 27.609 15.262 1.00 64.68 369 SER B CA 1
ATOM 5834 C C . SER B 1 373 ? -3.534 27.634 14.373 1.00 70.74 369 SER B C 1
ATOM 5835 O O . SER B 1 373 ? -3.582 28.110 13.237 1.00 71.77 369 SER B O 1
ATOM 5838 N N . GLY B 1 374 ? -2.424 27.120 14.892 1.00 74.57 370 GLY B N 1
ATOM 5839 C CA . GLY B 1 374 ? -1.186 27.080 14.134 1.00 75.81 370 GLY B CA 1
ATOM 5840 C C . GLY B 1 374 ? -1.088 25.837 13.275 1.00 75.51 370 GLY B C 1
ATOM 5841 O O . GLY B 1 374 ? -0.508 25.864 12.189 1.00 76.67 370 GLY B O 1
ATOM 5842 N N . ASP B 1 375 ? -1.671 24.746 13.765 1.00 74.74 371 ASP B N 1
ATOM 5843 C CA . ASP B 1 375 ? -1.607 23.456 13.089 1.00 76.44 371 ASP B CA 1
ATOM 5844 C C . ASP B 1 375 ? -2.761 23.258 12.105 1.00 76.17 371 ASP B C 1
ATOM 5845 O O . ASP B 1 375 ? -2.950 22.160 11.578 1.00 76.80 371 ASP B O 1
ATOM 5847 N N . ASP B 1 376 ? -3.536 24.317 11.870 1.00 73.37 372 ASP B N 1
ATOM 5848 C CA . ASP B 1 376 ? -4.609 24.278 10.877 1.00 68.67 372 ASP B CA 1
ATOM 5849 C C . ASP B 1 376 ? -4.032 24.075 9.479 1.00 71.56 372 ASP B C 1
ATOM 5850 O O . ASP B 1 376 ? -3.129 24.807 9.064 1.00 70.55 372 ASP B O 1
ATOM 5855 N N . ARG B 1 377 ? -4.553 23.083 8.760 1.00 74.77 373 ARG B N 1
ATOM 5856 C CA . ARG B 1 377 ? -4.196 22.890 7.359 1.00 79.92 373 ARG B CA 1
ATOM 5857 C C . ARG B 1 377 ? -4.946 23.913 6.504 1.00 79.93 373 ARG B C 1
ATOM 5858 O O . ARG B 1 377 ? -6.164 24.060 6.637 1.00 75.01 373 ARG B O 1
ATOM 5860 N N . PRO B 1 378 ? -4.216 24.628 5.630 1.00 83.04 374 PRO B N 1
ATOM 5861 C CA . PRO B 1 378 ? -4.790 25.716 4.827 1.00 81.57 374 PRO B CA 1
ATOM 5862 C C . PRO B 1 378 ? -5.943 25.249 3.943 1.00 77.59 374 PRO B C 1
ATOM 5863 O O . PRO B 1 378 ? -5.992 24.080 3.558 1.00 76.48 374 PRO B O 1
ATOM 5867 N N . VAL B 1 379 ? -6.869 26.152 3.642 1.00 74.12 375 VAL B N 1
ATOM 5868 C CA . VAL B 1 379 ? -7.921 25.854 2.681 1.00 70.60 375 VAL B CA 1
ATOM 5869 C C . VAL B 1 379 ? -7.327 25.910 1.277 1.00 68.01 375 VAL B C 1
ATOM 5870 O O . VAL B 1 379 ? -6.830 26.952 0.845 1.00 66.23 375 VAL B O 1
ATOM 5874 N N . ALA B 1 380 ? -7.353 24.784 0.573 1.00 68.16 376 ALA B N 1
ATOM 5875 C CA . ALA B 1 380 ? -6.853 24.754 -0.795 1.00 67.49 376 ALA B CA 1
ATOM 5876 C C . ALA B 1 380 ? -7.819 25.507 -1.694 1.00 63.03 376 ALA B C 1
ATOM 5877 O O . ALA B 1 380 ? -9.039 25.389 -1.542 1.00 63.60 376 ALA B O 1
ATOM 5879 N N . GLY B 1 381 ? -7.272 26.291 -2.617 1.00 55.76 377 GLY B N 1
ATOM 5880 C CA . GLY B 1 381 ? -8.087 27.060 -3.533 1.00 49.15 377 GLY B CA 1
ATOM 5881 C C . GLY B 1 381 ? -8.813 28.202 -2.848 1.00 40.48 377 GLY B C 1
ATOM 5882 O O . GLY B 1 381 ? -9.790 28.725 -3.388 1.00 36.84 377 GLY B O 1
ATOM 5883 N N . LEU B 1 382 ? -8.330 28.587 -1.665 1.00 37.05 378 LEU B N 1
ATOM 5884 C CA . LEU B 1 382 ? -8.914 29.688 -0.902 1.00 30.59 378 LEU B CA 1
ATOM 5885 C C . LEU B 1 382 ? -8.926 30.987 -1.711 1.00 29.31 378 LEU B C 1
ATOM 5886 O O . LEU B 1 382 ? -9.850 31.797 -1.584 1.00 26.34 378 LEU B O 1
ATOM 5891 N N . ASN B 1 383 ? -7.919 31.180 -2.562 1.00 28.08 379 ASN B N 1
ATOM 5892 C CA . ASN B 1 383 ? -7.864 32.413 -3.360 1.00 26.60 379 ASN B CA 1
ATOM 5893 C C . ASN B 1 383 ? -8.808 32.371 -4.568 1.00 26.98 379 ASN B C 1
ATOM 5894 O O . ASN B 1 383 ? -9.070 33.401 -5.213 1.00 24.60 379 ASN B O 1
ATOM 5899 N N . GLY B 1 384 ? -9.305 31.175 -4.872 1.00 25.95 380 GLY B N 1
ATOM 5900 C CA . GLY B 1 384 ? -10.171 30.962 -6.019 1.00 27.90 380 GLY B CA 1
ATOM 5901 C C . GLY B 1 384 ? -11.627 31.333 -5.764 1.00 25.51 380 GLY B C 1
ATOM 5902 O O . GLY B 1 384 ? -11.917 32.312 -5.078 1.00 23.32 380 GLY B O 1
ATOM 5903 N N . ASN B 1 385 ? -12.539 30.538 -6.323 1.00 25.71 381 ASN B N 1
ATOM 5904 C CA . ASN B 1 385 ? -13.975 30.827 -6.272 1.00 26.56 381 ASN B CA 1
ATOM 5905 C C . ASN B 1 385 ? -14.696 30.187 -5.084 1.00 27.50 381 ASN B C 1
ATOM 5906 O O . ASN B 1 385 ? -15.666 30.728 -4.557 1.00 26.32 381 ASN B O 1
ATOM 5911 N N . GLY B 1 386 ? -14.245 29.020 -4.666 1.00 29.95 382 GLY B N 1
ATOM 5912 C CA . GLY B 1 386 ? -15.009 28.295 -3.670 1.00 28.88 382 GLY B CA 1
ATOM 5913 C C . GLY B 1 386 ? -16.121 27.535 -4.375 1.00 30.06 382 GLY B C 1
ATOM 5914 O O . GLY B 1 386 ? -16.148 27.515 -5.606 1.00 30.96 382 GLY B O 1
ATOM 5915 N N . PRO B 1 387 ? -17.043 26.911 -3.616 1.00 30.84 383 PRO B N 1
ATOM 5916 C CA . PRO B 1 387 ? -17.156 26.899 -2.148 1.00 27.19 383 PRO B CA 1
ATOM 5917 C C . PRO B 1 387 ? -15.925 26.332 -1.476 1.00 22.42 383 PRO B C 1
ATOM 5918 O O . PRO B 1 387 ? -15.265 25.461 -2.031 1.00 24.69 383 PRO B O 1
ATOM 5922 N N . PHE B 1 388 ? -15.626 26.856 -0.299 1.00 20.20 384 PHE B N 1
ATOM 5923 C CA . PHE B 1 388 ? -14.408 26.544 0.426 1.00 22.54 384 PHE B CA 1
ATOM 5924 C C . PHE B 1 388 ? -14.694 25.498 1.508 1.00 24.80 384 PHE B C 1
ATOM 5925 O O . PHE B 1 388 ? -15.601 25.682 2.317 1.00 23.29 384 PHE B O 1
ATOM 5933 N N . PRO B 1 389 ? -13.926 24.396 1.521 1.00 25.12 385 PRO B N 1
ATOM 5934 C CA . PRO B 1 389 ? -14.203 23.345 2.504 1.00 26.08 385 PRO B CA 1
ATOM 5935 C C . PRO B 1 389 ? -13.946 23.853 3.907 1.00 28.03 385 PRO B C 1
ATOM 5936 O O . PRO B 1 389 ? -13.028 24.655 4.098 1.00 32.10 385 PRO B O 1
ATOM 5940 N N . ALA B 1 390 ? -14.785 23.445 4.856 1.00 25.11 386 ALA B N 1
ATOM 5941 C CA . ALA B 1 390 ? -14.597 23.779 6.266 1.00 23.70 386 ALA B CA 1
ATOM 5942 C C . ALA B 1 390 ? -13.319 23.149 6.822 1.00 30.10 386 ALA B C 1
ATOM 5943 O O . ALA B 1 390 ? -12.968 22.017 6.477 1.00 30.78 386 ALA B O 1
ATOM 5945 N N . VAL B 1 391 ? -12.636 23.875 7.698 1.00 26.27 387 VAL B N 1
ATOM 5946 C CA . VAL B 1 391 ? -11.399 23.375 8.283 1.00 29.25 387 VAL B CA 1
ATOM 5947 C C . VAL B 1 391 ? -11.711 22.640 9.579 1.00 26.49 387 VAL B C 1
ATOM 5948 O O . VAL B 1 391 ? -12.531 23.107 10.369 1.00 26.53 387 VAL B O 1
ATOM 5952 N N . SER B 1 392 ? -11.079 21.487 9.779 1.00 28.61 388 SER B N 1
ATOM 5953 C CA . SER B 1 392 ? -11.256 20.703 11.003 1.00 30.91 388 SER B CA 1
ATOM 5954 C C . SER B 1 392 ? -10.954 21.548 12.229 1.00 28.88 388 SER B C 1
ATOM 5955 O O . SER B 1 392 ? -9.974 22.279 12.264 1.00 28.03 388 SER B O 1
ATOM 5958 N N . THR B 1 393 ? -11.806 21.441 13.237 1.00 25.46 389 THR B N 1
ATOM 5959 C CA . THR B 1 393 ? -11.661 22.256 14.428 1.00 24.07 389 THR B CA 1
ATOM 5960 C C . THR B 1 393 ? -12.233 21.474 15.596 1.00 24.36 389 THR B C 1
ATOM 5961 O O . THR B 1 393 ? -13.113 20.630 15.405 1.00 24.32 389 THR B O 1
ATOM 5965 N N . ASP B 1 394 ? -11.738 21.750 16.799 1.00 23.24 390 ASP B N 1
ATOM 5966 C CA . ASP B 1 394 ? -12.272 21.101 17.990 1.00 22.96 390 ASP B CA 1
ATOM 5967 C C . ASP B 1 394 ? -13.264 21.986 18.717 1.00 21.76 390 ASP B C 1
ATOM 5968 O O . ASP B 1 394 ? -13.810 21.586 19.737 1.00 22.65 390 ASP B O 1
ATOM 5973 N N . TYR B 1 395 ? -13.485 23.189 18.204 1.00 20.11 391 TYR B N 1
ATOM 5974 C CA . TYR B 1 395 ? -14.520 24.054 18.766 1.00 17.82 391 TYR B CA 1
ATOM 5975 C C . TYR B 1 395 ? -15.243 24.825 17.683 1.00 18.22 391 TYR B C 1
ATOM 5976 O O . TYR B 1 395 ? -14.617 25.340 16.763 1.00 18.09 391 TYR B O 1
ATOM 5985 N N A VAL B 1 396 ? -16.569 24.864 17.747 0.75 18.93 392 VAL B N 1
ATOM 5986 N N B VAL B 1 396 ? -16.553 24.955 17.867 0.25 18.72 392 VAL B N 1
ATOM 5987 C CA A VAL B 1 396 ? -17.330 25.734 16.855 0.75 17.00 392 VAL B CA 1
ATOM 5988 C CA B VAL B 1 396 ? -17.452 25.578 16.907 0.25 18.68 392 VAL B CA 1
ATOM 5989 C C A VAL B 1 396 ? -18.388 26.486 17.633 0.75 19.18 392 VAL B C 1
ATOM 5990 C C B VAL B 1 396 ? -18.481 26.458 17.631 0.25 18.76 392 VAL B C 1
ATOM 5991 O O A VAL B 1 396 ? -18.938 25.978 18.606 0.75 18.63 392 VAL B O 1
ATOM 5992 O O B VAL B 1 396 ? -19.097 26.008 18.598 0.25 18.77 392 VAL B O 1
ATOM 5999 N N . TYR B 1 397 ? -18.656 27.707 17.195 1.00 15.42 393 TYR B N 1
ATOM 6000 C CA . TYR B 1 397 ? -19.782 28.510 17.688 1.00 14.90 393 TYR B CA 1
ATOM 6001 C C . TYR B 1 397 ? -20.570 28.903 16.448 1.00 17.98 393 TYR B C 1
ATOM 6002 O O . TYR B 1 397 ? -20.091 29.677 15.614 1.00 15.65 393 TYR B O 1
ATOM 6011 N N . LEU B 1 398 ? -21.749 28.305 16.303 1.00 17.32 394 LEU B N 1
ATOM 6012 C CA . LEU B 1 398 ? -22.596 28.503 15.142 1.00 15.01 394 LEU B CA 1
ATOM 6013 C C . LEU B 1 398 ? -23.631 29.558 15.500 1.00 21.01 394 LEU B C 1
ATOM 6014 O O . LEU B 1 398 ? -24.394 29.368 16.443 1.00 17.70 394 LEU B O 1
ATOM 6019 N N . LEU B 1 399 ? -23.649 30.661 14.764 1.00 18.88 395 LEU B N 1
ATOM 6020 C CA . LEU B 1 399 ? -24.475 31.802 15.144 1.00 18.74 395 LEU B CA 1
ATOM 6021 C C . LEU B 1 399 ? -25.494 32.176 14.079 1.00 13.26 395 LEU B C 1
ATOM 6022 O O . LEU B 1 399 ? -25.121 32.431 12.934 1.00 14.60 395 LEU B O 1
ATOM 6027 N N . MET B 1 400 ? -26.776 32.245 14.438 1.00 14.23 396 MET B N 1
ATOM 6028 C CA . MET B 1 400 ? -27.760 32.694 13.470 1.00 15.88 396 MET B CA 1
ATOM 6029 C C . MET B 1 400 ? -27.681 34.222 13.320 1.00 17.81 396 MET B C 1
ATOM 6030 O O . MET B 1 400 ? -27.565 34.945 14.312 1.00 16.82 396 MET B O 1
ATOM 6035 N N . PRO B 1 401 ? -27.711 34.711 12.068 1.00 18.24 397 PRO B N 1
ATOM 6036 C CA . PRO B 1 401 ? -27.796 36.155 11.833 1.00 17.28 397 PRO B CA 1
ATOM 6037 C C . PRO B 1 401 ? -29.210 36.668 12.071 1.00 20.27 397 PRO B C 1
ATOM 6038 O O . PRO B 1 401 ? -30.152 35.868 12.204 1.00 20.43 397 PRO B O 1
ATOM 6042 N N . VAL B 1 402 ? -29.358 37.989 12.130 1.00 18.61 398 VAL B N 1
ATOM 6043 C CA . VAL B 1 402 ? -30.681 38.597 12.175 1.00 18.57 398 VAL B CA 1
ATOM 6044 C C . VAL B 1 402 ? -30.907 39.234 10.818 1.00 22.50 398 VAL B C 1
ATOM 6045 O O . VAL B 1 402 ? -29.942 39.478 10.086 1.00 18.26 398 VAL B O 1
ATOM 6049 N N . ARG B 1 403 ? -32.164 39.496 10.476 1.00 23.45 399 ARG B N 1
ATOM 6050 C CA . ARG B 1 403 ? -32.482 40.058 9.162 1.00 31.14 399 ARG B CA 1
ATOM 6051 C C . ARG B 1 403 ? -32.148 41.543 9.078 1.00 33.62 399 ARG B C 1
ATOM 6052 O O . ARG B 1 403 ? -32.379 42.301 10.021 1.00 32.04 399 ARG B O 1
ATOM 6060 N N . LEU B 1 404 ? -31.596 41.954 7.942 1.00 32.80 400 LEU B N 1
ATOM 6061 C CA . LEU B 1 404 ? -31.328 43.366 7.709 1.00 42.35 400 LEU B CA 1
ATOM 6062 C C . LEU B 1 404 ? -32.658 44.074 7.454 1.00 46.37 400 LEU B C 1
ATOM 6063 O O . LEU B 1 404 ? -33.567 43.480 6.881 1.00 43.19 400 LEU B O 1
ATOM 6068 N N . PRO B 1 405 ? -32.778 45.343 7.882 1.00 60.00 401 PRO B N 1
ATOM 6069 C CA . PRO B 1 405 ? -34.019 46.126 7.774 1.00 67.95 401 PRO B CA 1
ATOM 6070 C C . PRO B 1 405 ? -34.666 46.130 6.383 1.00 74.61 401 PRO B C 1
ATOM 6071 O O . PRO B 1 405 ? -35.872 46.367 6.279 1.00 79.34 401 PRO B O 1
ATOM 6075 N N . GLY B 1 406 ? -33.883 45.870 5.340 1.00 75.87 402 GLY B N 1
ATOM 6076 C CA . GLY B 1 406 ? -34.397 45.865 3.981 1.00 79.67 402 GLY B CA 1
ATOM 6077 C C . GLY B 1 406 ? -34.822 44.492 3.495 1.00 81.45 402 GLY B C 1
ATOM 6078 O O . GLY B 1 406 ? -35.517 44.368 2.482 1.00 82.92 402 GLY B O 1
ATOM 6106 N N . LEU C 2 5 ? 24.582 15.860 13.961 1.00 17.88 5 LEU C N 1
ATOM 6107 C CA . LEU C 2 5 ? 23.906 16.983 13.317 1.00 19.38 5 LEU C CA 1
ATOM 6108 C C . LEU C 2 5 ? 24.931 17.999 12.868 1.00 22.49 5 LEU C C 1
ATOM 6109 O O . LEU C 2 5 ? 25.894 18.237 13.571 1.00 20.83 5 LEU C O 1
ATOM 6122 N N . LEU C 2 7 ? 25.713 20.894 13.353 1.00 24.81 7 LEU C N 1
ATOM 6123 C CA . LEU C 2 7 ? 25.756 22.106 14.146 1.00 20.32 7 LEU C CA 1
ATOM 6124 C C . LEU C 2 7 ? 27.028 22.871 13.914 1.00 26.10 7 LEU C C 1
ATOM 6125 O O . LEU C 2 7 ? 28.080 22.261 13.818 1.00 26.04 7 LEU C O 1
ATOM 6160 N N . GLY C 2 11 ? 28.995 19.723 15.261 1.00 20.53 11 GLY C N 1
ATOM 6161 C CA . GLY C 2 11 ? 28.970 18.503 14.486 1.00 21.65 11 GLY C CA 1
ATOM 6162 C C . GLY C 2 11 ? 28.115 17.466 15.184 1.00 27.14 11 GLY C C 1
ATOM 6163 O O . GLY C 2 11 ? 27.512 17.695 16.224 1.00 29.12 11 GLY C O 1
ATOM 6191 N N . LEU D 2 5 ? -31.795 29.265 14.609 1.00 18.34 5 LEU D N 1
ATOM 6192 C CA . LEU D 2 5 ? -31.057 28.208 13.937 1.00 17.97 5 LEU D CA 1
ATOM 6193 C C . LEU D 2 5 ? -32.000 27.136 13.442 1.00 21.89 5 LEU D C 1
ATOM 6194 O O . LEU D 2 5 ? -32.948 26.808 14.127 1.00 20.49 5 LEU D O 1
ATOM 6207 N N . LEU D 2 7 ? -32.760 24.242 13.821 1.00 19.13 7 LEU D N 1
ATOM 6208 C CA . LEU D 2 7 ? -32.752 23.020 14.596 1.00 19.74 7 LEU D CA 1
ATOM 6209 C C . LEU D 2 7 ? -34.030 22.270 14.334 1.00 22.01 7 LEU D C 1
ATOM 6210 O O . LEU D 2 7 ? -35.077 22.905 14.264 1.00 20.83 7 LEU D O 1
ATOM 6245 N N . GLY D 2 11 ? -36.010 25.211 15.732 1.00 20.89 11 GLY D N 1
ATOM 6246 C CA . GLY D 2 11 ? -35.936 26.458 14.998 1.00 21.92 11 GLY D CA 1
ATOM 6247 C C . GLY D 2 11 ? -35.166 27.524 15.749 1.00 21.31 11 GLY D C 1
ATOM 6248 O O . GLY D 2 11 ? -34.568 27.286 16.793 1.00 21.55 11 GLY D O 1
#

Organism: Mycobacterium tuberculosis (strain ATCC 25618 / H37Rv) (NCBI:txid83332)

B-factor: mean 34.47, std 15.08, range [12.98, 113.14]

Solvent-accessible surface area: 35946 Å² total

Sequence (789 aa):
LTDLTFRLLRESFADAVSSWVAKNLPARPAVPVLSGVVLLLTGSSDNGLTISGFDYYEVSSAEAQVGAEIVSPGSVLVVSGRLLSDITRALPNKPVDVHVEGNRVALTCGNARFSLPTMPVEDYPTLPTLPEETGLLPAELFAEAISSQVVAIAAGRDDDTLPMLTGIRVEILGEETVVLLAATDRFRLAVRELKWSASSPDIEAAVLVPAKTTLAEAAKAGIGGSDVRLSLGTGPGVGKDGLLGISSGNGKRSTTRLLDDAEFPKFRQLLPTEHTAVATTMDVAELIEAIKKLLVVALVADRGAQVRMEFADGSVRLSAGADDVGRAEEDLVVVVDDYAGEPLTIAFNPTYLTTDGLSSSLRSERVSFGFTTAGKPALLRPVVSSGDDRPLNGNGPFPAVSTDYVVYLLMPVRLPGLTDLTFRLLRESFADDAVSWVAKNLPARPAVPVLSSGVVLLTGSDNGLTTISGFDYEEVSAEAQVGAEIVSSPGSVLVVSGRLLSDITRRALPNKPVDVHVEGNRRVVALTCGNARFSLPTMPVEDYPTLPTLPEETGLLPAELFAEAISQVAIAAGRDDDTLPMLTGIRVEILGEETVVVLAATDRFRLAVRELKWSASSPDIEAAVLVPAKTLAEAAKAGIGGSDVRLSLGTGPGVGKDGLLLLGISGNGKRSTTRLLDAEFPKFRQLLPTEHTAVATTMDVAELIEAIKLVALVADRGAQVRRMEFADGSVRLSAGADDVGRRAEEDLVVVDYAGEPLTIAFNPTYLTTDGLSSLRSSERVSFGFTTAGKPALLLRPVSGDDRPVAGLNGNGPFPAVSTDYVVYLLMPVRLPGLLGLLG

Radius of gyration: 30.2 Å; Cα contacts (8 Å, |Δi|>4): 2136; chains: 4; bounding box: 72×73×81 Å

Foldseek 3Di:
DDWWKWKDWLVQQLVQLCVQQVPQDPDDPDPQSQWWKWWDDDQKIKIWHDDPFKIKIFMDGIGTPDTDMWIFRSVVSNVVSVPAPRAMWIWTDDDQWIWIDGVPDIDIGGTDDPVPHDDADDFAAWFFWAFLVVLLLQLLLALLAAAPDVVPVQSQWWKWWDAFQKIWTWHHNPFKIKIFIDGTGGPDRGWTDIFTFRSVVSNVVSVVCVVFGIKIWHQYDDPCRCVVQWIWIDGDRMIMIGRTDPDDHDPCPVQDDFWFQKKKKFFLVVVLVQLVVQCVQAPPVLKWKWWDDAQKIWIKHHDPVRDIDIDIGTMHMAGDTAIAMARSVLVNSNSVSQPERMWMWGHHHNQGKIKIHHDHPVDDDDDDRDTGGDDDHRMIMIGGTDDDDD/DDWWKWKDWLVQQLVQLVLACLLVVDDDPDPLQQKWKWWDDDFKIKIWGDDPFKIKIFMDGIGTPDTDMFIFGSVVSNVVSVPADGFMWIWTDDDQWIWIDGVPDIDITGTDDCPPPDDDDDFADWFFKDFQVVQLLLLVLQLLAAADDVVCVLRQWWKWWDAQQKIKTWHHNPFKIKIFIDGTGGPDNGDTDMFTFGSPSVSSQSNQAPVHGIKTWTQYDDPCGCVVQWIWIHHDRIIMIGGTDPDDHDPCPVQDDFFFQKKKKFFLVVVLVQLVVQLVQAPVLAKWKWWDADQWIKIKHHDPPRDIDIDIGTIHMAHHIAMAMASSVLVNSNSVSQPAGMWMWGHYHNQGKIKIHHDDDPWDDFPCRNHRDRTGDTDGRMIMIGGTDDDPD

InterPro domains:
  IPR001001 DNA polymerase III, beta sliding clamp [PIRSF000804] (14-400)
  IPR001001 DNA polymerase III, beta sliding clamp [PTHR30478] (14-400)
  IPR001001 DNA polymerase III, beta sliding clamp [SM00480] (29-380)
  IPR001001 DNA polymerase III, beta sliding clamp [TIGR00663] (15-400)
  IPR001001 DNA polymerase III, beta sliding clamp [cd00140] (15-399)
  IPR022634 DNA polymerase III, beta sliding clamp, N-terminal [PF00712] (14-130)
  IPR022635 DNA polymerase III, beta sliding clamp, C-terminal [PF02768] (262-371)
  IPR022637 DNA polymerase III, beta sliding clamp, central [PF02767] (139-260)
  IPR046938 DNA clamp superfamily [SSF55979] (15-130)
  IPR046938 DNA clamp superfamily [SSF55979] (139-263)
  IPR046938 DNA clamp superfamily [SSF55979] (262-400)

GO terms:
  GO:0005576 extracellular region (C, HDA)
  GO:0042802 identical protein binding (F, IPI)

CATH classification: 3.10.150.10 (+2 more: 3.10.150.10, 3.10.150.10)

Secondary structure (DSSP, 8-state):
----EEEEEHHHHHHHHHHHHTTS-SS-SSGGGGEEEEEEETTEEEEEE--SSEEEEEEEE-EEEE-EEEEEEHHHHHHHHHHS-SSEEEEEEETTEEEEEETTEEEEEE-B-GGGSPPPPPPPPEEEEE-HHHHHHHHHHHHTTS---TTSGGGGEEEEEEETTEEEEEEE-SSEEEEEEEE-EESSTT-EEEEEEEHHHHHHHHHHHTTSS-EEEES-SGGGTTTTSEEEEEETTEEEEEEPP--PPP--GGGS-SEESEEEEEEHHHHHHHHHHHGGG-TTT--EEEEEETTEEEEEEEETTTEEEEEEEE-EEEES-EEEEE-HHHHHHHHHHS-SSEEEEEES-TTS-EEEEEE-TT-----SS--EEPPP-SEEEEE--BPPP-/----EEEEEHHHHHHHHHHHHHHS-S--SSGGGGEEEEEEETTEEEEEEE-SSEEEEEEEE-EEEE-EEEEEEHHHHHHHHHHS-SSEEEEEEETTEEEEEETTEEEEEE----TTPPPPPPPPPEEEEEEHHHHHHHHHHHHTTS---TTSGGGGEEEEEE-SSEEEEEEE-SSEEEEEEEE-EES-TT--EEEEEE-TTHHHHTTTTBTBSEEEEES-STT-SSTTSEEEEEETTEEEEEEPP-SPPP--GGGS-SEESEEEEEEHHHHHHHHHHHGGG-GGG--EEEEEETTEEEEEEEETTTEEEEEEEE-EEESS-EEEEE-HHHHHHHHHHS-SSEEEEEES-TTS-EEEEE--SSPPPPTTTTSS-PEEPPP-SEEEEE--B----/---/---

=== Feature glossary ===
Key to the feature types in this record:

pLDDT. pLDDT is the predicted lDDT-Cα score: AlphaFold's confidence that the local environment of each residue (all inter-atomic distances within 15 Å) is correctly placed. It is a per-residue number between 0 and 100, with higher meaning more reliable.

Radius of gyration, Cα contacts, bounding box. The geometric summary reports three shape descriptors. Rg (radius of gyration) measures how spread out the Cα atoms are about their centre of mass; compact globular proteins have small Rg, elongated or unfolded ones large. Cα contacts (<8 Å, |i−j|>4) count long-range residue pairs in spatial proximity — high for tightly packed folds, near zero for rods or random coil. The bounding-box extents give the protein's footprint along x, y, z in Å.

Backbone torsions (φ/ψ). Backbone dihedral angles. Every residue except chain termini has a φ (preceding-C → N → Cα → C) and a ψ (N → Cα → C → next-N). They are reported in degrees following the IUPAC sign convention. Secondary structure is essentially a statement about which (φ, ψ) basin each residue occupies.

Contact-map, Ramachandran, and PAE plots. Plot images: a contact map (which residues are close in 3D, as an N×N binary image), a Ramachandran scatter (backbone torsion angles, revealing secondary-structure composition at a glance), and — for AlphaFold structures — a PAE heatmap (pairwise prediction confidence).

Predicted aligned error. Predicted Aligned Error (PAE) is an AlphaFold confidence matrix: entry (i, j) is the expected error in the position of residue j, in ångströms, when the prediction is superimposed on the true structure at residue i. Low PAE within a block of residues means that block is internally rigid and well-predicted; high PAE between two blocks means their relative placement is uncertain even if each block individually is confident.

Secondary structure (3-state, P-SEA). Three-state secondary structure (P-SEA) collapses the eight DSSP classes into helix (a), strand (b), and coil (c). P-SEA assigns these from Cα geometry alone — distances and angles — without requiring backbone oxygens, so it works on any Cα trace.

Solvent-accessible surface area. Solvent-accessible surface area (SASA) is the area in Å² traced out by the centre of a 1.4 Å probe sphere (a water molecule) rolled over the protein's van der Waals surface (Shrake–Rupley / Lee–Richards construction). Buried residues have near-zero SASA; fully exposed residues can exceed 200 Å². The total SASA scales roughly with the number of surface residues.

Foldseek 3Di. The Foldseek 3Di string encodes local tertiary geometry as a 20-letter alphabet — one character per residue — derived from the relative positions of nearby Cα atoms. Unlike the amino-acid sequence, 3Di is a direct function of the 3D structure, so two proteins with the same fold have similar 3Di strings even at low sequence identity.

B-factor. For experimental (PDB) structures, the B-factor (temperature factor) quantifies the positional spread of each atom in the crystal — a combination of thermal vibration and static disorder — in units of Å². High B-factors mark flexible loops or poorly resolved regions; low B-factors mark the rigid, well-ordered core.

mmCIF coordinates. The mmCIF block holds the 3D Cartesian coordinates of each backbone atom (N, Cα, C, O) in ångströms. mmCIF is the PDB's canonical archive format — a tagged-loop text representation of the atomic model.

InterPro / GO / CATH / organism. Functional annotations link the protein to curated databases. InterPro entries identify conserved domains and families by matching the sequence against member-database signatures (Pfam, PROSITE, CDD, …). Gene Ontology (GO) terms describe molecular function, biological process, and cellular component in a controlled vocabulary. CATH places the structure in a hierarchical fold classification (Class/Architecture/Topology/Homologous-superfamily). The organism is the source species.

Rendered structure images. Structure images are PyMOL renders from six orthogonal camera directions. Cartoon representation draws helices as coils and strands as arrows; sticks shows the backbone as bonds; surface shows the solvent-excluded envelope. Rainbow coloring maps sequence position to hue (blue→red, N→C); chain coloring assigns a distinct color per polypeptide.

Sequence. This is the polypeptide sequence — one letter per residue, N-terminus first. Length ranges from a few dozen residues for small domains to over a thousand for large multi-domain proteins.

Secondary structure (8-state, DSSP). The SS8 string is DSSP's per-residue secondary-structure call. α-helix (H) means an i→i+4 H-bond ladder; β-strand (E) means the residue participates in a β-sheet; 3₁₀ (G) and π (I) are tighter and wider helices; T/S are turns/bends; '-' is loop.

Nearest PDB structures. Structural nearest neighbors (via Foldseek easy-search vs the PDB). Reported per hit: target PDB id, E-value, and alignment TM-score. A TM-score above ~0.5 is the conventional threshold for 'same fold'.